Protein AF-A0A5E8B7G2-F1 (afdb_monomer)

Foldseek 3Di:
DDDAAEEEEAFAPQLCRVLLQVQFPDDDDPDPDDPPAWDKGKFWAKDFAPVVVPVVCVVQAAAPDADDDPRITTHIGIYTYAHYDAPCLVVVPDCSVVSLVVCLPHQAYEYRFALLLQAERNRDGDPDHQSVVRVPDDGDDDDVLLVVLCVQDPDDDDPPVPDDPVNVVSSRVSSVVSRHLYEYEHEDLLHPSNVVNVVVVCVVCVPHHYWYAYSVLQVVLVVQVVVQQWDDDAQALDIHGCVRVDPPPSGDHDDPVVVVVVVSCSVRPCVVRRHRRSNVSVNSRCVSQQWAWAFEAADLVDGHRHDIGIDGFQQFPLNVVCVVPPPADFPFKAAPPGDTDDSNDGDDHPRSRYIHTDHPDDDDDDDDDDDDDDDDDDDDDPPDPPDPQDQDQQFQDDQAQAEEEEAQCFDVLLVVLSVVSPHHYDYYNHADDLVVLLVVQQRHQEYEDEDQHAADLVSVVSRDRHAEYEHLAQDDPSHPLQSCVLLNYFYFFDNQLLLQLLLVVVVVLVQCLLQLVVVCVVCVVVVHHDDDPPSRDQQAAFEEEEEDCPNNNQNNCVVSVVSRYAYEYEDPDDDDHDDRYHYDDDPLVSQQRHLEYEYADADDPCQFQCAALVSLVSHAQQGEYEYLHEARNHDVVRVLVSLVVSSYSEYEYQYHPFAQPDDDPPSQDCVRPVCRVSQVPGRSYHYHRSCSRPDPSSSSSSSVVSSVCVVCCNRPVANQRGPNAWGDDDDRDGDPAPFKKKKKFKWFPDPPPVVQLCVLLVVWDWPDKDKDDDPGMIIIITITGRADPVNVVVSQVSSVPDPTTSDIDMGD

Solvent-accessible surface area (backbone atoms only — not comparable to full-atom values): 45647 Å² total; per-residue (Å²): 130,89,71,78,70,31,38,26,39,41,38,40,39,86,29,46,60,69,53,56,45,52,80,10,91,52,90,82,78,96,64,100,64,81,64,93,62,68,48,74,32,53,37,69,46,81,42,84,32,75,44,60,81,36,79,95,42,52,92,64,56,59,44,80,63,62,50,69,57,96,45,34,27,32,41,74,38,46,33,35,44,46,70,47,56,47,89,57,18,90,78,56,50,78,66,26,59,60,55,54,55,59,52,68,70,35,67,30,37,38,39,32,38,39,37,52,12,46,43,45,70,79,32,47,84,45,82,83,40,65,53,68,66,73,73,71,72,85,87,90,90,58,71,78,57,52,57,54,20,56,69,69,49,92,65,89,76,74,62,83,90,73,63,47,75,67,53,52,50,50,53,50,51,42,32,47,66,66,73,42,54,59,31,41,31,39,21,44,58,80,37,91,60,12,64,66,42,51,56,53,49,50,71,75,42,76,87,55,55,73,32,64,18,24,40,68,60,48,54,51,53,53,53,37,33,77,72,32,39,37,53,66,53,91,70,44,56,59,71,44,41,37,83,77,68,42,96,85,70,82,48,41,84,74,55,70,73,59,48,56,52,49,54,51,43,42,59,62,36,19,71,69,66,50,24,41,26,60,55,54,43,55,49,52,47,41,58,71,58,38,56,33,72,30,34,52,31,94,40,86,94,60,78,48,57,35,49,75,47,76,41,50,66,79,40,26,43,44,60,52,46,37,67,74,66,42,97,60,76,72,75,49,40,31,21,78,98,71,47,79,54,58,54,78,40,67,38,44,80,93,40,63,24,40,35,31,77,39,67,80,76,89,76,85,88,82,85,90,83,88,86,86,84,82,92,78,95,75,79,91,72,79,81,72,87,80,74,80,78,65,70,51,73,41,48,66,62,69,48,72,74,45,29,34,41,36,31,49,52,65,42,65,67,29,59,51,53,44,46,74,70,42,36,41,75,47,79,35,68,52,64,68,59,71,70,62,43,34,66,58,36,32,77,22,29,34,42,34,34,45,86,80,45,70,44,40,66,72,43,56,70,45,32,75,52,50,48,38,38,31,30,63,34,64,72,60,85,44,41,44,46,68,62,33,34,72,61,53,27,41,35,32,44,31,84,63,48,28,32,64,48,33,29,52,47,52,53,52,46,53,54,32,54,31,51,38,45,65,53,54,49,54,37,46,76,73,72,43,88,78,94,76,66,81,93,48,54,75,61,54,76,36,29,40,18,33,38,23,67,48,75,37,34,49,55,29,46,57,55,41,44,75,58,44,25,44,44,35,33,27,51,99,60,95,69,87,66,65,92,83,39,40,81,41,97,40,65,67,64,37,36,54,64,19,44,35,37,38,43,43,48,75,91,45,84,82,37,53,40,62,42,31,59,75,48,60,69,51,30,35,78,55,17,34,44,37,36,74,50,48,25,52,33,49,34,62,72,39,50,52,51,36,43,74,72,49,41,31,56,28,37,37,35,26,46,51,74,64,71,68,96,63,93,68,86,81,57,84,30,50,91,63,38,86,53,40,61,65,58,74,70,48,76,44,55,47,80,46,89,64,47,47,52,74,45,74,67,23,44,48,42,22,22,50,52,28,44,48,50,52,50,41,30,75,40,72,61,37,29,70,71,32,81,48,43,44,69,41,78,75,86,82,68,74,64,80,64,88,35,44,35,36,42,39,43,29,26,50,62,54,92,63,52,68,56,56,51,48,59,71,44,60,89,43,54,71,79,46,74,51,72,37,69,48,85,67,36,27,41,37,41,34,38,32,41,79,46,50,80,69,48,52,53,53,52,50,56,56,59,69,66,45,90,51,60,56,42,78,49,63,31,61

Nearest PDB structures (foldseek):
  1yba-assembly1_C  TM=9.567E-01  e=3.151E-54  Escherichia coli
  2p9g-assembly1_A  TM=9.640E-01  e=1.805E-52  Escherichia coli
  2p9e-assembly1_C  TM=9.543E-01  e=1.057E-51  Escherichia coli
  3k5p-assembly1_A  TM=9.622E-01  e=2.486E-51  Brucella abortus 2308
  2ekl-assembly1_A-2  TM=8.890E-01  e=9.825E-28  Sulfurisphaera tokodaii

Mean predicted aligned error: 19.3 Å

Radius of gyration: 36.47 Å; Cα contacts (8 Å, |Δi|>4): 1494; chains: 1; bounding box: 94×87×104 Å

InterPro domains:
  IPR002912 ACT domain [PS51671] (742-812)
  IPR006073 GTP binding domain [PF01926] (7-119)
  IPR006073 GTP binding domain [PR00326] (7-27)
  IPR006073 GTP binding domain [PR00326] (79-94)
  IPR006073 GTP binding domain [PR00326] (96-114)
  IPR006139 D-isomer specific 2-hydroxyacid dehydrogenase, catalytic domain [PF00389] (404-724)
  IPR006140 D-isomer specific 2-hydroxyacid dehydrogenase, NAD-binding domain [PF02826] (508-692)
  IPR013646 Obg-like GTPase YGR210-like, G4 motif-containing domain [PF08438] (186-299)
  IPR027417 P-loop containing nucleoside triphosphate hydrolase [G3DSA:3.40.50.300] (7-289)
  IPR027417 P-loop containing nucleoside triphosphate hydrolase [SSF52540] (7-281)
  IPR029752 D-isomer specific 2-hydroxyacid dehydrogenase, NAD-binding domain conserved site 1 [PS00065] (544-571)
  IPR029753 D-isomer specific 2-hydroxyacid dehydrogenase, NAD-binding domain conserved site [PS00670] (590-612)
  IPR029753 D-isomer specific 2-hydroxyacid dehydrogenase, NAD-binding domain conserved site [PS00671] (619-635)
  IPR031167 OBG-type guanine nucleotide-binding (G) domain [PS51710] (5-233)
  IPR036291 NAD(P)-binding domain superfamily [SSF51735] (498-693)
  IPR045865 ACT-like domain [SSF55021] (739-811)
  IPR050857 D-isomer specific 2-hydroxyacid dehydrogenases [PTHR42789] (402-720)

Structure (mmCIF, N/CA/C/O backbone):
data_AF-A0A5E8B7G2-F1
#
_entry.id   AF-A0A5E8B7G2-F1
#
loop_
_atom_site.group_PDB
_atom_site.id
_atom_site.type_symbol
_atom_site.label_atom_id
_atom_site.label_alt_id
_atom_site.label_comp_id
_atom_site.label_asym_id
_atom_site.label_entity_id
_atom_site.label_seq_id
_atom_site.pdbx_PDB_ins_code
_atom_site.Cartn_x
_atom_site.Cartn_y
_atom_site.Cartn_z
_atom_site.occupancy
_atom_site.B_iso_or_equiv
_atom_site.auth_seq_id
_atom_site.auth_comp_id
_atom_site.auth_asym_id
_atom_site.auth_atom_id
_atom_site.pdbx_PDB_model_num
ATOM 1 N N . MET A 1 1 ? -15.146 -13.653 -5.542 1.00 30.88 1 MET A N 1
ATOM 2 C CA . MET A 1 1 ? -15.635 -13.422 -6.919 1.00 30.88 1 MET A CA 1
ATOM 3 C C . MET A 1 1 ? -15.441 -14.695 -7.734 1.00 30.88 1 MET A C 1
ATOM 5 O O . MET A 1 1 ? -14.401 -15.328 -7.560 1.00 30.88 1 MET A O 1
ATOM 9 N N . PRO A 1 2 ? -16.411 -15.118 -8.559 1.00 45.09 2 PRO A N 1
ATOM 10 C CA . PRO A 1 2 ? -16.243 -16.287 -9.418 1.00 45.09 2 PRO A CA 1
ATOM 11 C C . PRO A 1 2 ? -15.190 -15.997 -10.501 1.00 45.09 2 PRO A C 1
ATOM 13 O O . PRO A 1 2 ? -15.445 -15.260 -11.450 1.00 45.09 2 PRO A O 1
ATOM 16 N N . ARG A 1 3 ? -13.991 -16.567 -10.328 1.00 59.78 3 ARG A N 1
ATOM 17 C CA . ARG A 1 3 ? -12.898 -16.539 -11.314 1.00 59.78 3 ARG A CA 1
ATOM 18 C C . ARG A 1 3 ? -13.292 -17.270 -12.602 1.00 59.78 3 ARG A C 1
ATOM 20 O O . ARG A 1 3 ? -14.201 -18.105 -12.592 1.00 59.78 3 ARG A O 1
ATOM 27 N N . ASP A 1 4 ? -12.617 -16.968 -13.706 1.00 69.31 4 ASP A N 1
ATOM 28 C CA . ASP A 1 4 ? -12.757 -17.769 -14.923 1.00 69.31 4 ASP A CA 1
ATOM 29 C C . ASP A 1 4 ? -12.181 -19.171 -14.724 1.00 69.31 4 ASP A C 1
ATOM 31 O O . ASP A 1 4 ? -11.179 -19.314 -14.017 1.00 69.31 4 ASP A O 1
ATOM 35 N N . PRO A 1 5 ? -12.823 -20.206 -15.298 1.00 74.69 5 PRO A N 1
ATOM 36 C CA . PRO A 1 5 ? -12.368 -21.577 -15.139 1.00 74.69 5 PRO A CA 1
ATOM 37 C C . PRO A 1 5 ? -10.971 -21.736 -15.742 1.00 74.69 5 PRO A C 1
ATOM 39 O O . PRO A 1 5 ? -10.747 -21.414 -16.913 1.00 74.69 5 PRO A O 1
ATOM 42 N N . LEU A 1 6 ? -10.039 -22.238 -14.932 1.00 79.94 6 LEU A N 1
ATOM 43 C CA . LEU A 1 6 ? -8.649 -22.460 -15.317 1.00 79.94 6 LEU A CA 1
ATOM 44 C C . LEU A 1 6 ? -8.353 -23.960 -15.375 1.00 79.94 6 LEU A C 1
ATOM 46 O O . LEU A 1 6 ? -8.476 -24.654 -14.367 1.00 79.94 6 LEU A O 1
ATOM 50 N N . ILE A 1 7 ? -7.921 -24.462 -16.531 1.00 81.75 7 ILE A N 1
ATOM 51 C CA . ILE A 1 7 ? -7.526 -25.870 -16.687 1.00 81.75 7 ILE A CA 1
ATOM 52 C C . ILE A 1 7 ? -5.999 -25.960 -16.736 1.00 81.75 7 ILE A C 1
ATOM 54 O O . ILE A 1 7 ? -5.361 -25.357 -17.599 1.00 81.75 7 ILE A O 1
ATOM 58 N N . GLY A 1 8 ? -5.408 -26.714 -15.810 1.00 80.88 8 GLY A N 1
ATOM 59 C CA . GLY A 1 8 ? -3.973 -26.993 -15.775 1.00 80.88 8 GLY A CA 1
ATOM 60 C C . GLY A 1 8 ? -3.621 -28.225 -16.602 1.00 80.88 8 GLY A C 1
ATOM 61 O O . GLY A 1 8 ? -4.296 -29.246 -16.510 1.00 80.88 8 GLY A O 1
ATOM 62 N N . ILE A 1 9 ? -2.561 -28.154 -17.401 1.00 77.94 9 ILE A N 1
ATOM 63 C CA . ILE A 1 9 ? -2.027 -29.282 -18.168 1.00 77.94 9 ILE A CA 1
ATOM 64 C C . ILE A 1 9 ? -0.735 -29.751 -17.496 1.00 77.94 9 ILE A C 1
ATOM 66 O O . ILE A 1 9 ? 0.213 -28.984 -17.333 1.00 77.94 9 ILE A O 1
ATOM 70 N N . VAL A 1 10 ? -0.717 -31.022 -17.091 1.00 77.44 10 VAL A N 1
ATOM 71 C CA . VAL A 1 10 ? 0.374 -31.660 -16.342 1.00 77.44 10 VAL A CA 1
ATOM 72 C C . VAL A 1 10 ? 0.851 -32.937 -17.022 1.00 77.44 10 VAL A C 1
ATOM 74 O O . VAL A 1 10 ? 0.167 -33.520 -17.859 1.00 77.44 10 VAL A O 1
ATOM 77 N N . GLY A 1 11 ? 2.061 -33.366 -16.678 1.00 72.38 11 GLY A N 1
ATOM 78 C CA . GLY A 1 11 ? 2.697 -34.569 -17.214 1.00 72.38 11 GLY A CA 1
ATOM 79 C C . GLY A 1 11 ? 4.212 -34.412 -17.314 1.00 72.38 11 GLY A C 1
ATOM 80 O O . GLY A 1 11 ? 4.740 -33.296 -17.341 1.00 72.38 11 GLY A O 1
ATOM 81 N N . LYS A 1 12 ? 4.940 -35.520 -17.399 1.00 72.06 12 LYS A N 1
ATOM 82 C CA . LYS A 1 12 ? 6.410 -35.520 -17.478 1.00 72.06 12 LYS A CA 1
ATOM 83 C C . LYS A 1 12 ? 6.970 -34.756 -18.691 1.00 72.06 12 LYS A C 1
ATOM 85 O O . LYS A 1 12 ? 6.248 -34.545 -19.675 1.00 72.06 12 LYS A O 1
ATOM 90 N N . PRO A 1 13 ? 8.235 -34.296 -18.673 1.00 69.06 13 PRO A N 1
ATOM 91 C CA . PRO A 1 13 ? 8.868 -33.705 -19.854 1.00 69.06 13 PRO A CA 1
ATOM 92 C C . PRO A 1 13 ? 8.753 -34.633 -21.080 1.00 69.06 13 PRO A C 1
ATOM 94 O O . PRO A 1 13 ? 8.740 -35.851 -20.945 1.00 69.06 13 PRO A O 1
ATOM 97 N N . SER A 1 14 ? 8.605 -34.064 -22.280 1.00 68.62 14 SER A N 1
ATOM 98 C CA . SER A 1 14 ? 8.478 -34.826 -23.542 1.00 68.62 14 SER A CA 1
ATOM 99 C C . SER A 1 14 ? 7.232 -35.730 -23.700 1.00 68.62 14 SER A C 1
ATOM 101 O O . SER A 1 14 ? 7.123 -36.437 -24.705 1.00 68.62 14 SER A O 1
ATOM 103 N N . SER A 1 15 ? 6.238 -35.660 -22.798 1.00 70.56 15 SER A N 1
ATOM 104 C CA . SER A 1 15 ? 4.953 -36.382 -22.950 1.00 70.56 15 SER A CA 1
ATOM 105 C C . SER A 1 15 ? 4.001 -35.789 -24.003 1.00 70.56 15 SER A C 1
ATOM 107 O O . SER A 1 15 ? 3.008 -36.410 -24.377 1.00 70.56 15 SER A O 1
ATOM 109 N N . GLY A 1 16 ? 4.311 -34.591 -24.513 1.00 68.75 16 GLY A N 1
ATOM 110 C CA . GLY A 1 16 ? 3.523 -33.889 -25.532 1.00 68.75 16 GLY A CA 1
ATOM 111 C C . GLY A 1 16 ? 2.650 -32.738 -25.021 1.00 68.75 16 GLY A C 1
ATOM 112 O O . GLY A 1 16 ? 1.926 -32.163 -25.822 1.00 68.75 16 GLY A O 1
ATOM 113 N N . LYS A 1 17 ? 2.758 -32.337 -23.744 1.00 74.94 17 LYS A N 1
ATOM 114 C CA . LYS A 1 17 ? 2.010 -31.210 -23.133 1.00 74.94 17 LYS A CA 1
ATOM 115 C C . LYS A 1 17 ? 1.924 -29.951 -24.001 1.00 74.94 17 LYS A C 1
ATOM 117 O O . LYS A 1 17 ? 0.839 -29.552 -24.410 1.00 74.94 17 LYS A O 1
ATOM 122 N N . SER A 1 18 ? 3.069 -29.363 -24.350 1.00 67.69 18 SER A N 1
ATOM 123 C CA . SER A 1 18 ? 3.108 -28.122 -25.132 1.00 67.69 18 SER A CA 1
ATOM 124 C C . SER A 1 18 ? 2.630 -28.327 -26.576 1.00 67.69 18 SER A C 1
ATOM 126 O O . SER A 1 18 ? 2.183 -27.384 -27.219 1.00 67.69 18 SER A O 1
ATOM 128 N N . THR A 1 19 ? 2.661 -29.565 -27.091 1.00 66.69 19 THR A N 1
ATOM 129 C CA . THR A 1 19 ? 2.055 -29.915 -28.389 1.00 66.69 19 THR A CA 1
ATOM 130 C C . THR A 1 19 ? 0.532 -29.958 -28.288 1.00 66.69 19 THR A C 1
ATOM 132 O O . THR A 1 19 ? -0.141 -29.397 -29.147 1.00 66.69 19 THR A O 1
ATOM 135 N N . THR A 1 20 ? -0.012 -30.526 -27.208 1.00 63.31 20 THR A N 1
ATOM 136 C CA . THR A 1 20 ? -1.444 -30.460 -26.877 1.00 63.31 20 THR A CA 1
ATOM 137 C C . THR A 1 20 ? -1.906 -29.002 -26.733 1.00 63.31 20 THR A C 1
ATOM 139 O O . THR A 1 20 ? -2.983 -28.649 -27.212 1.00 63.31 20 THR A O 1
ATOM 142 N N . LEU A 1 21 ? -1.057 -28.139 -26.159 1.00 60.56 21 LEU A N 1
ATOM 143 C CA . LEU A 1 21 ? -1.320 -26.719 -25.891 1.00 60.56 21 LEU A CA 1
ATOM 144 C C . LEU A 1 21 ? -1.160 -25.793 -27.112 1.00 60.56 21 LEU A C 1
ATOM 146 O O . LEU A 1 21 ? -1.874 -24.803 -27.221 1.00 60.56 21 LEU A O 1
ATOM 150 N N . ASN A 1 22 ? -0.286 -26.113 -28.074 1.00 57.59 22 ASN A N 1
ATOM 151 C CA . ASN A 1 22 ? -0.092 -25.331 -29.311 1.00 57.59 22 ASN A CA 1
ATOM 152 C C . ASN A 1 22 ? -1.359 -25.218 -30.186 1.00 57.59 22 ASN A C 1
ATOM 154 O O . ASN A 1 22 ? -1.418 -24.381 -31.088 1.00 57.59 22 ASN A O 1
ATOM 158 N N . ASN A 1 23 ? -2.398 -26.002 -29.890 1.00 50.91 23 ASN A N 1
ATOM 159 C CA . ASN A 1 23 ? -3.737 -25.855 -30.464 1.00 50.91 23 ASN A CA 1
ATOM 160 C C . ASN A 1 23 ? -4.486 -24.591 -29.978 1.00 50.91 23 ASN A C 1
ATOM 162 O O . ASN A 1 23 ? -5.562 -24.279 -30.490 1.00 50.91 23 ASN A O 1
ATOM 166 N N . ALA A 1 24 ? -3.899 -23.834 -29.045 1.00 47.06 24 ALA A N 1
ATOM 167 C CA . ALA A 1 24 ? -4.425 -22.631 -28.409 1.00 47.06 24 ALA A CA 1
ATOM 168 C C . ALA A 1 24 ? -3.455 -21.432 -28.561 1.00 47.06 24 ALA A C 1
ATOM 170 O O . ALA A 1 24 ? -2.842 -21.010 -27.592 1.00 47.06 24 ALA A O 1
ATOM 171 N N . GLN A 1 25 ? -3.259 -20.912 -29.785 1.00 41.09 25 GLN A N 1
ATOM 172 C CA . GLN A 1 25 ? -2.505 -19.675 -30.129 1.00 41.09 25 GLN A CA 1
ATOM 173 C C . GLN A 1 25 ? -1.324 -19.268 -29.198 1.00 41.09 25 GLN A C 1
ATOM 175 O O . GLN A 1 25 ? -1.185 -18.100 -28.838 1.00 41.09 25 GLN A O 1
ATOM 180 N N . ALA A 1 26 ? -0.430 -20.192 -28.837 1.00 34.03 26 ALA A N 1
ATOM 181 C CA . ALA A 1 26 ? 0.771 -19.883 -28.056 1.00 34.03 26 ALA A CA 1
ATOM 182 C C . ALA A 1 26 ? 2.007 -19.741 -28.967 1.00 34.03 26 ALA A C 1
ATOM 184 O O . ALA A 1 26 ? 2.180 -20.493 -29.927 1.00 34.03 26 ALA A O 1
ATOM 185 N N . LYS A 1 27 ? 2.888 -18.772 -28.673 1.00 29.00 27 LYS A N 1
ATOM 186 C CA . LYS A 1 27 ? 4.208 -18.646 -29.320 1.00 29.00 27 LYS A CA 1
ATOM 187 C C . LYS A 1 27 ? 5.138 -19.724 -28.759 1.00 29.00 27 LYS A C 1
ATOM 189 O O . LYS A 1 27 ? 5.382 -19.737 -27.559 1.00 29.00 27 LYS A O 1
ATOM 194 N N . THR A 1 28 ? 5.704 -20.576 -29.610 1.00 35.59 28 THR A N 1
ATOM 195 C CA . THR A 1 28 ? 6.758 -21.521 -29.210 1.00 35.59 28 THR A CA 1
ATOM 196 C C . THR A 1 28 ? 8.124 -21.076 -29.725 1.00 35.59 28 THR A C 1
ATOM 198 O O . THR A 1 28 ? 8.305 -20.824 -30.915 1.00 35.59 28 THR A O 1
ATOM 201 N N . GLY A 1 29 ? 9.092 -20.993 -28.810 1.00 27.59 29 GLY A N 1
ATOM 202 C CA . GLY A 1 29 ? 10.520 -21.033 -29.116 1.00 27.59 29 GLY A CA 1
ATOM 203 C C . GLY A 1 29 ? 11.010 -22.478 -29.025 1.00 27.59 29 GLY A C 1
ATOM 204 O O . GLY A 1 29 ? 10.646 -23.202 -28.101 1.00 27.59 29 GLY A O 1
ATOM 205 N N . ALA A 1 30 ? 11.799 -22.919 -29.999 1.00 26.48 30 ALA A N 1
ATOM 206 C CA . ALA A 1 30 ? 12.316 -24.280 -30.075 1.00 26.48 30 ALA A CA 1
ATOM 207 C C . ALA A 1 30 ? 13.619 -24.423 -29.271 1.00 26.48 30 ALA A C 1
ATOM 209 O O . ALA A 1 30 ? 14.685 -24.472 -29.869 1.00 26.48 30 ALA A O 1
ATOM 210 N N . PHE A 1 31 ? 13.558 -24.481 -27.937 1.00 25.67 31 PHE A N 1
ATOM 211 C CA . PHE A 1 31 ? 14.700 -24.921 -27.123 1.00 25.67 31 PHE A CA 1
ATOM 212 C C . PHE A 1 31 ? 14.244 -25.693 -25.876 1.00 25.67 31 PHE A C 1
ATOM 214 O O . PHE A 1 31 ? 13.285 -25.284 -25.221 1.00 25.67 31 PHE A O 1
ATOM 221 N N . PRO A 1 32 ? 14.921 -26.801 -25.522 1.00 29.28 32 PRO A N 1
ATOM 222 C CA . PRO A 1 32 ? 14.596 -27.609 -24.358 1.00 29.28 32 PRO A CA 1
ATOM 223 C C . PRO A 1 32 ? 15.240 -26.993 -23.113 1.00 29.28 32 PRO A C 1
ATOM 225 O O . PRO A 1 32 ? 16.235 -27.498 -22.614 1.00 29.28 32 PRO A O 1
ATOM 228 N N . PHE A 1 33 ? 14.689 -25.890 -22.614 1.00 27.02 33 PHE A N 1
ATOM 229 C CA . PHE A 1 33 ? 14.955 -25.435 -21.251 1.00 27.02 33 PHE A CA 1
ATOM 230 C C . PHE A 1 33 ? 13.656 -24.929 -20.632 1.00 27.02 33 PHE A C 1
ATOM 232 O O . PHE A 1 33 ? 12.974 -24.069 -21.179 1.00 27.02 33 PHE A O 1
ATOM 239 N N . THR A 1 34 ? 13.320 -25.554 -19.506 1.00 35.91 34 THR A N 1
ATOM 240 C CA . THR A 1 34 ? 12.259 -25.236 -18.546 1.00 35.91 34 THR A CA 1
ATOM 241 C C . THR A 1 34 ? 11.825 -23.771 -18.583 1.00 35.91 34 THR A C 1
ATOM 243 O O . THR A 1 34 ? 12.553 -22.899 -18.109 1.00 35.91 34 THR A O 1
ATOM 246 N N . THR A 1 35 ? 10.629 -23.494 -19.106 1.00 39.31 35 THR A N 1
ATOM 247 C CA . THR A 1 35 ? 9.963 -22.207 -18.891 1.00 39.31 35 THR A CA 1
ATOM 248 C C . THR A 1 35 ? 9.800 -22.011 -17.384 1.00 39.31 35 THR A C 1
ATOM 250 O O . THR A 1 35 ? 9.172 -22.824 -16.709 1.00 39.31 35 THR A O 1
ATOM 253 N N . ILE A 1 36 ? 10.450 -20.973 -16.851 1.00 50.59 36 ILE A N 1
ATOM 254 C CA . ILE A 1 36 ? 10.517 -20.668 -15.411 1.00 50.59 36 ILE A CA 1
ATOM 255 C C . ILE A 1 36 ? 9.154 -20.196 -14.876 1.00 50.59 36 ILE A C 1
ATOM 257 O O . ILE A 1 36 ? 8.910 -20.303 -13.674 1.00 50.59 36 ILE A O 1
ATOM 261 N N . ASP A 1 37 ? 8.264 -19.738 -15.761 1.00 52.56 37 ASP A N 1
ATOM 262 C CA . ASP A 1 37 ? 6.890 -19.333 -15.462 1.00 52.56 37 ASP A CA 1
ATOM 263 C C . ASP A 1 37 ? 5.895 -20.137 -16.326 1.00 52.56 37 ASP A C 1
ATOM 265 O O . ASP A 1 37 ? 6.212 -20.460 -17.480 1.00 52.56 37 ASP A O 1
ATOM 269 N N . PRO A 1 38 ? 4.709 -20.490 -15.795 1.00 62.00 38 PRO A N 1
ATOM 270 C CA . PRO A 1 38 ? 3.736 -21.316 -16.502 1.00 62.00 38 PRO A CA 1
ATOM 271 C C . PRO A 1 38 ? 3.169 -20.580 -17.725 1.00 62.00 38 PRO A C 1
ATOM 273 O O . PRO A 1 38 ? 2.771 -19.413 -17.644 1.00 62.00 38 PRO A O 1
ATOM 276 N N . ASN A 1 39 ? 3.102 -21.259 -18.874 1.00 69.50 39 ASN A N 1
ATOM 277 C CA . ASN A 1 39 ? 2.575 -20.648 -20.095 1.00 69.50 39 ASN A CA 1
ATOM 278 C C . ASN A 1 39 ? 1.047 -20.607 -20.036 1.00 69.50 39 ASN A C 1
ATOM 280 O O . ASN A 1 39 ? 0.394 -21.634 -19.857 1.00 69.50 39 ASN A O 1
ATOM 284 N N . LYS A 1 40 ? 0.461 -19.428 -20.245 1.00 71.81 40 LYS A N 1
ATOM 285 C CA . LYS A 1 40 ? -0.991 -19.273 -20.391 1.00 71.81 40 LYS A CA 1
ATOM 286 C C . LYS A 1 40 ? -1.371 -19.360 -21.865 1.00 71.81 40 LYS A C 1
ATOM 288 O O . LYS A 1 40 ? -0.763 -18.691 -22.699 1.00 71.81 40 LYS A O 1
ATOM 293 N N . ALA A 1 41 ? -2.392 -20.148 -22.174 1.00 71.31 41 ALA A N 1
ATOM 294 C CA . ALA A 1 41 ? -2.960 -20.267 -23.512 1.00 71.31 41 ALA A CA 1
ATOM 295 C C . ALA A 1 41 ? -4.489 -20.215 -23.467 1.00 71.31 41 ALA A C 1
ATOM 297 O O . ALA A 1 41 ? -5.097 -20.428 -22.421 1.00 71.31 41 ALA A O 1
ATOM 298 N N . THR A 1 42 ? -5.117 -19.934 -24.607 1.00 72.12 42 THR A N 1
ATOM 299 C CA . THR A 1 42 ? -6.581 -19.875 -24.723 1.00 72.12 42 THR A CA 1
ATOM 300 C C . THR A 1 42 ? -7.083 -20.997 -25.625 1.00 72.12 42 THR A C 1
ATOM 302 O O . THR A 1 42 ? -6.928 -20.936 -26.846 1.00 72.12 42 THR A O 1
ATOM 305 N N . GLY A 1 43 ? -7.659 -22.037 -25.022 1.00 74.31 43 GLY A N 1
ATOM 306 C CA . GLY A 1 43 ? -8.360 -23.106 -25.735 1.00 74.31 43 GLY A CA 1
ATOM 307 C C . GLY A 1 43 ? -9.773 -22.678 -26.130 1.00 74.31 43 GLY A C 1
ATOM 308 O O . GLY A 1 43 ? -10.291 -21.708 -25.589 1.00 74.31 43 GLY A O 1
ATOM 309 N N . TYR A 1 44 ? -10.414 -23.402 -27.048 1.00 79.00 44 TYR A N 1
ATOM 310 C CA . TYR A 1 44 ? -11.808 -23.153 -27.431 1.00 79.00 44 TYR A CA 1
ATOM 311 C C . TYR A 1 44 ? -12.661 -24.387 -27.137 1.00 79.00 44 TYR A C 1
ATOM 313 O O . TYR A 1 44 ? -12.477 -25.435 -27.755 1.00 79.00 44 TYR A O 1
ATOM 321 N N . LEU A 1 45 ? -13.597 -24.253 -26.200 1.00 82.12 45 LEU A N 1
ATOM 322 C CA . LEU A 1 45 ? -14.559 -25.286 -25.833 1.00 82.12 45 LEU A CA 1
ATOM 323 C C . LEU A 1 45 ? -15.788 -25.210 -26.747 1.00 82.12 45 LEU A C 1
ATOM 325 O O . LEU A 1 45 ? -16.359 -24.136 -26.928 1.00 82.12 45 LEU A O 1
ATOM 329 N N . LYS A 1 46 ? -16.222 -26.347 -27.297 1.00 82.81 46 LYS A N 1
ATOM 330 C CA . LYS A 1 46 ? -17.445 -26.447 -28.108 1.00 82.81 46 LYS A CA 1
ATOM 331 C C . LYS A 1 46 ? -18.646 -26.746 -27.217 1.00 82.81 46 LYS A C 1
ATOM 333 O O . LYS A 1 46 ? -18.703 -27.816 -26.620 1.00 82.81 46 LYS A O 1
ATOM 338 N N . VAL A 1 47 ? -19.595 -25.815 -27.177 1.00 84.75 47 VAL A N 1
ATOM 339 C CA . VAL A 1 47 ? -20.859 -25.899 -26.428 1.00 84.75 47 VAL A CA 1
ATOM 340 C C . VAL A 1 47 ? -22.054 -25.669 -27.352 1.00 84.75 47 VAL A C 1
ATOM 342 O O . VAL A 1 47 ? -21.912 -25.097 -28.436 1.00 84.75 47 VAL A O 1
ATOM 345 N N . ASP A 1 48 ? -23.244 -26.090 -26.935 1.00 82.88 48 ASP A N 1
ATOM 346 C CA . ASP A 1 48 ? -24.478 -25.767 -27.652 1.00 82.88 48 ASP A CA 1
ATOM 347 C C . ASP A 1 48 ? -24.794 -24.276 -27.549 1.00 82.88 48 ASP A C 1
ATOM 349 O O . ASP A 1 48 ? -24.781 -23.691 -26.466 1.00 82.88 48 ASP A O 1
ATOM 353 N N . CYS A 1 49 ? -25.048 -23.630 -28.687 1.00 82.06 49 CYS A N 1
ATOM 354 C CA . CYS A 1 49 ? -25.397 -22.219 -28.705 1.00 82.06 49 CYS A CA 1
ATOM 355 C C . CYS A 1 49 ? -26.897 -22.035 -28.484 1.00 82.06 49 CYS A C 1
ATOM 357 O O . CYS A 1 49 ? -27.697 -22.739 -29.091 1.00 82.06 49 CYS A O 1
ATOM 359 N N . ALA A 1 50 ? -27.295 -21.006 -27.733 1.00 81.81 50 ALA A N 1
ATOM 360 C CA . ALA A 1 50 ? -28.702 -20.630 -27.618 1.00 81.81 50 ALA A CA 1
ATOM 361 C C . ALA A 1 50 ? -29.378 -20.355 -28.979 1.00 81.81 50 ALA A C 1
ATOM 363 O O . ALA A 1 50 ? -30.586 -20.532 -29.097 1.00 81.81 50 ALA A O 1
ATOM 364 N N . CYS A 1 51 ? -28.628 -19.980 -30.028 1.00 78.31 51 CYS A N 1
ATOM 365 C CA . CYS A 1 51 ? -29.196 -19.715 -31.353 1.00 78.31 51 CYS A CA 1
ATOM 366 C C . CYS A 1 51 ? -29.848 -20.946 -32.004 1.00 78.31 51 CYS A C 1
ATOM 368 O O . CYS A 1 51 ? -30.783 -20.776 -32.781 1.00 78.31 51 CYS A O 1
ATOM 370 N N . SER A 1 52 ? -29.422 -22.170 -31.665 1.00 79.75 52 SER A N 1
ATOM 371 C CA . SER A 1 52 ? -30.039 -23.398 -32.189 1.00 79.75 52 SER A CA 1
ATOM 372 C C . SER A 1 52 ? -31.474 -23.590 -31.687 1.00 79.75 52 SER A C 1
ATOM 374 O O . SER A 1 52 ? -32.279 -24.221 -32.365 1.00 79.75 52 SER A O 1
ATOM 376 N N . ARG A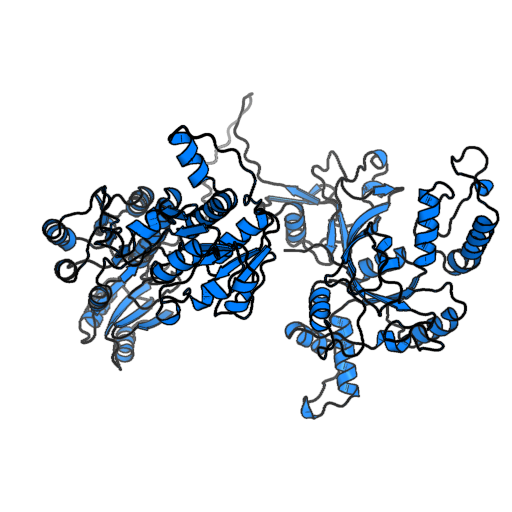 1 53 ? -31.820 -22.984 -30.542 1.00 79.06 53 ARG A N 1
ATOM 377 C CA . ARG A 1 53 ? -33.180 -22.974 -29.982 1.00 79.06 53 ARG A CA 1
ATOM 378 C C . ARG A 1 53 ? -34.115 -21.999 -30.711 1.00 79.06 53 ARG A C 1
ATOM 380 O O . ARG A 1 53 ? -35.323 -22.067 -30.517 1.00 79.06 53 ARG A O 1
ATOM 387 N N . PHE A 1 54 ? -33.572 -21.102 -31.544 1.00 78.38 54 PHE A N 1
ATOM 388 C CA . PHE A 1 54 ? -34.314 -20.041 -32.232 1.00 78.38 54 PHE A CA 1
ATOM 389 C C . PHE A 1 54 ? -34.001 -20.031 -33.741 1.00 78.38 54 PHE A C 1
ATOM 391 O O . PHE A 1 54 ? -33.114 -19.287 -34.178 1.00 78.38 54 PHE A O 1
ATOM 398 N N . PRO A 1 55 ? -34.743 -20.807 -34.558 1.00 65.50 55 PRO A N 1
ATOM 399 C CA . PRO A 1 55 ? -34.488 -20.960 -35.996 1.00 65.50 55 PRO A CA 1
ATOM 400 C C . PRO A 1 55 ? -34.411 -19.626 -36.761 1.00 65.50 55 PRO A C 1
ATOM 402 O O . PRO A 1 55 ? -33.534 -19.441 -37.602 1.00 65.50 55 PRO A O 1
ATOM 405 N N . ASP A 1 56 ? -35.239 -18.645 -36.386 1.00 66.00 56 ASP A N 1
ATOM 406 C CA . ASP A 1 56 ? -35.316 -17.326 -37.037 1.00 66.00 56 ASP A CA 1
ATOM 407 C C . ASP A 1 56 ? -34.138 -16.386 -36.708 1.00 66.00 56 ASP A C 1
ATOM 409 O O . ASP A 1 56 ? -34.050 -15.271 -37.231 1.00 66.00 56 ASP A O 1
ATOM 413 N N . LYS A 1 57 ? -33.240 -16.788 -35.796 1.00 65.81 57 LYS A N 1
ATOM 414 C CA . LYS A 1 57 ? -32.162 -15.941 -35.248 1.00 65.81 57 LYS A CA 1
ATOM 415 C C . LYS A 1 57 ? -30.757 -16.506 -35.455 1.00 65.81 57 LYS A C 1
ATOM 417 O O . LYS A 1 57 ? -29.783 -15.865 -35.047 1.00 65.81 57 LYS A O 1
ATOM 422 N N . VAL A 1 58 ? -30.623 -17.639 -36.149 1.00 62.25 58 VAL A N 1
ATOM 423 C CA . VAL A 1 58 ? -29.324 -18.268 -36.456 1.00 62.25 58 VAL A CA 1
ATOM 424 C C . VAL A 1 58 ? -28.398 -17.300 -37.212 1.00 62.25 58 VAL A C 1
ATOM 426 O O . VAL A 1 58 ? -27.233 -17.156 -36.850 1.00 62.25 58 VAL A O 1
ATOM 429 N N . GLY A 1 59 ? -28.928 -16.532 -38.173 1.00 63.44 59 GLY A N 1
ATOM 430 C CA . GLY A 1 59 ? -28.157 -15.545 -38.951 1.00 63.44 59 GLY A CA 1
ATOM 431 C C . GLY A 1 59 ? -27.755 -14.265 -38.197 1.00 63.44 59 GLY A C 1
ATOM 432 O O . GLY A 1 59 ? -26.912 -13.505 -38.675 1.00 63.44 59 GLY A O 1
ATOM 433 N N . THR A 1 60 ? -28.331 -14.007 -37.018 1.00 66.12 60 THR A N 1
ATOM 434 C CA . THR A 1 60 ? -28.024 -12.821 -36.190 1.00 66.12 60 THR A CA 1
ATOM 435 C C . THR A 1 60 ? -26.976 -13.074 -35.106 1.00 66.12 60 THR A C 1
ATOM 437 O O . THR A 1 60 ? -26.533 -12.126 -34.460 1.00 66.12 60 THR A O 1
ATOM 440 N N . CYS A 1 61 ? -26.543 -14.322 -34.908 1.00 72.81 61 CYS A N 1
ATOM 441 C CA . CYS A 1 61 ? -25.563 -14.680 -33.886 1.00 72.81 61 CYS A CA 1
ATOM 442 C C . CYS A 1 61 ? -24.147 -14.219 -34.280 1.00 72.81 61 CYS A C 1
ATOM 444 O O . CYS A 1 61 ? -23.433 -14.911 -35.005 1.00 72.81 61 CYS A O 1
ATOM 446 N N . LYS A 1 62 ? -23.727 -13.052 -33.778 1.00 78.12 62 LYS A N 1
ATOM 447 C CA . LYS A 1 62 ? -22.378 -12.495 -33.971 1.00 78.12 62 LYS A CA 1
ATOM 448 C C . LYS A 1 62 ? -21.635 -12.444 -32.629 1.00 78.12 62 LYS A C 1
ATOM 450 O O . LYS A 1 62 ? -21.788 -11.465 -31.900 1.00 78.12 62 LYS A O 1
ATOM 455 N N . PRO A 1 63 ? -20.887 -13.500 -32.261 1.00 78.25 63 PRO A N 1
ATOM 456 C CA . PRO A 1 63 ? -20.195 -13.546 -30.979 1.00 78.25 63 PRO A CA 1
ATOM 457 C C . PRO A 1 63 ? -19.052 -12.518 -30.921 1.00 78.25 63 PRO A C 1
ATOM 459 O O . PRO A 1 63 ? -18.304 -12.375 -31.883 1.00 78.25 63 PRO A O 1
ATOM 462 N N . ASN A 1 64 ? -18.896 -11.834 -29.781 1.00 77.00 64 ASN A N 1
ATOM 463 C CA . ASN A 1 64 ? -17.779 -10.907 -29.534 1.00 77.00 64 ASN A CA 1
ATOM 464 C C . ASN A 1 64 ? -16.438 -11.652 -29.391 1.00 77.00 64 ASN A C 1
ATOM 466 O O . ASN A 1 64 ? -15.393 -11.143 -29.787 1.00 77.00 64 ASN A O 1
ATOM 470 N N . TYR A 1 65 ? -16.484 -12.864 -28.828 1.00 74.81 65 TYR A N 1
ATOM 471 C CA . TYR A 1 65 ? -15.335 -13.739 -28.601 1.00 74.81 65 TYR A CA 1
ATOM 472 C C . TYR A 1 65 ? -15.655 -15.159 -29.077 1.00 74.81 65 TYR A C 1
ATOM 474 O O . TYR A 1 65 ? -16.762 -15.659 -28.844 1.00 74.81 65 TYR A O 1
ATOM 482 N N . GLY A 1 66 ? -14.680 -15.809 -29.720 1.00 76.31 66 GLY A N 1
ATOM 483 C CA . GLY A 1 66 ? -14.865 -17.114 -30.354 1.00 76.31 66 GLY A CA 1
ATOM 484 C C . GLY A 1 66 ? -15.670 -17.039 -31.654 1.00 76.31 66 GLY A C 1
ATOM 485 O O . GLY A 1 66 ? -15.705 -16.004 -32.315 1.00 76.31 66 GLY A O 1
ATOM 486 N N . TRP A 1 67 ? -16.312 -18.142 -32.037 1.00 82.69 67 TRP A N 1
ATOM 487 C CA . TRP A 1 67 ? -17.194 -18.191 -33.208 1.00 82.69 67 TRP A CA 1
ATOM 488 C C . TRP A 1 67 ? -18.370 -19.144 -32.987 1.00 82.69 67 TRP A C 1
ATOM 490 O O . TRP A 1 67 ? -18.349 -19.997 -32.098 1.00 82.69 67 TRP A O 1
ATOM 500 N N . CYS A 1 68 ? -19.422 -18.983 -33.787 1.00 80.75 68 CYS A N 1
ATOM 501 C CA . CYS A 1 68 ? -20.560 -19.892 -33.822 1.00 80.75 68 CYS A CA 1
ATOM 502 C C . CYS A 1 68 ? -20.693 -20.458 -35.234 1.00 80.75 68 CYS A C 1
ATOM 504 O O . CYS A 1 68 ? -20.619 -19.705 -36.206 1.00 80.75 68 CYS A O 1
ATOM 506 N N . LYS A 1 69 ? -20.851 -21.776 -35.337 1.00 78.75 69 LYS A N 1
ATOM 507 C CA . LYS A 1 69 ? -21.032 -22.493 -36.599 1.00 78.75 69 LYS A CA 1
ATOM 508 C C . LYS A 1 69 ? -22.046 -23.612 -36.373 1.00 78.75 69 LYS A C 1
ATOM 510 O O . LYS A 1 69 ? -21.917 -24.349 -35.399 1.00 78.75 69 LYS A O 1
ATOM 515 N N . ASP A 1 70 ? -23.068 -23.685 -37.223 1.00 76.06 70 ASP A N 1
ATOM 516 C CA . ASP A 1 70 ? -24.090 -24.744 -37.221 1.00 76.06 70 ASP A CA 1
ATOM 517 C C . ASP A 1 70 ? -24.722 -25.009 -35.837 1.00 76.06 70 ASP A C 1
ATOM 519 O O . ASP A 1 70 ? -24.851 -26.142 -35.383 1.00 76.06 70 ASP A O 1
ATOM 523 N N . GLY A 1 71 ? -25.071 -23.940 -35.110 1.00 75.50 71 GLY A N 1
ATOM 524 C CA . GLY A 1 71 ? -25.699 -24.041 -33.784 1.00 75.50 71 GLY A CA 1
ATOM 525 C C . GLY A 1 71 ? -24.752 -24.425 -32.637 1.00 75.50 71 GLY A C 1
ATOM 526 O O . GLY A 1 71 ? -25.190 -24.503 -31.488 1.00 75.50 71 GLY A O 1
ATOM 527 N N . LYS A 1 72 ? -23.454 -24.608 -32.904 1.00 81.94 72 LYS A N 1
ATOM 528 C CA . LYS A 1 72 ? -22.410 -24.856 -31.898 1.00 81.94 72 LYS A CA 1
ATOM 529 C C . LYS A 1 72 ? -21.568 -23.596 -31.683 1.00 81.94 72 LYS A C 1
ATOM 531 O O . LYS A 1 72 ? -21.200 -22.909 -32.640 1.00 81.94 72 LYS A O 1
ATOM 536 N N . ARG A 1 73 ? -21.265 -23.263 -30.427 1.00 82.81 73 ARG A N 1
ATOM 537 C CA . ARG A 1 73 ? -20.449 -22.105 -30.034 1.00 82.81 73 ARG A CA 1
ATOM 538 C C . ARG A 1 73 ? -19.089 -22.555 -29.515 1.00 82.81 73 ARG A C 1
ATOM 540 O O . ARG A 1 73 ? -19.007 -23.457 -28.691 1.00 82.81 73 ARG A O 1
ATOM 547 N N . TYR A 1 74 ? -18.038 -21.892 -29.981 1.00 83.12 74 TYR A N 1
ATOM 548 C CA . TYR A 1 74 ? -16.658 -22.113 -29.565 1.00 83.12 74 TYR A CA 1
ATOM 549 C C . TYR A 1 74 ? -16.265 -21.022 -28.566 1.00 83.12 74 TYR A C 1
ATOM 551 O O . TYR A 1 74 ? -16.027 -19.882 -28.960 1.00 83.12 74 TYR A O 1
ATOM 559 N N . VAL A 1 75 ? -16.260 -21.347 -27.274 1.00 81.31 75 VAL A N 1
ATOM 560 C CA . VAL A 1 75 ? -16.044 -20.401 -26.168 1.00 81.31 75 VAL A CA 1
ATOM 561 C C . VAL A 1 75 ? -14.588 -20.476 -25.698 1.00 81.31 75 VAL A C 1
ATOM 563 O O . VAL A 1 75 ? -14.101 -21.581 -25.457 1.00 81.31 75 VAL A O 1
ATOM 566 N N . PRO A 1 76 ? -13.873 -19.346 -25.567 1.00 80.62 76 PRO A N 1
ATOM 567 C CA . PRO A 1 76 ? -12.501 -19.356 -25.070 1.00 80.62 76 PRO A CA 1
ATOM 568 C C . PRO A 1 76 ? -12.430 -19.818 -23.603 1.00 80.62 76 PRO A C 1
ATOM 570 O O . PRO A 1 76 ? -13.223 -19.378 -22.774 1.00 80.62 76 PRO A O 1
ATOM 573 N N . ILE A 1 77 ? -11.458 -20.672 -23.275 1.00 78.88 77 ILE A N 1
ATOM 574 C CA . ILE A 1 77 ? -11.137 -21.130 -21.916 1.00 78.88 77 ILE A CA 1
ATOM 575 C C . ILE A 1 77 ? -9.638 -20.991 -21.647 1.00 78.88 77 ILE A C 1
ATOM 577 O O . ILE A 1 77 ? -8.811 -21.191 -22.541 1.00 78.88 77 ILE A O 1
ATOM 581 N N . MET A 1 78 ? -9.279 -20.641 -20.412 1.00 80.19 78 MET A N 1
ATOM 582 C CA . MET A 1 78 ? -7.887 -20.447 -20.020 1.00 80.19 78 MET A CA 1
ATOM 583 C C . MET A 1 78 ? -7.219 -21.787 -19.704 1.00 80.19 78 MET A C 1
ATOM 585 O O . MET A 1 78 ? -7.696 -22.563 -18.875 1.00 80.19 78 MET A O 1
ATOM 589 N N . LEU A 1 79 ? -6.087 -22.028 -20.359 1.00 79.69 79 LEU A N 1
ATOM 590 C CA . LEU A 1 79 ? -5.222 -23.184 -20.172 1.00 79.69 79 LEU A CA 1
ATOM 591 C C . LEU A 1 79 ? -3.904 -22.740 -19.534 1.00 79.69 79 LEU A C 1
ATOM 593 O O . LEU A 1 79 ? -3.347 -21.704 -19.909 1.00 79.69 79 LEU A O 1
ATOM 597 N N . LEU A 1 80 ? -3.395 -23.539 -18.601 1.00 78.50 80 LEU A N 1
ATOM 598 C CA . LEU A 1 80 ? -2.114 -23.328 -17.932 1.00 78.50 80 LEU A CA 1
ATOM 599 C C . LEU A 1 80 ? -1.173 -24.504 -18.239 1.00 78.50 80 LEU A C 1
ATOM 601 O O . LEU A 1 80 ? -1.425 -25.615 -17.780 1.00 78.50 80 LEU A O 1
ATOM 605 N N . ASP A 1 81 ? -0.102 -24.272 -19.004 1.00 74.19 81 ASP A N 1
ATOM 606 C CA . ASP A 1 81 ? 0.994 -25.239 -19.187 1.00 74.19 81 ASP A CA 1
ATOM 607 C C . ASP A 1 81 ? 1.932 -25.139 -17.987 1.00 74.19 81 ASP A C 1
ATOM 609 O O . ASP A 1 81 ? 2.595 -24.110 -17.802 1.00 74.19 81 ASP A O 1
ATOM 613 N N . VAL A 1 82 ? 2.011 -26.195 -17.185 1.00 68.19 82 VAL A N 1
ATOM 614 C CA . VAL A 1 82 ? 2.987 -26.269 -16.096 1.00 68.19 82 VAL A CA 1
ATOM 615 C C . VAL A 1 82 ? 4.155 -27.147 -16.537 1.00 68.19 82 VAL A C 1
ATOM 617 O O . VAL A 1 82 ? 3.980 -28.171 -17.206 1.00 68.19 82 VAL A O 1
ATOM 620 N N . ALA A 1 83 ? 5.374 -26.721 -16.193 1.00 62.94 83 ALA A N 1
ATOM 621 C CA . ALA A 1 83 ? 6.587 -27.447 -16.545 1.00 62.94 83 ALA A CA 1
ATOM 622 C C . ALA A 1 83 ? 6.510 -28.910 -16.080 1.00 62.94 83 ALA A C 1
ATOM 624 O O . ALA A 1 83 ? 5.888 -29.237 -15.068 1.00 62.94 83 ALA A O 1
ATOM 625 N N . GLY A 1 84 ? 7.133 -29.804 -16.852 1.00 59.66 84 GLY A N 1
ATOM 626 C CA . GLY A 1 84 ? 7.064 -31.233 -16.570 1.00 59.66 84 GLY A CA 1
ATOM 627 C C . GLY A 1 84 ? 7.636 -31.566 -15.197 1.00 59.66 84 GLY A C 1
ATOM 628 O O . GLY A 1 84 ? 8.747 -31.155 -14.873 1.00 59.66 84 GLY A O 1
ATOM 629 N N . LEU A 1 85 ? 6.865 -32.302 -14.401 1.00 57.09 85 LEU A N 1
ATOM 630 C CA . LEU A 1 85 ? 7.242 -32.653 -13.037 1.00 57.09 85 LEU A CA 1
ATOM 631 C C . LEU A 1 85 ? 8.245 -33.803 -13.057 1.00 57.09 85 LEU A C 1
ATOM 633 O O . LEU A 1 85 ? 8.065 -34.781 -13.780 1.00 57.09 85 LEU A O 1
ATOM 637 N N . VAL A 1 86 ? 9.299 -33.657 -12.261 1.00 56.78 86 VAL A N 1
ATOM 638 C CA . VAL A 1 86 ? 10.333 -34.674 -12.052 1.00 56.78 86 VAL A CA 1
ATOM 639 C C . VAL A 1 86 ? 10.012 -35.423 -10.750 1.00 56.78 86 VAL A C 1
ATOM 641 O O . VAL A 1 86 ? 9.521 -34.797 -9.802 1.00 56.78 86 VAL A O 1
ATOM 644 N N . PRO A 1 87 ? 10.284 -36.736 -10.649 1.00 53.91 87 PRO A N 1
ATOM 645 C CA . PRO A 1 87 ? 10.162 -37.462 -9.386 1.00 53.91 87 PRO A CA 1
ATOM 646 C C . PRO A 1 87 ? 10.923 -36.772 -8.236 1.00 53.91 87 PRO A C 1
ATOM 648 O O . PRO A 1 87 ? 12.064 -36.335 -8.409 1.00 53.91 87 PRO A O 1
ATOM 651 N N . GLY A 1 88 ? 10.285 -36.658 -7.066 1.00 51.12 88 GLY A N 1
ATOM 652 C CA . GLY A 1 88 ? 10.834 -35.944 -5.899 1.00 51.12 88 GLY A CA 1
ATOM 653 C C . GLY A 1 88 ? 10.631 -34.418 -5.910 1.00 51.12 88 GLY A C 1
ATOM 654 O O . GLY A 1 88 ? 11.173 -33.720 -5.060 1.00 51.12 88 GLY A O 1
ATOM 655 N N . ALA A 1 89 ? 9.838 -33.861 -6.837 1.00 53.34 89 ALA A N 1
ATOM 656 C CA . ALA A 1 89 ? 9.557 -32.417 -6.886 1.00 53.34 89 ALA A CA 1
ATOM 657 C C . ALA A 1 89 ? 8.912 -31.857 -5.597 1.00 53.34 89 ALA A C 1
ATOM 659 O O . ALA A 1 89 ? 9.163 -30.710 -5.237 1.00 53.34 89 ALA A O 1
ATOM 660 N N . HIS A 1 90 ? 8.117 -32.662 -4.886 1.00 48.91 90 HIS A N 1
ATOM 661 C CA . HIS A 1 90 ? 7.505 -32.290 -3.603 1.00 48.91 90 HIS A CA 1
ATOM 662 C C . HIS A 1 90 ? 8.508 -32.248 -2.436 1.00 48.91 90 HIS A C 1
ATOM 664 O O . HIS A 1 90 ? 8.226 -31.640 -1.410 1.00 48.91 90 HIS A O 1
ATOM 670 N N . GLU A 1 91 ? 9.687 -32.854 -2.599 1.00 50.16 91 GLU A N 1
ATOM 671 C CA . GLU A 1 91 ? 10.782 -32.846 -1.620 1.00 50.16 91 GLU A CA 1
ATOM 672 C C . GLU A 1 91 ? 11.713 -31.633 -1.821 1.00 50.16 91 GLU A C 1
ATOM 674 O O . GLU A 1 91 ? 12.789 -31.555 -1.236 1.00 50.16 91 GLU A O 1
ATOM 679 N N . GLY A 1 92 ? 11.328 -30.675 -2.676 1.00 48.97 92 GLY A N 1
ATOM 680 C CA . GLY A 1 92 ? 12.128 -29.483 -2.976 1.00 48.97 92 GLY A CA 1
ATOM 681 C C . GLY A 1 92 ? 13.219 -29.698 -4.029 1.00 48.97 92 GLY A C 1
ATOM 682 O O . GLY A 1 92 ? 14.077 -28.834 -4.210 1.00 48.97 92 GLY A O 1
ATOM 683 N N . ARG A 1 93 ? 13.201 -30.820 -4.763 1.00 46.16 93 ARG A N 1
ATOM 684 C CA . ARG A 1 93 ? 14.140 -31.056 -5.867 1.00 46.16 93 ARG A CA 1
ATOM 685 C C . ARG A 1 93 ? 13.815 -30.129 -7.050 1.00 46.16 93 ARG A C 1
ATOM 687 O O . ARG A 1 93 ? 12.755 -30.233 -7.669 1.00 46.16 93 ARG A O 1
ATOM 694 N N . GLY A 1 94 ? 14.738 -29.224 -7.383 1.00 58.78 94 GLY A N 1
ATOM 695 C CA . GLY A 1 94 ? 14.560 -28.231 -8.453 1.00 58.78 94 GLY A CA 1
ATOM 696 C C . GLY A 1 94 ? 13.567 -27.117 -8.083 1.00 58.78 94 GLY A C 1
ATOM 697 O O . GLY A 1 94 ? 13.521 -26.675 -6.943 1.00 58.78 94 GLY A O 1
ATOM 698 N N . LEU A 1 95 ? 12.753 -26.658 -9.041 1.00 54.44 95 LEU A N 1
ATOM 699 C CA . LEU A 1 95 ? 11.688 -25.653 -8.831 1.00 54.44 95 LEU A CA 1
ATOM 700 C C . LEU A 1 95 ? 10.334 -26.280 -8.419 1.00 54.44 95 LEU A C 1
ATOM 702 O O . LEU A 1 95 ? 9.287 -25.651 -8.561 1.00 54.44 95 LEU A O 1
ATOM 706 N N . GLY A 1 96 ? 10.337 -27.518 -7.908 1.00 56.34 96 GLY A N 1
ATOM 707 C CA . GLY A 1 96 ? 9.139 -28.330 -7.656 1.00 56.34 96 GLY A CA 1
ATOM 708 C C . GLY A 1 96 ? 8.037 -27.641 -6.844 1.00 56.34 96 GLY A C 1
ATOM 709 O O . GLY A 1 96 ? 6.880 -27.649 -7.258 1.00 56.34 96 GLY A O 1
ATOM 710 N N . ASN A 1 97 ? 8.392 -26.952 -5.756 1.00 59.28 97 ASN A N 1
ATOM 711 C CA . ASN A 1 97 ? 7.422 -26.241 -4.913 1.00 59.28 97 ASN A CA 1
ATOM 712 C C . ASN A 1 97 ? 6.746 -25.061 -5.628 1.00 59.28 97 ASN A C 1
ATOM 714 O O . ASN A 1 97 ? 5.566 -24.810 -5.396 1.00 59.28 97 ASN A O 1
ATOM 718 N N . LYS A 1 98 ? 7.456 -24.378 -6.538 1.00 60.56 98 LYS A N 1
ATOM 719 C CA . LYS A 1 98 ? 6.889 -23.294 -7.355 1.00 60.56 98 LYS A CA 1
ATOM 720 C C . LYS A 1 98 ? 5.835 -23.842 -8.326 1.00 60.56 98 LYS A C 1
ATOM 722 O O . LYS A 1 98 ? 4.751 -23.287 -8.431 1.00 60.56 98 LYS A O 1
ATOM 727 N N . PHE A 1 99 ? 6.108 -24.990 -8.950 1.00 63.03 99 PHE A N 1
ATOM 728 C CA . PHE A 1 99 ? 5.157 -25.641 -9.861 1.00 63.03 99 PHE A CA 1
ATOM 729 C C . PHE A 1 99 ? 3.909 -26.170 -9.150 1.00 63.03 99 PHE A C 1
ATOM 731 O O . PHE A 1 99 ? 2.807 -26.110 -9.696 1.00 63.03 99 PHE A O 1
ATOM 738 N N . LEU A 1 100 ? 4.068 -26.684 -7.928 1.00 62.69 100 LEU A N 1
ATOM 739 C CA . LEU A 1 100 ? 2.937 -27.087 -7.091 1.00 62.69 100 LEU A CA 1
ATOM 740 C C . LEU A 1 100 ? 2.061 -25.885 -6.713 1.00 62.69 100 LEU A C 1
ATOM 742 O O . LEU A 1 100 ? 0.837 -26.019 -6.667 1.00 62.69 100 LEU A O 1
ATOM 746 N N . ASP A 1 101 ? 2.671 -24.718 -6.492 1.00 65.06 101 ASP A N 1
ATOM 747 C CA . ASP A 1 101 ? 1.947 -23.477 -6.217 1.00 65.06 101 ASP A CA 1
ATOM 748 C C . ASP A 1 101 ? 1.191 -22.958 -7.451 1.00 65.06 101 ASP A C 1
ATOM 750 O O . ASP A 1 101 ? 0.020 -22.593 -7.349 1.00 65.06 101 ASP A O 1
ATOM 754 N N . ASP A 1 102 ? 1.795 -23.044 -8.639 1.00 67.06 102 ASP A N 1
ATOM 755 C CA . ASP A 1 102 ? 1.136 -22.692 -9.904 1.00 67.06 102 ASP A CA 1
ATOM 756 C C . ASP A 1 102 ? -0.099 -23.576 -10.170 1.00 67.06 102 ASP A C 1
ATOM 758 O O . ASP A 1 102 ? -1.165 -23.087 -10.562 1.00 67.06 102 ASP A O 1
ATOM 762 N N . LEU A 1 103 ? 0.005 -24.883 -9.897 1.00 66.88 103 LEU A N 1
ATOM 763 C CA . LEU A 1 103 ? -1.097 -25.839 -10.064 1.00 66.88 103 LEU A CA 1
ATOM 764 C C . LEU A 1 103 ? -2.231 -25.650 -9.059 1.00 66.88 103 LEU A C 1
ATOM 766 O O . LEU A 1 103 ? -3.375 -25.981 -9.370 1.00 66.88 103 LEU A O 1
ATOM 770 N N . ARG A 1 104 ? -1.956 -25.073 -7.884 1.00 67.44 104 ARG A N 1
ATOM 771 C CA . ARG A 1 104 ? -2.982 -24.751 -6.878 1.00 67.44 104 ARG A CA 1
ATOM 772 C C . ARG A 1 104 ? -4.062 -23.819 -7.432 1.00 67.44 104 ARG A C 1
ATOM 774 O O . ARG A 1 104 ? -5.189 -23.814 -6.937 1.00 67.44 104 ARG A O 1
ATOM 781 N N . HIS A 1 105 ? -3.738 -23.023 -8.448 1.00 70.56 105 HIS A N 1
ATOM 782 C CA . HIS A 1 105 ? -4.687 -22.106 -9.063 1.00 70.56 105 HIS A CA 1
ATOM 783 C C . HIS A 1 105 ? -5.625 -22.778 -10.076 1.00 70.56 105 HIS A C 1
ATOM 785 O O . HIS A 1 105 ? -6.684 -22.207 -10.342 1.00 70.56 105 HIS A O 1
ATOM 791 N N . ALA A 1 106 ? -5.292 -23.962 -10.602 1.00 73.12 106 ALA A N 1
ATOM 792 C CA . ALA A 1 106 ? -6.124 -24.674 -11.570 1.00 73.12 106 ALA A CA 1
ATOM 793 C C . ALA A 1 106 ? -7.400 -25.248 -10.924 1.00 73.12 106 ALA A C 1
ATOM 795 O O . ALA A 1 106 ? -7.390 -25.722 -9.789 1.00 73.12 106 ALA A O 1
ATOM 796 N N . ASP A 1 107 ? -8.515 -25.202 -11.653 1.00 73.25 107 ASP A N 1
ATOM 797 C CA . ASP A 1 107 ? -9.794 -25.801 -11.260 1.00 73.25 107 ASP A CA 1
ATOM 798 C C . ASP A 1 107 ? -9.884 -27.291 -11.650 1.00 73.25 107 ASP A C 1
ATOM 800 O O . ASP A 1 107 ? -10.556 -28.059 -10.967 1.00 73.25 107 ASP A O 1
ATOM 804 N N . CYS A 1 108 ? -9.215 -27.702 -12.733 1.00 78.00 108 CYS A N 1
ATOM 805 C CA . CYS A 1 108 ? -9.140 -29.085 -13.229 1.00 78.00 108 CYS A CA 1
ATOM 806 C C . CYS A 1 108 ? -7.757 -29.356 -13.821 1.00 78.00 108 CYS A C 1
ATOM 808 O O . CYS A 1 108 ? -7.116 -28.434 -14.336 1.00 78.00 108 CYS A O 1
ATOM 810 N N . LEU A 1 109 ? -7.313 -30.614 -13.764 1.00 79.38 109 LEU A N 1
ATOM 811 C CA . LEU A 1 109 ? -6.042 -31.050 -14.334 1.00 79.38 109 LEU A CA 1
ATOM 812 C C . LEU A 1 109 ? -6.259 -32.008 -15.513 1.00 79.38 109 LEU A C 1
ATOM 814 O O . LEU A 1 109 ? -6.956 -33.017 -15.400 1.00 79.38 109 LEU A O 1
ATOM 818 N N . ILE A 1 110 ? -5.609 -31.718 -16.636 1.00 80.00 110 ILE A N 1
ATOM 819 C CA . ILE A 1 110 ? -5.403 -32.659 -17.738 1.00 80.00 110 ILE A CA 1
ATOM 820 C C . ILE A 1 110 ? -4.024 -33.276 -17.547 1.00 80.00 110 ILE A C 1
ATOM 822 O O . ILE A 1 110 ? -3.010 -32.594 -17.712 1.00 80.00 110 ILE A O 1
ATOM 826 N N . HIS A 1 111 ? -3.974 -34.566 -17.232 1.00 81.00 111 HIS A N 1
ATOM 827 C CA . HIS A 1 111 ? -2.716 -35.296 -17.137 1.00 81.00 111 HIS A CA 1
ATOM 828 C C . HIS A 1 111 ? -2.397 -35.960 -18.479 1.00 81.00 111 HIS A C 1
ATOM 830 O O . HIS A 1 111 ? -3.041 -36.930 -18.875 1.00 81.00 111 HIS A O 1
ATOM 836 N N . VAL A 1 112 ? -1.398 -35.425 -19.183 1.00 78.88 112 VAL A N 1
ATOM 837 C CA . VAL A 1 112 ? -0.896 -35.948 -20.458 1.00 78.88 112 VAL A CA 1
ATOM 838 C C . VAL A 1 112 ? 0.140 -37.044 -20.207 1.00 78.88 112 VAL A C 1
ATOM 840 O O . VAL A 1 112 ? 1.276 -36.758 -19.810 1.00 78.88 112 VAL A O 1
ATOM 843 N N . VAL A 1 113 ? -0.247 -38.287 -20.493 1.00 81.25 113 VAL A N 1
ATOM 844 C CA . VAL A 1 113 ? 0.572 -39.494 -20.314 1.00 81.25 113 VAL A CA 1
ATOM 845 C C . VAL A 1 113 ? 1.086 -39.977 -21.670 1.00 81.25 113 VAL A C 1
ATOM 847 O O . VAL A 1 113 ? 0.319 -40.096 -22.624 1.00 81.25 113 VAL A O 1
ATOM 850 N N . ASP A 1 114 ? 2.388 -40.268 -21.757 1.00 80.62 114 ASP A N 1
ATOM 851 C CA . ASP A 1 114 ? 3.002 -40.853 -22.955 1.00 80.62 114 ASP A CA 1
ATOM 852 C C . ASP A 1 114 ? 2.781 -42.368 -22.984 1.00 80.62 114 ASP A C 1
ATOM 854 O O . ASP A 1 114 ? 3.510 -43.137 -22.352 1.00 80.62 114 ASP A O 1
ATOM 858 N N . VAL A 1 115 ? 1.785 -42.808 -23.747 1.00 81.62 115 VAL A N 1
ATOM 859 C CA . VAL A 1 115 ? 1.384 -44.220 -23.772 1.00 81.62 115 VAL A CA 1
ATOM 860 C C . VAL A 1 115 ? 2.311 -45.088 -24.617 1.00 81.62 115 VAL A C 1
ATOM 862 O O . VAL A 1 115 ? 2.330 -46.309 -24.453 1.00 81.62 115 VAL A O 1
ATOM 865 N N . SER A 1 116 ? 3.156 -44.480 -25.450 1.00 77.69 116 SER A N 1
ATOM 866 C CA . SER A 1 116 ? 4.159 -45.213 -26.227 1.00 77.69 116 SER A CA 1
ATOM 867 C C . SER A 1 116 ? 5.247 -45.852 -25.350 1.00 77.69 116 SER A C 1
ATOM 869 O O . SER A 1 116 ? 5.912 -46.785 -25.791 1.00 77.69 116 SER A O 1
ATOM 871 N N . GLY A 1 117 ? 5.450 -45.366 -24.114 1.00 75.50 117 GLY A N 1
ATOM 872 C CA . GLY A 1 117 ? 6.515 -45.852 -23.223 1.00 75.50 117 GLY A CA 1
ATOM 873 C C . GLY A 1 117 ? 7.933 -45.554 -23.733 1.00 75.50 117 GLY A C 1
ATOM 874 O O . GLY A 1 117 ? 8.898 -46.177 -23.286 1.00 75.50 117 GLY A O 1
ATOM 875 N N . THR A 1 118 ? 8.059 -44.618 -24.682 1.00 79.38 118 THR A N 1
ATOM 876 C CA . THR A 1 118 ? 9.329 -44.238 -25.327 1.00 79.38 118 THR A CA 1
ATOM 877 C C . THR A 1 118 ? 10.130 -43.207 -24.537 1.00 79.38 118 THR A C 1
ATOM 879 O O . THR A 1 118 ? 11.244 -42.861 -24.924 1.00 79.38 118 THR A O 1
ATOM 882 N N . THR A 1 119 ? 9.584 -42.703 -23.430 1.00 76.62 119 THR A N 1
ATOM 883 C CA . THR A 1 119 ? 10.240 -41.741 -22.541 1.00 76.62 119 THR A CA 1
ATOM 884 C C . THR A 1 119 ? 10.201 -42.227 -21.093 1.00 76.62 119 THR A C 1
ATOM 886 O O . THR A 1 119 ? 9.203 -42.814 -20.674 1.00 76.62 119 THR A O 1
ATOM 889 N N . ASP A 1 120 ? 11.278 -42.018 -20.333 1.00 75.69 120 ASP A N 1
ATOM 890 C CA . ASP A 1 120 ? 11.345 -42.329 -18.896 1.00 75.69 120 ASP A CA 1
ATOM 891 C C . ASP A 1 120 ? 10.719 -41.210 -18.040 1.00 75.69 120 ASP A C 1
ATOM 893 O O . ASP A 1 120 ? 10.153 -40.259 -18.580 1.00 75.69 120 ASP A O 1
ATOM 897 N N . ALA A 1 121 ? 10.795 -41.317 -16.710 1.00 65.38 121 ALA A N 1
ATOM 898 C CA . ALA A 1 121 ? 10.225 -40.333 -15.781 1.00 65.38 121 ALA A CA 1
ATOM 899 C C . ALA A 1 121 ? 10.901 -38.944 -15.845 1.00 65.38 121 ALA A C 1
ATOM 901 O O . ALA A 1 121 ? 10.312 -37.949 -15.426 1.00 65.38 121 ALA A O 1
ATOM 902 N N . GLU A 1 122 ? 12.125 -38.856 -16.378 1.00 64.69 122 GLU A N 1
ATOM 903 C CA . GLU A 1 122 ? 12.853 -37.595 -16.579 1.00 64.69 122 GLU A CA 1
ATOM 904 C C . GLU A 1 122 ? 12.615 -37.006 -17.984 1.00 64.69 122 GLU A C 1
ATOM 906 O O . GLU A 1 122 ? 13.083 -35.908 -18.291 1.00 64.69 122 GLU A O 1
ATOM 911 N N . GLY A 1 123 ? 11.866 -37.710 -18.841 1.00 65.62 123 GLY A N 1
ATOM 912 C CA . GLY A 1 123 ? 11.581 -37.317 -20.220 1.00 65.62 123 GLY A CA 1
ATOM 913 C C . GLY A 1 123 ? 12.703 -37.631 -21.214 1.00 65.62 123 GLY A C 1
ATOM 914 O O . GLY A 1 123 ? 12.699 -37.074 -22.319 1.00 65.62 123 GLY A O 1
ATOM 915 N N . LYS A 1 124 ? 13.650 -38.509 -20.852 1.00 74.25 124 LYS A N 1
ATOM 916 C CA . LYS A 1 124 ? 14.698 -39.025 -21.747 1.00 74.25 124 LYS A CA 1
ATOM 917 C C . LYS A 1 124 ? 14.172 -40.208 -22.552 1.00 74.25 124 LYS A C 1
ATOM 919 O O . LYS A 1 124 ? 13.324 -40.963 -22.084 1.00 74.25 124 LYS A O 1
ATOM 924 N N . ALA A 1 125 ? 14.682 -40.379 -23.771 1.00 76.38 125 ALA A N 1
ATOM 925 C CA . ALA A 1 125 ? 14.282 -41.480 -24.642 1.00 76.38 125 ALA A CA 1
ATOM 926 C C . ALA A 1 125 ? 14.680 -42.841 -24.040 1.00 76.38 125 ALA A C 1
ATOM 928 O O . ALA A 1 125 ? 15.835 -43.048 -23.675 1.00 76.38 125 ALA A O 1
ATOM 929 N N . THR A 1 126 ? 13.733 -43.774 -23.965 1.00 76.25 126 THR A N 1
ATOM 930 C CA . THR A 1 126 ? 13.915 -45.122 -23.409 1.00 76.25 126 THR A CA 1
ATOM 931 C C . THR A 1 126 ? 13.070 -46.150 -24.169 1.00 76.25 126 THR A C 1
ATOM 933 O O . THR A 1 126 ? 12.255 -45.798 -25.022 1.00 76.25 126 THR A O 1
ATOM 936 N N . ARG A 1 127 ? 13.264 -47.440 -23.882 1.00 70.75 127 ARG A N 1
ATOM 937 C CA . ARG A 1 127 ? 12.438 -48.535 -24.411 1.00 70.75 127 ARG A CA 1
ATOM 938 C C . ARG A 1 127 ? 11.857 -49.349 -23.259 1.00 70.75 127 ARG A C 1
ATOM 940 O O . ARG A 1 127 ? 12.599 -49.798 -22.393 1.00 70.75 127 ARG A O 1
ATOM 947 N N . GLY A 1 128 ? 10.544 -49.577 -23.286 1.00 64.62 128 GLY A N 1
ATOM 948 C CA . GLY A 1 128 ? 9.861 -50.467 -22.339 1.00 64.62 128 GLY A CA 1
ATOM 949 C C . GLY A 1 128 ? 9.499 -49.842 -20.988 1.00 64.62 128 GLY A C 1
ATOM 950 O O . GLY A 1 128 ? 9.220 -50.581 -20.045 1.00 64.62 128 GLY A O 1
ATOM 951 N N . TYR A 1 129 ? 9.482 -48.509 -20.872 1.00 76.50 129 TYR A N 1
ATOM 952 C CA . TYR A 1 129 ? 9.013 -47.835 -19.659 1.00 76.50 129 TYR A CA 1
ATOM 953 C C . TYR A 1 129 ? 7.502 -48.026 -19.479 1.00 76.50 129 TYR A C 1
ATOM 955 O O . TYR A 1 129 ? 6.745 -47.942 -20.446 1.00 76.50 129 TYR A O 1
ATOM 963 N N . SER A 1 130 ? 7.062 -48.284 -18.244 1.00 74.19 130 SER A N 1
ATOM 964 C CA . SER A 1 130 ? 5.645 -48.477 -17.921 1.00 74.19 130 SER A CA 1
ATOM 965 C C . SER A 1 130 ? 4.955 -47.125 -17.714 1.00 74.19 130 SER A C 1
ATOM 967 O O . SER A 1 130 ? 5.221 -46.479 -16.700 1.00 74.19 130 SER A O 1
ATOM 969 N N . PRO A 1 131 ? 4.005 -46.715 -18.581 1.00 73.00 131 PRO A N 1
ATOM 970 C CA . PRO A 1 131 ? 3.303 -45.434 -18.432 1.00 73.00 131 PRO A CA 1
ATOM 971 C C . PRO A 1 131 ? 2.426 -45.354 -17.173 1.00 73.00 131 PRO A C 1
ATOM 973 O O . PRO A 1 131 ? 1.934 -44.292 -16.815 1.00 73.00 131 PRO A O 1
ATOM 976 N N . ILE A 1 132 ? 2.218 -46.481 -16.483 1.00 71.00 132 ILE A N 1
ATOM 977 C CA . ILE A 1 132 ? 1.473 -46.547 -15.221 1.00 71.00 132 ILE A CA 1
ATOM 978 C C . ILE A 1 132 ? 2.203 -45.786 -14.109 1.00 71.00 132 ILE A C 1
ATOM 980 O O . ILE A 1 132 ? 1.547 -45.165 -13.278 1.00 71.00 132 ILE A O 1
ATOM 984 N N . ALA A 1 133 ? 3.539 -45.807 -14.114 1.00 64.19 133 ALA A N 1
ATOM 985 C CA . ALA A 1 133 ? 4.341 -45.116 -13.108 1.00 64.19 133 ALA A CA 1
ATOM 986 C C . ALA A 1 133 ? 4.190 -43.585 -13.193 1.00 64.19 133 ALA A C 1
ATOM 988 O O . ALA A 1 133 ? 4.284 -42.908 -12.173 1.00 64.19 133 ALA A O 1
ATOM 989 N N . ASP A 1 134 ? 3.870 -43.049 -14.377 1.00 65.69 134 ASP A N 1
ATOM 990 C CA . ASP A 1 134 ? 3.621 -41.615 -14.572 1.00 65.69 134 ASP A CA 1
ATOM 991 C C . ASP A 1 134 ? 2.316 -41.154 -13.893 1.00 65.69 134 ASP A C 1
ATOM 993 O O . ASP A 1 134 ? 2.192 -39.992 -13.524 1.00 65.69 134 ASP A O 1
ATOM 997 N N . ILE A 1 135 ? 1.344 -42.053 -13.689 1.00 64.69 135 ILE A N 1
ATOM 998 C CA . ILE A 1 135 ? 0.036 -41.732 -13.089 1.00 64.69 135 ILE A CA 1
ATOM 999 C C . ILE A 1 135 ? 0.120 -41.659 -11.549 1.00 64.69 135 ILE A C 1
ATOM 1001 O O . ILE A 1 135 ? -0.711 -41.012 -10.916 1.00 64.69 135 ILE A O 1
ATOM 1005 N N . GLU A 1 136 ? 1.120 -42.295 -10.932 1.00 59.12 136 GLU A N 1
ATOM 1006 C CA . GLU A 1 136 ? 1.188 -42.519 -9.478 1.00 59.12 136 GLU A CA 1
ATOM 1007 C C . GLU A 1 136 ? 1.890 -41.393 -8.677 1.00 59.12 136 GLU A C 1
ATOM 1009 O O . GLU A 1 136 ? 1.934 -41.464 -7.449 1.00 59.12 136 GLU A O 1
ATOM 1014 N N . CYS A 1 137 ? 2.402 -40.324 -9.308 1.00 50.75 137 CYS A N 1
ATOM 1015 C CA . CYS A 1 137 ? 3.082 -39.221 -8.603 1.00 50.75 137 CYS A CA 1
ATOM 1016 C C . CYS A 1 137 ? 2.108 -38.128 -8.078 1.00 50.75 137 CYS A C 1
ATOM 1018 O O . CYS A 1 137 ? 1.363 -37.528 -8.851 1.00 50.75 137 CYS A O 1
ATOM 1020 N N . GLY A 1 138 ? 2.104 -37.860 -6.759 1.00 45.38 138 GLY A N 1
ATOM 1021 C CA . GLY A 1 138 ? 1.089 -37.041 -6.052 1.00 45.38 138 GLY A CA 1
ATOM 1022 C C . GLY A 1 138 ? 1.419 -35.555 -5.758 1.00 45.38 138 GLY A C 1
ATOM 1023 O O . GLY A 1 138 ? 2.549 -35.106 -5.930 1.00 45.38 138 GLY A O 1
ATOM 1024 N N . TYR A 1 139 ? 0.408 -34.801 -5.270 1.00 50.81 139 TYR A N 1
ATOM 1025 C CA . TYR A 1 139 ? 0.382 -33.328 -5.055 1.00 50.81 139 TYR A CA 1
ATOM 1026 C C . TYR A 1 139 ? -0.179 -32.919 -3.650 1.00 50.81 139 TYR A C 1
ATOM 1028 O O . TYR A 1 139 ? -1.241 -33.411 -3.266 1.00 50.81 139 TYR A O 1
ATOM 1036 N N . GLY A 1 140 ? 0.424 -31.964 -2.901 1.00 38.28 140 GLY A N 1
ATOM 1037 C CA . GLY A 1 140 ? 0.103 -31.581 -1.478 1.00 38.28 140 GLY A CA 1
ATOM 1038 C C . GLY A 1 140 ? -0.936 -30.444 -1.214 1.00 38.28 140 GLY A C 1
ATOM 1039 O O . GLY A 1 140 ? -1.254 -29.709 -2.146 1.00 38.28 140 GLY A O 1
ATOM 1040 N N . SER A 1 141 ? -1.555 -30.331 -0.010 1.00 45.06 141 SER A N 1
ATOM 1041 C CA . SER A 1 141 ? -2.858 -29.627 0.276 1.00 45.06 141 SER A CA 1
ATOM 1042 C C . SER A 1 141 ? -2.985 -28.704 1.511 1.00 45.06 141 SER A C 1
ATOM 1044 O O . SER A 1 141 ? -2.092 -28.629 2.340 1.00 45.06 141 SER A O 1
ATOM 1046 N N . THR A 1 142 ? -4.187 -28.116 1.685 1.00 43.56 142 THR A N 1
ATOM 1047 C CA . THR A 1 142 ? -4.697 -27.342 2.840 1.00 43.56 142 THR A CA 1
ATOM 1048 C C . THR A 1 142 ? -5.622 -28.137 3.793 1.00 43.56 142 THR A C 1
ATOM 1050 O O . THR A 1 142 ? -6.254 -29.115 3.395 1.00 43.56 142 THR A O 1
ATOM 1053 N N . ALA A 1 143 ? -5.772 -27.680 5.047 1.00 40.72 143 ALA A N 1
ATOM 1054 C CA . ALA A 1 143 ? -6.505 -28.375 6.123 1.00 40.72 143 ALA A CA 1
ATOM 1055 C C . ALA A 1 143 ? -8.022 -28.580 5.879 1.00 40.72 143 ALA A C 1
ATOM 1057 O O . ALA A 1 143 ? -8.551 -29.658 6.139 1.00 40.72 143 ALA A O 1
ATOM 1058 N N . ASN A 1 144 ? -8.729 -27.600 5.301 1.00 46.06 144 ASN A N 1
ATOM 1059 C CA . ASN A 1 144 ? -10.173 -27.724 5.004 1.00 46.06 144 ASN A CA 1
ATOM 1060 C C . ASN A 1 144 ? -10.492 -28.779 3.936 1.00 46.06 144 ASN A C 1
ATOM 1062 O O . ASN A 1 144 ? -11.616 -29.271 3.825 1.00 46.06 144 ASN A O 1
ATOM 1066 N N . LEU A 1 145 ? -9.512 -29.092 3.097 1.00 49.31 145 LEU A N 1
ATOM 1067 C CA . LEU A 1 145 ? -9.644 -30.082 2.046 1.00 49.31 145 LEU A CA 1
ATOM 1068 C C . LEU A 1 145 ? -9.402 -31.497 2.586 1.00 49.31 145 LEU A C 1
ATOM 1070 O O . LEU A 1 145 ? -10.134 -32.415 2.227 1.00 49.31 145 LEU A O 1
ATOM 1074 N N . VAL A 1 146 ? -8.462 -31.638 3.524 1.00 52.91 146 VAL A N 1
ATOM 1075 C CA . VAL A 1 146 ? -8.249 -32.876 4.289 1.00 52.91 146 VAL A CA 1
ATOM 1076 C C . VAL A 1 146 ? -9.528 -33.275 5.032 1.00 52.91 146 VAL A C 1
ATOM 1078 O O . VAL A 1 146 ? -9.946 -34.423 4.945 1.00 52.91 146 VAL A O 1
ATOM 1081 N N . ALA A 1 147 ? -10.224 -32.323 5.663 1.00 54.91 147 ALA A N 1
ATOM 1082 C CA . ALA A 1 147 ? -11.474 -32.603 6.375 1.00 54.91 147 ALA A CA 1
ATOM 1083 C C . ALA A 1 147 ? -12.589 -33.173 5.472 1.00 54.91 147 ALA A C 1
ATOM 1085 O O . ALA A 1 147 ? -13.317 -34.080 5.875 1.00 54.91 147 ALA A O 1
ATOM 1086 N N . ARG A 1 148 ? -12.721 -32.674 4.235 1.00 55.22 148 ARG A N 1
ATOM 1087 C CA . ARG A 1 148 ? -13.715 -33.177 3.267 1.00 55.22 148 ARG A CA 1
ATOM 1088 C C . ARG A 1 148 ? -13.333 -34.537 2.690 1.00 55.22 148 ARG A C 1
ATOM 1090 O O . ARG A 1 148 ? -14.192 -35.405 2.590 1.00 55.22 148 ARG A O 1
ATOM 1097 N N . ALA A 1 149 ? -12.051 -34.734 2.390 1.00 60.94 149 ALA A N 1
ATOM 1098 C CA . ALA A 1 149 ? -11.524 -36.019 1.943 1.00 60.94 149 ALA A CA 1
ATOM 1099 C C . ALA A 1 149 ? -11.746 -37.123 2.987 1.00 60.94 149 ALA A C 1
ATOM 1101 O O . ALA A 1 149 ? -12.204 -38.205 2.639 1.00 60.94 149 ALA A O 1
ATOM 1102 N N . LEU A 1 150 ? -11.498 -36.824 4.267 1.00 65.00 150 LEU A N 1
ATOM 1103 C CA . LEU A 1 150 ? -11.736 -37.756 5.373 1.00 65.00 150 LEU A CA 1
ATOM 1104 C C . LEU A 1 150 ? -13.222 -38.103 5.529 1.00 65.00 150 LEU A C 1
ATOM 1106 O O . LEU A 1 150 ? -13.550 -39.250 5.801 1.00 65.00 150 LEU A O 1
ATOM 1110 N N . LYS A 1 151 ? -14.131 -37.153 5.276 1.00 70.31 151 LYS A N 1
ATOM 1111 C CA . LYS A 1 151 ? -15.585 -37.393 5.319 1.00 70.31 151 LYS A CA 1
ATOM 1112 C C . LYS A 1 151 ? -16.074 -38.375 4.243 1.00 70.31 151 LYS A C 1
ATOM 1114 O O . LYS A 1 151 ? -17.138 -38.964 4.400 1.00 70.31 151 LYS A O 1
ATOM 1119 N N . ARG A 1 152 ? -15.325 -38.533 3.148 1.00 67.44 152 ARG A N 1
ATOM 1120 C CA . ARG A 1 152 ? -15.645 -39.442 2.036 1.00 67.44 152 ARG A CA 1
ATOM 1121 C C . ARG A 1 152 ? -15.227 -40.890 2.306 1.00 67.44 152 ARG A C 1
ATOM 1123 O O . ARG A 1 152 ? -15.636 -41.787 1.576 1.00 67.44 152 ARG A O 1
ATOM 1130 N N . ILE A 1 153 ? -14.399 -41.118 3.321 1.00 73.88 153 ILE A N 1
ATOM 1131 C CA . ILE A 1 153 ? -13.941 -42.450 3.702 1.00 73.88 153 ILE A CA 1
ATOM 1132 C C . ILE A 1 153 ? -15.022 -43.062 4.597 1.00 73.88 153 ILE A C 1
ATOM 1134 O O . ILE A 1 153 ? -15.266 -42.590 5.700 1.00 73.88 153 ILE A O 1
ATOM 1138 N N . GLU A 1 154 ? -15.705 -44.093 4.099 1.00 60.81 154 GLU A N 1
ATOM 1139 C CA . GLU A 1 154 ? -16.833 -44.730 4.799 1.00 60.81 154 GLU A CA 1
ATOM 1140 C C . GLU A 1 154 ? -16.398 -45.581 6.008 1.00 60.81 154 GLU A C 1
ATOM 1142 O O . GLU A 1 154 ? -17.225 -45.910 6.857 1.00 60.81 154 GLU A O 1
ATOM 1147 N N . GLN A 1 155 ? -15.110 -45.931 6.108 1.00 63.28 155 GLN A N 1
ATOM 1148 C CA . GLN A 1 155 ? -14.556 -46.721 7.211 1.00 63.28 155 GLN A CA 1
ATOM 1149 C C . GLN A 1 155 ? -13.779 -45.843 8.207 1.00 63.28 155 GLN A C 1
ATOM 1151 O O . GLN A 1 155 ? -13.007 -44.981 7.783 1.00 63.28 155 GLN A O 1
ATOM 1156 N N . PRO A 1 156 ? -13.944 -46.054 9.527 1.00 59.62 156 PRO A N 1
ATOM 1157 C CA . PRO A 1 156 ? -13.206 -45.310 10.538 1.00 59.62 156 PRO A CA 1
ATOM 1158 C C . PRO A 1 156 ? -11.730 -45.707 10.496 1.00 59.62 156 PRO A C 1
ATOM 1160 O O . PRO A 1 156 ? -11.372 -46.841 10.805 1.00 59.62 156 PRO A O 1
ATOM 1163 N N . ILE A 1 157 ? -10.875 -44.761 10.117 1.00 69.31 157 ILE A N 1
ATOM 1164 C CA . ILE A 1 157 ? -9.426 -44.936 10.181 1.00 69.31 157 ILE A CA 1
ATOM 1165 C C . ILE A 1 157 ? -9.001 -44.659 11.626 1.00 69.31 157 ILE A C 1
ATOM 1167 O O . ILE A 1 157 ? -9.435 -43.667 12.218 1.00 69.31 157 ILE A O 1
ATOM 1171 N N . GLY A 1 158 ? -8.200 -45.556 12.202 1.00 69.06 158 GLY A N 1
ATOM 1172 C CA . GLY A 1 158 ? -7.695 -45.444 13.571 1.00 69.06 158 GLY A CA 1
ATOM 1173 C C . GLY A 1 158 ? -6.803 -44.212 13.808 1.00 69.06 158 GLY A C 1
ATOM 1174 O O . GLY A 1 158 ? -6.579 -43.408 12.895 1.00 69.06 158 GLY A O 1
ATOM 1175 N N . PRO A 1 159 ? -6.288 -44.032 15.038 1.00 73.19 159 PRO A N 1
ATOM 1176 C CA . PRO A 1 159 ? -5.355 -42.953 15.349 1.00 73.19 159 PRO A CA 1
ATOM 1177 C C . PRO A 1 159 ? -4.108 -43.017 14.455 1.00 73.19 159 PRO A C 1
ATOM 1179 O O . PRO A 1 159 ? -3.701 -44.091 14.021 1.00 73.19 159 PRO A O 1
ATOM 1182 N N . LEU A 1 160 ? -3.502 -41.853 14.180 1.00 67.12 160 LEU A N 1
ATOM 1183 C CA . LEU A 1 160 ? -2.390 -41.700 13.222 1.00 67.12 160 LEU A CA 1
ATOM 1184 C C . LEU A 1 160 ? -1.187 -42.618 13.519 1.00 67.12 160 LEU A C 1
ATOM 1186 O O . LEU A 1 160 ? -0.396 -42.915 12.631 1.00 67.12 160 LEU A O 1
ATOM 1190 N N . GLU A 1 161 ? -1.059 -43.049 14.773 1.00 75.25 161 GLU A N 1
ATOM 1191 C CA . GLU A 1 161 ? 0.000 -43.916 15.297 1.00 75.25 161 GLU A CA 1
ATOM 1192 C C . GLU A 1 161 ? -0.079 -45.356 14.760 1.00 75.25 161 GLU A C 1
ATOM 1194 O O . GLU A 1 161 ? 0.953 -46.015 14.645 1.00 75.25 161 GLU A O 1
ATOM 1199 N N . ASP A 1 162 ? -1.270 -45.810 14.356 1.00 79.38 162 ASP A N 1
ATOM 1200 C CA . ASP A 1 162 ? -1.532 -47.182 13.899 1.00 79.38 162 ASP A CA 1
ATOM 1201 C C . ASP A 1 162 ? -1.652 -47.296 12.369 1.00 79.38 162 ASP A C 1
ATOM 1203 O O . ASP A 1 162 ? -2.019 -48.347 11.840 1.00 79.38 162 ASP A O 1
ATOM 1207 N N . TRP A 1 163 ? -1.388 -46.210 11.634 1.00 80.25 163 TRP A N 1
ATOM 1208 C CA . TRP A 1 163 ? -1.616 -46.169 10.190 1.00 80.25 163 TRP A CA 1
ATOM 1209 C C . TRP A 1 163 ? -0.645 -47.078 9.440 1.00 80.25 163 TRP A C 1
ATOM 1211 O O . TRP A 1 163 ? 0.574 -46.888 9.456 1.00 80.25 163 TRP A O 1
ATOM 1221 N N . THR A 1 164 ? -1.203 -48.033 8.703 1.00 79.00 164 THR A N 1
ATOM 1222 C CA . THR A 1 164 ? -0.444 -48.847 7.756 1.00 79.00 164 THR A CA 1
ATOM 1223 C C . THR A 1 164 ? -0.297 -48.123 6.415 1.00 79.00 164 THR A C 1
ATOM 1225 O O . THR A 1 164 ? -1.016 -47.169 6.108 1.00 79.00 164 THR A O 1
ATOM 1228 N N . MET A 1 165 ? 0.626 -48.584 5.563 1.00 61.72 165 MET A N 1
ATOM 1229 C CA . MET A 1 165 ? 0.784 -48.027 4.210 1.00 61.72 165 MET A CA 1
ATOM 1230 C C . MET A 1 165 ? -0.517 -48.096 3.390 1.00 61.72 165 MET A C 1
ATOM 1232 O O . MET A 1 165 ? -0.777 -47.194 2.596 1.00 61.72 165 MET A O 1
ATOM 1236 N N . ASP A 1 166 ? -1.360 -49.109 3.607 1.00 69.81 166 ASP A N 1
ATOM 1237 C CA . ASP A 1 166 ? -2.651 -49.252 2.923 1.00 69.81 166 ASP A CA 1
ATOM 1238 C C . ASP A 1 166 ? -3.689 -48.215 3.393 1.00 69.81 166 ASP A C 1
ATOM 1240 O O . ASP A 1 166 ? -4.457 -47.691 2.575 1.00 69.81 166 ASP A O 1
ATOM 1244 N N . ASP A 1 167 ? -3.663 -47.833 4.673 1.00 73.44 167 ASP A N 1
ATOM 1245 C CA . ASP A 1 167 ? -4.497 -46.752 5.216 1.00 73.44 167 ASP A CA 1
ATOM 1246 C C . ASP A 1 167 ? -4.083 -45.402 4.627 1.00 73.44 167 ASP A C 1
ATOM 1248 O O . ASP A 1 167 ? -4.922 -44.631 4.148 1.00 73.44 167 ASP A O 1
ATOM 1252 N N . VAL A 1 168 ? -2.769 -45.158 4.549 1.00 69.06 168 VAL A N 1
ATOM 1253 C CA . VAL A 1 168 ? -2.203 -43.979 3.882 1.00 69.06 168 VAL A CA 1
ATOM 1254 C C . VAL A 1 168 ? -2.644 -43.935 2.417 1.00 69.06 168 VAL A C 1
ATOM 1256 O O . VAL A 1 168 ? -3.107 -42.892 1.950 1.00 69.06 168 VAL A O 1
ATOM 1259 N N . PHE A 1 169 ? -2.584 -45.053 1.686 1.00 67.31 169 PHE A N 1
ATOM 1260 C CA . PHE A 1 169 ? -3.058 -45.110 0.298 1.00 67.31 169 PHE A CA 1
ATOM 1261 C C . PHE A 1 169 ? -4.556 -44.830 0.168 1.00 67.31 169 PHE A C 1
ATOM 1263 O O . PHE A 1 169 ? -4.970 -44.183 -0.798 1.00 67.31 169 PHE A O 1
ATOM 1270 N N . THR A 1 170 ? -5.369 -45.290 1.114 1.00 70.12 170 THR A N 1
ATOM 1271 C CA . THR A 1 170 ? -6.820 -45.063 1.117 1.00 70.12 170 THR A CA 1
ATOM 1272 C C . THR A 1 170 ? -7.144 -43.587 1.340 1.00 70.12 170 THR A C 1
ATOM 1274 O O . THR A 1 170 ? -7.913 -43.004 0.567 1.00 70.12 170 THR A O 1
ATOM 1277 N N . VAL A 1 171 ? -6.477 -42.946 2.307 1.00 68.38 171 VAL A N 1
ATOM 1278 C CA . VAL A 1 171 ? -6.587 -41.501 2.562 1.00 68.38 171 VAL A CA 1
ATOM 1279 C C . VAL A 1 171 ? -6.127 -40.699 1.354 1.00 68.38 171 VAL A C 1
ATOM 1281 O O . VAL A 1 171 ? -6.843 -39.806 0.902 1.00 68.38 171 VAL A O 1
ATOM 1284 N N . VAL A 1 172 ? -4.969 -41.038 0.782 1.00 62.75 172 VAL A N 1
ATOM 1285 C CA . VAL A 1 172 ? -4.419 -40.353 -0.395 1.00 62.75 172 VAL A CA 1
ATOM 1286 C C . VAL A 1 172 ? -5.346 -40.507 -1.602 1.00 62.75 172 VAL A C 1
ATOM 1288 O O . VAL A 1 172 ? -5.587 -39.523 -2.295 1.00 62.75 172 VAL A O 1
ATOM 1291 N N . LYS A 1 173 ? -5.931 -41.687 -1.846 1.00 62.41 173 LYS A N 1
ATOM 1292 C CA . LYS A 1 173 ? -6.896 -41.896 -2.943 1.00 62.41 173 LYS A CA 1
ATOM 1293 C C . LYS A 1 173 ? -8.173 -41.077 -2.761 1.00 62.41 173 LYS A C 1
ATOM 1295 O O . LYS A 1 173 ? -8.588 -40.403 -3.704 1.00 62.41 173 LYS A O 1
ATOM 1300 N N . ALA A 1 174 ? -8.774 -41.108 -1.570 1.00 65.19 174 ALA A N 1
ATOM 1301 C CA . ALA A 1 174 ? -9.977 -40.329 -1.261 1.00 65.19 174 ALA A CA 1
ATOM 1302 C C . ALA A 1 174 ? -9.716 -38.825 -1.401 1.00 65.19 174 ALA A C 1
ATOM 1304 O O . ALA A 1 174 ? -10.510 -38.078 -1.970 1.00 65.19 174 ALA A O 1
ATOM 1305 N N . PHE A 1 175 ? -8.544 -38.396 -0.956 1.00 63.81 175 PHE A N 1
ATOM 1306 C CA . PHE A 1 175 ? -8.091 -37.026 -1.057 1.00 63.81 175 PHE A CA 1
ATOM 1307 C C . PHE A 1 175 ? -7.789 -36.581 -2.489 1.00 63.81 175 PHE A C 1
ATOM 1309 O O . PHE A 1 175 ? -8.196 -35.489 -2.869 1.00 63.81 175 PHE A O 1
ATOM 1316 N N . VAL A 1 176 ? -7.118 -37.398 -3.306 1.00 56.28 176 VAL A N 1
ATOM 1317 C CA . VAL A 1 176 ? -6.846 -37.072 -4.717 1.00 56.28 176 VAL A CA 1
ATOM 1318 C C . VAL A 1 176 ? -8.156 -36.937 -5.493 1.00 56.28 176 VAL A C 1
ATOM 1320 O O . VAL A 1 176 ? -8.309 -35.981 -6.252 1.00 56.28 176 VAL A O 1
ATOM 1323 N N . ALA A 1 177 ? -9.121 -37.826 -5.243 1.00 59.06 177 ALA A N 1
ATOM 1324 C CA . ALA A 1 177 ? -10.447 -37.771 -5.856 1.00 59.06 177 ALA A CA 1
ATOM 1325 C C . ALA A 1 177 ? -11.242 -36.508 -5.476 1.00 59.06 177 ALA A C 1
ATOM 1327 O O . ALA A 1 177 ? -12.025 -36.011 -6.283 1.00 59.06 177 ALA A O 1
ATOM 1328 N N . GLU A 1 178 ? -11.048 -35.989 -4.263 1.00 59.22 178 GLU A N 1
ATOM 1329 C CA . GLU A 1 178 ? -11.735 -34.790 -3.769 1.00 59.22 178 GLU A CA 1
ATOM 1330 C C . GLU A 1 178 ? -11.042 -33.491 -4.199 1.00 59.22 178 GLU A C 1
ATOM 1332 O O . GLU A 1 178 ? -11.672 -32.447 -4.369 1.00 59.22 178 GLU A O 1
ATOM 1337 N N . LYS A 1 179 ? -9.717 -33.536 -4.347 1.00 52.84 179 LYS A N 1
ATOM 1338 C CA . LYS A 1 179 ? -8.894 -32.344 -4.517 1.00 52.84 179 LYS A CA 1
ATOM 1339 C C . LYS A 1 179 ? -8.805 -31.850 -5.946 1.00 52.84 179 LYS A C 1
ATOM 1341 O O . LYS A 1 179 ? -8.776 -30.638 -6.145 1.00 52.84 179 LYS A O 1
ATOM 1346 N N . PHE A 1 180 ? -8.736 -32.762 -6.913 1.00 62.06 180 PHE A N 1
ATOM 1347 C CA . PHE A 1 180 ? -8.574 -32.402 -8.316 1.00 62.06 180 PHE A CA 1
ATOM 1348 C C . PHE A 1 180 ? -9.367 -33.346 -9.226 1.00 62.06 180 PHE A C 1
ATOM 1350 O O . PHE A 1 180 ? -8.947 -34.489 -9.432 1.00 62.06 180 PHE A O 1
ATOM 1357 N N . PRO A 1 181 ? -10.463 -32.879 -9.848 1.00 66.19 181 PRO A N 1
ATOM 1358 C CA . PRO A 1 181 ? -11.024 -33.581 -10.990 1.00 66.19 181 PRO A CA 1
ATOM 1359 C C . PRO A 1 181 ? -9.956 -33.702 -12.085 1.00 66.19 181 PRO A C 1
ATOM 1361 O O . PRO A 1 181 ? -9.508 -32.694 -12.637 1.00 66.19 181 PRO A O 1
ATOM 1364 N N . THR A 1 182 ? -9.515 -34.930 -12.364 1.00 70.44 182 THR A N 1
ATOM 1365 C CA . THR A 1 182 ? -8.408 -35.203 -13.289 1.00 70.44 182 THR A CA 1
ATOM 1366 C C . THR A 1 182 ? -8.909 -35.975 -14.500 1.00 70.44 182 THR A C 1
ATOM 1368 O O . THR A 1 182 ? -9.566 -37.007 -14.358 1.00 70.44 182 THR A O 1
ATOM 1371 N N . VAL A 1 183 ? -8.569 -35.490 -15.693 1.00 80.75 183 VAL A N 1
ATOM 1372 C CA . VAL A 1 183 ? -8.794 -36.194 -16.961 1.00 80.75 183 VAL A CA 1
ATOM 1373 C C . VAL A 1 183 ? -7.462 -36.747 -17.446 1.00 80.75 183 VAL A C 1
ATOM 1375 O O . VAL A 1 183 ? -6.480 -36.009 -17.565 1.00 80.75 183 VAL A O 1
ATOM 1378 N N . LEU A 1 184 ? -7.418 -38.048 -17.727 1.00 82.12 184 LEU A N 1
ATOM 1379 C CA . LEU A 1 184 ? -6.233 -38.701 -18.278 1.00 82.12 184 LEU A CA 1
ATOM 1380 C C . LEU A 1 184 ? -6.255 -38.572 -19.801 1.00 82.12 184 LEU A C 1
ATOM 1382 O O . LEU A 1 184 ? -7.100 -39.172 -20.461 1.00 82.12 184 LEU A O 1
ATOM 1386 N N . SER A 1 185 ? -5.315 -37.811 -20.361 1.00 86.06 185 SER A N 1
ATOM 1387 C CA . SER A 1 185 ? -5.096 -37.743 -21.806 1.00 86.06 185 SER A CA 1
ATOM 1388 C C . SER A 1 185 ? -3.953 -38.681 -22.187 1.00 86.06 185 SER A C 1
ATOM 1390 O O . SER A 1 185 ? -2.781 -38.401 -21.932 1.00 86.06 185 SER A O 1
ATOM 1392 N N . LEU A 1 186 ? -4.308 -39.815 -22.783 1.00 87.69 186 LEU A N 1
ATOM 1393 C CA . LEU A 1 186 ? -3.385 -40.834 -23.268 1.00 87.69 186 LEU A CA 1
ATOM 1394 C C . LEU A 1 186 ? -2.876 -40.435 -24.655 1.00 87.69 186 LEU A C 1
ATOM 1396 O O . LEU A 1 186 ? -3.53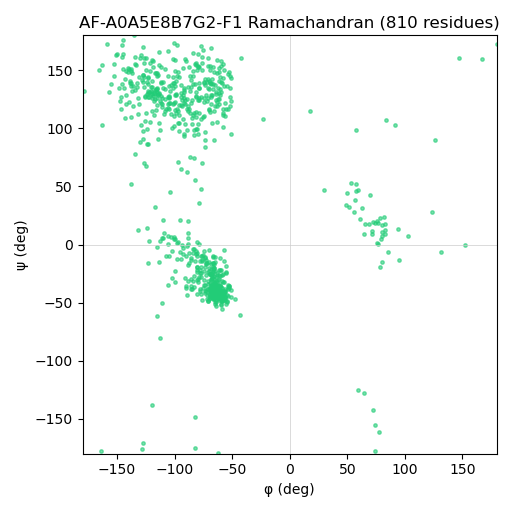5 -40.696 -25.657 1.00 87.69 186 LEU A O 1
ATOM 1400 N N . ASN A 1 187 ? -1.720 -39.774 -24.698 1.00 85.12 187 ASN A N 1
ATOM 1401 C CA . ASN A 1 187 ? -1.163 -39.194 -25.917 1.00 85.12 187 ASN A CA 1
ATOM 1402 C C . ASN A 1 187 ? -0.246 -40.185 -26.667 1.00 85.12 187 ASN A C 1
ATOM 1404 O O . ASN A 1 187 ? 0.332 -41.091 -26.057 1.00 85.12 187 ASN A O 1
ATOM 1408 N N . LYS A 1 188 ? -0.051 -39.949 -27.974 1.00 84.44 188 LYS A N 1
ATOM 1409 C CA . LYS A 1 188 ? 0.740 -40.769 -28.924 1.00 84.44 188 LYS A CA 1
ATOM 1410 C C . LYS A 1 188 ? 0.122 -42.132 -29.259 1.00 84.44 188 LYS A C 1
ATOM 1412 O O . LYS A 1 188 ? 0.816 -43.148 -29.333 1.00 84.44 188 LYS A O 1
ATOM 1417 N N . ILE A 1 189 ? -1.192 -42.154 -29.469 1.00 85.56 189 ILE A N 1
ATOM 1418 C CA . ILE A 1 189 ? -1.927 -43.357 -29.900 1.00 85.56 189 ILE A CA 1
ATOM 1419 C C . ILE A 1 189 ? -1.540 -43.852 -31.301 1.00 85.56 189 ILE A C 1
ATOM 1421 O O . ILE A 1 189 ? -1.819 -44.992 -31.647 1.00 85.56 189 ILE A O 1
ATOM 1425 N N . ASP A 1 190 ? -0.854 -43.017 -32.082 1.00 80.50 190 ASP A N 1
ATOM 1426 C CA . ASP A 1 190 ? -0.266 -43.346 -33.383 1.00 80.50 190 ASP A CA 1
ATOM 1427 C C . ASP A 1 190 ? 0.898 -44.357 -33.298 1.00 80.50 190 ASP A C 1
ATOM 1429 O O . ASP A 1 190 ? 1.325 -44.897 -34.317 1.00 80.50 190 ASP A O 1
ATOM 1433 N N . HIS A 1 191 ? 1.402 -44.666 -32.096 1.00 82.44 191 HIS A N 1
ATOM 1434 C CA . HIS A 1 191 ? 2.474 -45.645 -31.913 1.00 82.44 191 HIS A CA 1
ATOM 1435 C C . HIS A 1 191 ? 1.933 -47.089 -31.803 1.00 82.44 191 HIS A C 1
ATOM 1437 O O . HIS A 1 191 ? 1.016 -47.335 -31.017 1.00 82.44 191 HIS A O 1
ATOM 1443 N N . PRO A 1 192 ? 2.541 -48.093 -32.472 1.00 76.75 192 PRO A N 1
ATOM 1444 C CA . PRO A 1 192 ? 2.039 -49.477 -32.492 1.00 76.75 192 PRO A CA 1
ATOM 1445 C C . PRO A 1 192 ? 1.969 -50.156 -31.111 1.00 76.75 192 PRO A C 1
ATOM 1447 O O . PRO A 1 192 ? 1.148 -51.042 -30.888 1.00 76.75 192 PRO A O 1
ATOM 1450 N N . ASP A 1 193 ? 2.807 -49.737 -30.160 1.00 77.12 193 ASP A N 1
ATOM 1451 C CA . ASP A 1 193 ? 2.804 -50.265 -28.786 1.00 77.12 193 ASP A CA 1
ATOM 1452 C C . ASP A 1 193 ? 1.718 -49.660 -27.874 1.00 77.12 193 ASP A C 1
ATOM 1454 O O . ASP A 1 193 ? 1.524 -50.136 -26.749 1.00 77.12 193 ASP A O 1
ATOM 1458 N N . ALA A 1 194 ? 0.991 -48.635 -28.335 1.00 80.56 194 ALA A N 1
ATOM 1459 C CA . ALA A 1 194 ? 0.020 -47.921 -27.511 1.00 80.56 194 ALA A CA 1
ATOM 1460 C C . ALA A 1 194 ? -1.130 -48.831 -27.045 1.00 80.56 194 ALA A C 1
ATOM 1462 O O . ALA A 1 194 ? -1.490 -48.809 -25.869 1.00 80.56 194 ALA A O 1
ATOM 1463 N N . ASP A 1 195 ? -1.645 -49.708 -27.910 1.00 79.81 195 ASP A N 1
ATOM 1464 C CA . ASP A 1 195 ? -2.825 -50.550 -27.641 1.00 79.81 195 ASP A CA 1
ATOM 1465 C C . ASP A 1 195 ? -2.683 -51.443 -26.398 1.00 79.81 195 ASP A C 1
ATOM 1467 O O . ASP A 1 195 ? -3.609 -51.591 -25.585 1.00 79.81 195 ASP A O 1
ATOM 1471 N N . LYS A 1 196 ? -1.488 -52.020 -26.214 1.00 81.69 196 LYS A N 1
ATOM 1472 C CA . LYS A 1 196 ? -1.171 -52.863 -25.052 1.00 81.69 196 LYS A CA 1
ATOM 1473 C C . LYS A 1 196 ? -1.180 -52.046 -23.764 1.00 81.69 196 LYS A C 1
ATOM 1475 O O . LYS A 1 196 ? -1.629 -52.541 -22.729 1.00 81.69 196 LYS A O 1
ATOM 1480 N N . ASN A 1 197 ? -0.684 -50.813 -23.817 1.00 81.50 197 ASN A N 1
ATOM 1481 C CA . ASN A 1 197 ? -0.588 -49.932 -22.659 1.00 81.50 197 ASN A CA 1
ATOM 1482 C C . ASN A 1 197 ? -1.943 -49.296 -22.318 1.00 81.50 197 ASN A C 1
ATOM 1484 O O . ASN A 1 197 ? -2.300 -49.271 -21.141 1.00 81.50 197 ASN A O 1
ATOM 1488 N N . ILE A 1 198 ? -2.745 -48.911 -23.319 1.00 83.69 198 ILE A N 1
ATOM 1489 C CA . ILE A 1 198 ? -4.129 -48.437 -23.137 1.00 83.69 198 ILE A CA 1
ATOM 1490 C C . ILE A 1 198 ? -4.942 -49.484 -22.370 1.00 83.69 198 ILE A C 1
ATOM 1492 O O . ILE A 1 198 ? -5.523 -49.187 -21.326 1.00 83.69 198 ILE A O 1
ATOM 1496 N N . SER A 1 199 ? -4.908 -50.738 -22.829 1.00 82.62 199 SER A N 1
ATOM 1497 C CA . SER A 1 199 ? -5.659 -51.837 -22.207 1.00 82.62 199 SER A CA 1
ATOM 1498 C C . SER A 1 199 ? -5.261 -52.079 -20.745 1.00 82.62 199 SER A C 1
ATOM 1500 O O . SER A 1 199 ? -6.107 -52.401 -19.912 1.00 82.62 199 SER A O 1
ATOM 1502 N N . LYS A 1 200 ? -3.975 -51.915 -20.406 1.00 80.88 200 LYS A N 1
ATOM 1503 C CA . LYS A 1 200 ? -3.483 -52.040 -19.023 1.00 80.88 200 LYS A CA 1
ATOM 1504 C C . LYS A 1 200 ? -3.954 -50.886 -18.137 1.00 80.88 200 LYS A C 1
ATOM 1506 O O . LYS A 1 200 ? -4.356 -51.132 -17.002 1.00 80.88 200 LYS A O 1
ATOM 1511 N N . ILE A 1 201 ? -3.918 -49.655 -18.647 1.00 76.81 201 ILE A N 1
ATOM 1512 C CA . ILE A 1 201 ? -4.336 -48.455 -17.908 1.00 76.81 201 ILE A CA 1
ATOM 1513 C C . ILE A 1 201 ? -5.841 -48.506 -17.621 1.00 76.81 201 ILE A C 1
ATOM 1515 O O . ILE A 1 201 ? -6.238 -48.320 -16.472 1.00 76.81 201 ILE A O 1
ATOM 1519 N N . LEU A 1 202 ? -6.663 -48.861 -18.615 1.00 79.94 202 LEU A N 1
ATOM 1520 C CA . LEU A 1 202 ? -8.119 -48.972 -18.454 1.00 79.94 202 LEU A CA 1
ATOM 1521 C C . LEU A 1 202 ? -8.525 -50.049 -17.436 1.00 79.94 202 LEU A C 1
ATOM 1523 O O . LEU A 1 202 ? -9.458 -49.846 -16.666 1.00 79.94 202 LEU A O 1
ATOM 1527 N N . ARG A 1 203 ? -7.796 -51.174 -17.371 1.00 77.56 203 ARG A N 1
ATOM 1528 C CA . ARG A 1 203 ? -8.025 -52.213 -16.349 1.00 77.56 203 ARG A CA 1
ATOM 1529 C C . ARG A 1 203 ? -7.657 -51.753 -14.937 1.00 77.56 203 ARG A C 1
ATOM 1531 O O . ARG A 1 203 ? -8.300 -52.176 -13.984 1.00 77.56 203 ARG A O 1
ATOM 1538 N N . LYS A 1 204 ? -6.612 -50.930 -14.794 1.00 71.56 204 LYS A N 1
ATOM 1539 C CA . LYS A 1 204 ? -6.120 -50.463 -13.487 1.00 71.56 204 LYS A CA 1
ATOM 1540 C C . LYS A 1 204 ? -6.941 -49.291 -12.934 1.00 71.56 204 LYS A C 1
ATOM 1542 O O . LYS A 1 204 ? -7.081 -49.178 -11.720 1.00 71.56 204 LYS A O 1
ATOM 1547 N N . PHE A 1 205 ? -7.499 -48.451 -13.806 1.00 69.81 205 PHE A N 1
ATOM 1548 C CA . PHE A 1 205 ? -8.257 -47.253 -13.434 1.00 69.81 205 PHE A CA 1
ATOM 1549 C C . PHE A 1 205 ? -9.651 -47.224 -14.097 1.00 69.81 205 PHE A C 1
ATOM 1551 O O . PHE A 1 205 ? -9.893 -46.386 -14.964 1.00 69.81 205 PHE A O 1
ATOM 1558 N N . PRO A 1 206 ? -10.592 -48.099 -13.688 1.00 67.62 206 PRO A N 1
ATOM 1559 C CA . PRO A 1 206 ? -11.899 -48.228 -14.347 1.00 67.62 206 PRO A CA 1
ATOM 1560 C C . PRO A 1 206 ? -12.807 -46.999 -14.175 1.00 67.62 206 PRO A C 1
ATOM 1562 O O . PRO A 1 206 ? -13.659 -46.743 -15.017 1.00 67.62 206 PRO A O 1
ATOM 1565 N N . ASN A 1 207 ? -12.607 -46.222 -13.105 1.00 64.00 207 ASN A N 1
ATOM 1566 C CA . ASN A 1 207 ? -13.425 -45.048 -12.777 1.00 64.00 207 ASN A CA 1
ATOM 1567 C C . ASN A 1 207 ? -12.791 -43.718 -13.229 1.00 64.00 207 ASN A C 1
ATOM 1569 O O . ASN A 1 207 ? -13.340 -42.653 -12.952 1.00 64.00 207 ASN A O 1
ATOM 1573 N N . ALA A 1 208 ? -11.616 -43.749 -13.870 1.00 69.25 208 ALA A N 1
ATOM 1574 C CA . ALA A 1 208 ? -10.950 -42.539 -14.345 1.00 69.25 208 ALA A CA 1
ATOM 1575 C C . ALA A 1 208 ? -11.495 -42.130 -15.718 1.00 69.25 208 ALA A C 1
ATOM 1577 O O . ALA A 1 208 ? -11.659 -42.965 -16.607 1.00 69.25 208 ALA A O 1
ATOM 1578 N N . LYS A 1 209 ? -11.725 -40.829 -15.923 1.00 80.75 209 LYS A N 1
ATOM 1579 C CA . LYS A 1 209 ? -12.108 -40.311 -17.238 1.00 80.75 209 LYS A CA 1
ATOM 1580 C C . LYS A 1 209 ? -10.881 -40.279 -18.146 1.00 80.75 209 LYS A C 1
ATOM 1582 O O . LYS A 1 209 ? -9.965 -39.485 -17.925 1.00 80.75 209 LYS A O 1
ATOM 1587 N N . VAL A 1 210 ? -10.857 -41.168 -19.136 1.00 84.19 210 VAL A N 1
ATOM 1588 C CA . VAL A 1 210 ? -9.715 -41.382 -20.033 1.00 84.19 210 VAL A CA 1
ATOM 1589 C C . VAL A 1 210 ? -10.076 -40.963 -21.455 1.00 84.19 210 VAL A C 1
ATOM 1591 O O . VAL A 1 210 ? -11.102 -41.387 -21.980 1.00 84.19 210 VAL A O 1
ATOM 1594 N N . VAL A 1 211 ? -9.215 -40.161 -22.081 1.00 85.75 211 VAL A N 1
ATOM 1595 C CA . VAL A 1 211 ? -9.327 -39.742 -23.484 1.00 85.75 211 VAL A CA 1
ATOM 1596 C C . VAL A 1 211 ? -8.059 -40.139 -24.232 1.00 85.75 211 VAL A C 1
ATOM 1598 O O . VAL A 1 211 ? -6.946 -39.825 -23.808 1.00 85.75 211 VAL A O 1
ATOM 1601 N N . LEU A 1 212 ? -8.233 -40.843 -25.346 1.00 88.25 212 LEU A N 1
ATOM 1602 C CA . LEU A 1 212 ? -7.165 -41.225 -26.268 1.00 88.25 212 LEU A CA 1
ATOM 1603 C C . LEU A 1 212 ? -6.866 -40.051 -27.195 1.00 88.25 212 LEU A C 1
ATOM 1605 O O . LEU A 1 212 ? -7.801 -39.534 -27.791 1.00 88.25 212 LEU A O 1
ATOM 1609 N N . SER A 1 213 ? -5.609 -39.617 -27.322 1.00 86.75 213 SER A N 1
ATOM 1610 C CA . SER A 1 213 ? -5.263 -38.459 -28.154 1.00 86.75 213 SER A CA 1
ATOM 1611 C C . SER A 1 213 ? -3.976 -38.621 -28.973 1.00 86.75 213 SER A C 1
ATOM 1613 O O . SER A 1 213 ? -3.028 -39.312 -28.594 1.00 86.75 213 SER A O 1
ATOM 1615 N N . SER A 1 214 ? -3.923 -37.948 -30.126 1.00 87.25 214 SER A N 1
ATOM 1616 C CA . SER A 1 214 ? -2.705 -37.763 -30.926 1.00 87.25 214 SER A CA 1
ATOM 1617 C C . SER A 1 214 ? -2.509 -36.277 -31.233 1.00 87.25 214 SER A C 1
ATOM 1619 O O . SER A 1 214 ? -2.987 -35.741 -32.237 1.00 87.25 214 SER A O 1
ATOM 1621 N N . ALA A 1 215 ? -1.780 -35.584 -30.351 1.00 82.75 215 ALA A N 1
ATOM 1622 C CA . ALA A 1 215 ? -1.541 -34.146 -30.491 1.00 82.75 215 ALA A CA 1
ATOM 1623 C C . ALA A 1 215 ? -0.706 -33.789 -31.736 1.00 82.75 215 ALA A C 1
ATOM 1625 O O . ALA A 1 215 ? -0.912 -32.735 -32.337 1.00 82.75 215 ALA A O 1
ATOM 1626 N N . LEU A 1 216 ? 0.228 -34.659 -32.139 1.00 82.38 216 LEU A N 1
ATOM 1627 C CA . LEU A 1 216 ? 1.076 -34.442 -33.316 1.00 82.38 216 LEU A CA 1
ATOM 1628 C C . LEU A 1 216 ? 0.251 -34.470 -34.609 1.00 82.38 216 LEU A C 1
ATOM 1630 O O . LEU A 1 216 ? 0.417 -33.596 -35.463 1.00 82.38 216 LEU A O 1
ATOM 1634 N N . THR A 1 217 ? -0.670 -35.429 -34.712 1.00 84.81 217 THR A N 1
ATOM 1635 C CA . THR A 1 217 ? -1.600 -35.569 -35.838 1.00 84.81 217 THR A CA 1
ATOM 1636 C C . THR A 1 217 ? -2.507 -34.346 -35.970 1.00 84.81 217 THR A C 1
ATOM 1638 O O . THR A 1 217 ? -2.618 -33.773 -37.054 1.00 84.81 217 THR A O 1
ATOM 1641 N N . GLU A 1 218 ? -3.078 -33.871 -34.860 1.00 84.44 218 GLU A N 1
ATOM 1642 C CA . GLU A 1 218 ? -3.936 -32.677 -34.837 1.00 84.44 218 GLU A CA 1
ATOM 1643 C C . GLU A 1 218 ? -3.199 -31.415 -35.330 1.00 84.44 218 GLU A C 1
ATOM 1645 O O . GLU A 1 218 ? -3.710 -30.671 -36.174 1.00 84.44 218 GLU A O 1
ATOM 1650 N N . VAL A 1 219 ? -1.966 -31.188 -34.858 1.00 81.25 219 VAL A N 1
ATOM 1651 C CA . VAL A 1 219 ? -1.138 -30.045 -35.286 1.00 81.25 219 VAL A CA 1
ATOM 1652 C C . VAL A 1 219 ? -0.817 -30.123 -36.781 1.00 81.25 219 VAL A C 1
ATOM 1654 O O . VAL A 1 219 ? -0.834 -29.100 -37.476 1.00 81.25 219 VAL A O 1
ATOM 1657 N N . PHE A 1 220 ? -0.540 -31.324 -37.290 1.00 84.44 220 PHE A N 1
ATOM 1658 C CA . PHE A 1 220 ? -0.255 -31.549 -38.703 1.00 84.44 220 PHE A CA 1
ATOM 1659 C C . PHE A 1 220 ? -1.466 -31.227 -39.594 1.00 84.44 220 PHE A C 1
ATOM 1661 O O . PHE A 1 220 ? -1.331 -30.431 -40.529 1.00 84.44 220 PHE A O 1
ATOM 1668 N N . LEU A 1 221 ? -2.653 -31.750 -39.267 1.00 84.88 221 LEU A N 1
ATOM 1669 C CA . LEU A 1 221 ? -3.887 -31.496 -40.024 1.00 84.88 221 LEU A CA 1
ATOM 1670 C C . LEU A 1 221 ? -4.249 -30.001 -40.040 1.00 84.88 221 LEU A C 1
ATOM 1672 O O . LEU A 1 221 ? -4.483 -29.419 -41.101 1.00 84.88 221 LEU A O 1
ATOM 1676 N N . ARG A 1 222 ? -4.186 -29.315 -38.893 1.00 81.62 222 ARG A N 1
ATOM 1677 C CA . ARG A 1 222 ? -4.452 -27.864 -38.826 1.00 81.62 222 ARG A CA 1
ATOM 1678 C C . ARG A 1 222 ? -3.465 -27.032 -39.640 1.00 81.62 222 ARG A C 1
ATOM 1680 O O . ARG A 1 222 ? -3.848 -26.024 -40.240 1.00 81.62 222 ARG A O 1
ATOM 1687 N N . LYS A 1 223 ? -2.190 -27.430 -39.674 1.00 83.38 223 LYS A N 1
ATOM 1688 C CA . LYS A 1 223 ? -1.174 -26.753 -40.490 1.00 83.38 223 LYS A CA 1
ATOM 1689 C C . LYS A 1 223 ? -1.512 -26.854 -41.979 1.00 83.38 223 LYS A C 1
ATOM 1691 O O . LYS A 1 223 ? -1.438 -25.838 -42.671 1.00 83.38 223 LYS A O 1
ATOM 1696 N N . LEU A 1 224 ? -1.923 -28.032 -42.448 1.00 85.19 224 LEU A N 1
ATOM 1697 C CA . LEU A 1 224 ? -2.345 -28.245 -43.836 1.00 85.19 224 LEU A CA 1
ATOM 1698 C C . LEU A 1 224 ? -3.625 -27.476 -44.178 1.00 85.19 224 LEU A C 1
ATOM 1700 O O . LEU A 1 224 ? -3.697 -26.854 -45.239 1.00 85.19 224 LEU A O 1
ATOM 1704 N N . GLN A 1 225 ? -4.591 -27.437 -43.258 1.00 84.19 225 GLN A N 1
ATOM 1705 C CA . GLN A 1 225 ? -5.806 -26.638 -43.410 1.00 84.19 225 GLN A CA 1
ATOM 1706 C C . GLN A 1 225 ? -5.477 -25.148 -43.572 1.00 84.19 225 GLN A C 1
ATOM 1708 O O . GLN A 1 225 ? -5.948 -24.502 -44.505 1.00 84.19 225 GLN A O 1
ATOM 1713 N N . LYS A 1 226 ? -4.614 -24.597 -42.707 1.00 83.69 226 LYS A N 1
ATOM 1714 C CA . LYS A 1 226 ? -4.202 -23.184 -42.766 1.00 83.69 226 LYS A CA 1
ATOM 1715 C C . LYS A 1 226 ? -3.468 -22.835 -44.065 1.00 83.69 226 LYS A C 1
ATOM 1717 O O . LYS A 1 226 ? -3.534 -21.698 -44.522 1.00 83.69 226 LYS A O 1
ATOM 1722 N N . GLN A 1 227 ? -2.753 -23.795 -44.646 1.00 84.62 227 GLN A N 1
ATOM 1723 C CA . GLN A 1 227 ? -2.053 -23.636 -45.923 1.00 84.62 227 GLN A CA 1
ATOM 1724 C C . GLN A 1 227 ? -2.967 -23.816 -47.151 1.00 84.62 227 GLN A C 1
ATOM 1726 O O . GLN A 1 227 ? -2.536 -23.511 -48.270 1.00 84.62 227 GLN A O 1
ATOM 1731 N N . GLY A 1 228 ? -4.213 -24.256 -46.937 1.00 83.75 228 GLY A N 1
ATOM 1732 C CA . GLY A 1 228 ? -5.224 -24.459 -47.973 1.00 83.75 228 GLY A CA 1
ATOM 1733 C C . GLY A 1 228 ? -5.097 -25.786 -48.723 1.00 83.75 228 GLY A C 1
ATOM 1734 O O . GLY A 1 228 ? -5.535 -25.861 -49.865 1.00 83.75 228 GLY A O 1
ATOM 1735 N N . TYR A 1 229 ? -4.471 -26.808 -48.133 1.00 85.44 229 TYR A N 1
ATOM 1736 C CA . TYR A 1 229 ? -4.328 -28.127 -48.770 1.00 85.44 229 TYR A CA 1
ATOM 1737 C C . TYR A 1 229 ? -5.497 -29.073 -48.484 1.00 85.44 229 TYR A C 1
ATOM 1739 O O . TYR A 1 229 ? -5.832 -29.907 -49.318 1.00 85.44 229 TYR A O 1
ATOM 1747 N N . ILE A 1 230 ? -6.112 -28.948 -47.306 1.00 87.38 230 ILE A N 1
ATOM 1748 C CA . ILE A 1 230 ? -7.216 -29.808 -46.868 1.00 87.38 230 ILE A CA 1
ATOM 1749 C C . ILE A 1 230 ? -8.339 -28.975 -46.261 1.00 87.38 230 ILE A C 1
ATOM 1751 O O . ILE A 1 230 ? -8.105 -27.892 -45.709 1.00 87.38 230 ILE A O 1
ATOM 1755 N N . LYS A 1 231 ? -9.551 -29.518 -46.296 1.00 85.50 231 LYS A N 1
ATOM 1756 C CA . LYS A 1 231 ? -10.680 -29.051 -45.500 1.00 85.50 231 LYS A CA 1
ATOM 1757 C C . LYS A 1 231 ? -10.862 -30.027 -44.339 1.00 85.50 231 LYS A C 1
ATOM 1759 O O . LYS A 1 231 ? -11.186 -31.189 -44.534 1.00 85.50 231 LYS A O 1
ATOM 1764 N N . TYR A 1 232 ? -10.599 -29.543 -43.131 1.00 84.31 232 TYR A N 1
ATOM 1765 C CA . TYR A 1 232 ? -10.646 -30.332 -41.902 1.00 84.31 232 TYR A CA 1
ATOM 1766 C C . TYR A 1 232 ? -11.396 -29.548 -40.828 1.00 84.31 232 TYR A C 1
ATOM 1768 O O . TYR A 1 232 ? -11.128 -28.360 -40.633 1.00 84.31 232 TYR A O 1
ATOM 1776 N N . GLU A 1 233 ? -12.333 -30.184 -40.132 1.00 80.31 233 GLU A N 1
ATOM 1777 C CA . GLU A 1 233 ? -12.935 -29.614 -38.927 1.00 80.31 233 GLU A CA 1
ATOM 1778 C C . GLU A 1 233 ? -12.369 -30.327 -37.691 1.00 80.31 233 GLU A C 1
ATOM 1780 O O . GLU A 1 233 ? -12.501 -31.545 -37.580 1.00 80.31 233 GLU A O 1
ATOM 1785 N N . PRO A 1 234 ? -11.736 -29.602 -36.752 1.00 78.06 234 PRO A N 1
ATOM 1786 C CA . PRO A 1 234 ? -11.204 -30.214 -35.542 1.00 78.06 234 PRO A CA 1
ATOM 1787 C C . PRO A 1 234 ? -12.243 -31.009 -34.749 1.00 78.06 234 PRO A C 1
ATOM 1789 O O . PRO A 1 234 ? -13.360 -30.531 -34.540 1.00 78.06 234 PRO A O 1
ATOM 1792 N N . GLY A 1 235 ? -11.848 -32.192 -34.273 1.00 72.94 235 GLY A N 1
ATOM 1793 C CA . GLY A 1 235 ? -12.743 -33.101 -33.546 1.00 72.94 235 GLY A CA 1
ATOM 1794 C C . GLY A 1 235 ? -13.724 -33.851 -34.453 1.00 72.94 235 GLY A C 1
ATOM 1795 O O . GLY A 1 235 ? -14.765 -34.299 -33.984 1.00 72.94 235 GLY A O 1
ATOM 1796 N N . THR A 1 236 ? -13.427 -33.949 -35.751 1.00 80.06 236 THR A N 1
ATOM 1797 C CA . THR A 1 236 ? -14.171 -34.790 -36.698 1.00 80.06 236 THR A CA 1
ATOM 1798 C C . THR A 1 236 ? -13.241 -35.811 -37.348 1.00 80.06 236 THR A C 1
ATOM 1800 O O . THR A 1 236 ? -12.031 -35.594 -37.426 1.00 80.06 236 THR A O 1
ATOM 1803 N N . GLU A 1 237 ? -13.806 -36.914 -37.832 1.00 81.19 237 GLU A N 1
ATOM 1804 C CA . GLU A 1 237 ? -13.089 -37.923 -38.627 1.00 81.19 237 GLU A CA 1
ATOM 1805 C C . GLU A 1 237 ? -12.838 -37.478 -40.077 1.00 81.19 237 GLU A C 1
ATOM 1807 O O . GLU A 1 237 ? -12.033 -38.078 -40.788 1.00 81.19 237 GLU A O 1
ATOM 1812 N N . PHE A 1 238 ? -13.515 -36.416 -40.528 1.00 81.75 238 PHE A N 1
ATOM 1813 C CA . PHE A 1 238 ? -13.558 -36.030 -41.934 1.00 81.75 238 PHE A CA 1
ATOM 1814 C C . PHE A 1 238 ? -12.405 -35.099 -42.313 1.00 81.75 238 PHE A C 1
ATOM 1816 O O . PHE A 1 238 ? -12.276 -33.976 -41.815 1.00 81.75 238 PHE A O 1
ATOM 1823 N N . VAL A 1 239 ? -11.585 -35.567 -43.254 1.00 83.81 239 VAL A N 1
ATOM 1824 C CA . VAL A 1 239 ? -10.528 -34.791 -43.905 1.00 83.81 239 VAL A CA 1
ATOM 1825 C C . VAL A 1 239 ? -10.738 -34.875 -45.408 1.00 83.81 239 VAL A C 1
ATOM 1827 O O . VAL A 1 239 ? -10.427 -35.901 -46.015 1.00 83.81 239 VAL A O 1
ATOM 1830 N N . ASP A 1 240 ? -11.217 -33.780 -45.996 1.00 85.00 240 ASP A N 1
ATOM 1831 C CA . ASP A 1 240 ? -11.436 -33.697 -47.437 1.00 85.00 240 ASP A CA 1
ATOM 1832 C C . ASP A 1 240 ? -10.219 -33.065 -48.126 1.00 85.00 240 ASP A C 1
ATOM 1834 O O . ASP A 1 240 ? -9.735 -31.989 -47.736 1.00 85.00 240 ASP A O 1
ATOM 1838 N N . THR A 1 241 ? -9.734 -33.714 -49.179 1.00 85.00 241 THR A N 1
ATOM 1839 C CA . THR A 1 241 ? -8.650 -33.216 -50.032 1.00 85.00 241 THR A CA 1
ATOM 1840 C C . THR A 1 241 ? -9.185 -32.608 -51.334 1.00 85.00 241 THR A C 1
ATOM 1842 O O . THR A 1 241 ? -10.377 -32.667 -51.639 1.00 85.00 241 THR A O 1
ATOM 1845 N N . TYR A 1 242 ? -8.296 -31.998 -52.125 1.00 81.00 242 TYR A N 1
ATOM 1846 C CA . TYR A 1 242 ? -8.642 -31.469 -53.450 1.00 81.00 242 TYR A CA 1
ATOM 1847 C C . TYR A 1 242 ? -9.257 -32.535 -54.377 1.00 81.00 242 TYR A C 1
ATOM 1849 O O . TYR A 1 242 ? -10.195 -32.235 -55.113 1.00 81.00 242 TYR A O 1
ATOM 1857 N N . GLU A 1 243 ? -8.758 -33.773 -54.324 1.00 77.31 243 GLU A N 1
ATOM 1858 C CA . GLU A 1 243 ? -9.259 -34.878 -55.150 1.00 77.31 243 GLU A CA 1
ATOM 1859 C C . GLU A 1 243 ? -10.656 -35.347 -54.713 1.00 77.31 243 GLU A C 1
ATOM 1861 O O . GLU A 1 243 ? -11.459 -35.722 -55.564 1.00 77.31 243 GLU A O 1
ATOM 1866 N N . ASP A 1 244 ? -10.971 -35.244 -53.417 1.00 80.12 244 ASP A N 1
ATOM 1867 C CA . ASP A 1 244 ? -12.260 -35.662 -52.850 1.00 80.12 244 ASP A CA 1
ATOM 1868 C C . ASP A 1 244 ? -13.398 -34.676 -53.190 1.00 80.12 244 ASP A C 1
ATOM 1870 O O . ASP A 1 244 ? -14.540 -35.081 -53.403 1.00 80.12 244 ASP A O 1
ATOM 1874 N N . LEU A 1 245 ? -13.096 -33.370 -53.256 1.00 77.06 245 LEU A N 1
ATOM 1875 C CA . LEU A 1 245 ? -14.090 -32.300 -53.465 1.00 77.06 245 LEU A CA 1
ATOM 1876 C C . LEU A 1 245 ? -14.208 -31.811 -54.921 1.00 77.06 245 LEU A C 1
ATOM 1878 O O . LEU A 1 245 ? -15.147 -31.079 -55.241 1.00 77.06 245 LEU A O 1
ATOM 1882 N N . GLY A 1 246 ? -13.274 -32.188 -55.800 1.00 73.88 246 GLY A N 1
ATOM 1883 C CA . GLY A 1 246 ? -13.280 -31.833 -57.222 1.00 73.88 246 GLY A CA 1
ATOM 1884 C C . GLY A 1 246 ? -12.907 -30.374 -57.544 1.00 73.88 246 GLY A C 1
ATOM 1885 O O . GLY A 1 246 ? -12.570 -29.561 -56.679 1.00 73.88 246 GLY A O 1
ATOM 1886 N N . ALA A 1 247 ? -12.948 -30.023 -58.836 1.00 61.88 247 ALA A N 1
ATOM 1887 C CA . ALA A 1 247 ? -12.562 -28.696 -59.324 1.00 61.88 247 ALA A CA 1
ATOM 1888 C C . ALA A 1 247 ? -13.582 -27.612 -58.909 1.00 61.88 247 ALA A C 1
ATOM 1890 O O . ALA A 1 247 ? -14.729 -27.632 -59.344 1.00 61.88 247 ALA A O 1
ATOM 1891 N N . GLY A 1 248 ? -13.146 -26.644 -58.088 1.00 64.06 248 GLY A N 1
ATOM 1892 C CA . GLY A 1 248 ? -13.964 -25.509 -57.616 1.00 64.06 248 GLY A CA 1
ATOM 1893 C C . GLY A 1 248 ? -13.909 -25.247 -56.102 1.00 64.06 248 GLY A C 1
ATOM 1894 O O . GLY A 1 248 ? -14.424 -24.234 -55.636 1.00 64.06 248 GLY A O 1
ATOM 1895 N N . CYS A 1 249 ? -13.253 -26.120 -55.330 1.00 63.72 249 CYS A N 1
ATOM 1896 C CA . CYS A 1 249 ? -13.224 -26.090 -53.862 1.00 63.72 249 CYS A CA 1
ATOM 1897 C C . CYS A 1 249 ? -12.188 -25.134 -53.228 1.00 63.72 249 CYS A C 1
ATOM 1899 O O . CYS A 1 249 ? -12.152 -24.996 -52.007 1.00 63.72 249 CYS A O 1
ATOM 1901 N N . GLY A 1 250 ? -11.344 -24.473 -54.030 1.00 74.75 250 GLY A N 1
ATOM 1902 C CA . GLY A 1 250 ? -10.335 -23.516 -53.549 1.00 74.75 250 GLY A CA 1
ATOM 1903 C C . GLY A 1 250 ? -9.136 -24.130 -52.806 1.00 74.75 250 GLY A C 1
ATOM 1904 O O . GLY A 1 250 ? -8.336 -23.382 -52.244 1.00 74.75 250 GLY A O 1
ATOM 1905 N N . LEU A 1 251 ? -8.997 -25.461 -52.801 1.00 84.06 251 LEU A N 1
ATOM 1906 C CA . LEU A 1 251 ? -7.864 -26.177 -52.204 1.00 84.06 251 LEU A CA 1
ATOM 1907 C C . LEU A 1 251 ? -6.701 -26.344 -53.195 1.00 84.06 251 LEU A C 1
ATOM 1909 O O . LEU A 1 251 ? -6.903 -26.392 -54.409 1.00 84.06 251 LEU A O 1
ATOM 1913 N N . LYS A 1 252 ? -5.475 -26.446 -52.675 1.00 84.44 252 LYS A N 1
ATOM 1914 C CA . LYS A 1 252 ? -4.261 -26.727 -53.458 1.00 84.44 252 LYS A CA 1
ATOM 1915 C C . LYS A 1 252 ? -4.056 -28.239 -53.633 1.00 84.44 252 LYS A C 1
ATOM 1917 O O . LYS A 1 252 ? -4.324 -28.979 -52.685 1.00 84.44 252 LYS A O 1
ATOM 1922 N N . PRO A 1 253 ? -3.528 -28.700 -54.783 1.00 81.50 253 PRO A N 1
ATOM 1923 C CA . PRO A 1 253 ? -3.155 -30.101 -54.958 1.00 81.50 253 PRO A CA 1
ATOM 1924 C C . PRO A 1 253 ? -2.038 -30.499 -53.978 1.00 81.50 253 PRO A C 1
ATOM 1926 O O . PRO A 1 253 ? -1.200 -29.673 -53.608 1.00 81.50 253 PRO A O 1
ATOM 1929 N N . LEU A 1 254 ? -2.057 -31.760 -53.543 1.00 82.81 254 LEU A N 1
ATOM 1930 C CA . LEU A 1 254 ? -1.110 -32.342 -52.588 1.00 82.81 254 LEU A CA 1
ATOM 1931 C C . LEU A 1 254 ? 0.020 -33.083 -53.317 1.00 82.81 254 LEU A C 1
ATOM 1933 O O . LEU A 1 254 ? -0.228 -33.767 -54.306 1.00 82.81 254 LEU A O 1
ATOM 1937 N N . ASP A 1 255 ? 1.239 -33.020 -52.778 1.00 84.75 255 ASP A N 1
ATOM 1938 C CA . ASP A 1 255 ? 2.349 -33.880 -53.212 1.00 84.75 255 ASP A CA 1
ATOM 1939 C C . ASP A 1 255 ? 2.106 -35.346 -52.797 1.00 84.75 255 ASP A C 1
ATOM 1941 O O . ASP A 1 255 ? 1.544 -35.604 -51.728 1.00 84.75 255 ASP A O 1
ATOM 1945 N N . GLU A 1 256 ? 2.619 -36.323 -53.561 1.00 83.00 256 GLU A N 1
ATOM 1946 C CA . GLU A 1 256 ? 2.441 -37.765 -53.279 1.00 83.00 256 GLU A CA 1
ATOM 1947 C C . GLU A 1 256 ? 2.858 -38.167 -51.854 1.0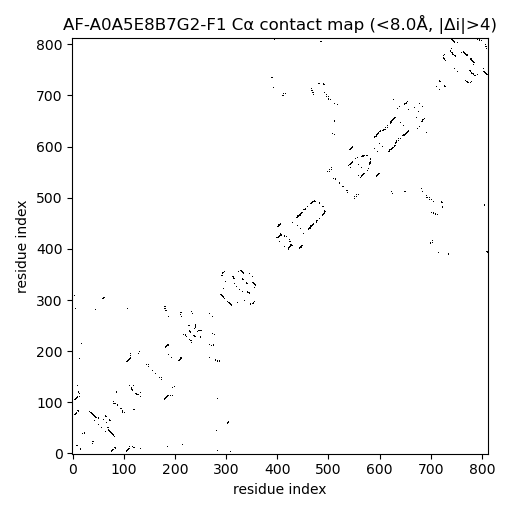0 83.00 256 GLU A C 1
ATOM 1949 O O . GLU A 1 256 ? 2.190 -38.964 -51.195 1.00 83.00 256 GLU A O 1
ATOM 1954 N N . LYS A 1 257 ? 3.940 -37.578 -51.331 1.00 84.31 257 LYS A N 1
ATOM 1955 C CA . LYS A 1 257 ? 4.412 -37.854 -49.967 1.00 84.31 257 LYS A CA 1
ATOM 1956 C C . LYS A 1 257 ? 3.416 -37.387 -48.901 1.00 84.31 257 LYS A C 1
ATOM 1958 O O . LYS A 1 257 ? 3.208 -38.090 -47.916 1.00 84.31 257 LYS A O 1
ATOM 1963 N N . LEU A 1 258 ? 2.815 -36.210 -49.091 1.00 83.69 258 LEU A N 1
ATOM 1964 C CA . LEU A 1 258 ? 1.809 -35.669 -48.173 1.00 83.69 258 LEU A CA 1
ATOM 1965 C C . LEU A 1 258 ? 0.505 -36.459 -48.268 1.00 83.69 258 LEU A C 1
ATOM 1967 O O . LEU A 1 258 ? -0.106 -36.734 -47.240 1.00 83.69 258 LEU A O 1
ATOM 1971 N N . LYS A 1 259 ? 0.124 -36.878 -49.479 1.00 84.44 259 LYS A N 1
ATOM 1972 C CA . LYS A 1 259 ? -1.040 -37.732 -49.721 1.00 84.44 259 LYS A CA 1
ATOM 1973 C C . LYS A 1 259 ? -0.925 -39.067 -48.982 1.00 84.44 259 LYS A C 1
ATOM 1975 O O . LYS A 1 259 ? -1.795 -39.388 -48.180 1.00 84.44 259 LYS A O 1
ATOM 1980 N N . ASN A 1 260 ? 0.194 -39.775 -49.148 1.00 84.69 260 ASN A N 1
ATOM 1981 C CA . ASN A 1 260 ? 0.451 -41.038 -48.446 1.00 84.69 260 ASN A CA 1
ATOM 1982 C C . ASN A 1 260 ? 0.444 -40.868 -46.919 1.00 84.69 260 ASN A C 1
ATOM 1984 O O . ASN A 1 260 ? -0.031 -41.735 -46.191 1.00 84.69 260 ASN A O 1
ATOM 1988 N N . GLN A 1 261 ? 0.953 -39.738 -46.424 1.00 84.38 261 GLN A N 1
ATOM 1989 C CA . GLN A 1 261 ? 0.950 -39.435 -44.996 1.00 84.38 261 GLN A CA 1
ATOM 1990 C C . GLN A 1 261 ? -0.463 -39.153 -44.455 1.00 84.38 261 GLN A C 1
ATOM 1992 O O . GLN A 1 261 ? -0.767 -39.562 -43.337 1.00 84.38 261 GLN A O 1
ATOM 1997 N N . ILE A 1 262 ? -1.327 -38.480 -45.224 1.00 85.94 262 ILE A N 1
ATOM 1998 C CA . ILE A 1 262 ? -2.728 -38.232 -44.848 1.00 85.94 262 ILE A CA 1
ATOM 1999 C C . ILE A 1 262 ? -3.523 -39.538 -44.835 1.00 85.94 262 ILE A C 1
ATOM 2001 O O . ILE A 1 262 ? -4.233 -39.780 -43.866 1.00 85.94 262 ILE A O 1
ATOM 2005 N N . GLU A 1 263 ? -3.373 -40.389 -45.851 1.00 84.88 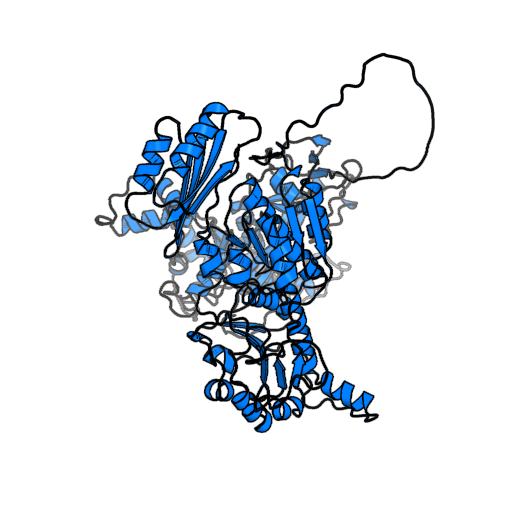263 GLU A N 1
ATOM 2006 C CA . GLU A 1 263 ? -4.042 -41.699 -45.892 1.00 84.88 263 GLU A CA 1
ATOM 2007 C C . GLU A 1 263 ? -3.618 -42.577 -44.707 1.00 84.88 263 GLU A C 1
ATOM 2009 O O . GLU A 1 263 ? -4.458 -43.122 -43.997 1.00 84.88 263 GLU A O 1
ATOM 2014 N N . HIS A 1 264 ? -2.323 -42.594 -44.375 1.00 85.31 264 HIS A N 1
ATOM 2015 C CA . HIS A 1 264 ? -1.850 -43.296 -43.184 1.00 85.31 264 HIS A CA 1
ATOM 2016 C C . HIS A 1 264 ? -2.487 -42.769 -41.885 1.00 85.31 264 HIS A C 1
ATOM 2018 O O . HIS A 1 264 ? -2.831 -43.556 -41.004 1.00 85.31 264 HIS A O 1
ATOM 2024 N N . ILE A 1 265 ? -2.664 -41.450 -41.755 1.00 85.25 265 ILE A N 1
ATOM 2025 C CA . ILE A 1 265 ? -3.328 -40.820 -40.602 1.00 85.25 265 ILE A CA 1
ATOM 2026 C C . ILE A 1 265 ? -4.826 -41.150 -40.564 1.00 85.25 265 ILE A C 1
ATOM 2028 O O . ILE A 1 265 ? -5.363 -41.398 -39.478 1.00 85.25 265 ILE A O 1
ATOM 2032 N N . LYS A 1 266 ? -5.497 -41.159 -41.725 1.00 84.12 266 LYS A N 1
ATOM 2033 C CA . LYS A 1 266 ? -6.904 -41.556 -41.839 1.00 84.12 266 LYS A CA 1
ATOM 2034 C C . LYS A 1 266 ? -7.089 -42.971 -41.296 1.00 84.12 266 LYS A C 1
ATOM 2036 O O . LYS A 1 266 ? -7.931 -43.158 -40.428 1.00 84.12 266 LYS A O 1
ATOM 2041 N N . ASP A 1 267 ? -6.240 -43.916 -41.693 1.00 82.62 267 ASP A N 1
ATOM 2042 C CA . ASP A 1 267 ? -6.347 -45.314 -41.261 1.00 82.62 267 ASP A CA 1
ATOM 2043 C C . ASP A 1 267 ? -5.963 -45.530 -39.790 1.00 82.62 267 ASP A C 1
ATOM 2045 O O . ASP A 1 267 ? -6.660 -46.218 -39.041 1.00 82.62 267 ASP A O 1
ATOM 2049 N N . THR A 1 268 ? -4.831 -44.965 -39.359 1.00 81.06 268 THR A N 1
ATOM 2050 C CA . THR A 1 268 ? -4.262 -45.262 -38.032 1.00 81.06 268 THR A CA 1
ATOM 2051 C C . THR A 1 268 ? -4.940 -44.513 -36.894 1.00 81.06 268 THR A C 1
ATOM 2053 O O . THR A 1 268 ? -5.014 -45.051 -35.786 1.00 81.06 268 THR A O 1
ATOM 2056 N N . VAL A 1 269 ? -5.424 -43.293 -37.149 1.00 82.56 269 VAL A N 1
ATOM 2057 C CA . VAL A 1 269 ? -5.967 -42.402 -36.117 1.00 82.56 269 VAL A CA 1
ATOM 2058 C C . VAL A 1 269 ? -7.455 -42.138 -36.335 1.00 82.56 269 VAL A C 1
ATOM 2060 O O . VAL A 1 269 ? -8.259 -42.503 -35.481 1.00 82.56 269 VAL A O 1
ATOM 2063 N N . LEU A 1 270 ? -7.839 -41.529 -37.462 1.00 83.94 270 LEU A N 1
ATOM 2064 C CA . LEU A 1 270 ? -9.198 -40.990 -37.633 1.00 83.94 270 LEU A CA 1
ATOM 2065 C C . LEU A 1 270 ? -10.259 -42.087 -37.773 1.00 83.94 270 LEU A C 1
ATOM 2067 O O . LEU A 1 270 ? -11.239 -42.067 -37.042 1.00 83.94 270 LEU A O 1
ATOM 2071 N N . TYR A 1 271 ? -10.042 -43.079 -38.634 1.00 82.62 271 TYR A N 1
ATOM 2072 C CA . TYR A 1 271 ? -10.963 -44.203 -38.823 1.00 82.62 271 TYR A CA 1
ATOM 2073 C C . TYR A 1 271 ? -11.026 -45.104 -37.585 1.00 82.62 271 TYR A C 1
ATOM 2075 O O . TYR A 1 271 ? -12.074 -45.635 -37.227 1.00 82.62 271 TYR A O 1
ATOM 2083 N N . ARG A 1 272 ? -9.888 -45.276 -36.903 1.00 79.06 272 ARG A N 1
ATOM 2084 C CA . ARG A 1 272 ? -9.771 -46.184 -35.760 1.00 79.06 272 ARG A CA 1
ATOM 2085 C C . ARG A 1 272 ? -10.365 -45.616 -34.470 1.00 79.06 272 ARG A C 1
ATOM 2087 O O . ARG A 1 272 ? -10.952 -46.372 -33.698 1.00 79.06 272 ARG A O 1
ATOM 2094 N N . PHE A 1 273 ? -10.174 -44.324 -34.214 1.00 79.12 273 PHE A N 1
ATOM 2095 C CA . PHE A 1 273 ? -10.562 -43.675 -32.957 1.00 79.12 273 PHE A CA 1
ATOM 2096 C C . PHE A 1 273 ? -11.658 -42.610 -33.129 1.00 79.12 273 PHE A C 1
ATOM 2098 O O . PHE A 1 273 ? -12.095 -42.034 -32.137 1.00 79.12 273 PHE A O 1
ATOM 2105 N N . GLY A 1 274 ? -12.116 -42.349 -34.359 1.00 81.31 274 GLY A N 1
ATOM 2106 C CA . GLY A 1 274 ? -13.163 -41.376 -34.704 1.00 81.31 274 GLY A CA 1
ATOM 2107 C C . GLY A 1 274 ? -12.696 -39.916 -34.721 1.00 81.31 274 GLY A C 1
ATOM 2108 O O . GLY A 1 274 ? -13.332 -39.057 -35.324 1.00 81.31 274 GLY A O 1
ATOM 2109 N N . SER A 1 275 ? -11.581 -39.594 -34.068 1.00 84.25 275 SER A N 1
ATOM 2110 C CA . SER A 1 275 ? -11.005 -38.250 -34.061 1.00 84.25 275 SER A CA 1
ATOM 2111 C C . SER A 1 275 ? -9.553 -38.267 -33.573 1.00 84.25 275 SER A C 1
ATOM 2113 O O . SER A 1 275 ? -8.975 -39.313 -33.272 1.00 84.25 275 SER A O 1
ATOM 2115 N N . THR A 1 276 ? -8.936 -37.087 -33.478 1.00 83.62 276 THR A N 1
ATOM 2116 C CA . THR A 1 276 ? -7.596 -36.921 -32.898 1.00 83.62 276 THR A CA 1
ATOM 2117 C C . THR A 1 276 ? -7.588 -36.877 -31.366 1.00 83.62 276 THR A C 1
ATOM 2119 O O . THR A 1 276 ? -6.505 -36.896 -30.775 1.00 83.62 276 THR A O 1
ATOM 2122 N N . GLY A 1 277 ? -8.748 -36.786 -30.705 1.00 82.50 277 GLY A N 1
ATOM 2123 C CA . GLY A 1 277 ? -8.878 -36.843 -29.245 1.00 82.50 277 GLY A CA 1
ATOM 2124 C C . GLY A 1 277 ? -8.557 -35.557 -28.477 1.00 82.50 277 GLY A C 1
ATOM 2125 O O . GLY A 1 277 ? -8.855 -35.442 -27.290 1.00 82.50 277 GLY A O 1
ATOM 2126 N N . VAL A 1 278 ? -7.903 -34.571 -29.103 1.00 81.56 278 VAL A N 1
ATOM 2127 C CA . VAL A 1 278 ? -7.434 -33.364 -28.393 1.00 81.56 278 VAL A CA 1
ATOM 2128 C C . VAL A 1 278 ? -8.602 -32.481 -27.949 1.00 81.56 278 VAL A C 1
ATOM 2130 O O . VAL A 1 278 ? -8.567 -31.877 -26.875 1.00 81.56 278 VAL A O 1
ATOM 2133 N N . MET A 1 279 ? -9.637 -32.398 -28.781 1.00 80.06 279 MET A N 1
ATOM 2134 C CA . MET A 1 279 ? -10.823 -31.604 -28.489 1.00 80.06 279 MET A CA 1
ATOM 2135 C C . MET A 1 279 ? -11.708 -32.292 -27.447 1.00 80.06 279 MET A C 1
ATOM 2137 O O . MET A 1 279 ? -12.216 -31.628 -26.541 1.00 80.06 279 MET A O 1
ATOM 2141 N N . GLU A 1 280 ? -11.808 -33.618 -27.521 1.00 83.31 280 GLU A N 1
ATOM 2142 C CA . GLU A 1 280 ? -12.480 -34.460 -26.538 1.00 83.31 280 GLU A CA 1
ATOM 2143 C C . GLU A 1 280 ? -11.827 -34.336 -25.164 1.00 83.31 280 GLU A C 1
ATOM 2145 O O . GLU A 1 280 ? -12.537 -34.303 -24.166 1.00 83.31 280 GLU A O 1
ATOM 2150 N N . THR A 1 281 ? -10.499 -34.185 -25.081 1.00 83.06 281 THR A N 1
ATOM 2151 C CA . THR A 1 281 ? -9.821 -33.952 -23.796 1.00 83.06 281 THR A CA 1
ATOM 2152 C C . THR A 1 281 ? -10.313 -32.661 -23.135 1.00 83.06 281 THR A C 1
ATOM 2154 O O . THR A 1 281 ? -10.588 -32.651 -21.937 1.00 83.06 281 THR A O 1
ATOM 2157 N N . LEU A 1 282 ? -10.474 -31.577 -23.904 1.00 81.50 282 LEU A N 1
ATOM 2158 C CA . LEU A 1 282 ? -10.986 -30.304 -23.380 1.00 81.50 282 LEU A CA 1
ATOM 2159 C C . LEU A 1 282 ? -12.465 -30.395 -22.983 1.00 81.50 282 LEU A C 1
ATOM 2161 O O . LEU A 1 282 ? -12.855 -29.847 -21.951 1.00 81.50 282 LEU A O 1
ATOM 2165 N N . GLN A 1 283 ? -13.280 -31.096 -23.774 1.00 82.44 283 GLN A N 1
ATOM 2166 C CA . GLN A 1 283 ? -14.689 -31.341 -23.449 1.00 82.44 283 GLN A CA 1
ATOM 2167 C C . GLN A 1 283 ? -14.830 -32.197 -22.192 1.00 82.44 283 GLN A C 1
ATOM 2169 O O . GLN A 1 283 ? -15.567 -31.832 -21.278 1.00 82.44 283 GLN A O 1
ATOM 2174 N N . ALA A 1 284 ? -14.044 -33.267 -22.088 1.00 83.00 284 ALA A N 1
ATOM 2175 C CA . ALA A 1 284 ? -14.003 -34.125 -20.920 1.00 83.00 284 ALA A CA 1
ATOM 2176 C C . ALA A 1 284 ? -13.655 -33.327 -19.658 1.00 83.00 284 ALA A C 1
ATOM 2178 O O . ALA A 1 284 ? -14.312 -33.530 -18.639 1.00 83.00 284 ALA A O 1
ATOM 2179 N N . SER A 1 285 ? -12.693 -32.399 -19.722 1.00 81.44 285 SER A N 1
ATOM 2180 C CA . SER A 1 285 ? -12.354 -31.513 -18.599 1.00 81.44 285 SER A CA 1
ATOM 2181 C C . SER A 1 285 ? -13.481 -30.552 -18.230 1.00 81.44 285 SER A C 1
ATOM 2183 O O . SER A 1 285 ? -13.740 -30.355 -17.045 1.00 81.44 285 SER A O 1
ATOM 2185 N N . ALA A 1 286 ? -14.173 -29.976 -19.215 1.00 80.62 286 ALA A N 1
ATOM 2186 C CA . ALA A 1 286 ? -15.309 -29.090 -18.968 1.00 80.62 286 ALA A CA 1
ATOM 2187 C C . ALA A 1 286 ? -16.501 -29.823 -18.331 1.00 80.62 286 ALA A C 1
ATOM 2189 O O . ALA A 1 286 ? -17.140 -29.282 -17.430 1.00 80.62 286 ALA A O 1
ATOM 2190 N N . GLU A 1 287 ? -16.761 -31.060 -18.753 1.00 81.50 287 GLU A N 1
ATOM 2191 C CA . GLU A 1 287 ? -17.795 -31.923 -18.175 1.00 81.50 287 GLU A CA 1
ATOM 2192 C C . GLU A 1 287 ? -17.470 -32.319 -16.734 1.00 81.50 287 GLU A C 1
ATOM 2194 O O . GLU A 1 287 ? -18.346 -32.278 -15.881 1.00 81.50 287 GLU A O 1
ATOM 2199 N N . VAL A 1 288 ? -16.214 -32.668 -16.426 1.00 79.44 288 VAL A N 1
ATOM 2200 C CA . VAL A 1 288 ? -15.834 -32.997 -15.039 1.00 79.44 288 VAL A CA 1
ATOM 2201 C C . VAL A 1 288 ? -15.914 -31.755 -14.137 1.00 79.44 288 VAL A C 1
ATOM 2203 O O . VAL A 1 288 ? -16.187 -31.866 -12.946 1.00 79.44 288 VAL A O 1
ATOM 2206 N N . LEU A 1 289 ? -15.717 -30.561 -14.700 1.00 75.69 289 LEU A N 1
ATOM 2207 C CA . LEU A 1 289 ? -15.916 -29.295 -13.997 1.00 75.69 289 LEU A CA 1
ATOM 2208 C C . LEU A 1 289 ? -17.389 -28.880 -13.844 1.00 75.69 289 LEU A C 1
ATOM 2210 O O . LEU A 1 289 ? -17.640 -27.898 -13.140 1.00 75.69 289 LEU A O 1
ATOM 2214 N N . GLY A 1 290 ? -18.333 -29.560 -14.506 1.00 78.75 290 GLY A N 1
ATOM 2215 C CA . GLY A 1 290 ? -19.744 -29.166 -14.529 1.00 78.75 290 GLY A CA 1
ATOM 2216 C C . GLY A 1 290 ? -19.936 -27.750 -15.078 1.00 78.75 290 GLY A C 1
ATOM 2217 O O . GLY A 1 290 ? -20.578 -26.915 -14.441 1.00 78.75 290 GLY A O 1
ATOM 2218 N N . LEU A 1 291 ? -19.282 -27.404 -16.196 1.00 82.62 291 LEU A N 1
ATOM 2219 C CA . LEU A 1 291 ? -19.380 -26.053 -16.759 1.00 82.62 291 LEU A CA 1
ATOM 2220 C C . LEU A 1 291 ? -20.674 -25.859 -17.558 1.00 82.62 291 LEU A C 1
ATOM 2222 O O . LEU A 1 291 ? -20.921 -26.552 -18.543 1.00 82.62 291 LEU A O 1
ATOM 2226 N N . ILE A 1 292 ? -21.449 -24.842 -17.188 1.00 82.75 292 ILE A N 1
ATOM 2227 C CA . ILE A 1 292 ? -22.708 -24.460 -17.832 1.00 82.75 292 ILE A CA 1
ATOM 2228 C C . ILE A 1 292 ? -22.489 -23.190 -18.673 1.00 82.75 292 ILE A C 1
ATOM 2230 O O . ILE A 1 292 ? -21.981 -22.190 -18.148 1.00 82.75 292 ILE A O 1
ATOM 2234 N N . PRO A 1 293 ? -22.868 -23.188 -19.967 1.00 84.19 293 PRO A N 1
ATOM 2235 C CA . PRO A 1 293 ? -22.840 -21.992 -20.798 1.00 84.19 293 PRO A CA 1
ATOM 2236 C C . PRO A 1 293 ? -24.044 -21.089 -20.504 1.00 84.19 293 PRO A C 1
ATOM 2238 O O . PRO A 1 293 ? -25.191 -21.507 -20.631 1.00 84.19 293 PRO A O 1
ATOM 2241 N N . VAL A 1 294 ? -23.776 -19.832 -20.157 1.00 84.44 294 VAL A N 1
ATOM 2242 C CA . VAL A 1 294 ? -24.789 -18.806 -19.880 1.00 84.44 294 VAL A CA 1
ATOM 2243 C C . VAL A 1 294 ? -24.689 -17.675 -20.897 1.00 84.44 294 VAL A C 1
ATOM 2245 O O . VAL A 1 294 ? -23.601 -17.168 -21.186 1.00 84.44 294 VAL A O 1
ATOM 2248 N N . PHE A 1 295 ? -25.834 -17.262 -21.433 1.00 85.25 295 PHE A N 1
ATOM 2249 C CA . PHE A 1 295 ? -25.962 -16.280 -22.506 1.00 85.25 295 PHE A CA 1
ATOM 2250 C C . PHE A 1 295 ? -26.633 -15.000 -21.990 1.00 85.25 295 PHE A C 1
ATOM 2252 O O . PHE A 1 295 ? -27.863 -14.945 -21.901 1.00 85.25 295 PHE A O 1
ATOM 2259 N N . PRO A 1 296 ? -25.866 -13.948 -21.658 1.00 83.75 296 PRO A N 1
ATOM 2260 C CA . PRO A 1 296 ? -26.458 -12.673 -21.291 1.00 83.75 296 PRO A CA 1
ATOM 2261 C C . PRO A 1 296 ? -27.070 -11.977 -22.515 1.00 83.75 296 PRO A C 1
ATOM 2263 O O . PRO A 1 296 ? -26.456 -11.891 -23.582 1.00 83.75 296 PRO A O 1
ATOM 2266 N N . VAL A 1 297 ? -28.283 -11.454 -22.354 1.00 80.56 297 VAL A N 1
ATOM 2267 C CA . VAL A 1 297 ? -29.022 -10.677 -23.354 1.00 80.56 297 VAL A CA 1
ATOM 2268 C C . VAL A 1 297 ? -29.466 -9.352 -22.742 1.00 80.56 297 VAL A C 1
ATOM 2270 O O . VAL A 1 297 ? -29.806 -9.282 -21.570 1.00 80.56 297 VAL A O 1
ATOM 2273 N N . LYS A 1 298 ? -29.466 -8.276 -23.536 1.00 74.44 298 LYS A N 1
ATOM 2274 C CA . LYS A 1 298 ? -29.891 -6.944 -23.059 1.00 74.44 298 LYS A CA 1
ATOM 2275 C C . LYS A 1 298 ? -31.405 -6.740 -23.085 1.00 74.44 298 LYS A C 1
ATOM 2277 O O . LYS A 1 298 ? -31.918 -5.871 -22.393 1.00 74.44 298 LYS A O 1
ATOM 2282 N N . ASN A 1 299 ? -32.099 -7.440 -23.982 1.00 71.25 299 ASN A N 1
ATOM 2283 C CA . ASN A 1 299 ? -33.536 -7.303 -24.180 1.00 71.25 299 ASN A CA 1
ATOM 2284 C C . ASN A 1 299 ? -34.094 -8.579 -24.827 1.00 71.25 299 ASN A C 1
ATOM 2286 O O . ASN A 1 299 ? -33.573 -9.029 -25.849 1.00 71.25 299 ASN A O 1
ATOM 2290 N N . PHE A 1 300 ? -35.173 -9.135 -24.276 1.00 70.94 300 PHE A N 1
ATOM 2291 C CA . PHE A 1 300 ? -35.823 -10.331 -24.821 1.00 70.94 300 PHE A CA 1
ATOM 2292 C C . PHE A 1 300 ? -36.566 -10.075 -26.139 1.00 70.94 300 PHE A C 1
ATOM 2294 O O . PHE A 1 300 ? -36.678 -10.984 -26.957 1.00 70.94 300 PHE A O 1
ATOM 2301 N N . SER A 1 301 ? -36.981 -8.833 -26.413 1.00 66.81 301 SER A N 1
ATOM 2302 C CA . SER A 1 301 ? -37.603 -8.449 -27.690 1.00 66.81 301 SER A CA 1
ATOM 2303 C C . SER A 1 301 ? -36.616 -8.512 -28.862 1.00 66.81 301 SER A C 1
ATOM 2305 O O . SER A 1 301 ? -37.008 -8.704 -30.014 1.00 66.81 301 SER A O 1
ATOM 2307 N N . LYS A 1 302 ? -35.314 -8.352 -28.582 1.00 67.81 302 LYS A N 1
ATOM 2308 C CA . LYS A 1 302 ? -34.227 -8.438 -29.563 1.00 67.81 302 LYS A CA 1
ATOM 2309 C C . LYS A 1 302 ? -33.091 -9.284 -28.989 1.00 67.81 302 LYS A C 1
ATOM 2311 O O . LYS A 1 302 ? -32.077 -8.750 -28.549 1.00 67.81 302 LYS A O 1
ATOM 2316 N N . LEU A 1 303 ? -33.282 -10.604 -29.018 1.00 69.88 303 LEU A N 1
ATOM 2317 C CA . LEU A 1 303 ? -32.270 -11.583 -28.617 1.00 69.88 303 LEU A CA 1
ATOM 2318 C C . LEU A 1 303 ? -30.999 -11.406 -29.462 1.00 69.88 303 LEU A C 1
ATOM 2320 O O . LEU A 1 303 ? -31.003 -11.657 -30.667 1.00 69.88 303 LEU A O 1
ATOM 2324 N N . ASP A 1 304 ? -29.924 -10.947 -28.824 1.00 72.12 304 ASP A N 1
ATOM 2325 C CA . ASP A 1 304 ? -28.614 -10.725 -29.437 1.00 72.12 304 ASP A CA 1
ATOM 2326 C C . ASP A 1 304 ? -27.564 -11.521 -28.648 1.00 72.12 304 ASP A C 1
ATOM 2328 O O . ASP A 1 304 ? -27.135 -11.115 -27.569 1.00 72.12 304 ASP A O 1
ATOM 2332 N N . PHE A 1 305 ? -27.191 -12.698 -29.157 1.00 76.56 305 PHE A N 1
ATOM 2333 C CA . PHE A 1 305 ? -26.320 -13.663 -28.471 1.00 76.56 305 PHE A CA 1
ATOM 2334 C C . PHE A 1 305 ? -24.829 -13.318 -28.618 1.00 76.56 305 PHE A C 1
ATOM 2336 O O . PHE A 1 305 ? -24.026 -14.135 -29.084 1.00 76.56 305 PHE A O 1
ATOM 2343 N N . ARG A 1 306 ? -24.428 -12.103 -28.234 1.00 77.25 306 ARG A N 1
ATOM 2344 C CA . ARG A 1 306 ? -23.039 -11.635 -28.415 1.00 77.25 306 ARG A CA 1
ATOM 2345 C C . ARG A 1 306 ? -22.054 -12.278 -27.459 1.00 77.25 306 ARG A C 1
ATOM 2347 O O . ARG A 1 306 ? -20.927 -12.579 -27.844 1.00 77.25 306 ARG A O 1
ATOM 2354 N N . GLU A 1 307 ? -22.481 -12.564 -26.241 1.00 78.88 307 GLU A N 1
ATOM 2355 C CA . GLU A 1 307 ? -21.617 -13.028 -25.157 1.00 78.88 307 GLU A CA 1
ATOM 2356 C C . GLU A 1 307 ? -22.035 -14.422 -24.680 1.00 78.88 307 GLU A C 1
ATOM 2358 O O . GLU A 1 307 ? -23.176 -14.845 -24.861 1.00 78.88 307 GLU A O 1
ATOM 2363 N N . CYS A 1 308 ? -21.071 -15.170 -24.148 1.00 82.00 308 CYS A N 1
ATOM 2364 C CA . CYS A 1 308 ? -21.282 -16.474 -23.529 1.00 82.00 308 CYS A CA 1
ATOM 2365 C C . CYS A 1 308 ? -20.269 -16.616 -22.399 1.00 82.00 308 CYS A C 1
ATOM 2367 O O . CYS A 1 308 ? -19.066 -16.497 -22.640 1.00 82.00 308 CYS A O 1
ATOM 2369 N N . VAL A 1 309 ? -20.758 -16.866 -21.190 1.00 83.56 309 VAL A N 1
ATOM 2370 C CA . VAL A 1 309 ? -19.955 -17.000 -19.973 1.00 83.56 309 VAL A CA 1
ATOM 2371 C C . VAL A 1 309 ? -20.086 -18.430 -19.465 1.00 83.56 309 VAL A C 1
ATOM 2373 O O . VAL A 1 309 ? -21.186 -18.969 -19.426 1.00 83.56 309 VAL A O 1
ATOM 2376 N N . LEU A 1 310 ? -18.971 -19.052 -19.083 1.00 83.25 310 LEU A N 1
ATOM 2377 C CA . LEU A 1 310 ? -18.972 -20.378 -18.461 1.00 83.25 310 LEU A CA 1
ATOM 2378 C C . LEU A 1 310 ? -19.033 -20.230 -16.936 1.00 83.25 310 LEU A C 1
ATOM 2380 O O . LEU A 1 310 ? -18.206 -19.525 -16.340 1.00 83.25 310 LEU A O 1
ATOM 2384 N N . LEU A 1 311 ? -20.006 -20.895 -16.316 1.00 83.19 311 LEU A N 1
ATOM 2385 C CA . LEU A 1 311 ? -20.208 -20.954 -14.864 1.00 83.19 311 LEU A CA 1
ATOM 2386 C C . LEU A 1 311 ? -20.119 -22.400 -14.373 1.00 83.19 311 LEU A C 1
ATOM 2388 O O . LEU A 1 311 ? -20.298 -23.320 -15.160 1.00 83.19 311 LEU A O 1
ATOM 2392 N N . LYS A 1 312 ? -19.840 -22.609 -13.083 1.00 80.06 312 LYS A N 1
ATOM 2393 C CA . LYS A 1 312 ? -19.867 -23.950 -12.475 1.00 80.06 312 LYS A CA 1
ATOM 2394 C C . LYS A 1 312 ? -21.304 -24.346 -12.126 1.00 80.06 312 LYS A C 1
ATOM 2396 O O . LYS A 1 312 ? -22.128 -23.471 -11.847 1.00 80.06 312 LYS A O 1
ATOM 2401 N N . GLU A 1 313 ? -21.579 -25.641 -12.072 1.00 74.38 313 GLU A N 1
ATOM 2402 C CA . GLU A 1 313 ? -22.809 -26.186 -11.488 1.00 74.38 313 GLU A CA 1
ATOM 2403 C C . GLU A 1 313 ? -23.059 -25.628 -10.072 1.00 74.38 313 GLU A C 1
ATOM 2405 O O . GLU A 1 313 ? -22.121 -25.395 -9.302 1.00 74.38 313 GLU A O 1
ATOM 2410 N N . ASN A 1 314 ? -24.335 -25.383 -9.747 1.00 76.31 314 ASN A N 1
ATOM 2411 C CA . ASN A 1 314 ? -24.822 -24.739 -8.513 1.00 76.31 314 ASN A CA 1
ATOM 2412 C C . ASN A 1 314 ? -24.498 -23.236 -8.370 1.00 76.31 314 ASN A C 1
ATOM 2414 O O . ASN A 1 314 ? -24.556 -22.676 -7.274 1.00 76.31 314 ASN A O 1
ATOM 2418 N N . THR A 1 315 ? -24.143 -22.546 -9.460 1.00 81.25 315 THR A N 1
ATOM 2419 C CA . THR A 1 315 ? -24.012 -21.080 -9.423 1.00 81.25 315 THR A CA 1
ATOM 2420 C C . THR A 1 315 ? -25.399 -20.432 -9.388 1.00 81.25 315 THR A C 1
ATOM 2422 O O . THR A 1 315 ? -26.227 -20.685 -10.263 1.00 81.25 315 THR A O 1
ATOM 2425 N N . THR A 1 316 ? -25.641 -19.562 -8.404 1.00 85.75 316 THR A N 1
ATOM 2426 C CA . THR A 1 316 ? -26.902 -18.815 -8.297 1.00 85.75 316 THR A CA 1
ATOM 2427 C C . THR A 1 316 ? -26.972 -17.655 -9.290 1.00 85.75 316 THR A C 1
ATOM 2429 O O . THR A 1 316 ? -25.946 -17.095 -9.703 1.00 85.75 316 THR A O 1
ATOM 2432 N N . ALA A 1 317 ? -28.189 -17.232 -9.626 1.00 82.06 317 ALA A N 1
ATOM 2433 C CA . ALA A 1 317 ? -28.449 -16.118 -10.528 1.00 82.06 317 ALA A CA 1
ATOM 2434 C C . ALA A 1 317 ? -27.781 -14.809 -10.084 1.00 82.06 317 ALA A C 1
ATOM 2436 O O . ALA A 1 317 ? -27.188 -14.112 -10.910 1.00 82.06 317 ALA A O 1
ATOM 2437 N N . GLY A 1 318 ? -27.783 -14.504 -8.781 1.00 81.25 318 GLY A N 1
ATOM 2438 C CA . GLY A 1 318 ? -27.112 -13.316 -8.243 1.00 81.25 318 GLY A CA 1
ATOM 2439 C C . GLY A 1 318 ? -25.593 -13.341 -8.451 1.00 81.25 318 GLY A C 1
ATOM 2440 O O . GLY A 1 318 ? -24.994 -12.335 -8.835 1.00 81.25 318 GLY A O 1
ATOM 2441 N N . SER A 1 319 ? -24.961 -14.503 -8.259 1.00 81.38 319 SER A N 1
ATOM 2442 C CA . SER A 1 319 ? -23.520 -14.683 -8.493 1.00 81.38 319 SER A CA 1
ATOM 2443 C C . SER A 1 319 ? -23.169 -14.563 -9.981 1.00 81.38 319 SER A C 1
ATOM 2445 O O . SER A 1 319 ? -22.188 -13.906 -10.343 1.00 81.38 319 SER A O 1
ATOM 2447 N N . ALA A 1 320 ? -24.007 -15.133 -10.852 1.00 81.88 320 ALA A N 1
ATOM 2448 C CA . ALA A 1 320 ? -23.870 -15.017 -12.301 1.00 81.88 320 ALA A CA 1
ATOM 2449 C C . ALA A 1 320 ? -23.992 -13.563 -12.779 1.00 81.88 320 ALA A C 1
ATOM 2451 O O . ALA A 1 320 ? -23.146 -13.090 -13.539 1.00 81.88 320 ALA A O 1
ATOM 2452 N N . ALA A 1 321 ? -24.995 -12.829 -12.292 1.00 79.06 321 ALA A N 1
ATOM 2453 C CA . ALA A 1 321 ? -25.226 -11.438 -12.665 1.00 79.06 321 ALA A CA 1
ATOM 2454 C C . ALA A 1 321 ? -24.072 -10.518 -12.234 1.00 79.06 321 ALA A C 1
ATOM 2456 O O . ALA A 1 321 ? -23.626 -9.696 -13.036 1.00 79.06 321 ALA A O 1
ATOM 2457 N N . ARG A 1 322 ? -23.508 -10.712 -11.032 1.00 81.12 322 ARG A N 1
ATOM 2458 C CA . ARG A 1 322 ? -22.298 -9.988 -10.590 1.00 81.12 322 ARG A CA 1
ATOM 2459 C C . ARG A 1 322 ? -21.071 -10.325 -11.436 1.00 81.12 322 ARG A C 1
ATOM 2461 O O . ARG A 1 322 ? -20.255 -9.448 -11.695 1.00 81.12 322 ARG A O 1
ATOM 2468 N N . LYS A 1 323 ? -20.937 -11.570 -11.915 1.00 79.38 323 LYS A N 1
ATOM 2469 C CA . LYS A 1 323 ? -19.849 -11.939 -12.840 1.00 79.38 323 LYS A CA 1
ATOM 2470 C C . LYS A 1 323 ? -19.970 -11.212 -14.183 1.00 79.38 323 LYS A C 1
ATOM 2472 O O . LYS A 1 323 ? -18.957 -10.830 -14.755 1.00 79.38 323 LYS A O 1
ATOM 2477 N N . ILE A 1 324 ? -21.195 -11.032 -14.677 1.00 77.69 324 ILE A N 1
ATOM 2478 C CA . ILE A 1 324 ? -21.469 -10.390 -15.970 1.00 77.69 324 ILE A CA 1
ATOM 2479 C C . ILE A 1 324 ? -21.338 -8.859 -15.878 1.00 77.69 324 ILE A C 1
ATOM 2481 O O . ILE A 1 324 ? -20.768 -8.244 -16.774 1.00 77.69 324 ILE A O 1
ATOM 2485 N N . MET A 1 325 ? -21.858 -8.243 -14.810 1.00 72.88 325 MET A N 1
ATOM 2486 C CA . MET A 1 325 ? -22.007 -6.782 -14.693 1.00 72.88 325 MET A CA 1
ATOM 2487 C C . MET A 1 325 ? -20.983 -6.109 -13.763 1.00 72.88 325 MET A C 1
ATOM 2489 O O . MET A 1 325 ? -20.911 -4.881 -13.737 1.00 72.88 325 MET A O 1
ATOM 2493 N N . GLY A 1 326 ? -20.200 -6.878 -13.000 1.00 71.25 326 GLY A N 1
ATOM 2494 C CA . GLY A 1 326 ? -19.359 -6.365 -11.914 1.00 71.25 326 GLY A CA 1
ATOM 2495 C C . GLY A 1 326 ? -20.161 -6.046 -10.645 1.00 71.25 326 GLY A C 1
ATOM 2496 O O . GLY A 1 326 ? -21.291 -6.507 -10.477 1.00 71.25 326 GLY A O 1
ATOM 2497 N N . ASP A 1 327 ? -19.596 -5.231 -9.751 1.00 65.94 327 ASP A N 1
ATOM 2498 C CA . ASP A 1 327 ? -20.204 -4.849 -8.459 1.00 65.94 327 ASP A CA 1
ATOM 2499 C C . ASP A 1 327 ? -21.295 -3.756 -8.586 1.00 65.94 327 ASP A C 1
ATOM 2501 O O . ASP A 1 327 ? -21.441 -2.881 -7.733 1.00 65.94 327 ASP A O 1
ATOM 2505 N N . VAL A 1 328 ? -22.073 -3.777 -9.671 1.00 68.88 328 VAL A N 1
ATOM 2506 C CA . VAL A 1 328 ? -23.178 -2.832 -9.899 1.00 68.88 328 VAL A CA 1
ATOM 2507 C C . VAL A 1 328 ? -24.427 -3.304 -9.137 1.00 68.88 328 VAL A C 1
ATOM 2509 O O . VAL A 1 328 ? -24.725 -4.499 -9.160 1.00 68.88 328 VAL A O 1
ATOM 2512 N N . PRO A 1 329 ? -25.196 -2.409 -8.484 1.00 67.25 329 PRO A N 1
ATOM 2513 C CA . PRO A 1 329 ? -26.458 -2.781 -7.846 1.00 67.25 329 PRO A CA 1
ATOM 2514 C C . PRO A 1 329 ? -27.479 -3.281 -8.880 1.00 67.25 329 PRO A C 1
ATOM 2516 O O . PRO A 1 329 ? -27.878 -2.550 -9.790 1.00 67.25 329 PRO A O 1
ATOM 2519 N N . ILE A 1 330 ? -27.908 -4.534 -8.719 1.00 69.31 330 ILE A N 1
ATOM 2520 C CA . ILE A 1 330 ? -28.872 -5.216 -9.591 1.00 69.31 330 ILE A CA 1
ATOM 2521 C C . ILE A 1 330 ? -30.278 -5.016 -9.016 1.00 69.31 330 ILE A C 1
ATOM 2523 O O . ILE A 1 330 ? -30.510 -5.274 -7.839 1.00 69.31 330 ILE A O 1
ATOM 2527 N N . SER A 1 331 ? -31.228 -4.556 -9.836 1.00 71.06 331 SER A N 1
ATOM 2528 C CA . SER A 1 331 ? -32.623 -4.378 -9.405 1.00 71.06 331 SER A CA 1
ATOM 2529 C C . SER A 1 331 ? -33.447 -5.656 -9.541 1.00 71.06 331 SER A C 1
ATOM 2531 O O . SER A 1 331 ? -34.342 -5.892 -8.733 1.00 71.06 331 SER A O 1
ATOM 2533 N N . ALA A 1 332 ? -33.219 -6.417 -10.610 1.00 76.31 332 ALA A N 1
ATOM 2534 C CA . ALA A 1 332 ? -33.904 -7.669 -10.906 1.00 76.31 332 ALA A CA 1
ATOM 2535 C C . ALA A 1 332 ? -33.109 -8.462 -11.952 1.00 76.31 332 ALA A C 1
ATOM 2537 O O . ALA A 1 332 ? -32.384 -7.878 -12.764 1.00 76.31 332 ALA A O 1
ATOM 2538 N N . ILE A 1 333 ? -33.281 -9.783 -11.950 1.00 81.69 333 ILE A N 1
ATOM 2539 C CA . ILE A 1 333 ? -32.730 -10.690 -12.958 1.00 81.69 333 ILE A CA 1
ATOM 2540 C C . ILE A 1 333 ? -33.905 -11.345 -13.676 1.00 81.69 333 ILE A C 1
ATOM 2542 O O . ILE A 1 333 ? -34.783 -11.928 -13.039 1.00 81.69 333 ILE A O 1
ATOM 2546 N N . GLU A 1 334 ? -33.927 -11.231 -14.999 1.00 84.00 334 GLU A N 1
ATOM 2547 C CA . GLU A 1 334 ? -34.931 -11.876 -15.841 1.00 84.00 334 GLU A CA 1
ATOM 2548 C C . GLU A 1 334 ? -34.297 -13.005 -16.660 1.00 84.00 334 GLU A C 1
ATOM 2550 O O . GLU A 1 334 ? -33.185 -12.857 -17.175 1.00 84.00 334 GLU A O 1
ATOM 2555 N N . THR A 1 335 ? -35.008 -14.124 -16.799 1.00 82.62 335 THR A N 1
ATOM 2556 C CA . THR A 1 335 ? -34.641 -15.259 -17.657 1.00 82.62 335 THR A CA 1
ATOM 2557 C C . THR A 1 335 ? -35.604 -15.392 -18.824 1.00 82.62 335 THR A C 1
ATOM 2559 O O . THR A 1 335 ? -36.762 -14.996 -18.717 1.00 82.62 335 THR A O 1
ATOM 2562 N N . TYR A 1 336 ? -35.167 -15.959 -19.954 1.00 74.94 336 TYR A N 1
ATOM 2563 C CA . TYR A 1 336 ? -36.082 -16.264 -21.065 1.00 74.94 336 TYR A CA 1
ATOM 2564 C C . TYR A 1 336 ? -37.157 -17.273 -20.607 1.00 74.94 336 TYR A C 1
ATOM 2566 O O . TYR A 1 336 ? -36.779 -18.301 -20.041 1.00 74.94 336 TYR A O 1
ATOM 2574 N N . PRO A 1 337 ? -38.470 -17.035 -20.845 1.00 68.62 337 PRO A N 1
ATOM 2575 C CA . PRO A 1 337 ? -39.088 -16.091 -21.795 1.00 68.62 337 PRO A CA 1
ATOM 2576 C C . PRO A 1 337 ? -39.504 -14.705 -21.244 1.00 68.62 337 PRO A C 1
ATOM 2578 O O . PRO A 1 337 ? -40.334 -14.033 -21.849 1.00 68.62 337 PRO A O 1
ATOM 2581 N N . GLY A 1 338 ? -38.941 -14.256 -20.125 1.00 71.38 338 GLY A N 1
ATOM 2582 C CA . GLY A 1 338 ? -39.233 -12.973 -19.467 1.00 71.38 338 GLY A CA 1
ATOM 2583 C C . GLY A 1 338 ? -39.675 -13.131 -18.008 1.00 71.38 338 GLY A C 1
ATOM 2584 O O . GLY A 1 338 ? -40.471 -12.337 -17.511 1.00 71.38 338 GLY A O 1
ATOM 2585 N N . ILE A 1 339 ? -39.224 -14.193 -17.336 1.00 80.50 339 ILE A N 1
ATOM 2586 C CA . ILE A 1 339 ? -39.600 -14.515 -15.956 1.00 80.50 339 ILE A CA 1
ATOM 2587 C C . ILE A 1 339 ? -38.583 -13.876 -15.012 1.00 80.50 339 ILE A C 1
ATOM 2589 O O . ILE A 1 339 ? -37.378 -14.018 -15.206 1.00 80.50 339 ILE A O 1
ATOM 2593 N N . LYS A 1 340 ? -39.063 -13.179 -13.978 1.00 81.75 340 LYS A N 1
ATOM 2594 C CA . LYS A 1 340 ? -38.203 -12.662 -12.907 1.00 81.75 340 LYS A CA 1
ATOM 2595 C C . LYS A 1 340 ? -37.855 -13.786 -11.944 1.00 81.75 340 LYS A C 1
ATOM 2597 O O . LYS A 1 340 ? -38.758 -14.430 -11.416 1.00 81.75 340 LYS A O 1
ATOM 2602 N N . ILE A 1 341 ? -36.564 -13.974 -11.714 1.00 83.12 341 ILE A N 1
ATOM 2603 C CA . ILE A 1 341 ? -36.030 -14.996 -10.815 1.00 83.12 341 ILE A CA 1
ATOM 2604 C C . ILE A 1 341 ? -35.361 -14.351 -9.597 1.00 83.12 341 ILE A C 1
ATOM 2606 O O . ILE A 1 341 ? -34.922 -13.196 -9.648 1.00 83.12 341 ILE A O 1
ATOM 2610 N N . SER A 1 342 ? -35.314 -15.085 -8.488 1.00 80.69 342 SER A N 1
ATOM 2611 C CA . SER A 1 342 ? -34.616 -14.680 -7.267 1.00 80.69 342 SER A CA 1
ATOM 2612 C C . SER A 1 342 ? -33.099 -14.742 -7.462 1.00 80.69 342 SER A C 1
ATOM 2614 O O . SER A 1 342 ? -32.587 -15.558 -8.226 1.00 80.69 342 SER A O 1
ATOM 2616 N N . GLU A 1 343 ? -32.341 -13.939 -6.706 1.00 80.75 343 GLU A N 1
ATOM 2617 C CA . GLU A 1 343 ? -30.873 -14.041 -6.671 1.00 80.75 343 GLU A CA 1
ATOM 2618 C C . GLU A 1 343 ? -30.373 -15.415 -6.196 1.00 80.75 343 GLU A C 1
ATOM 2620 O O . GLU A 1 343 ? -29.227 -15.779 -6.474 1.00 80.75 343 GLU A O 1
ATOM 2625 N N . THR A 1 344 ? -31.216 -16.155 -5.471 1.00 82.81 344 THR A N 1
ATOM 2626 C CA . THR A 1 344 ? -30.930 -17.488 -4.928 1.00 82.81 344 THR A CA 1
ATOM 2627 C C . THR A 1 344 ? -31.206 -18.620 -5.909 1.00 82.81 344 THR A C 1
ATOM 2629 O O . THR A 1 344 ? -30.779 -19.738 -5.639 1.00 82.81 344 THR A O 1
ATOM 2632 N N . ASP A 1 345 ? -31.907 -18.359 -7.015 1.00 84.19 345 ASP A N 1
ATOM 2633 C CA . ASP A 1 345 ? -32.297 -19.411 -7.953 1.00 84.19 345 ASP A CA 1
ATOM 2634 C C . ASP A 1 345 ? -31.076 -19.944 -8.711 1.00 84.19 345 ASP A C 1
ATOM 2636 O O . ASP A 1 345 ? -30.167 -19.193 -9.085 1.00 84.19 345 ASP A O 1
ATOM 2640 N N . GLU A 1 346 ? -31.045 -21.257 -8.921 1.00 83.31 346 GLU A N 1
ATOM 2641 C CA . GLU A 1 346 ? -29.929 -21.941 -9.570 1.00 83.31 346 GLU A CA 1
ATOM 2642 C C . GLU A 1 346 ? -30.036 -21.884 -11.098 1.00 83.31 346 GLU A C 1
ATOM 2644 O O . GLU A 1 346 ? -31.123 -21.941 -11.687 1.00 83.31 346 GLU A O 1
ATOM 2649 N N . ILE A 1 347 ? -28.876 -21.782 -11.749 1.00 81.31 347 ILE A N 1
ATOM 2650 C CA . ILE A 1 347 ? -28.756 -21.832 -13.207 1.00 81.31 347 ILE A CA 1
ATOM 2651 C C . ILE A 1 347 ? -28.319 -23.235 -13.618 1.00 81.31 347 ILE A C 1
ATOM 2653 O O . ILE A 1 347 ? -27.309 -23.740 -13.128 1.00 81.31 347 ILE A O 1
ATOM 2657 N N . THR A 1 348 ? -29.045 -23.840 -14.558 1.00 79.94 348 THR A N 1
ATOM 2658 C CA . THR A 1 348 ? -28.702 -25.137 -15.160 1.00 79.94 348 THR A CA 1
ATOM 2659 C C . THR A 1 348 ? -28.756 -25.052 -16.687 1.00 79.94 348 THR A C 1
ATOM 2661 O O . THR A 1 348 ? -29.329 -24.128 -17.262 1.00 79.94 348 THR A O 1
ATOM 2664 N N . SER A 1 349 ? -28.110 -25.984 -17.390 1.00 74.56 349 SER A N 1
ATOM 2665 C CA . SER A 1 349 ? -28.120 -25.972 -18.860 1.00 74.56 349 SER A CA 1
ATOM 2666 C C . SER A 1 349 ? -29.552 -26.123 -19.387 1.00 74.56 349 SER A C 1
ATOM 2668 O O . SER A 1 349 ? -30.223 -27.109 -19.089 1.00 74.56 349 SER A O 1
ATOM 2670 N N . GLY A 1 350 ? -30.038 -25.146 -20.158 1.00 71.69 350 GLY A N 1
ATOM 2671 C CA . GLY A 1 350 ? -31.413 -25.124 -20.669 1.00 71.69 350 GLY A CA 1
ATOM 2672 C C . GLY A 1 350 ? -32.462 -24.520 -19.730 1.00 71.69 350 GLY A C 1
ATOM 2673 O O . GLY A 1 350 ? -33.598 -24.333 -20.166 1.00 71.69 350 GLY A O 1
ATOM 2674 N N . HIS A 1 351 ? -32.110 -24.174 -18.487 1.00 76.62 351 HIS A N 1
ATOM 2675 C CA . HIS A 1 351 ? -33.019 -23.549 -17.526 1.00 76.62 351 HIS A CA 1
ATOM 2676 C C . HIS A 1 351 ? -32.324 -22.398 -16.787 1.00 76.62 351 HIS A C 1
ATOM 2678 O O . HIS A 1 351 ? -31.324 -22.585 -16.100 1.00 76.62 351 HIS A O 1
ATOM 2684 N N . ASN A 1 352 ? -32.865 -21.185 -16.932 1.00 78.88 352 ASN A N 1
ATOM 2685 C CA . ASN A 1 352 ? -32.261 -19.938 -16.442 1.00 78.88 352 ASN A CA 1
ATOM 2686 C C . ASN A 1 352 ? -30.879 -19.610 -17.054 1.00 78.88 352 ASN A C 1
ATOM 2688 O O . ASN A 1 352 ? -30.114 -18.833 -16.490 1.00 78.88 352 ASN A O 1
ATOM 2692 N N . ASP A 1 353 ? -30.558 -20.163 -18.228 1.00 75.25 353 ASP A N 1
ATOM 2693 C CA . ASP A 1 353 ? -29.264 -19.992 -18.906 1.00 75.25 353 ASP A CA 1
ATOM 2694 C C . ASP A 1 353 ? -29.200 -18.790 -19.867 1.00 75.25 353 ASP A C 1
ATOM 2696 O O . ASP A 1 353 ? -28.118 -18.419 -20.320 1.00 75.25 353 ASP A O 1
ATOM 2700 N N . ILE A 1 354 ? -30.334 -18.146 -20.161 1.00 77.06 354 ILE A N 1
ATOM 2701 C CA . ILE A 1 354 ? -30.410 -16.873 -20.894 1.00 77.06 354 ILE A CA 1
ATOM 2702 C C . ILE A 1 354 ? -30.829 -15.783 -19.907 1.00 77.06 354 ILE A C 1
ATOM 2704 O O . ILE A 1 354 ? -31.970 -15.807 -19.446 1.00 77.06 354 ILE A O 1
ATOM 2708 N N . LEU A 1 355 ? -29.937 -14.834 -19.603 1.00 81.31 355 LEU A N 1
ATOM 2709 C CA . LEU A 1 355 ? -30.114 -13.858 -18.515 1.00 81.31 355 LEU A CA 1
ATOM 2710 C C . LEU A 1 355 ? -30.117 -12.407 -18.999 1.00 81.31 355 LEU A C 1
ATOM 2712 O O . LEU A 1 355 ? -29.280 -12.023 -19.810 1.00 81.31 355 LEU A O 1
ATOM 2716 N N . SER A 1 356 ? -30.987 -11.580 -18.423 1.00 78.69 356 SER A N 1
ATOM 2717 C CA . SER A 1 356 ? -30.997 -10.124 -18.592 1.00 78.69 356 SER A CA 1
ATOM 2718 C C . SER A 1 356 ? -30.985 -9.431 -17.222 1.00 78.69 356 SER A C 1
ATOM 2720 O O . SER A 1 356 ? -32.040 -9.306 -16.594 1.00 78.69 356 SER A O 1
ATOM 2722 N N . PRO A 1 357 ? -29.816 -8.994 -16.715 1.00 71.25 357 PRO A N 1
ATOM 2723 C CA . PRO A 1 357 ? -29.744 -8.197 -15.492 1.00 71.25 357 PRO A CA 1
ATOM 2724 C C . PRO A 1 357 ? -30.249 -6.763 -15.737 1.00 71.25 357 PRO A C 1
ATOM 2726 O O . PRO A 1 357 ? -29.805 -6.089 -16.669 1.00 71.25 357 PRO A O 1
ATOM 2729 N N . ILE A 1 358 ? -31.173 -6.286 -14.895 1.00 68.94 358 ILE A N 1
ATOM 2730 C CA . ILE A 1 358 ? -31.756 -4.937 -14.975 1.00 68.94 358 ILE A CA 1
ATOM 2731 C C . ILE A 1 358 ? -31.074 -4.011 -13.962 1.00 68.94 358 ILE A C 1
ATOM 2733 O O . ILE A 1 358 ? -31.120 -4.250 -12.753 1.00 68.94 358 ILE A O 1
ATOM 2737 N N . ASN A 1 359 ? -30.498 -2.916 -14.462 1.00 61.66 359 ASN A N 1
ATOM 2738 C CA . ASN A 1 359 ? -29.892 -1.861 -13.648 1.00 61.66 359 ASN A CA 1
ATOM 2739 C C . ASN A 1 359 ? -30.888 -0.737 -13.340 1.00 61.66 359 ASN A C 1
ATOM 2741 O O . ASN A 1 359 ? -31.742 -0.400 -14.161 1.00 61.66 359 ASN A O 1
ATOM 2745 N N . VAL A 1 360 ? -30.692 -0.069 -12.202 1.00 43.34 360 VAL A N 1
ATOM 2746 C CA . VAL A 1 360 ? -31.328 1.222 -11.910 1.00 43.34 360 VAL A CA 1
ATOM 2747 C C . VAL A 1 360 ? -30.547 2.315 -12.645 1.00 43.34 360 VAL A C 1
ATOM 2749 O O . VAL A 1 360 ? -29.521 2.785 -12.161 1.00 43.34 360 VAL A O 1
ATOM 2752 N N . VAL A 1 361 ? -30.990 2.708 -13.839 1.00 40.59 361 VAL A N 1
ATOM 2753 C CA . VAL A 1 361 ? -30.455 3.906 -14.506 1.00 40.59 361 VAL A CA 1
ATOM 2754 C C . VAL A 1 361 ? -31.315 5.101 -14.103 1.00 40.59 361 VAL A C 1
ATOM 2756 O O . VAL A 1 361 ? -32.523 5.105 -14.332 1.00 40.59 361 VAL A O 1
ATOM 2759 N N . SER A 1 362 ? -30.692 6.113 -13.494 1.00 36.09 362 SER A N 1
ATOM 2760 C CA . SER A 1 362 ? -31.318 7.409 -13.251 1.00 36.09 362 SER A CA 1
ATOM 2761 C C . SER A 1 362 ? -31.550 8.132 -14.581 1.00 36.09 362 SER A C 1
ATOM 2763 O O . SER A 1 362 ? -30.643 8.288 -15.397 1.00 36.09 362 SER A O 1
ATOM 2765 N N . THR A 1 363 ? -32.776 8.593 -14.811 1.00 28.95 363 THR A N 1
ATOM 2766 C CA . THR A 1 363 ? -33.100 9.495 -15.921 1.00 28.95 363 THR A CA 1
ATOM 2767 C C . THR A 1 363 ? -33.773 10.743 -15.371 1.00 28.95 363 THR A C 1
ATOM 2769 O O . THR A 1 363 ? -34.888 10.675 -14.853 1.00 28.95 363 THR A O 1
ATOM 2772 N N . SER A 1 364 ? -33.088 11.881 -15.488 1.00 28.98 364 SER A N 1
ATOM 2773 C CA . SER A 1 364 ? -33.679 13.219 -15.362 1.00 28.98 364 SER A CA 1
ATOM 2774 C C . SER A 1 364 ? -34.576 13.543 -16.576 1.00 28.98 364 SER A C 1
ATOM 2776 O O . SER A 1 364 ? -34.448 12.891 -17.615 1.00 28.98 364 SER A O 1
ATOM 2778 N N . PRO A 1 365 ? -35.504 14.516 -16.463 1.00 40.62 365 PRO A N 1
ATOM 2779 C CA . PRO A 1 365 ? -36.752 14.526 -17.223 1.00 40.62 365 PRO A CA 1
ATOM 2780 C C . PRO A 1 365 ? -36.720 15.444 -18.453 1.00 40.62 365 PRO A C 1
ATOM 2782 O O . PRO A 1 365 ? -36.130 16.522 -18.419 1.00 40.62 365 PRO A O 1
ATOM 2785 N N . ALA A 1 366 ? -37.467 15.082 -19.498 1.00 26.02 366 ALA A N 1
ATOM 2786 C CA . ALA A 1 366 ? -37.911 16.029 -20.517 1.00 26.02 366 ALA A CA 1
ATOM 2787 C C . ALA A 1 366 ? -39.303 15.660 -21.070 1.00 26.02 366 ALA A C 1
ATOM 2789 O O . ALA A 1 366 ? -39.491 14.614 -21.675 1.00 26.02 366 ALA A O 1
ATOM 2790 N N . GLN A 1 367 ? -40.240 16.583 -20.825 1.00 27.67 367 GLN A N 1
ATOM 2791 C CA . GLN A 1 367 ? -41.363 17.016 -21.672 1.00 27.67 367 GLN A CA 1
ATOM 2792 C C . GLN A 1 367 ? -42.405 15.987 -22.168 1.00 27.67 367 GLN A C 1
ATOM 2794 O O . GLN A 1 367 ? -42.276 15.392 -23.226 1.00 27.67 367 GLN A O 1
ATOM 2799 N N . GLY A 1 368 ? -43.534 15.944 -21.447 1.00 24.84 368 GLY A N 1
ATOM 2800 C CA . GLY A 1 368 ? -44.786 16.573 -21.898 1.00 24.84 368 GLY A CA 1
ATOM 2801 C C . GLY A 1 368 ? -45.703 15.811 -22.864 1.00 24.84 368 GLY A C 1
ATOM 2802 O O . GLY A 1 368 ? -45.471 15.847 -24.061 1.00 24.84 368 GLY A O 1
ATOM 2803 N N . SER A 1 369 ? -46.844 15.321 -22.354 1.00 25.41 369 SER A N 1
ATOM 2804 C CA . SER A 1 369 ? -48.189 15.612 -22.902 1.00 25.41 369 SER A CA 1
ATOM 2805 C C . SER A 1 369 ? -49.309 14.943 -22.083 1.00 25.41 369 SER A C 1
ATOM 2807 O O . SER A 1 369 ? -49.231 13.764 -21.756 1.00 25.41 369 SER A O 1
ATOM 2809 N N . TYR A 1 370 ? -50.326 15.755 -21.769 1.00 24.05 370 TYR A N 1
ATOM 2810 C CA . TYR A 1 370 ? -51.646 15.507 -21.159 1.00 24.05 370 TYR A CA 1
ATOM 2811 C C . TYR A 1 370 ? -52.383 14.246 -21.696 1.00 24.05 370 TYR A C 1
ATOM 2813 O O . TYR A 1 370 ? -52.073 13.797 -22.790 1.00 24.05 370 TYR A O 1
ATOM 2821 N N . VAL A 1 371 ? -53.381 13.612 -21.055 1.00 26.72 371 VAL A N 1
ATOM 2822 C CA . VAL A 1 371 ? -54.610 14.083 -20.372 1.00 26.72 371 VAL A CA 1
ATOM 2823 C C . VAL A 1 371 ? -55.182 12.924 -19.518 1.00 26.72 371 VAL A C 1
ATOM 2825 O O . VAL A 1 371 ? -55.097 11.776 -19.942 1.00 26.72 371 VAL A O 1
ATOM 2828 N N . GLY A 1 372 ? -55.871 13.231 -18.405 1.00 25.72 372 GLY A N 1
ATOM 2829 C CA . GLY A 1 372 ? -57.017 12.430 -17.928 1.00 25.72 372 GLY A CA 1
ATOM 2830 C C . GLY A 1 372 ? -56.971 11.925 -16.483 1.00 25.72 372 GLY A C 1
ATOM 2831 O O . GLY A 1 372 ? -56.560 10.799 -16.229 1.00 25.72 372 GLY A O 1
ATOM 2832 N N . SER A 1 373 ? -57.490 12.725 -15.548 1.00 24.47 373 SER A N 1
ATOM 2833 C CA . SER A 1 373 ? -57.984 12.247 -14.244 1.00 24.47 373 SER A CA 1
ATOM 2834 C C . SER A 1 373 ? -59.421 11.712 -14.395 1.00 24.47 373 SER A C 1
ATOM 2836 O O . SER A 1 373 ? -60.152 12.200 -15.260 1.00 24.47 373 SER A O 1
ATOM 2838 N N . PRO A 1 374 ? -59.879 10.805 -13.512 1.00 28.47 374 PRO A N 1
ATOM 2839 C CA . PRO A 1 374 ? -60.717 11.305 -12.424 1.00 28.47 374 PRO A CA 1
ATOM 2840 C C . PRO A 1 374 ? -60.416 10.685 -11.047 1.00 28.47 374 PRO A C 1
ATOM 2842 O O . PRO A 1 374 ? -60.238 9.484 -10.884 1.00 28.47 374 PRO A O 1
ATOM 2845 N N . SER A 1 375 ? -60.388 11.587 -10.064 1.00 27.39 375 SER A N 1
ATOM 2846 C CA . SER A 1 375 ? -60.825 11.463 -8.665 1.00 27.39 375 SER A CA 1
ATOM 2847 C C . SER A 1 375 ? -61.025 10.068 -8.046 1.00 27.39 375 SER A C 1
ATOM 2849 O O . SER A 1 375 ? -62.012 9.388 -8.314 1.00 27.39 375 SER A O 1
ATOM 2851 N N . GLY A 1 376 ? -60.186 9.765 -7.051 1.00 26.66 376 GLY A N 1
ATOM 2852 C CA . GLY A 1 376 ? -60.414 8.747 -6.026 1.00 26.66 376 GLY A CA 1
ATOM 2853 C C . GLY A 1 376 ? -59.459 8.970 -4.853 1.00 26.66 376 GLY A C 1
ATOM 2854 O O . GLY A 1 376 ? -58.265 8.715 -4.947 1.00 26.66 376 GLY A O 1
ATOM 2855 N N . SER A 1 377 ? -59.981 9.532 -3.773 1.00 29.47 377 SER A N 1
ATOM 2856 C CA . SER A 1 377 ? -59.305 9.897 -2.527 1.00 29.47 377 SER A CA 1
ATOM 2857 C C . SER A 1 377 ? -58.530 8.751 -1.867 1.00 29.47 377 SER A C 1
ATOM 2859 O O . SER A 1 377 ? -59.164 7.837 -1.358 1.00 29.47 377 SER A O 1
ATOM 2861 N N . PHE A 1 378 ? -57.204 8.865 -1.739 1.00 28.88 378 PHE A N 1
ATOM 2862 C CA . PHE A 1 378 ? -56.448 8.264 -0.632 1.00 28.88 378 PHE A CA 1
ATOM 2863 C C . PHE A 1 378 ? -55.253 9.150 -0.266 1.00 28.88 378 PHE A C 1
ATOM 2865 O O . PHE A 1 378 ? -54.472 9.576 -1.115 1.00 28.88 378 PHE A O 1
ATOM 2872 N N . GLY A 1 379 ? -55.170 9.482 1.023 1.00 27.00 379 GLY A N 1
ATOM 2873 C CA . GLY A 1 379 ? -54.181 10.388 1.587 1.00 27.00 379 GLY A CA 1
ATOM 2874 C C . GLY A 1 379 ? -52.741 9.924 1.384 1.00 27.00 379 GLY A C 1
ATOM 2875 O O . GLY A 1 379 ? -52.442 8.735 1.284 1.00 27.00 379 GLY A O 1
ATOM 2876 N N . ARG A 1 380 ? -51.836 10.907 1.373 1.00 24.58 380 ARG A N 1
ATOM 2877 C CA . ARG A 1 380 ? -50.382 10.732 1.432 1.00 24.58 380 ARG A CA 1
ATOM 2878 C C . ARG A 1 380 ? -49.995 9.819 2.605 1.00 24.58 380 ARG A C 1
ATOM 2880 O O . ARG A 1 380 ? -49.769 10.293 3.715 1.00 24.58 380 ARG A O 1
ATOM 2887 N N . ARG A 1 381 ? -49.822 8.524 2.343 1.00 23.64 381 ARG A N 1
ATOM 2888 C CA . ARG A 1 381 ? -48.888 7.692 3.104 1.00 23.64 381 ARG A CA 1
ATOM 2889 C C . ARG A 1 381 ? -47.493 7.980 2.559 1.00 23.64 381 ARG A C 1
ATOM 2891 O O . ARG A 1 381 ? -47.134 7.528 1.477 1.00 23.64 381 ARG A O 1
ATOM 2898 N N . ARG A 1 382 ? -46.711 8.758 3.315 1.00 24.84 382 ARG A N 1
ATOM 2899 C CA . ARG A 1 382 ? -45.248 8.671 3.257 1.00 24.84 382 ARG A CA 1
ATOM 2900 C C . ARG A 1 382 ? -44.896 7.212 3.553 1.00 24.84 382 ARG A C 1
ATOM 2902 O O . ARG A 1 382 ? -45.085 6.767 4.680 1.00 24.84 382 ARG A O 1
ATOM 2909 N N . LEU A 1 383 ? -44.415 6.475 2.557 1.00 26.38 383 LEU A N 1
ATOM 2910 C CA . LEU A 1 383 ? -43.622 5.278 2.808 1.00 26.38 383 LEU A CA 1
ATOM 2911 C C . LEU A 1 383 ? -42.256 5.770 3.282 1.00 26.38 383 LEU A C 1
ATOM 2913 O O . LEU A 1 383 ? -41.370 6.090 2.494 1.00 26.38 383 LEU A O 1
ATOM 2917 N N . SER A 1 384 ? -42.160 5.934 4.598 1.00 23.92 384 SER A N 1
ATOM 2918 C CA . SER A 1 384 ? -40.908 5.952 5.334 1.00 23.92 384 SER A CA 1
ATOM 2919 C C . SER A 1 384 ? -40.122 4.702 4.959 1.00 23.92 384 SER A C 1
ATOM 2921 O O . SER A 1 384 ? -40.588 3.586 5.185 1.00 23.92 384 SER A O 1
ATOM 2923 N N . TYR A 1 385 ? -38.940 4.896 4.387 1.00 28.50 385 TYR A N 1
ATOM 2924 C CA . TYR A 1 385 ? -37.933 3.854 4.297 1.00 28.50 385 TYR A CA 1
ATOM 2925 C C . TYR A 1 385 ? -37.479 3.544 5.729 1.00 28.50 385 TYR A C 1
ATOM 2927 O O . TYR A 1 385 ? -36.617 4.213 6.288 1.00 28.50 385 TYR A O 1
ATOM 2935 N N . THR A 1 386 ? -38.143 2.595 6.380 1.00 28.98 386 THR A N 1
ATOM 2936 C CA . THR A 1 386 ? -37.687 2.014 7.642 1.00 28.98 386 THR A CA 1
ATOM 2937 C C . THR A 1 386 ? -36.605 0.997 7.317 1.00 28.98 386 THR A C 1
ATOM 2939 O O . THR A 1 386 ? -36.914 -0.032 6.718 1.00 28.98 386 THR A O 1
ATOM 2942 N N . GLY A 1 387 ? -35.357 1.264 7.719 1.00 30.02 387 GLY A N 1
ATOM 2943 C CA . GLY A 1 387 ? -34.392 0.176 7.879 1.00 30.02 387 GLY A CA 1
ATOM 2944 C C . GLY A 1 387 ? -32.901 0.455 7.713 1.00 30.02 387 GLY A C 1
ATOM 2945 O O . GLY A 1 387 ? -32.138 -0.480 7.910 1.00 30.02 387 GLY A O 1
ATOM 2946 N N . THR A 1 388 ? -32.429 1.668 7.420 1.00 30.44 388 THR A N 1
ATOM 2947 C CA . THR A 1 388 ? -31.079 2.042 7.877 1.00 30.44 388 THR A CA 1
ATOM 2948 C C . THR A 1 388 ? -31.242 2.515 9.309 1.00 30.44 388 THR A C 1
ATOM 2950 O O . THR A 1 388 ? -31.702 3.631 9.534 1.00 30.44 388 THR A O 1
ATOM 2953 N N . ARG A 1 389 ? -30.962 1.636 10.280 1.00 31.52 389 ARG A N 1
ATOM 2954 C CA . ARG A 1 389 ? -30.842 2.037 11.686 1.00 31.52 389 ARG A CA 1
ATOM 2955 C C . ARG A 1 389 ? -29.748 3.099 11.756 1.00 31.52 389 ARG A C 1
ATOM 2957 O O . ARG A 1 389 ? -28.569 2.766 11.666 1.00 31.52 389 ARG A O 1
ATOM 2964 N N . GLU A 1 390 ? -30.145 4.364 11.846 1.00 36.03 390 GLU A N 1
ATOM 2965 C CA . GLU A 1 390 ? -29.248 5.446 12.229 1.00 36.03 390 GLU A CA 1
ATOM 2966 C C . GLU A 1 390 ? -28.643 5.058 13.578 1.00 36.03 390 GLU A C 1
ATOM 2968 O O . GLU A 1 390 ? -29.356 4.870 14.564 1.00 36.03 390 GLU A O 1
ATOM 2973 N N . GLN A 1 391 ? -27.326 4.867 13.615 1.00 36.38 391 GLN A N 1
ATOM 2974 C CA . GLN A 1 391 ? -26.613 4.752 14.878 1.00 36.38 391 GLN A CA 1
ATOM 2975 C C . GLN A 1 391 ? -26.776 6.092 15.590 1.00 36.38 391 GLN A C 1
ATOM 2977 O O . GLN A 1 391 ? -26.198 7.101 15.189 1.00 36.38 391 GLN A O 1
ATOM 2982 N N . LYS A 1 392 ? -27.618 6.124 16.621 1.00 40.81 392 LYS A N 1
ATOM 2983 C CA . LYS A 1 392 ? -27.696 7.270 17.517 1.00 40.81 392 LYS A CA 1
ATOM 2984 C C . LYS A 1 392 ? -26.352 7.323 18.239 1.00 40.81 392 LYS A C 1
ATOM 2986 O O . LYS A 1 392 ? -26.013 6.386 18.956 1.00 40.81 392 LYS A O 1
ATOM 2991 N N . ALA A 1 393 ? -25.573 8.376 18.004 1.00 44.12 393 ALA A N 1
ATOM 2992 C CA . ALA A 1 393 ? -24.428 8.682 18.851 1.00 44.12 393 ALA A CA 1
ATOM 2993 C C . ALA A 1 393 ? -24.925 8.686 20.306 1.00 44.12 393 ALA A C 1
ATOM 2995 O O . ALA A 1 393 ? -25.899 9.383 20.602 1.00 44.12 393 ALA A O 1
ATOM 2996 N N . LEU A 1 394 ? -24.320 7.870 21.168 1.00 39.97 394 LEU A N 1
ATOM 2997 C CA . LEU A 1 394 ? -24.569 7.905 22.610 1.00 39.97 394 LEU A CA 1
ATOM 2998 C C . LEU A 1 394 ? -24.080 9.285 23.090 1.00 39.97 394 LEU A C 1
ATOM 3000 O O . LEU A 1 394 ? -22.970 9.696 22.744 1.00 39.97 394 LEU A O 1
ATOM 3004 N N . LYS A 1 395 ? -24.928 10.081 23.748 1.00 48.62 395 LYS A N 1
ATOM 3005 C CA . LYS A 1 395 ? -24.684 11.511 24.003 1.00 48.62 395 LYS A CA 1
ATOM 3006 C C . LYS A 1 395 ? -24.689 11.807 25.507 1.00 48.62 395 LYS A C 1
ATOM 3008 O O . LYS A 1 395 ? -25.752 11.989 26.084 1.00 48.62 395 LYS A O 1
ATOM 3013 N N . PRO A 1 396 ? -23.520 12.032 26.129 1.00 38.31 396 PRO A N 1
ATOM 3014 C CA . PRO A 1 396 ? -23.447 12.419 27.542 1.00 38.31 396 PRO A CA 1
ATOM 3015 C C . PRO A 1 396 ? -24.025 13.815 27.869 1.00 38.31 396 PRO A C 1
ATOM 3017 O O . PRO A 1 396 ? -24.293 14.092 29.036 1.00 38.31 396 PRO A O 1
ATOM 3020 N N . PHE A 1 397 ? -24.173 14.713 26.880 1.00 49.25 397 PHE A N 1
ATOM 3021 C CA . PHE A 1 397 ? -24.487 16.140 27.075 1.00 49.25 397 PHE A CA 1
ATOM 3022 C C . PHE A 1 397 ? -25.279 16.737 25.895 1.00 49.25 397 PHE A C 1
ATOM 3024 O O . PHE A 1 397 ? -25.256 16.202 24.779 1.00 49.25 397 PHE A O 1
ATOM 3031 N N . SER A 1 398 ? -25.922 17.896 26.099 1.00 50.91 398 SER A N 1
ATOM 3032 C CA . SER A 1 398 ? -26.370 18.759 24.999 1.00 50.91 398 SER A CA 1
ATOM 3033 C C . SER A 1 398 ? -25.174 19.120 24.114 1.00 50.91 398 SER A C 1
ATOM 3035 O O . SER A 1 398 ? -24.197 19.702 24.574 1.00 50.91 398 SER A O 1
ATOM 3037 N N . THR A 1 399 ? -25.233 18.792 22.818 1.00 54.28 399 THR A N 1
ATOM 3038 C CA . THR A 1 399 ? -24.137 19.021 21.848 1.00 54.28 399 THR A CA 1
ATOM 3039 C C . THR A 1 399 ? -23.672 20.478 21.780 1.00 54.28 399 THR A C 1
ATOM 3041 O O . THR A 1 399 ? -22.556 20.750 21.344 1.00 54.28 399 THR A O 1
ATOM 3044 N N . THR A 1 400 ? -24.504 21.403 22.261 1.00 55.75 400 THR A N 1
ATOM 3045 C CA . THR A 1 400 ? -24.204 22.826 22.387 1.00 55.75 400 THR A CA 1
ATOM 3046 C C . THR A 1 400 ? -23.111 23.152 23.399 1.00 55.75 400 THR A C 1
ATOM 3048 O O . THR A 1 400 ? -22.597 24.256 23.315 1.00 55.75 400 THR A O 1
ATOM 3051 N N . ASP A 1 401 ? -22.716 22.262 24.312 1.00 70.56 401 ASP A N 1
ATOM 3052 C CA . ASP A 1 401 ? -21.789 22.626 25.402 1.00 70.56 401 ASP A CA 1
ATOM 3053 C C . ASP A 1 401 ? -20.312 22.334 25.085 1.00 70.56 401 ASP A C 1
ATOM 3055 O O . ASP A 1 401 ? -19.408 22.835 25.755 1.00 70.56 401 ASP A O 1
ATOM 3059 N N . ILE A 1 402 ? -20.044 21.571 24.021 1.00 83.56 402 ILE A N 1
ATOM 3060 C CA . ILE A 1 402 ? -18.682 21.204 23.624 1.00 83.56 402 ILE A CA 1
ATOM 3061 C C . ILE A 1 402 ? -18.097 22.285 22.714 1.00 83.56 402 ILE A C 1
ATOM 3063 O O . ILE A 1 402 ? -18.562 22.512 21.591 1.00 83.56 402 ILE A O 1
ATOM 3067 N N . LYS A 1 403 ? -17.027 22.916 23.205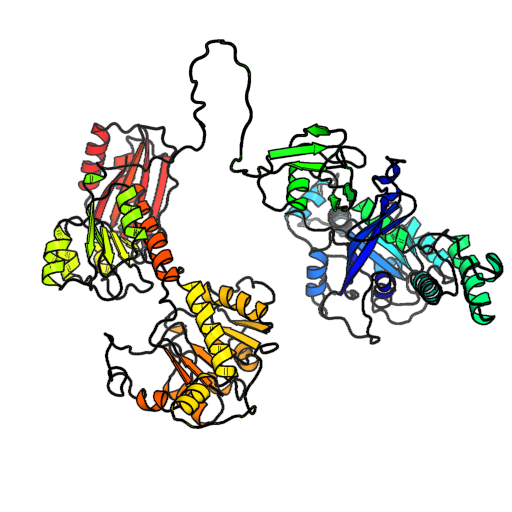 1.00 91.19 403 LYS A N 1
ATOM 3068 C CA . LYS A 1 403 ? -16.221 23.896 22.467 1.00 91.19 403 LYS A CA 1
ATOM 3069 C C . LYS A 1 403 ? -15.025 23.231 21.789 1.00 91.19 403 LYS A C 1
ATOM 3071 O O . LYS A 1 403 ? -14.197 22.601 22.452 1.00 91.19 403 LYS A O 1
ATOM 3076 N N . VAL A 1 404 ? -14.933 23.424 20.477 1.00 93.50 404 VAL A N 1
ATOM 3077 C CA . VAL A 1 404 ? -13.867 22.945 19.595 1.00 93.50 404 VAL A CA 1
ATOM 3078 C C . VAL A 1 404 ? -13.049 24.144 19.119 1.00 93.50 404 VAL A C 1
ATOM 3080 O O . VAL A 1 404 ? -13.589 25.042 18.474 1.00 93.50 404 VAL A O 1
ATOM 3083 N N . LEU A 1 405 ? -11.748 24.154 19.403 1.00 94.50 405 LEU A N 1
ATOM 3084 C CA . LEU A 1 405 ? -10.814 25.182 18.939 1.00 94.50 405 LEU A CA 1
ATOM 3085 C C . LEU A 1 405 ? -9.937 24.615 17.822 1.00 94.50 405 LEU A C 1
ATOM 3087 O O . LEU A 1 405 ? -9.159 23.698 18.059 1.00 94.50 405 LEU A O 1
ATOM 3091 N N . LEU A 1 406 ? -10.030 25.172 16.617 1.00 94.19 406 LEU A N 1
ATOM 3092 C CA . LEU A 1 406 ? -9.220 24.783 15.461 1.00 94.19 406 LEU A CA 1
ATOM 3093 C C . LEU A 1 406 ? -8.266 25.921 15.077 1.00 94.19 406 LEU A C 1
ATOM 3095 O O . LEU A 1 406 ? -8.705 27.036 14.790 1.00 94.19 406 LEU A O 1
ATOM 3099 N N . LEU A 1 407 ? -6.965 25.636 15.046 1.00 92.56 407 LEU A N 1
ATOM 3100 C CA . LEU A 1 407 ? -5.897 26.604 14.768 1.00 92.56 407 LEU A CA 1
ATOM 3101 C C . LEU A 1 407 ? -5.176 26.295 13.447 1.00 92.56 407 LEU A C 1
ATOM 3103 O O . LEU A 1 407 ? -5.286 25.203 12.901 1.00 92.56 407 LEU A O 1
ATOM 3107 N N . GLU A 1 408 ? -4.388 27.249 12.941 1.00 87.94 408 GLU A N 1
ATOM 3108 C CA . GLU A 1 408 ? -3.478 27.047 11.795 1.00 87.94 408 GLU A CA 1
ATOM 3109 C C . GLU A 1 408 ? -4.153 26.690 10.456 1.00 87.94 408 GLU A C 1
ATOM 3111 O O . GLU A 1 408 ? -3.565 26.014 9.599 1.00 87.94 408 GLU A O 1
ATOM 3116 N N . ASN A 1 409 ? -5.372 27.193 10.239 1.00 86.31 409 ASN A N 1
ATOM 3117 C CA . ASN A 1 409 ? -6.103 27.033 8.981 1.00 86.31 409 ASN A CA 1
ATOM 3118 C C . ASN A 1 409 ? -6.302 25.554 8.594 1.00 86.31 409 ASN A C 1
ATOM 3120 O O . ASN A 1 409 ? -5.955 25.141 7.483 1.00 86.31 409 ASN A O 1
ATOM 3124 N N . VAL A 1 410 ? -6.839 24.755 9.524 1.00 87.94 410 VAL A N 1
ATOM 3125 C CA . VAL A 1 410 ? -7.363 23.405 9.240 1.00 87.94 410 VAL A CA 1
ATOM 3126 C C . VAL A 1 410 ? -8.368 23.462 8.078 1.00 87.94 410 VAL A C 1
ATOM 3128 O O . VAL A 1 410 ? -9.052 24.467 7.884 1.00 87.94 410 VAL A O 1
ATOM 3131 N N . HIS A 1 411 ? -8.452 22.398 7.275 1.00 88.38 411 HIS A N 1
ATOM 3132 C CA . HIS A 1 411 ? -9.338 22.372 6.113 1.00 88.38 411 HIS A CA 1
ATOM 3133 C C . HIS A 1 411 ? -10.812 22.548 6.516 1.00 88.38 411 HIS A C 1
ATOM 3135 O O . HIS A 1 411 ? -11.269 22.010 7.528 1.00 88.38 411 HIS A O 1
ATOM 3141 N N . GLN A 1 412 ? -11.581 23.242 5.674 1.00 88.19 412 GLN A N 1
ATOM 3142 C CA . GLN A 1 412 ? -12.972 23.607 5.955 1.00 88.19 412 GLN A CA 1
ATOM 3143 C C . GLN A 1 412 ? -13.877 22.391 6.232 1.00 88.19 412 GLN A C 1
ATOM 3145 O O . GLN A 1 412 ? -14.758 22.469 7.083 1.00 88.19 412 GLN A O 1
ATOM 3150 N N . ASN A 1 413 ? -13.600 21.248 5.596 1.00 87.56 413 ASN A N 1
ATOM 3151 C CA . ASN A 1 413 ? -14.309 19.982 5.831 1.00 87.56 413 ASN A CA 1
ATOM 3152 C C . ASN A 1 413 ? -14.392 19.597 7.319 1.00 87.56 413 ASN A C 1
ATOM 3154 O O . ASN A 1 413 ? -15.435 19.120 7.752 1.00 87.56 413 ASN A O 1
ATOM 3158 N N . ALA A 1 414 ? -13.334 19.814 8.115 1.00 86.56 414 ALA A N 1
ATOM 3159 C CA . ALA A 1 414 ? -13.382 19.513 9.550 1.00 86.56 414 ALA A CA 1
ATOM 3160 C C . ALA A 1 414 ? -14.313 20.480 10.297 1.00 86.56 414 ALA A C 1
ATOM 3162 O O . ALA A 1 414 ? -15.097 20.058 11.143 1.00 86.56 414 ALA A O 1
ATOM 3163 N N . VAL A 1 415 ? -14.271 21.772 9.951 1.00 88.44 415 VAL A N 1
ATOM 3164 C CA . VAL A 1 415 ? -15.158 22.798 10.525 1.00 88.44 415 VAL A CA 1
ATOM 3165 C C . VAL A 1 415 ? -16.621 22.447 10.250 1.00 88.44 415 VAL A C 1
ATOM 3167 O O . VAL A 1 415 ? -17.458 22.519 11.148 1.00 88.44 415 VAL A O 1
ATOM 3170 N N . GLU A 1 416 ? -16.932 22.058 9.014 1.00 88.88 416 GLU A N 1
ATOM 3171 C CA . GLU A 1 416 ? -18.276 21.657 8.594 1.00 88.88 416 GLU A CA 1
ATOM 3172 C C . GLU A 1 416 ? -18.720 20.357 9.267 1.00 88.88 416 GLU A C 1
ATOM 3174 O O . GLU A 1 416 ? -19.843 20.297 9.767 1.00 88.88 416 GLU A O 1
ATOM 3179 N N . ALA A 1 417 ? -17.834 19.361 9.371 1.00 87.19 417 ALA A N 1
ATOM 3180 C CA . ALA A 1 417 ? -18.115 18.106 10.062 1.00 87.19 417 ALA A CA 1
ATOM 3181 C C . ALA A 1 417 ? -18.477 18.342 11.537 1.00 87.19 417 ALA A C 1
ATOM 3183 O O . ALA A 1 417 ? -19.527 17.881 11.987 1.00 87.19 417 ALA A O 1
ATOM 3184 N N . PHE A 1 418 ? -17.691 19.135 12.271 1.00 89.25 418 PHE A N 1
ATOM 3185 C CA . PHE A 1 418 ? -17.993 19.444 13.672 1.00 89.25 418 PHE A CA 1
ATOM 3186 C C . PHE A 1 418 ? -19.268 20.283 13.835 1.00 89.25 418 PHE A C 1
ATOM 3188 O O . PHE A 1 418 ? -20.079 20.003 14.719 1.00 89.25 418 PHE A O 1
ATOM 3195 N N . LYS A 1 419 ? -19.502 21.268 12.958 1.00 88.00 419 LYS A N 1
ATOM 3196 C CA . LYS A 1 419 ? -20.746 22.057 12.973 1.00 88.00 419 LYS A CA 1
ATOM 3197 C C . LYS A 1 419 ? -21.976 21.204 12.671 1.00 88.00 419 LYS A C 1
ATOM 3199 O O . LYS A 1 419 ? -23.005 21.392 13.311 1.00 88.00 419 LYS A O 1
ATOM 3204 N N . SER A 1 420 ? -21.873 20.257 11.736 1.00 85.12 420 SER A N 1
ATOM 3205 C CA . SER A 1 420 ? -22.975 19.352 11.379 1.00 85.12 420 SER A CA 1
ATOM 3206 C C . SER A 1 420 ? -23.395 18.439 12.536 1.00 85.12 420 SER A C 1
ATOM 3208 O O . SER A 1 420 ? -24.565 18.082 12.640 1.00 85.12 420 SER A O 1
ATOM 3210 N N . GLN A 1 421 ? -22.467 18.129 13.447 1.00 81.44 421 GLN A N 1
ATOM 3211 C CA . GLN A 1 421 ? -22.737 17.376 14.675 1.00 81.44 421 GLN A CA 1
ATOM 3212 C C . GLN A 1 421 ? -23.265 18.252 15.827 1.00 81.44 421 GLN A C 1
ATOM 3214 O O . GLN A 1 421 ? -23.706 17.722 16.848 1.00 81.44 421 GLN A O 1
ATOM 3219 N N . GLY A 1 422 ? -23.276 19.579 15.657 1.00 82.81 422 GLY A N 1
ATOM 3220 C CA . GLY A 1 422 ? -23.834 20.535 16.614 1.00 82.81 422 GLY A CA 1
ATOM 3221 C C . GLY A 1 422 ? -22.841 21.125 17.618 1.00 82.81 422 GLY A C 1
ATOM 3222 O O . GLY A 1 422 ? -23.295 21.728 18.587 1.00 82.81 422 GLY A O 1
ATOM 3223 N N . TYR A 1 423 ? -21.526 20.975 17.411 1.00 86.94 423 TYR A N 1
ATOM 3224 C CA . TYR A 1 423 ? -20.499 21.530 18.304 1.00 86.94 423 TYR A CA 1
ATOM 3225 C C . TYR A 1 423 ? -20.256 23.034 18.087 1.00 86.94 423 TYR A C 1
ATOM 3227 O O . TYR A 1 423 ? -20.404 23.552 16.973 1.00 86.94 423 TYR A O 1
ATOM 3235 N N . GLN A 1 424 ? -19.802 23.738 19.131 1.00 88.38 424 GLN A N 1
ATOM 3236 C CA . GLN A 1 424 ? -19.357 25.131 19.022 1.00 88.38 424 GLN A CA 1
ATOM 3237 C C . GLN A 1 424 ? -17.922 25.181 18.488 1.00 88.38 424 GLN A C 1
ATOM 3239 O O . GLN A 1 424 ? -16.990 24.802 19.191 1.00 88.38 424 GLN A O 1
ATOM 3244 N N . VAL A 1 425 ? -17.730 25.650 17.252 1.00 90.88 425 VAL A N 1
ATOM 3245 C CA . VAL A 1 425 ? -16.409 25.656 16.596 1.00 90.88 425 VAL A CA 1
ATOM 3246 C C . VAL A 1 425 ? -15.838 27.071 16.497 1.00 90.88 425 VAL A C 1
ATOM 3248 O O . VAL A 1 425 ? -16.375 27.905 15.764 1.00 90.88 425 VAL A O 1
ATOM 3251 N N . GLU A 1 426 ? -14.711 27.313 17.167 1.00 92.25 426 GLU A N 1
ATOM 3252 C CA . GLU A 1 426 ? -13.849 28.482 16.964 1.00 92.25 426 GLU A CA 1
ATOM 3253 C C . GLU A 1 426 ? -12.726 28.128 15.980 1.00 92.25 426 GLU A C 1
ATOM 3255 O O . GLU A 1 426 ? -12.012 27.145 16.165 1.00 92.25 426 GLU A O 1
ATOM 3260 N N . PHE A 1 427 ? -12.563 28.924 14.921 1.00 92.25 427 PHE A N 1
ATOM 3261 C CA . PHE A 1 427 ? -11.601 28.658 13.849 1.00 92.25 427 PHE A CA 1
ATOM 3262 C C . PHE A 1 427 ? -10.666 29.848 13.628 1.00 92.25 427 PHE A C 1
ATOM 3264 O O . PHE A 1 427 ? -11.125 30.962 13.361 1.00 92.25 427 PHE A O 1
ATOM 3271 N N . TYR A 1 428 ? -9.358 29.590 13.658 1.00 91.31 428 TYR A N 1
ATOM 3272 C CA . TYR A 1 428 ? -8.310 30.578 13.418 1.00 91.31 428 TYR A CA 1
ATOM 3273 C C . TYR A 1 428 ? -7.388 30.154 12.272 1.00 91.31 428 TYR A C 1
ATOM 3275 O O . TYR A 1 428 ? -6.957 29.006 12.154 1.00 91.31 428 TYR A O 1
ATOM 3283 N N . LYS A 1 429 ? -7.042 31.123 11.416 1.00 87.12 429 LYS A N 1
ATOM 3284 C CA . LYS A 1 429 ? -6.144 30.892 10.272 1.00 87.12 429 LYS A CA 1
ATOM 3285 C C . LYS A 1 429 ? -4.670 30.804 10.676 1.00 87.12 429 LYS A C 1
ATOM 3287 O O . LYS A 1 429 ? -3.883 30.159 9.991 1.00 87.12 429 LYS A O 1
ATOM 3292 N N . SER A 1 430 ? -4.283 31.470 11.757 1.00 87.06 430 SER A N 1
ATOM 3293 C CA . SER A 1 430 ? -2.917 31.478 12.282 1.00 87.06 430 SER A CA 1
ATOM 3294 C C . SER A 1 430 ? -2.800 30.618 13.539 1.00 87.06 430 SER A C 1
ATOM 3296 O O . SER A 1 430 ? -3.802 30.226 14.137 1.00 87.06 430 SER A O 1
ATOM 3298 N N . SER A 1 431 ? -1.563 30.327 13.935 1.00 87.25 431 SER A N 1
ATOM 3299 C CA . SER A 1 431 ? -1.257 29.918 15.305 1.00 87.25 431 SER A CA 1
ATOM 3300 C C . SER A 1 431 ? -1.455 31.105 16.253 1.00 87.25 431 SER A C 1
ATOM 3302 O O . SER A 1 431 ? -1.316 32.259 15.834 1.00 87.25 431 SER A O 1
ATOM 3304 N N . LEU A 1 432 ? -1.751 30.820 17.519 1.00 88.12 432 LEU A N 1
ATOM 3305 C CA . LEU A 1 432 ? -1.837 31.824 18.580 1.00 88.12 432 LEU A CA 1
ATOM 3306 C C . LEU A 1 432 ? -0.514 31.884 19.368 1.00 88.12 432 LEU A C 1
ATOM 3308 O O . LEU A 1 432 ? 0.159 30.855 19.483 1.00 88.12 432 LEU A O 1
ATOM 3312 N N . PRO A 1 433 ? -0.123 33.056 19.902 1.00 89.00 433 PRO A N 1
ATOM 3313 C CA . PRO A 1 433 ? 0.933 33.161 20.909 1.00 89.00 433 PRO A CA 1
ATOM 3314 C C . PRO A 1 433 ? 0.611 32.334 22.163 1.00 89.00 433 PRO A C 1
ATOM 3316 O O . PRO A 1 433 ? -0.558 32.098 22.462 1.00 89.00 433 PRO A O 1
ATOM 3319 N N . GLU A 1 434 ? 1.638 31.931 22.919 1.00 88.00 434 GLU A N 1
ATOM 3320 C CA . GLU A 1 434 ? 1.483 31.069 24.106 1.00 88.00 434 GLU A CA 1
ATOM 3321 C C . GLU A 1 434 ? 0.510 31.662 25.143 1.00 88.00 434 GLU A C 1
ATOM 3323 O O . GLU A 1 434 ? -0.386 30.957 25.600 1.00 88.00 434 GLU A O 1
ATOM 3328 N N . ASP A 1 435 ? 0.615 32.959 25.447 1.00 89.38 435 ASP A N 1
ATOM 3329 C CA . ASP A 1 435 ? -0.241 33.621 26.445 1.00 89.38 435 ASP A CA 1
ATOM 3330 C C . ASP A 1 435 ? -1.722 33.656 26.024 1.00 89.38 435 ASP A C 1
ATOM 3332 O O . ASP A 1 435 ? -2.617 33.362 26.817 1.00 89.38 435 ASP A O 1
ATOM 3336 N N . GLU A 1 436 ? -1.997 33.955 24.750 1.00 90.19 436 GLU A N 1
ATOM 3337 C CA . GLU A 1 436 ? -3.363 33.947 24.209 1.00 90.19 436 GLU A CA 1
ATOM 3338 C C . GLU A 1 436 ? -3.935 32.526 24.134 1.00 90.19 436 GLU A C 1
ATOM 3340 O O . GLU A 1 436 ? -5.123 32.311 24.389 1.00 90.19 436 GLU A O 1
ATOM 3345 N N . LEU A 1 437 ? -3.089 31.545 23.806 1.00 91.12 437 LEU A N 1
ATOM 3346 C CA . LEU A 1 437 ? -3.463 30.137 23.774 1.00 91.12 437 LEU A CA 1
ATOM 3347 C C . LEU A 1 437 ? -3.843 29.634 25.172 1.00 91.12 437 LEU A C 1
ATOM 3349 O O . LEU A 1 437 ? -4.837 28.923 25.303 1.00 91.12 437 LEU A O 1
ATOM 3353 N N . ILE A 1 438 ? -3.100 30.039 26.207 1.00 92.44 438 ILE A N 1
ATOM 3354 C CA . ILE A 1 438 ? -3.380 29.711 27.612 1.00 92.44 438 ILE A CA 1
ATOM 3355 C C . ILE A 1 438 ? -4.736 30.264 28.056 1.00 92.44 438 ILE A C 1
ATOM 3357 O O . ILE A 1 438 ? -5.482 29.560 28.733 1.00 92.44 438 ILE A O 1
ATOM 3361 N N . GLU A 1 439 ? -5.089 31.493 27.677 1.00 90.69 439 GLU A N 1
ATOM 3362 C CA . GLU A 1 439 ? -6.405 32.053 28.011 1.00 90.69 439 GLU A CA 1
ATOM 3363 C C . GLU A 1 439 ? -7.538 31.320 27.290 1.00 90.69 439 GLU A C 1
ATOM 3365 O O . GLU A 1 439 ? -8.562 31.000 27.894 1.00 90.69 439 GLU A O 1
ATOM 3370 N N . LYS A 1 440 ? -7.344 30.995 26.009 1.00 88.88 440 LYS A N 1
ATOM 3371 C CA . LYS A 1 440 ? -8.364 30.330 25.193 1.00 88.88 440 LYS A CA 1
ATOM 3372 C C . LYS A 1 440 ? -8.594 28.870 25.569 1.00 88.88 440 LYS A C 1
ATOM 3374 O O . LYS A 1 440 ? -9.737 28.422 25.538 1.00 88.88 440 LYS A O 1
ATOM 3379 N N . ILE A 1 441 ? -7.547 28.123 25.914 1.00 91.94 441 ILE A N 1
ATOM 3380 C CA . ILE A 1 441 ? -7.642 26.672 26.126 1.00 91.94 441 ILE A CA 1
ATOM 3381 C C . ILE A 1 441 ? -8.383 26.284 27.418 1.00 91.94 441 ILE A C 1
ATOM 3383 O O . ILE A 1 441 ? -8.823 25.142 27.534 1.00 91.94 441 ILE A O 1
ATOM 3387 N N . LYS A 1 442 ? -8.570 27.215 28.368 1.00 90.50 442 LYS A N 1
ATOM 3388 C CA . LYS A 1 442 ? -9.242 26.967 29.662 1.00 90.50 442 LYS A CA 1
ATOM 3389 C C . LYS A 1 442 ? -10.633 26.345 29.500 1.00 90.50 442 LYS A C 1
ATOM 3391 O O . LYS A 1 442 ? -10.942 25.363 30.170 1.00 90.50 442 LYS A O 1
ATOM 3396 N N . ASP A 1 443 ? -11.417 26.872 28.559 1.00 87.94 443 ASP A N 1
ATOM 3397 C CA . ASP A 1 443 ? -12.821 26.494 28.337 1.00 87.94 443 ASP A CA 1
ATOM 3398 C C . ASP A 1 443 ? -13.022 25.502 27.173 1.00 87.94 443 ASP A C 1
ATOM 3400 O O . ASP A 1 443 ? -14.157 25.209 26.783 1.00 87.94 443 ASP A O 1
ATOM 3404 N N . VAL A 1 444 ? -11.941 25.012 26.565 1.00 92.81 444 VAL A N 1
ATOM 3405 C CA . VAL A 1 444 ? -11.989 24.190 25.348 1.00 92.81 444 VAL A CA 1
ATOM 3406 C C . VAL A 1 444 ? -11.980 22.706 25.698 1.00 92.81 444 VAL A C 1
ATOM 3408 O O . VAL A 1 444 ? -11.199 22.261 26.531 1.00 92.81 444 VAL A O 1
ATOM 3411 N N . HIS A 1 445 ? -12.818 21.932 25.008 1.00 92.75 445 HIS A N 1
ATOM 3412 C CA . HIS A 1 445 ? -12.934 20.484 25.201 1.00 92.75 445 HIS A CA 1
ATOM 3413 C C . HIS A 1 445 ? -12.156 19.689 24.148 1.00 92.75 445 HIS A C 1
ATOM 3415 O O . HIS A 1 445 ? -11.635 18.609 24.430 1.00 92.75 445 HIS A O 1
ATOM 3421 N N . VAL A 1 446 ? -12.073 20.231 22.931 1.00 94.19 446 VAL A N 1
ATOM 3422 C CA . VAL A 1 446 ? -11.379 19.632 21.786 1.00 94.19 446 VAL A CA 1
ATOM 3423 C C . VAL A 1 446 ? -10.486 20.690 21.159 1.00 94.19 446 VAL A C 1
ATOM 3425 O O . VAL A 1 446 ? -10.977 21.751 20.773 1.00 94.19 446 VAL A O 1
ATOM 3428 N N . VAL A 1 447 ? -9.195 20.403 21.001 1.00 95.19 447 VAL A N 1
ATOM 3429 C CA . VAL A 1 447 ? -8.280 21.298 20.278 1.00 95.19 447 VAL A CA 1
ATOM 3430 C C . VAL A 1 447 ? -7.732 20.613 19.031 1.00 95.19 447 VAL A C 1
ATOM 3432 O O . VAL A 1 447 ? -7.307 19.462 19.075 1.00 95.19 447 VAL A O 1
ATOM 3435 N N . GLY A 1 448 ? -7.756 21.320 17.907 1.00 94.81 448 GLY A N 1
ATOM 3436 C CA . GLY A 1 448 ? -7.184 20.903 16.636 1.00 94.81 448 GLY A CA 1
ATOM 3437 C C . GLY A 1 448 ? -6.043 21.826 16.239 1.00 94.81 448 GLY A C 1
ATOM 3438 O O . GLY A 1 448 ? -6.254 23.025 16.057 1.00 94.81 448 GLY A O 1
ATOM 3439 N N . ILE A 1 449 ? -4.845 21.274 16.091 1.00 93.62 449 ILE A N 1
ATOM 3440 C CA . ILE A 1 449 ? -3.628 22.026 15.759 1.00 93.62 449 ILE A CA 1
ATOM 3441 C C . ILE A 1 449 ? -2.916 21.426 14.548 1.00 93.62 449 ILE A C 1
ATOM 3443 O O . ILE A 1 449 ? -3.242 20.321 14.111 1.00 93.62 449 ILE A O 1
ATOM 3447 N N . ARG A 1 450 ? -1.920 22.138 14.014 1.00 88.94 450 ARG A N 1
ATOM 3448 C CA . ARG A 1 450 ? -0.987 21.614 13.008 1.00 88.94 450 ARG A CA 1
ATOM 3449 C C . ARG A 1 450 ? 0.431 21.674 13.578 1.00 88.94 450 ARG A C 1
ATOM 3451 O O . ARG A 1 450 ? 0.631 21.283 14.724 1.00 88.94 450 ARG A O 1
ATOM 3458 N N . SER A 1 451 ? 1.423 22.072 12.783 1.00 82.94 451 SER A N 1
ATOM 3459 C CA . SER A 1 451 ? 2.841 21.948 13.135 1.00 82.94 451 SER A CA 1
ATOM 3460 C C . SER A 1 451 ? 3.421 23.131 13.915 1.00 82.94 451 SER A C 1
ATOM 3462 O O . SER A 1 451 ? 4.486 22.981 14.509 1.00 82.94 451 SER A O 1
ATOM 3464 N N . LYS A 1 452 ? 2.780 24.307 13.922 1.00 83.44 452 LYS A N 1
ATOM 3465 C CA . LYS A 1 452 ? 3.337 25.518 14.551 1.00 83.44 452 LYS A CA 1
ATOM 3466 C C . LYS A 1 452 ? 2.938 25.669 16.012 1.00 83.44 452 LYS A C 1
ATOM 3468 O O . LYS A 1 452 ? 3.749 26.154 16.797 1.00 83.44 452 LYS A O 1
ATOM 3473 N N . THR A 1 453 ? 1.706 25.311 16.371 1.00 89.19 453 THR A N 1
ATOM 3474 C CA . THR A 1 453 ? 1.203 25.491 17.740 1.00 89.19 453 THR A CA 1
ATOM 3475 C C . THR A 1 453 ? 1.890 24.514 18.688 1.00 89.19 453 THR A C 1
ATOM 3477 O O . THR A 1 453 ? 1.854 23.312 18.456 1.00 89.19 453 THR A O 1
ATOM 3480 N N . GLN A 1 454 ? 2.488 25.028 19.764 1.00 89.69 454 GLN A N 1
ATOM 3481 C CA . GLN A 1 454 ? 3.184 24.222 20.768 1.00 89.69 454 GLN A CA 1
ATOM 3482 C C . GLN A 1 454 ? 2.266 23.978 21.974 1.00 89.69 454 GLN A C 1
ATOM 3484 O O . GLN A 1 454 ? 1.934 24.908 22.709 1.00 89.69 454 GLN A O 1
ATOM 3489 N N . LEU A 1 455 ? 1.861 22.728 22.193 1.00 93.00 455 LEU A N 1
ATOM 3490 C CA . LEU A 1 455 ? 1.103 22.285 23.366 1.00 93.00 455 LEU A CA 1
ATOM 3491 C C . LEU A 1 455 ? 2.054 21.682 24.403 1.00 93.00 455 LEU A C 1
ATOM 3493 O O . LEU A 1 455 ? 2.087 20.474 24.645 1.00 93.00 455 LEU A O 1
ATOM 3497 N N . ASN A 1 456 ? 2.839 22.569 25.010 1.00 92.62 456 ASN A N 1
ATOM 3498 C CA . ASN A 1 456 ? 3.769 22.246 26.089 1.00 92.62 456 ASN A CA 1
ATOM 3499 C C . ASN A 1 456 ? 3.022 22.023 27.417 1.00 92.62 456 ASN A C 1
ATOM 3501 O O . ASN A 1 456 ? 1.870 22.435 27.574 1.00 92.62 456 ASN A O 1
ATOM 3505 N N . GLU A 1 457 ? 3.701 21.471 28.430 1.00 93.62 457 GLU A N 1
ATOM 3506 C CA . GLU A 1 457 ? 3.099 21.238 29.756 1.00 93.62 457 GLU A CA 1
ATOM 3507 C C . GLU A 1 457 ? 2.447 22.483 30.369 1.00 93.62 457 GLU A C 1
ATOM 3509 O O . GLU A 1 457 ? 1.433 22.374 31.051 1.00 93.62 457 GLU A O 1
ATOM 3514 N N . LYS A 1 458 ? 3.021 23.674 30.149 1.00 92.44 458 LYS A N 1
ATOM 3515 C CA . LYS A 1 458 ? 2.467 24.938 30.662 1.00 92.44 458 LYS A CA 1
ATOM 3516 C C . LYS A 1 458 ? 1.063 25.202 30.118 1.00 92.44 458 LYS A C 1
ATOM 3518 O O . LYS A 1 458 ? 0.169 25.543 30.886 1.00 92.44 458 LYS A O 1
ATOM 3523 N N . VAL A 1 459 ? 0.874 24.992 28.815 1.00 93.06 459 VAL A N 1
ATOM 3524 C CA . VAL A 1 459 ? -0.410 25.183 28.129 1.00 93.06 459 VAL A CA 1
ATOM 3525 C C . VAL A 1 459 ? -1.407 24.115 28.577 1.00 93.06 459 VAL A C 1
ATOM 3527 O O . VAL A 1 459 ? -2.534 24.435 28.944 1.00 93.06 459 VAL A O 1
ATOM 3530 N N . LEU A 1 460 ? -0.974 22.851 28.642 1.00 92.31 460 LEU A N 1
ATOM 3531 C CA . LEU A 1 460 ? -1.827 21.739 29.071 1.00 92.31 460 LEU A CA 1
ATOM 3532 C C . LEU A 1 460 ? -2.223 21.819 30.558 1.00 92.31 460 LEU A C 1
ATOM 3534 O O . LEU A 1 460 ? -3.293 21.347 30.919 1.00 92.31 460 LEU A O 1
ATOM 3538 N N . LYS A 1 461 ? -1.416 22.448 31.426 1.00 92.44 461 LYS A N 1
ATOM 3539 C CA . LYS A 1 461 ? -1.779 22.721 32.834 1.00 92.44 461 LYS A CA 1
ATOM 3540 C C . LYS A 1 461 ? -2.903 23.749 32.968 1.00 92.44 461 LYS A C 1
ATOM 3542 O O . LYS A 1 461 ? -3.650 23.686 33.941 1.00 92.44 461 LYS A O 1
ATOM 3547 N N . ALA A 1 462 ? -3.010 24.688 32.029 1.00 92.12 462 ALA A N 1
ATOM 3548 C CA . ALA A 1 462 ? -4.068 25.695 32.021 1.00 92.12 462 ALA A CA 1
ATOM 3549 C C . ALA A 1 462 ? -5.399 25.165 31.458 1.00 92.12 462 ALA A C 1
ATOM 3551 O O . ALA A 1 462 ? -6.449 25.748 31.722 1.00 92.12 462 ALA A O 1
ATOM 3552 N N . ALA A 1 463 ? -5.363 24.065 30.703 1.00 90.69 463 ALA A N 1
ATOM 3553 C CA . ALA A 1 463 ? -6.537 23.439 30.115 1.00 90.69 463 ALA A CA 1
ATOM 3554 C C . ALA A 1 463 ? -7.319 22.642 31.176 1.00 90.69 463 ALA A C 1
ATOM 3556 O O . ALA A 1 463 ? -6.865 21.595 31.632 1.00 90.69 463 ALA A O 1
ATOM 3557 N N . GLN A 1 464 ? -8.490 23.143 31.583 1.00 87.12 464 GLN A N 1
ATOM 3558 C CA . GLN A 1 464 ? -9.293 22.522 32.648 1.00 87.12 464 GLN A CA 1
ATOM 3559 C C . GLN A 1 464 ? -10.283 21.483 32.109 1.00 87.12 464 GLN A C 1
ATOM 3561 O O . GLN A 1 464 ? -10.491 20.456 32.746 1.00 87.12 464 GLN A O 1
ATOM 3566 N N . ASN A 1 465 ? -10.848 21.735 30.924 1.00 89.12 465 ASN A N 1
ATOM 3567 C CA . ASN A 1 465 ? -11.919 20.920 30.337 1.00 89.12 465 ASN A CA 1
ATOM 3568 C C . ASN A 1 465 ? -11.474 20.108 29.108 1.00 89.12 465 ASN A C 1
ATOM 3570 O O . ASN A 1 465 ? -12.308 19.496 28.440 1.00 89.12 465 ASN A O 1
ATOM 3574 N N . LEU A 1 466 ? -10.179 20.121 28.775 1.00 93.56 466 LEU A N 1
ATOM 3575 C CA . LEU A 1 466 ? -9.663 19.506 27.554 1.00 93.56 466 LEU A CA 1
ATOM 3576 C C . LEU A 1 466 ? -9.703 17.982 27.658 1.00 93.56 466 LEU A C 1
ATOM 3578 O O . LEU A 1 466 ? -9.101 17.395 28.550 1.00 93.56 466 LEU A O 1
ATOM 3582 N N . ILE A 1 467 ? -10.387 17.350 26.707 1.00 92.56 467 ILE A N 1
ATOM 3583 C CA . ILE A 1 467 ? -10.589 15.899 26.674 1.00 92.56 467 ILE A CA 1
ATOM 3584 C C . ILE A 1 467 ? -9.701 15.259 25.602 1.00 92.56 467 ILE A C 1
ATOM 3586 O O . ILE A 1 467 ? -9.226 14.135 25.765 1.00 92.56 467 ILE A O 1
ATOM 3590 N N . VAL A 1 468 ? -9.490 15.957 24.480 1.00 95.31 468 VAL A N 1
ATOM 3591 C CA . VAL A 1 468 ? -8.810 15.388 23.312 1.00 95.31 468 VAL A CA 1
ATOM 3592 C C . VAL A 1 468 ? -8.097 16.438 22.461 1.00 95.31 468 VAL A C 1
ATOM 3594 O O . VAL A 1 468 ? -8.569 17.567 22.290 1.00 95.31 468 VAL A O 1
ATOM 3597 N N . ILE A 1 469 ? -6.960 16.037 21.895 1.00 96.75 469 ILE A N 1
ATOM 3598 C CA . ILE A 1 469 ? -6.129 16.826 20.984 1.00 96.75 469 ILE A CA 1
ATOM 3599 C C . ILE A 1 469 ? -6.090 16.132 19.619 1.00 96.75 469 ILE A C 1
ATOM 3601 O O . ILE A 1 469 ? -5.781 14.946 19.514 1.00 96.75 469 ILE A O 1
ATOM 3605 N N . GLY A 1 470 ? -6.374 16.878 18.555 1.00 95.81 470 GLY A N 1
ATOM 3606 C CA . GLY A 1 470 ? -6.197 16.441 17.175 1.00 95.81 470 GLY A CA 1
ATOM 3607 C C . GLY A 1 470 ? -5.031 17.158 16.515 1.00 95.81 470 GLY A C 1
ATOM 3608 O O . GLY A 1 470 ? -5.086 18.362 16.266 1.00 95.81 470 GLY A O 1
ATOM 3609 N N . CYS A 1 471 ? -3.995 16.411 16.169 1.00 94.00 471 CYS A N 1
ATOM 3610 C CA . CYS A 1 471 ? -2.929 16.874 15.300 1.00 94.00 471 CYS A CA 1
ATOM 3611 C C . CYS A 1 471 ? -3.368 16.667 13.846 1.00 94.00 471 CYS A C 1
ATOM 3613 O O . CYS A 1 471 ? -3.329 15.555 13.321 1.00 94.00 471 CYS A O 1
ATOM 3615 N N . PHE A 1 472 ? -3.765 17.747 13.170 1.00 91.19 472 PHE A N 1
ATOM 3616 C CA . PHE A 1 472 ? -4.089 17.782 11.737 1.00 91.19 472 PHE A CA 1
ATOM 3617 C C . PHE A 1 472 ? -2.806 17.790 10.883 1.00 91.19 472 PHE A C 1
ATOM 3619 O O . PHE A 1 472 ? -2.612 18.595 9.968 1.00 91.19 472 PHE A O 1
ATOM 3626 N N . CYS A 1 473 ? -1.900 16.882 11.224 1.00 85.56 473 CYS A N 1
ATOM 3627 C CA . CYS A 1 473 ? -0.624 16.613 10.588 1.00 85.56 473 CYS A CA 1
ATOM 3628 C C . CYS A 1 473 ? -0.173 15.190 10.958 1.00 85.56 473 CYS A C 1
ATOM 3630 O O . CYS A 1 473 ? -0.792 14.506 11.772 1.00 85.56 473 CYS A O 1
ATOM 3632 N N . ILE A 1 474 ? 0.907 14.728 10.329 1.00 84.06 474 ILE A N 1
ATOM 3633 C CA . ILE A 1 474 ? 1.464 13.398 10.597 1.00 84.06 474 ILE A CA 1
ATOM 3634 C C . ILE A 1 474 ? 2.243 13.394 11.921 1.00 84.06 474 ILE A C 1
ATOM 3636 O O . ILE A 1 474 ? 2.068 12.498 12.744 1.00 84.06 474 ILE A O 1
ATOM 3640 N N . GLY A 1 475 ? 3.109 14.392 12.120 1.00 79.50 475 GLY A N 1
ATOM 3641 C CA . GLY A 1 475 ? 3.956 14.512 13.307 1.00 79.50 475 GLY A CA 1
ATOM 3642 C C . GLY A 1 475 ? 3.232 15.106 14.516 1.00 79.50 475 GLY A C 1
ATOM 3643 O O . GLY A 1 475 ? 2.332 15.934 14.370 1.00 79.50 475 GLY A O 1
ATOM 3644 N N . THR A 1 476 ? 3.668 14.700 15.707 1.00 86.25 476 THR A N 1
ATOM 3645 C CA . THR A 1 476 ? 3.092 15.106 17.002 1.00 86.25 476 THR A CA 1
ATOM 3646 C C . THR A 1 476 ? 4.126 15.727 17.947 1.00 86.25 476 THR A C 1
ATOM 3648 O O . THR A 1 476 ? 3.859 15.877 19.133 1.00 86.25 476 THR A O 1
ATOM 3651 N N . ASN A 1 477 ? 5.301 16.103 17.431 1.00 82.50 477 ASN A N 1
ATOM 3652 C CA . ASN A 1 477 ? 6.438 16.626 18.205 1.00 82.50 477 ASN A CA 1
ATOM 3653 C C . ASN A 1 477 ? 6.106 17.900 19.000 1.00 82.50 477 ASN A C 1
ATOM 3655 O O . ASN A 1 477 ? 6.736 18.194 20.007 1.00 82.50 477 ASN A O 1
ATOM 3659 N N . GLN A 1 478 ? 5.127 18.660 18.525 1.00 85.94 478 GLN A N 1
ATOM 3660 C CA . GLN A 1 478 ? 4.645 19.903 19.111 1.00 85.94 478 GLN A CA 1
ATOM 3661 C C . GLN A 1 478 ? 3.706 19.696 20.313 1.00 85.94 478 GLN A C 1
ATOM 3663 O O . GLN A 1 478 ? 3.205 20.672 20.865 1.00 85.94 478 GLN A O 1
ATOM 3668 N N . VAL A 1 479 ? 3.423 18.448 20.707 1.00 93.00 479 VAL A N 1
ATOM 3669 C CA . VAL A 1 479 ? 2.550 18.104 21.840 1.00 93.00 479 VAL A CA 1
ATOM 3670 C C . VAL A 1 479 ? 3.336 17.312 22.879 1.00 93.00 479 VAL A C 1
ATOM 3672 O O . VAL A 1 479 ? 3.971 16.310 22.556 1.00 93.00 479 VAL A O 1
ATOM 3675 N N . ALA A 1 480 ? 3.245 17.713 24.148 1.00 93.44 480 ALA A N 1
ATOM 3676 C CA . ALA A 1 480 ? 3.798 16.949 25.266 1.00 93.44 480 ALA A CA 1
ATOM 3677 C C . ALA A 1 480 ? 2.939 15.697 25.555 1.00 93.44 480 ALA A C 1
ATOM 3679 O O . ALA A 1 480 ? 2.049 15.725 26.409 1.00 93.44 480 ALA A O 1
ATOM 3680 N N . LEU A 1 481 ? 3.192 14.609 24.816 1.00 92.19 481 LEU A N 1
ATOM 3681 C CA . LEU A 1 481 ? 2.383 13.379 24.816 1.00 92.19 481 LEU A CA 1
ATOM 3682 C C . LEU A 1 481 ? 2.249 12.726 26.200 1.00 92.19 481 LEU A C 1
ATOM 3684 O O . LEU A 1 481 ? 1.130 12.410 26.606 1.00 92.19 481 LEU A O 1
ATOM 3688 N N . ASP A 1 482 ? 3.357 12.580 26.931 1.00 91.81 482 ASP A N 1
ATOM 3689 C CA . ASP A 1 482 ? 3.375 11.937 28.254 1.00 91.81 482 ASP A CA 1
ATOM 3690 C C . ASP A 1 482 ? 2.582 12.749 29.284 1.00 91.81 482 ASP A C 1
ATOM 3692 O O . ASP A 1 482 ? 1.799 12.213 30.071 1.00 91.81 482 ASP A O 1
ATOM 3696 N N . PHE A 1 483 ? 2.724 14.077 29.241 1.00 93.25 483 PHE A N 1
ATOM 3697 C CA . PHE A 1 483 ? 1.968 14.961 30.119 1.00 93.25 483 PHE A CA 1
ATOM 3698 C C . PHE A 1 483 ? 0.470 14.934 29.785 1.00 93.25 483 PHE A C 1
ATOM 3700 O O . PHE A 1 483 ? -0.353 14.844 30.698 1.00 93.25 483 PHE A O 1
ATOM 3707 N N . ALA A 1 484 ? 0.108 14.948 28.497 1.00 93.56 484 ALA A N 1
ATOM 3708 C CA . ALA A 1 484 ? -1.277 14.789 28.056 1.00 93.56 484 ALA A CA 1
ATOM 3709 C C . ALA A 1 484 ? -1.875 13.454 28.541 1.00 93.56 484 ALA A C 1
ATOM 3711 O O . ALA A 1 484 ? -2.970 13.442 29.106 1.00 93.56 484 ALA A O 1
ATOM 3712 N N . ALA A 1 485 ? -1.122 12.356 28.430 1.00 92.12 485 ALA A N 1
ATOM 3713 C CA . ALA A 1 485 ? -1.527 11.031 28.896 1.00 92.12 485 ALA A CA 1
ATOM 3714 C C . ALA A 1 485 ? -1.778 11.006 30.416 1.00 92.12 485 ALA A C 1
ATOM 3716 O O . ALA A 1 485 ? -2.823 10.532 30.862 1.00 92.12 485 ALA A O 1
ATOM 3717 N N . SER A 1 486 ? -0.886 11.617 31.210 1.00 90.88 486 SER A N 1
ATOM 3718 C CA . SER A 1 486 ? -1.031 11.731 32.675 1.00 90.88 486 SER A CA 1
ATOM 3719 C C . SER A 1 486 ? -2.288 12.492 33.127 1.00 90.88 486 SER A C 1
ATOM 3721 O O . SER A 1 486 ? -2.755 12.322 34.253 1.00 90.88 486 SER A O 1
ATOM 3723 N N . LYS A 1 487 ? -2.842 13.334 32.245 1.00 91.50 487 LYS A N 1
ATOM 3724 C CA . LYS A 1 487 ? -4.075 14.102 32.458 1.00 91.50 487 LYS A CA 1
ATOM 3725 C C . LYS A 1 487 ? -5.317 13.437 31.861 1.00 91.50 487 LYS A C 1
ATOM 3727 O O . LYS A 1 487 ? -6.391 14.016 31.956 1.00 91.50 487 LYS A O 1
ATOM 3732 N N . GLY A 1 488 ? -5.186 12.253 31.260 1.00 90.69 488 GLY A N 1
ATOM 3733 C CA . GLY A 1 488 ? -6.297 11.556 30.610 1.00 90.69 488 GLY A CA 1
ATOM 3734 C C . GLY A 1 488 ? -6.674 12.128 29.238 1.00 90.69 488 GLY A C 1
ATOM 3735 O O . GLY A 1 488 ? -7.779 11.882 28.760 1.00 90.69 488 GLY A O 1
ATOM 3736 N N . ILE A 1 489 ? -5.779 12.897 28.606 1.00 94.75 489 ILE A N 1
ATOM 3737 C CA . ILE A 1 489 ? -6.025 13.575 27.329 1.00 94.75 489 ILE A CA 1
ATOM 3738 C C . ILE A 1 489 ? -5.456 12.732 26.187 1.00 94.75 489 ILE A C 1
ATOM 3740 O O . ILE A 1 489 ? -4.237 12.568 26.056 1.00 94.75 489 ILE A O 1
ATOM 3744 N N . ALA A 1 490 ? -6.345 12.232 25.330 1.00 95.00 490 ALA A N 1
ATOM 3745 C CA . ALA A 1 490 ? -5.965 11.464 24.151 1.00 95.00 490 ALA A CA 1
ATOM 3746 C C . ALA A 1 490 ? -5.502 12.387 23.011 1.00 95.00 490 ALA A C 1
ATOM 3748 O O . ALA A 1 490 ? -6.101 13.436 22.757 1.00 95.00 490 ALA A O 1
ATOM 3749 N N . VAL A 1 491 ? -4.447 11.986 22.304 1.00 95.94 491 VAL A N 1
ATOM 3750 C CA . VAL A 1 491 ? -3.892 12.696 21.147 1.00 95.94 491 VAL A CA 1
ATOM 3751 C C . VAL A 1 491 ? -4.054 11.825 19.907 1.00 95.94 491 VAL A C 1
ATOM 3753 O O . VAL A 1 491 ? -3.586 10.688 19.874 1.00 95.94 491 VAL A O 1
ATOM 3756 N N . PHE A 1 492 ? -4.675 12.369 18.864 1.00 95.44 492 PHE A N 1
ATOM 3757 C CA . PHE A 1 492 ? -4.858 11.698 17.577 1.00 95.44 492 PHE A CA 1
ATOM 3758 C C . PHE A 1 492 ? -4.096 12.415 16.470 1.00 95.44 492 PHE A C 1
ATOM 3760 O O . PHE A 1 492 ? -4.040 13.643 16.437 1.00 95.44 492 PHE A O 1
ATOM 3767 N N . ASN A 1 493 ? -3.564 11.653 15.519 1.00 92.62 493 ASN A N 1
ATOM 3768 C CA . ASN A 1 493 ? -2.979 12.171 14.285 1.00 92.62 493 ASN A CA 1
ATOM 3769 C C . ASN A 1 493 ? -3.571 11.462 13.053 1.00 92.62 493 ASN A C 1
ATOM 3771 O O . ASN A 1 493 ? -4.478 10.626 13.152 1.00 92.62 493 ASN A O 1
ATOM 3775 N N . SER A 1 494 ? -3.045 11.803 11.877 1.00 87.50 494 SER A N 1
ATOM 3776 C CA . SER A 1 494 ? -3.383 11.162 10.604 1.00 87.50 494 SER A CA 1
ATOM 3777 C C . SER A 1 494 ? -2.111 10.638 9.928 1.00 87.50 494 SER A C 1
ATOM 3779 O O . SER A 1 494 ? -1.476 11.349 9.147 1.00 87.50 494 SER A O 1
ATOM 3781 N N . PRO A 1 495 ? -1.681 9.407 10.256 1.00 78.62 495 PRO A N 1
ATOM 3782 C CA . PRO A 1 495 ? -0.397 8.886 9.801 1.00 78.62 495 PRO A CA 1
ATOM 3783 C C . PRO A 1 495 ? -0.403 8.429 8.336 1.00 78.62 495 PRO A C 1
ATOM 3785 O O . PRO A 1 495 ? 0.667 8.316 7.744 1.00 78.62 495 PRO A O 1
ATOM 3788 N N . PHE A 1 496 ? -1.576 8.169 7.741 1.00 80.88 496 PHE A N 1
ATOM 3789 C CA . PHE A 1 496 ? -1.678 7.515 6.428 1.00 80.88 496 PHE A CA 1
ATOM 3790 C C . PHE A 1 496 ? -2.243 8.398 5.311 1.00 80.88 496 PHE A C 1
ATOM 3792 O O . PHE A 1 496 ? -2.083 8.057 4.135 1.00 80.88 496 PHE A O 1
ATOM 3799 N N . SER A 1 497 ? -2.865 9.537 5.632 1.00 85.75 497 SER A N 1
ATOM 3800 C CA . SER A 1 497 ? -3.561 10.377 4.642 1.00 85.75 497 SER A CA 1
ATOM 3801 C C . SER A 1 497 ? -2.649 11.014 3.586 1.00 85.75 497 SER A C 1
ATOM 3803 O O . SER A 1 497 ? -3.127 11.437 2.537 1.00 85.75 497 SER A O 1
ATOM 3805 N N . ASN A 1 498 ? -1.335 11.064 3.814 1.00 88.12 498 ASN A N 1
ATOM 3806 C CA . ASN A 1 498 ? -0.362 11.587 2.853 1.00 88.12 498 ASN A CA 1
ATOM 3807 C C . ASN A 1 498 ? 0.263 10.513 1.946 1.00 88.12 498 ASN A C 1
ATOM 3809 O O . ASN A 1 498 ? 1.078 10.858 1.088 1.00 88.12 498 ASN A O 1
ATOM 3813 N N . SER A 1 499 ? -0.103 9.234 2.108 1.00 90.44 499 SER A N 1
ATOM 3814 C CA . SER A 1 499 ? 0.593 8.125 1.438 1.00 90.44 499 SER A CA 1
ATOM 3815 C C . SER A 1 499 ? 0.623 8.284 -0.083 1.00 90.44 499 SER A C 1
ATOM 3817 O O . SER A 1 499 ? 1.659 8.081 -0.718 1.00 90.44 499 SER A O 1
ATOM 3819 N N . ARG A 1 500 ? -0.499 8.741 -0.658 1.00 92.69 500 ARG A N 1
ATOM 3820 C CA . ARG A 1 500 ? -0.634 8.969 -2.100 1.00 92.69 500 ARG A CA 1
ATOM 3821 C C . ARG A 1 500 ? 0.271 10.089 -2.593 1.00 92.69 500 ARG A C 1
ATOM 3823 O O . ARG A 1 500 ? 0.944 9.911 -3.601 1.00 92.69 500 ARG A O 1
ATOM 3830 N N . SER A 1 501 ? 0.277 11.222 -1.893 1.00 94.56 501 SER A N 1
ATOM 3831 C CA . SER A 1 501 ? 1.055 12.398 -2.291 1.00 94.56 501 SER A CA 1
ATOM 3832 C C . SER A 1 501 ? 2.552 12.112 -2.290 1.00 94.56 501 SER A C 1
ATOM 3834 O O . SER A 1 501 ? 3.233 12.471 -3.246 1.00 94.56 501 SER A O 1
ATOM 3836 N N . VAL A 1 502 ? 3.044 11.373 -1.288 1.00 95.19 502 VAL A N 1
ATOM 3837 C CA . VAL A 1 502 ? 4.455 10.966 -1.242 1.00 95.19 502 VAL A CA 1
ATOM 3838 C C . VAL A 1 502 ? 4.780 10.012 -2.393 1.00 95.19 502 VAL A C 1
ATOM 3840 O O . VAL A 1 502 ? 5.792 10.186 -3.064 1.00 95.19 502 VAL A O 1
ATOM 3843 N N . ALA A 1 503 ? 3.916 9.028 -2.667 1.00 96.25 503 ALA A N 1
ATOM 3844 C CA . ALA A 1 503 ? 4.132 8.089 -3.768 1.00 96.25 503 ALA A CA 1
ATOM 3845 C C . ALA A 1 503 ? 4.178 8.793 -5.140 1.00 96.25 503 ALA A C 1
ATOM 3847 O O . ALA A 1 503 ? 5.009 8.452 -5.981 1.00 96.25 503 ALA A O 1
ATOM 3848 N N . GLU A 1 504 ? 3.320 9.791 -5.367 1.00 96.62 504 GLU A N 1
ATOM 3849 C CA . GLU A 1 504 ? 3.335 10.597 -6.595 1.00 96.62 504 GLU A CA 1
ATOM 3850 C C . GLU A 1 504 ? 4.591 11.467 -6.708 1.00 96.62 504 GLU A C 1
ATOM 3852 O O . GLU A 1 504 ? 5.194 11.513 -7.784 1.00 96.62 504 GLU A O 1
ATOM 3857 N N . LEU A 1 505 ? 5.024 12.094 -5.605 1.00 97.62 505 LEU A N 1
ATOM 3858 C CA . LEU A 1 505 ? 6.262 12.875 -5.572 1.00 97.62 505 LEU A CA 1
ATOM 3859 C C . LEU A 1 505 ? 7.470 12.009 -5.949 1.00 97.62 505 LEU A C 1
ATOM 3861 O O . LEU A 1 505 ? 8.223 12.379 -6.845 1.00 97.62 505 LEU A O 1
ATOM 3865 N N . VAL A 1 506 ? 7.604 10.821 -5.352 1.00 98.00 506 VAL A N 1
ATOM 3866 C CA . VAL A 1 506 ? 8.729 9.914 -5.631 1.00 98.00 506 VAL A CA 1
ATOM 3867 C C . VAL A 1 506 ? 8.760 9.477 -7.097 1.00 98.00 506 VAL A C 1
ATOM 3869 O O . VAL A 1 506 ? 9.827 9.430 -7.705 1.00 98.00 506 VAL A O 1
ATOM 3872 N N . ILE A 1 507 ? 7.607 9.196 -7.714 1.00 97.75 507 ILE A N 1
ATOM 3873 C CA . ILE A 1 507 ? 7.553 8.885 -9.152 1.00 97.75 507 ILE A CA 1
ATOM 3874 C C . ILE A 1 507 ? 8.014 10.081 -9.994 1.00 97.75 507 ILE A C 1
ATOM 3876 O O . ILE A 1 507 ? 8.791 9.907 -10.940 1.00 97.75 507 ILE A O 1
ATOM 3880 N N . ALA A 1 508 ? 7.572 11.294 -9.652 1.00 97.50 508 ALA A N 1
ATOM 3881 C CA . ALA A 1 508 ? 7.999 12.507 -10.343 1.00 97.50 508 ALA A CA 1
ATOM 3882 C C . ALA A 1 508 ? 9.516 12.729 -10.207 1.00 97.50 508 ALA A C 1
ATOM 3884 O O . ALA A 1 508 ? 10.187 13.041 -11.195 1.00 97.50 508 ALA A O 1
ATOM 3885 N N . GLU A 1 509 ? 10.072 12.506 -9.018 1.00 97.50 509 GLU A N 1
ATOM 3886 C CA . GLU A 1 509 ? 11.506 12.590 -8.738 1.00 97.50 509 GLU A CA 1
ATOM 3887 C C . GLU A 1 509 ? 12.302 11.544 -9.520 1.00 97.50 509 GLU A C 1
ATOM 3889 O O . GLU A 1 509 ? 13.288 11.900 -10.163 1.00 97.50 509 GLU A O 1
ATOM 3894 N N . ILE A 1 510 ? 11.850 10.286 -9.566 1.00 97.75 510 ILE A N 1
ATOM 3895 C CA . ILE A 1 510 ? 12.480 9.215 -10.359 1.00 97.75 510 ILE A CA 1
ATOM 3896 C C . ILE A 1 510 ? 12.606 9.640 -11.827 1.00 97.75 510 ILE A C 1
ATOM 3898 O O . ILE A 1 510 ? 13.686 9.546 -12.414 1.00 97.75 510 ILE A O 1
ATOM 3902 N N . ILE A 1 511 ? 11.523 10.146 -12.425 1.00 97.00 511 ILE A N 1
ATOM 3903 C CA . ILE A 1 511 ? 11.517 10.588 -13.828 1.00 97.00 511 ILE A CA 1
ATOM 3904 C C . ILE A 1 511 ? 12.435 11.802 -14.018 1.00 97.00 511 ILE A C 1
ATOM 3906 O O . ILE A 1 511 ? 13.204 11.854 -14.983 1.00 97.00 511 ILE A O 1
ATOM 3910 N N . THR A 1 512 ? 12.375 12.764 -13.098 1.00 96.81 512 THR A N 1
ATOM 3911 C CA . THR A 1 512 ? 13.162 14.003 -13.148 1.00 96.81 512 THR A CA 1
ATOM 3912 C C . THR A 1 512 ? 14.659 13.706 -13.047 1.00 96.81 512 THR A C 1
ATOM 3914 O O . THR A 1 512 ? 15.426 14.210 -13.869 1.00 96.81 512 THR A O 1
ATOM 3917 N N . LEU A 1 513 ? 15.068 12.825 -12.128 1.00 96.44 513 LEU A N 1
ATOM 3918 C CA . LEU A 1 513 ? 16.452 12.373 -11.950 1.00 96.44 513 LEU A CA 1
ATOM 3919 C C . LEU A 1 513 ? 16.957 11.554 -13.142 1.00 96.44 513 LEU A C 1
ATOM 3921 O O . LEU A 1 513 ? 18.073 11.772 -13.620 1.00 96.44 513 LEU A O 1
ATOM 3925 N N . ALA A 1 514 ? 16.133 10.635 -13.660 1.00 95.50 514 ALA A N 1
ATOM 3926 C CA . ALA A 1 514 ? 16.483 9.802 -14.813 1.00 95.50 514 ALA A CA 1
ATOM 3927 C C . ALA A 1 514 ? 16.748 10.634 -16.076 1.00 95.50 514 ALA A C 1
ATOM 3929 O O . ALA A 1 514 ? 17.517 10.228 -16.951 1.00 95.50 514 ALA A O 1
ATOM 3930 N N . ARG A 1 515 ? 16.094 11.796 -16.187 1.00 94.19 515 ARG A N 1
ATOM 3931 C CA . ARG A 1 515 ? 16.163 12.702 -17.340 1.00 94.19 515 ARG A CA 1
ATOM 3932 C C . ARG A 1 515 ? 16.992 13.960 -17.089 1.00 94.19 515 ARG A C 1
ATOM 3934 O O . ARG A 1 515 ? 17.099 14.768 -18.008 1.00 94.19 515 ARG A O 1
ATOM 3941 N N . GLN A 1 516 ? 17.561 14.118 -15.889 1.00 93.62 516 GLN A N 1
ATOM 3942 C CA . GLN A 1 516 ? 18.275 15.323 -15.439 1.00 93.62 516 GLN A CA 1
ATOM 3943 C C . GLN A 1 516 ? 17.453 16.606 -15.649 1.00 93.62 516 GLN A C 1
ATOM 3945 O O . GLN A 1 516 ? 17.988 17.666 -15.961 1.00 93.62 516 GLN A O 1
ATOM 3950 N N . LEU A 1 517 ? 16.125 16.510 -15.544 1.00 93.38 517 LEU A N 1
ATOM 3951 C CA . LEU A 1 517 ? 15.211 17.568 -15.975 1.00 93.38 517 LEU A CA 1
ATOM 3952 C C . LEU A 1 517 ? 15.403 18.863 -15.168 1.00 93.38 517 LEU A C 1
ATOM 3954 O O . LEU A 1 517 ? 15.317 19.944 -15.746 1.00 93.38 517 LEU A O 1
ATOM 3958 N N . GLY A 1 518 ? 15.702 18.753 -13.868 1.00 91.69 518 GLY A N 1
ATOM 3959 C CA . GLY A 1 518 ? 15.974 19.901 -12.996 1.00 91.69 518 GLY A CA 1
ATOM 3960 C C . GLY A 1 518 ? 17.148 20.743 -13.497 1.00 91.69 518 GLY A C 1
ATOM 3961 O O . GLY A 1 518 ? 16.971 21.922 -13.801 1.00 91.69 518 GLY A O 1
ATOM 3962 N N . ASP A 1 519 ? 18.311 20.115 -13.687 1.00 91.06 519 ASP A N 1
ATOM 3963 C CA . ASP A 1 519 ? 19.519 20.781 -14.188 1.00 91.06 519 ASP A CA 1
ATOM 3964 C C . ASP A 1 519 ? 19.283 21.423 -15.564 1.00 91.06 519 ASP A C 1
ATOM 3966 O O . ASP A 1 519 ? 19.607 22.592 -15.770 1.00 91.06 519 ASP A O 1
ATOM 3970 N N . ARG A 1 520 ? 18.659 20.689 -16.501 1.00 92.75 520 ARG A N 1
ATOM 3971 C CA . ARG A 1 520 ? 18.378 21.190 -17.863 1.00 92.75 520 ARG A CA 1
ATOM 3972 C C . ARG A 1 520 ? 17.435 22.388 -17.856 1.00 92.75 520 ARG A C 1
ATOM 3974 O O . ARG A 1 520 ? 17.577 23.287 -18.683 1.00 92.75 520 ARG A O 1
ATOM 3981 N N . SER A 1 521 ? 16.478 22.408 -16.932 1.00 94.19 521 SER A N 1
ATOM 3982 C CA . SER A 1 521 ? 15.580 23.546 -16.748 1.00 94.19 521 SER A CA 1
ATOM 3983 C C . SER A 1 521 ? 16.343 24.771 -16.237 1.00 94.19 521 SER A C 1
ATOM 3985 O O . SER A 1 521 ? 16.214 25.856 -16.804 1.00 94.19 521 SER A O 1
ATOM 3987 N N . ILE A 1 522 ? 17.198 24.595 -15.223 1.00 92.81 522 ILE A N 1
ATOM 3988 C CA . ILE A 1 522 ? 18.023 25.676 -14.659 1.00 92.81 522 ILE A CA 1
ATOM 3989 C C . ILE A 1 522 ? 18.964 26.257 -15.723 1.00 92.81 522 ILE A C 1
ATOM 3991 O O . ILE A 1 522 ? 19.032 27.477 -15.872 1.00 92.81 522 ILE A O 1
ATOM 3995 N N . GLU A 1 523 ? 19.636 25.408 -16.506 1.00 93.31 523 GLU A N 1
ATOM 3996 C CA . GLU A 1 523 ? 20.493 25.830 -17.624 1.00 93.31 523 GLU A CA 1
ATOM 3997 C C . GLU A 1 523 ? 19.716 26.694 -18.630 1.00 93.31 523 GLU A C 1
ATOM 3999 O O . GLU A 1 523 ? 20.172 27.780 -18.993 1.00 93.31 523 GLU A O 1
ATOM 4004 N N . MET A 1 524 ? 18.515 26.260 -19.027 1.00 93.69 524 MET A N 1
ATOM 4005 C CA . MET A 1 524 ? 17.654 27.004 -19.949 1.00 93.69 524 MET A CA 1
ATOM 4006 C C . MET A 1 524 ? 17.189 28.347 -19.376 1.00 93.69 524 MET A C 1
ATOM 4008 O O . MET A 1 524 ? 17.197 29.347 -20.095 1.00 93.69 524 MET A O 1
ATOM 4012 N N . HIS A 1 525 ? 16.831 28.401 -18.089 1.00 94.44 525 HIS A N 1
ATOM 4013 C CA . HIS A 1 525 ? 16.502 29.651 -17.396 1.00 94.44 525 HIS A CA 1
ATOM 4014 C C . HIS A 1 525 ? 17.700 30.610 -17.312 1.00 94.44 525 HIS A C 1
ATOM 4016 O O . HIS A 1 525 ? 17.512 31.823 -17.374 1.00 94.44 525 HIS A O 1
ATOM 4022 N N . ALA A 1 526 ? 18.922 30.079 -17.234 1.00 95.19 526 ALA A N 1
ATOM 4023 C CA . ALA A 1 526 ? 20.164 30.847 -17.315 1.00 95.19 526 ALA A CA 1
ATOM 4024 C C . ALA A 1 526 ? 20.578 31.201 -18.762 1.00 95.19 526 ALA A C 1
ATOM 4026 O O . ALA A 1 526 ? 21.633 31.799 -18.969 1.00 95.19 526 ALA A O 1
ATOM 4027 N N . GLY A 1 527 ? 19.777 30.837 -19.772 1.00 94.25 527 GLY A N 1
ATOM 4028 C CA . GLY A 1 527 ? 20.049 31.110 -21.188 1.00 94.25 527 GLY A CA 1
ATOM 4029 C C . GLY A 1 527 ? 21.037 30.143 -21.852 1.00 94.25 527 GLY A C 1
ATOM 4030 O O . GLY A 1 527 ? 21.471 30.387 -22.977 1.00 94.25 527 GLY A O 1
ATOM 4031 N N . THR A 1 528 ? 21.395 29.043 -21.188 1.00 94.62 528 THR A N 1
ATOM 4032 C CA . THR A 1 528 ? 22.292 28.009 -21.720 1.00 94.62 528 THR A CA 1
ATOM 4033 C C . THR A 1 528 ? 21.490 26.908 -22.411 1.00 94.62 528 THR A C 1
ATOM 4035 O O . THR A 1 528 ? 20.658 26.248 -21.795 1.00 94.62 528 THR A O 1
ATOM 4038 N N . TRP A 1 529 ? 21.765 26.663 -23.696 1.00 92.56 529 TRP A N 1
ATOM 4039 C CA . TRP A 1 529 ? 21.135 25.584 -24.464 1.00 92.56 529 TRP A CA 1
ATOM 4040 C C . TRP A 1 529 ? 22.016 24.329 -24.488 1.00 92.56 529 TRP A C 1
ATOM 4042 O O . TRP A 1 529 ? 22.995 24.266 -25.233 1.00 92.56 529 TRP A O 1
ATOM 4052 N N . ASN A 1 530 ? 21.653 23.304 -23.713 1.00 86.75 530 ASN A N 1
ATOM 4053 C CA . ASN A 1 530 ? 22.433 22.068 -23.586 1.00 86.75 530 ASN A CA 1
ATOM 4054 C C . ASN A 1 530 ? 21.603 20.821 -23.944 1.00 86.75 530 ASN A C 1
ATOM 4056 O O . ASN A 1 530 ? 20.979 20.178 -23.099 1.00 86.75 530 ASN A O 1
ATOM 4060 N N . LYS A 1 531 ? 21.570 20.476 -25.238 1.00 91.00 531 LYS A N 1
ATOM 4061 C CA . LYS A 1 531 ? 20.808 19.329 -25.756 1.00 91.00 531 LYS A CA 1
ATOM 4062 C C . LYS A 1 531 ? 21.677 18.071 -25.799 1.00 91.00 531 LYS A C 1
ATOM 4064 O O . LYS A 1 531 ? 22.359 17.820 -26.791 1.00 91.00 531 LYS A O 1
ATOM 4069 N N . VAL A 1 532 ? 21.595 17.250 -24.753 1.00 87.50 532 VAL A N 1
ATOM 4070 C CA . VAL A 1 532 ? 22.332 15.981 -24.635 1.00 87.50 532 VAL A CA 1
ATOM 4071 C C . VAL A 1 532 ? 21.407 14.809 -24.307 1.00 87.50 532 VAL A C 1
ATOM 4073 O O . VAL A 1 532 ? 20.412 14.963 -23.605 1.00 87.50 532 VAL A O 1
ATOM 4076 N N . SER A 1 533 ? 21.733 13.624 -24.827 1.00 86.44 533 SER A N 1
ATOM 4077 C CA . SER A 1 533 ? 21.054 12.355 -24.506 1.00 86.44 533 SER A CA 1
ATOM 4078 C C . SER A 1 533 ? 21.900 11.427 -23.628 1.00 86.44 533 SER A C 1
ATOM 4080 O O . SER A 1 533 ? 21.400 10.422 -23.126 1.00 86.44 533 SER A O 1
ATOM 4082 N N . ALA A 1 534 ? 23.182 11.749 -23.433 1.00 86.75 534 ALA A N 1
ATOM 4083 C CA . ALA A 1 534 ? 24.080 10.955 -22.609 1.00 86.75 534 ALA A CA 1
ATOM 4084 C C . ALA A 1 534 ? 23.584 10.913 -21.155 1.00 86.75 534 ALA A C 1
ATOM 4086 O O . ALA A 1 534 ? 23.226 11.943 -20.583 1.00 86.75 534 ALA A O 1
ATOM 4087 N N . ARG A 1 535 ? 23.584 9.714 -20.554 1.00 85.19 535 ARG A N 1
ATOM 4088 C CA . ARG A 1 535 ? 23.152 9.470 -19.163 1.00 85.19 535 ARG A CA 1
ATOM 4089 C C . ARG A 1 535 ? 21.718 9.941 -18.854 1.00 85.19 535 ARG A C 1
ATOM 4091 O O . ARG A 1 535 ? 21.417 10.272 -17.710 1.00 85.19 535 ARG A O 1
ATOM 4098 N N . CYS A 1 536 ? 20.854 9.968 -19.869 1.00 90.38 536 CYS A N 1
ATOM 4099 C CA . CYS A 1 536 ? 19.417 10.186 -19.736 1.00 90.38 536 CYS A CA 1
ATOM 4100 C C . CYS A 1 536 ? 18.684 8.888 -20.085 1.00 90.38 536 CYS A C 1
ATOM 4102 O O . CYS A 1 536 ? 18.889 8.342 -21.171 1.00 90.38 536 CYS A O 1
ATOM 4104 N N . TYR A 1 537 ? 17.824 8.401 -19.194 1.00 93.38 537 TYR A N 1
ATOM 4105 C CA . TYR A 1 537 ? 17.210 7.079 -19.327 1.00 93.38 537 TYR A CA 1
ATOM 4106 C C . TYR A 1 537 ? 15.681 7.131 -19.294 1.00 93.38 537 TYR A C 1
ATOM 4108 O O . TYR A 1 537 ? 15.078 7.977 -18.635 1.00 93.38 537 TYR A O 1
ATOM 4116 N N . GLU A 1 538 ? 15.049 6.184 -19.990 1.00 96.06 538 GLU A N 1
ATOM 4117 C CA . GLU A 1 538 ? 13.667 5.798 -19.701 1.00 96.06 538 GLU A CA 1
ATOM 4118 C C . GLU A 1 538 ? 13.631 4.979 -18.405 1.00 96.06 538 GLU A C 1
ATOM 4120 O O . GLU A 1 538 ? 14.514 4.152 -18.159 1.00 96.06 538 GLU A O 1
ATOM 4125 N N . ILE A 1 539 ? 12.588 5.183 -17.598 1.00 96.81 539 ILE A N 1
ATOM 4126 C CA . ILE A 1 539 ? 12.375 4.427 -16.354 1.00 96.81 539 ILE A CA 1
ATOM 4127 C C . ILE A 1 539 ? 11.808 3.025 -16.623 1.00 96.81 539 ILE A C 1
ATOM 4129 O O . ILE A 1 539 ? 11.988 2.112 -15.823 1.00 96.81 539 ILE A O 1
ATOM 4133 N N . ARG A 1 540 ? 11.170 2.819 -17.782 1.00 96.88 540 ARG A N 1
ATOM 4134 C CA . ARG A 1 540 ? 10.634 1.518 -18.192 1.00 96.88 540 ARG A CA 1
ATOM 4135 C C . ARG A 1 540 ? 11.756 0.479 -18.273 1.00 96.88 540 ARG A C 1
ATOM 4137 O O . ARG A 1 540 ? 12.789 0.711 -18.900 1.00 96.88 540 ARG A O 1
ATOM 4144 N N . GLY A 1 541 ? 11.530 -0.680 -17.664 1.00 95.19 541 GLY A N 1
ATOM 4145 C CA . GLY A 1 541 ? 12.496 -1.774 -17.577 1.00 95.19 541 GLY A CA 1
ATOM 4146 C C . GLY A 1 541 ? 13.615 -1.555 -16.553 1.00 95.19 541 GLY A C 1
ATOM 4147 O O . GLY A 1 541 ? 14.475 -2.424 -16.427 1.00 95.19 541 GLY A O 1
ATOM 4148 N N . LYS A 1 542 ? 13.631 -0.427 -15.828 1.00 97.62 542 LYS A N 1
ATOM 4149 C CA . LYS A 1 542 ? 14.536 -0.211 -14.689 1.00 97.62 542 LYS A CA 1
ATOM 4150 C C . LYS A 1 542 ? 13.986 -0.868 -13.432 1.00 97.62 542 LYS A C 1
ATOM 4152 O O . LYS A 1 542 ? 12.779 -1.087 -13.308 1.00 97.62 542 LYS A O 1
ATOM 4157 N N . THR A 1 543 ? 14.883 -1.168 -12.503 1.00 98.25 543 THR A N 1
ATOM 4158 C CA . THR A 1 543 ? 14.536 -1.787 -11.222 1.00 98.25 543 THR A CA 1
ATOM 4159 C C . THR A 1 543 ? 14.398 -0.723 -10.137 1.00 98.25 543 THR A C 1
ATOM 4161 O O . THR A 1 543 ? 15.362 -0.011 -9.848 1.00 98.25 543 THR A O 1
ATOM 4164 N N . LEU A 1 544 ? 13.217 -0.631 -9.526 1.00 98.44 544 LEU A N 1
ATOM 4165 C CA . LEU A 1 544 ? 12.963 0.166 -8.328 1.00 98.44 544 LEU A CA 1
ATOM 4166 C C . LEU A 1 544 ? 13.106 -0.725 -7.091 1.00 98.44 544 LEU A C 1
ATOM 4168 O O . LEU A 1 544 ? 12.386 -1.710 -6.948 1.00 98.44 544 LEU A O 1
ATOM 4172 N N . GLY A 1 545 ? 14.028 -0.364 -6.208 1.00 98.19 545 GLY A N 1
ATOM 4173 C CA . GLY A 1 545 ? 14.214 -0.958 -4.894 1.00 98.19 545 GLY A CA 1
ATOM 4174 C C . GLY A 1 545 ? 13.548 -0.119 -3.810 1.00 98.19 545 GLY A C 1
ATOM 4175 O O . GLY A 1 545 ? 13.957 1.013 -3.567 1.00 98.19 545 GLY A O 1
ATOM 4176 N N . ILE A 1 546 ? 12.547 -0.678 -3.140 1.00 98.25 546 ILE A N 1
ATOM 4177 C CA . ILE A 1 546 ? 11.815 -0.025 -2.051 1.00 98.25 546 ILE A CA 1
ATOM 4178 C C . ILE A 1 546 ? 12.311 -0.557 -0.703 1.00 98.25 546 ILE A C 1
ATOM 4180 O O . ILE A 1 546 ? 12.221 -1.754 -0.435 1.00 98.25 546 ILE A O 1
ATOM 4184 N N . VAL A 1 547 ? 12.817 0.319 0.162 1.00 97.62 547 VAL A N 1
ATOM 4185 C CA . VAL A 1 547 ? 13.203 -0.023 1.540 1.00 97.62 547 VAL A CA 1
ATOM 4186 C C . VAL A 1 547 ? 12.088 0.431 2.479 1.00 97.62 547 VAL A C 1
ATOM 4188 O O . VAL A 1 547 ? 11.878 1.631 2.646 1.00 97.62 547 VAL A O 1
ATOM 4191 N N . GLY A 1 548 ? 11.373 -0.523 3.074 1.00 94.88 548 GLY A N 1
ATOM 4192 C CA . GLY A 1 548 ? 10.139 -0.294 3.831 1.00 94.88 548 GLY A CA 1
ATOM 4193 C C . GLY A 1 548 ? 8.898 -0.418 2.942 1.00 94.88 548 GLY A C 1
ATOM 4194 O O . GLY A 1 548 ? 8.561 0.488 2.178 1.00 94.88 548 GLY A O 1
ATOM 4195 N N . TYR A 1 549 ? 8.190 -1.543 3.045 1.00 95.56 549 TYR A N 1
ATOM 4196 C CA . TYR A 1 549 ? 7.035 -1.887 2.208 1.00 95.56 549 TYR A CA 1
ATOM 4197 C C . TYR A 1 549 ? 5.702 -1.704 2.953 1.00 95.56 549 TYR A C 1
ATOM 4199 O O . TYR A 1 549 ? 4.804 -2.542 2.909 1.00 95.56 549 TYR A O 1
ATOM 4207 N N . GLY A 1 550 ? 5.577 -0.570 3.648 1.00 90.38 550 GLY A N 1
ATOM 4208 C CA . GLY A 1 550 ? 4.351 -0.149 4.331 1.00 90.38 550 GLY A CA 1
ATOM 4209 C C . GLY A 1 550 ? 3.342 0.539 3.401 1.00 90.38 550 GLY A C 1
ATOM 4210 O O . GLY A 1 550 ? 3.273 0.270 2.201 1.00 90.38 550 GLY A O 1
ATOM 4211 N N . HIS A 1 551 ? 2.568 1.485 3.941 1.00 89.44 551 HIS A N 1
ATOM 4212 C CA . HIS A 1 551 ? 1.520 2.201 3.196 1.00 89.44 551 HIS A CA 1
ATOM 4213 C C . HIS A 1 551 ? 2.047 2.953 1.962 1.00 89.44 551 HIS A C 1
ATOM 4215 O O . HIS A 1 551 ? 1.510 2.791 0.869 1.00 89.44 551 HIS A O 1
ATOM 4221 N N . ILE A 1 552 ? 3.130 3.726 2.110 1.00 93.56 552 ILE A N 1
ATOM 4222 C CA . ILE A 1 552 ? 3.724 4.478 0.992 1.00 93.56 552 ILE A CA 1
ATOM 4223 C C . ILE A 1 552 ? 4.406 3.526 0.003 1.00 93.56 552 ILE A C 1
ATOM 4225 O O . ILE A 1 552 ? 4.156 3.608 -1.197 1.00 93.56 552 ILE A O 1
ATOM 4229 N N . GLY A 1 553 ? 5.234 2.597 0.496 1.00 93.88 553 GLY A N 1
ATOM 4230 C CA . GLY A 1 553 ? 5.995 1.673 -0.351 1.00 93.88 553 GLY A CA 1
ATOM 4231 C C . GLY A 1 553 ? 5.102 0.782 -1.220 1.00 93.88 553 GLY A C 1
ATOM 4232 O O . GLY A 1 553 ? 5.337 0.644 -2.421 1.00 93.88 553 GLY A O 1
ATOM 4233 N N . SER A 1 554 ? 4.024 0.243 -0.649 1.00 93.81 554 SER A N 1
ATOM 4234 C CA . SER A 1 554 ? 3.053 -0.561 -1.398 1.00 93.81 554 SER A CA 1
ATOM 4235 C C . SER A 1 554 ? 2.299 0.265 -2.446 1.00 93.81 554 SER A C 1
ATOM 4237 O O . SER A 1 554 ? 2.152 -0.180 -3.582 1.00 93.81 554 SER A O 1
ATOM 4239 N N . GLN A 1 555 ? 1.893 1.497 -2.139 1.00 94.00 555 GLN A N 1
ATOM 4240 C CA . GLN A 1 555 ? 1.233 2.370 -3.112 1.00 94.00 555 GLN A CA 1
ATOM 4241 C C . GLN A 1 555 ? 2.170 2.810 -4.245 1.00 94.00 555 GLN A C 1
ATOM 4243 O O . GLN A 1 555 ? 1.764 2.855 -5.410 1.00 94.00 555 GLN A O 1
ATOM 4248 N N . LEU A 1 556 ? 3.430 3.089 -3.912 1.00 96.25 556 LEU A N 1
ATOM 4249 C CA . LEU A 1 556 ? 4.473 3.401 -4.879 1.00 96.25 556 LEU A CA 1
ATOM 4250 C C . LEU A 1 556 ? 4.735 2.223 -5.823 1.00 96.25 556 LEU A C 1
ATOM 4252 O O . LEU A 1 556 ? 4.891 2.441 -7.023 1.00 96.25 556 LEU A O 1
ATOM 4256 N N . SER A 1 557 ? 4.734 0.987 -5.310 1.00 96.19 557 SER A N 1
ATOM 4257 C CA . SER A 1 557 ? 4.946 -0.210 -6.134 1.00 96.19 557 SER A CA 1
ATOM 4258 C C . SER A 1 557 ? 3.944 -0.300 -7.287 1.00 96.19 557 SER A C 1
ATOM 4260 O O . SER A 1 557 ? 4.344 -0.473 -8.434 1.00 96.19 557 SER A O 1
ATOM 4262 N N . VAL A 1 558 ? 2.659 -0.052 -7.010 1.00 95.94 558 VAL A N 1
ATOM 4263 C CA . VAL A 1 558 ? 1.583 -0.092 -8.009 1.00 95.94 558 VAL A CA 1
ATOM 4264 C C . VAL A 1 558 ? 1.802 0.965 -9.094 1.00 95.94 558 VAL A C 1
ATOM 4266 O O . VAL A 1 558 ? 1.620 0.689 -10.280 1.00 95.94 558 VAL A O 1
ATOM 4269 N N . LEU A 1 559 ? 2.219 2.174 -8.706 1.00 96.56 559 LEU A N 1
ATOM 4270 C CA . LEU A 1 559 ? 2.511 3.252 -9.653 1.00 96.56 559 LEU A CA 1
ATOM 4271 C C . LEU A 1 559 ? 3.741 2.950 -10.513 1.00 96.56 559 LEU A C 1
ATOM 4273 O O . LEU A 1 559 ? 3.705 3.145 -11.727 1.00 96.56 559 LEU A O 1
ATOM 4277 N N . ALA A 1 560 ? 4.812 2.446 -9.904 1.00 97.06 560 ALA A N 1
ATOM 4278 C CA . ALA A 1 560 ? 6.046 2.113 -10.605 1.00 97.06 560 ALA A CA 1
ATOM 4279 C C . ALA A 1 560 ? 5.839 0.969 -11.613 1.00 97.06 560 ALA A C 1
ATOM 4281 O O . ALA A 1 560 ? 6.303 1.054 -12.755 1.00 97.06 560 ALA A O 1
ATOM 4282 N N . GLU A 1 561 ? 5.087 -0.068 -11.234 1.00 95.75 561 GLU A N 1
ATOM 4283 C CA . GLU A 1 561 ? 4.721 -1.170 -12.132 1.00 95.75 561 GLU A CA 1
ATOM 4284 C C . GLU A 1 561 ? 3.856 -0.696 -13.302 1.00 95.75 561 GLU A C 1
ATOM 4286 O O . GLU A 1 561 ? 4.094 -1.097 -14.443 1.00 95.75 561 GLU A O 1
ATOM 4291 N N . ALA A 1 562 ? 2.906 0.214 -13.058 1.00 96.25 562 ALA A N 1
ATOM 4292 C CA . ALA A 1 562 ? 2.093 0.809 -14.118 1.00 96.25 562 ALA A CA 1
ATOM 4293 C C . ALA A 1 562 ? 2.936 1.588 -15.149 1.00 96.25 562 ALA A C 1
ATOM 4295 O O . ALA A 1 562 ? 2.557 1.677 -16.317 1.00 96.25 562 ALA A O 1
ATOM 4296 N N . MET A 1 563 ? 4.105 2.103 -14.750 1.00 96.00 563 MET A N 1
ATOM 4297 C CA . MET A 1 563 ? 5.079 2.745 -15.645 1.00 96.00 563 MET A CA 1
ATOM 4298 C C . MET A 1 563 ? 6.095 1.764 -16.261 1.00 96.00 563 MET A C 1
ATOM 4300 O O . MET A 1 563 ? 7.011 2.176 -16.980 1.00 96.00 563 MET A O 1
ATOM 4304 N N . GLY A 1 564 ? 5.931 0.461 -16.021 1.00 95.44 564 GLY A N 1
ATOM 4305 C CA . GLY A 1 564 ? 6.763 -0.604 -16.576 1.00 95.44 564 GLY A CA 1
ATOM 4306 C C . GLY A 1 564 ? 8.111 -0.784 -15.877 1.00 95.44 564 GLY A C 1
ATOM 4307 O O . GLY A 1 564 ? 9.042 -1.295 -16.505 1.00 95.44 564 GLY A O 1
ATOM 4308 N N . MET A 1 565 ? 8.254 -0.344 -14.624 1.00 98.00 565 MET A N 1
ATOM 4309 C CA . MET A 1 565 ? 9.418 -0.665 -13.791 1.00 98.00 565 MET A CA 1
ATOM 4310 C C . MET A 1 565 ? 9.292 -2.075 -13.204 1.00 98.00 565 MET A C 1
ATOM 4312 O O . MET A 1 565 ? 8.192 -2.576 -12.988 1.00 98.00 565 MET A O 1
ATOM 4316 N N . THR A 1 566 ? 10.425 -2.710 -12.913 1.00 97.69 566 THR A N 1
ATOM 4317 C CA . THR A 1 566 ? 10.460 -3.919 -12.075 1.00 97.69 566 THR A CA 1
ATOM 4318 C C . THR A 1 566 ? 10.607 -3.497 -10.621 1.00 97.69 566 THR A C 1
ATOM 4320 O O . THR A 1 566 ? 11.542 -2.767 -10.302 1.00 97.69 566 THR A O 1
ATOM 4323 N N . VAL A 1 567 ? 9.715 -3.943 -9.737 1.00 98.06 567 VAL A N 1
ATOM 4324 C CA . VAL A 1 567 ? 9.750 -3.551 -8.322 1.00 98.06 567 VAL A CA 1
ATOM 4325 C C . VAL A 1 567 ? 10.290 -4.686 -7.459 1.00 98.06 567 VAL A C 1
ATOM 4327 O O . VAL A 1 567 ? 9.788 -5.812 -7.482 1.00 98.06 567 VAL A O 1
ATOM 4330 N N . ILE A 1 568 ? 11.305 -4.371 -6.662 1.00 97.88 568 ILE A N 1
ATOM 4331 C CA . ILE A 1 568 ? 11.793 -5.213 -5.571 1.00 97.88 568 ILE A CA 1
ATOM 4332 C C . ILE A 1 568 ? 11.706 -4.429 -4.266 1.00 97.88 568 ILE A C 1
ATOM 4334 O O . ILE A 1 568 ? 11.836 -3.205 -4.265 1.00 97.88 568 ILE A O 1
ATOM 4338 N N . TYR A 1 569 ? 11.495 -5.110 -3.148 1.00 97.94 569 TYR A N 1
ATOM 4339 C CA . TYR A 1 569 ? 11.435 -4.446 -1.850 1.00 97.94 569 TYR A CA 1
ATOM 4340 C C . TYR A 1 569 ? 12.108 -5.245 -0.749 1.00 97.94 569 TYR A C 1
ATOM 4342 O O . TYR A 1 569 ? 12.164 -6.473 -0.786 1.00 97.94 569 TYR A O 1
ATOM 4350 N N . TYR A 1 570 ? 12.610 -4.525 0.243 1.00 97.19 570 TYR A N 1
ATOM 4351 C CA . TYR A 1 570 ? 13.130 -5.077 1.480 1.00 97.19 570 TYR A CA 1
ATOM 4352 C C . TYR A 1 570 ? 12.322 -4.506 2.637 1.00 97.19 570 TYR A C 1
ATOM 4354 O O . TYR A 1 570 ? 12.145 -3.291 2.748 1.00 97.19 570 TYR A O 1
ATOM 4362 N N . ASP A 1 571 ? 11.856 -5.399 3.496 1.00 95.06 571 ASP A N 1
ATOM 4363 C CA . ASP A 1 571 ? 11.203 -5.073 4.753 1.00 95.06 571 ASP A CA 1
ATOM 4364 C C . ASP A 1 571 ? 11.643 -6.104 5.798 1.00 95.06 571 ASP A C 1
ATOM 4366 O O . ASP A 1 571 ? 11.946 -7.250 5.447 1.00 95.06 571 ASP A O 1
ATOM 4370 N N . VAL A 1 572 ? 11.713 -5.686 7.062 1.00 90.75 572 VAL A N 1
ATOM 4371 C CA . VAL A 1 572 ? 12.071 -6.566 8.185 1.00 90.75 572 VAL A CA 1
ATOM 4372 C C . VAL A 1 572 ? 10.965 -7.583 8.471 1.00 90.75 572 VAL A C 1
ATOM 4374 O O . VAL A 1 572 ? 11.233 -8.649 9.023 1.00 90.75 572 VAL A O 1
ATOM 4377 N N . ILE A 1 573 ? 9.731 -7.278 8.057 1.00 89.69 573 ILE A N 1
ATOM 4378 C CA . ILE A 1 573 ? 8.581 -8.175 8.130 1.00 89.69 573 ILE A CA 1
ATOM 4379 C C . ILE A 1 573 ? 8.333 -8.782 6.746 1.00 89.69 573 ILE A C 1
ATOM 4381 O O . ILE A 1 573 ? 8.496 -8.145 5.706 1.00 89.69 573 ILE A O 1
ATOM 4385 N N . THR A 1 574 ? 7.911 -10.045 6.706 1.00 86.88 574 THR A N 1
ATOM 4386 C CA . THR A 1 574 ? 7.417 -10.638 5.457 1.00 86.88 574 THR A CA 1
ATOM 4387 C C . THR A 1 574 ? 6.027 -10.084 5.161 1.00 86.88 574 THR A C 1
ATOM 4389 O O . THR A 1 574 ? 5.071 -10.390 5.871 1.00 86.88 574 THR A O 1
ATOM 4392 N N . ILE A 1 575 ? 5.920 -9.255 4.124 1.00 87.94 575 ILE A N 1
ATOM 4393 C CA . ILE A 1 575 ? 4.673 -8.591 3.727 1.00 87.94 575 ILE A CA 1
ATOM 4394 C C . ILE A 1 575 ? 4.229 -9.171 2.389 1.00 87.94 575 ILE A C 1
ATOM 4396 O O . ILE A 1 575 ? 5.054 -9.402 1.505 1.00 87.94 575 ILE A O 1
ATOM 4400 N N . MET A 1 576 ? 2.925 -9.406 2.234 1.00 88.25 576 MET A N 1
ATOM 4401 C CA . MET A 1 576 ? 2.365 -9.867 0.966 1.00 88.25 576 MET A CA 1
ATOM 4402 C C . MET A 1 576 ? 2.579 -8.797 -0.122 1.00 88.25 576 MET A C 1
ATOM 4404 O O . MET A 1 576 ? 2.119 -7.665 0.053 1.00 88.25 576 MET A O 1
ATOM 4408 N N . PRO A 1 577 ? 3.255 -9.125 -1.238 1.00 90.31 577 PRO A N 1
ATOM 4409 C CA . PRO A 1 577 ? 3.468 -8.175 -2.321 1.00 90.31 577 PRO A CA 1
ATOM 4410 C C . PRO A 1 577 ? 2.153 -7.801 -3.005 1.00 90.31 577 PRO A C 1
ATOM 4412 O O . PRO A 1 577 ? 1.215 -8.599 -3.074 1.00 90.31 577 PRO A O 1
ATOM 4415 N N . LEU A 1 578 ? 2.117 -6.596 -3.574 1.00 88.56 578 LEU A N 1
ATOM 4416 C CA . LEU A 1 578 ? 1.067 -6.185 -4.503 1.00 88.56 578 LEU A CA 1
ATOM 4417 C C . LEU A 1 578 ? 1.610 -6.309 -5.926 1.00 88.56 578 LEU A C 1
ATOM 4419 O O . LEU A 1 578 ? 2.758 -5.958 -6.183 1.00 88.56 578 LEU A O 1
ATOM 4423 N N . GLY A 1 579 ? 0.781 -6.801 -6.846 1.00 89.12 579 GLY A N 1
ATOM 4424 C CA . GLY A 1 579 ? 1.164 -6.924 -8.251 1.00 89.12 579 GLY A CA 1
ATOM 4425 C C . GLY A 1 579 ? 2.307 -7.917 -8.470 1.00 89.12 579 GLY A C 1
ATOM 4426 O O . GLY A 1 579 ? 2.216 -9.076 -8.060 1.00 89.12 579 GLY A O 1
ATOM 4427 N N . SER A 1 580 ? 3.356 -7.474 -9.158 1.00 91.50 580 SER A N 1
ATOM 4428 C CA . SER A 1 580 ? 4.542 -8.280 -9.480 1.00 91.50 580 SER A CA 1
ATOM 4429 C C . SER A 1 580 ? 5.749 -8.014 -8.571 1.00 91.50 580 SER A C 1
ATOM 4431 O O . SER A 1 580 ? 6.829 -8.560 -8.826 1.00 91.50 580 SER A O 1
ATOM 4433 N N . ALA A 1 581 ? 5.573 -7.205 -7.521 1.00 94.06 581 ALA A N 1
ATOM 4434 C CA . ALA A 1 581 ? 6.636 -6.808 -6.615 1.00 94.06 581 ALA A CA 1
ATOM 4435 C C . ALA A 1 581 ? 7.235 -8.032 -5.912 1.00 94.06 581 ALA A C 1
ATOM 4437 O O . ALA A 1 581 ? 6.524 -8.960 -5.519 1.00 94.06 581 ALA A O 1
ATOM 4438 N N . LYS A 1 582 ? 8.559 -8.047 -5.739 1.00 94.75 582 LYS A N 1
ATOM 4439 C CA . LYS A 1 582 ? 9.265 -9.177 -5.114 1.00 94.75 582 LYS A CA 1
ATOM 4440 C C . LYS A 1 582 ? 9.996 -8.746 -3.854 1.00 94.75 582 LYS A C 1
ATOM 4442 O O . LYS A 1 582 ? 10.839 -7.852 -3.907 1.00 94.75 582 LYS A O 1
ATOM 4447 N N . GLN A 1 583 ? 9.725 -9.433 -2.747 1.00 95.25 583 GLN A N 1
ATOM 4448 C CA . GLN A 1 583 ? 10.521 -9.264 -1.538 1.00 95.25 583 GLN A CA 1
ATOM 4449 C C . GLN A 1 583 ? 11.911 -9.863 -1.749 1.00 95.25 583 GLN A C 1
ATOM 4451 O O . GLN A 1 583 ? 12.046 -10.989 -2.234 1.00 95.25 583 GLN A O 1
ATOM 4456 N N . VAL A 1 584 ? 12.944 -9.126 -1.356 1.00 95.62 584 VAL A N 1
ATOM 4457 C CA . VAL A 1 584 ? 14.314 -9.631 -1.266 1.00 95.62 584 VAL A CA 1
ATOM 4458 C C . VAL A 1 584 ? 14.694 -9.844 0.201 1.00 95.62 584 VAL A C 1
ATOM 4460 O O . VAL A 1 584 ? 14.253 -9.085 1.063 1.00 95.62 584 VAL A O 1
ATOM 4463 N N . PRO A 1 585 ? 15.504 -10.874 0.509 1.00 92.19 585 PRO A N 1
ATOM 4464 C CA . PRO A 1 585 ? 15.744 -11.289 1.890 1.00 92.19 585 PRO A CA 1
ATOM 4465 C C . PRO A 1 585 ? 16.660 -10.338 2.668 1.00 92.19 585 PRO A C 1
ATOM 4467 O O . PRO A 1 585 ? 16.636 -10.342 3.892 1.00 92.19 585 PRO A O 1
ATOM 4470 N N . THR A 1 586 ? 17.493 -9.544 1.985 1.00 95.69 586 THR A N 1
ATOM 4471 C CA . THR A 1 586 ? 18.453 -8.637 2.629 1.00 95.69 586 THR A CA 1
ATOM 4472 C C . THR A 1 586 ? 18.503 -7.282 1.934 1.00 95.69 586 THR A C 1
ATOM 4474 O O . THR A 1 586 ? 18.318 -7.182 0.717 1.00 95.69 586 THR A O 1
ATOM 4477 N N . LEU A 1 587 ? 18.820 -6.236 2.705 1.00 95.81 587 LEU A N 1
ATOM 4478 C CA . LEU A 1 587 ? 19.017 -4.882 2.184 1.00 95.81 587 LEU A CA 1
ATOM 4479 C C . LEU A 1 587 ? 20.125 -4.845 1.121 1.00 95.81 587 LEU A C 1
ATOM 4481 O O . LEU A 1 587 ? 19.943 -4.256 0.063 1.00 95.81 587 LEU A O 1
ATOM 4485 N N . GLU A 1 588 ? 21.251 -5.526 1.346 1.00 96.25 588 GLU A N 1
ATOM 4486 C CA . GLU A 1 588 ? 22.336 -5.585 0.358 1.00 96.25 588 GLU A CA 1
ATOM 4487 C C . GLU A 1 588 ? 21.889 -6.181 -0.981 1.00 96.25 588 GLU A C 1
ATOM 4489 O O . GLU A 1 588 ? 22.284 -5.690 -2.040 1.00 96.25 588 GLU A O 1
ATOM 4494 N N . ALA A 1 589 ? 21.053 -7.226 -0.955 1.00 96.00 589 ALA A N 1
ATOM 4495 C CA . ALA A 1 589 ? 20.531 -7.828 -2.177 1.00 96.00 589 ALA A CA 1
ATOM 4496 C C . ALA A 1 589 ? 19.664 -6.838 -2.965 1.00 96.00 589 ALA A C 1
ATOM 4498 O O . ALA A 1 589 ? 19.720 -6.846 -4.197 1.00 96.00 589 ALA A O 1
ATOM 4499 N N . LEU A 1 590 ? 18.910 -5.974 -2.274 1.00 97.62 590 LEU A N 1
ATOM 4500 C CA . LEU A 1 590 ? 18.156 -4.884 -2.893 1.00 97.62 590 LEU A CA 1
ATOM 4501 C C . LEU A 1 590 ? 19.095 -3.870 -3.550 1.00 97.62 590 LEU A C 1
ATOM 4503 O O . LEU A 1 590 ? 18.953 -3.581 -4.737 1.00 97.62 590 LEU A O 1
ATOM 4507 N N . LEU A 1 591 ? 20.079 -3.371 -2.797 1.00 97.56 591 LEU A N 1
ATOM 4508 C CA . LEU A 1 591 ? 20.995 -2.316 -3.246 1.00 97.56 591 LEU A CA 1
ATOM 4509 C C . LEU A 1 591 ? 21.832 -2.739 -4.465 1.00 97.56 591 LEU A C 1
ATOM 4511 O O . LEU A 1 591 ? 22.053 -1.931 -5.365 1.00 97.56 591 LEU A O 1
ATOM 4515 N N . ARG A 1 592 ? 22.240 -4.015 -4.548 1.00 97.06 592 ARG A N 1
ATOM 4516 C CA . ARG A 1 592 ? 22.974 -4.553 -5.713 1.00 97.06 592 ARG A CA 1
ATOM 4517 C C . ARG A 1 592 ? 22.120 -4.645 -6.982 1.00 97.06 592 ARG A C 1
ATOM 4519 O O . ARG A 1 592 ? 22.662 -4.659 -8.085 1.00 97.06 592 ARG A O 1
ATOM 4526 N N . GLN A 1 593 ? 20.799 -4.760 -6.847 1.00 96.50 593 GLN A N 1
ATOM 4527 C CA . GLN A 1 593 ? 19.878 -5.002 -7.965 1.00 96.50 593 GLN A CA 1
ATOM 4528 C C . GLN A 1 593 ? 19.124 -3.749 -8.415 1.00 96.50 593 GLN A C 1
ATOM 4530 O O . GLN A 1 593 ? 18.766 -3.652 -9.589 1.00 96.50 593 GLN A O 1
ATOM 4535 N N . ALA A 1 594 ? 18.884 -2.795 -7.523 1.00 97.88 594 ALA A N 1
ATOM 4536 C CA . ALA A 1 594 ? 18.080 -1.614 -7.798 1.00 97.88 594 ALA A CA 1
ATOM 4537 C C . ALA A 1 594 ? 18.852 -0.546 -8.591 1.00 97.88 594 ALA A C 1
ATOM 4539 O O . ALA A 1 594 ? 19.996 -0.225 -8.275 1.00 97.88 594 ALA A O 1
ATOM 4540 N N . ASP A 1 595 ? 18.210 0.022 -9.613 1.00 97.81 595 ASP A N 1
ATOM 4541 C CA . ASP A 1 595 ? 18.715 1.205 -10.323 1.00 97.81 595 ASP A CA 1
ATOM 4542 C C . ASP A 1 595 ? 18.281 2.490 -9.595 1.00 97.81 595 ASP A C 1
ATOM 4544 O O . ASP A 1 595 ? 19.039 3.455 -9.513 1.00 97.81 595 ASP A O 1
ATOM 4548 N N . PHE A 1 596 ? 17.075 2.472 -9.019 1.00 98.25 596 PHE A N 1
ATOM 4549 C CA . PHE A 1 596 ? 16.541 3.504 -8.132 1.00 98.25 596 PHE A CA 1
ATOM 4550 C C . PHE A 1 596 ? 16.265 2.884 -6.768 1.00 98.25 596 PHE A C 1
ATOM 4552 O O . PHE A 1 596 ? 15.566 1.877 -6.699 1.00 98.25 596 PHE A O 1
ATOM 4559 N N . VAL A 1 597 ? 16.777 3.477 -5.695 1.00 98.44 597 VAL A N 1
ATOM 4560 C CA . VAL A 1 597 ? 16.485 3.067 -4.317 1.00 98.44 597 VAL A CA 1
ATOM 4561 C C . VAL A 1 597 ? 15.675 4.165 -3.644 1.00 98.44 597 VAL A C 1
ATOM 4563 O O . VAL A 1 597 ? 16.090 5.318 -3.655 1.00 98.44 597 VAL A O 1
ATOM 4566 N N . THR A 1 598 ? 14.538 3.814 -3.050 1.00 98.44 598 THR A N 1
ATOM 4567 C CA . THR A 1 598 ? 13.679 4.742 -2.302 1.00 98.44 598 THR A CA 1
ATOM 4568 C C . THR A 1 598 ? 13.452 4.249 -0.880 1.00 98.44 598 THR A C 1
ATOM 4570 O O . THR A 1 598 ? 13.289 3.046 -0.648 1.00 98.44 598 THR A O 1
ATOM 4573 N N . LEU A 1 599 ? 13.461 5.177 0.074 1.00 97.81 599 LEU A N 1
ATOM 4574 C CA . LEU A 1 599 ? 13.365 4.894 1.503 1.00 97.81 599 LEU A CA 1
ATOM 4575 C C . LEU A 1 599 ? 11.996 5.318 2.043 1.00 97.81 599 LEU A C 1
ATOM 4577 O O . LEU A 1 599 ? 11.605 6.478 1.911 1.00 97.81 599 LEU A O 1
ATOM 4581 N N . HIS A 1 600 ? 11.301 4.379 2.684 1.00 95.62 600 HIS A N 1
ATOM 4582 C CA . HIS A 1 600 ? 9.976 4.536 3.290 1.00 95.62 600 HIS A CA 1
ATOM 4583 C C . HIS A 1 600 ? 9.914 3.849 4.661 1.00 95.62 600 HIS A C 1
ATOM 4585 O O . HIS A 1 600 ? 9.025 3.044 4.937 1.00 95.62 600 HIS A O 1
ATOM 4591 N N . VAL A 1 601 ? 10.878 4.176 5.525 1.00 93.06 601 VAL A N 1
ATOM 4592 C CA . VAL A 1 601 ? 11.021 3.601 6.870 1.00 93.06 601 VAL A CA 1
ATOM 4593 C C . VAL A 1 601 ? 10.658 4.612 7.970 1.00 93.06 601 VAL A C 1
ATOM 4595 O O . VAL A 1 601 ? 10.804 5.823 7.767 1.00 93.06 601 VAL A O 1
ATOM 4598 N N . PRO A 1 602 ? 10.170 4.153 9.139 1.00 88.00 602 PRO A N 1
ATOM 4599 C CA . PRO A 1 602 ? 10.013 5.009 10.314 1.00 88.00 602 PRO A CA 1
ATOM 4600 C C . PRO A 1 602 ? 11.376 5.435 10.879 1.00 88.00 602 PRO A C 1
ATOM 4602 O O . PRO A 1 602 ? 12.410 4.910 10.484 1.00 88.00 602 PRO A O 1
ATOM 4605 N N . GLN A 1 603 ? 11.378 6.387 11.816 1.00 83.00 603 GLN A N 1
ATOM 4606 C CA . GLN A 1 603 ? 12.590 6.775 12.538 1.00 83.00 603 GLN A CA 1
ATOM 4607 C C . GLN A 1 603 ? 12.710 5.937 13.809 1.00 83.00 603 GLN A C 1
ATOM 4609 O O . GLN A 1 603 ? 12.009 6.184 14.786 1.00 83.00 603 GLN A O 1
ATOM 4614 N N . LEU A 1 604 ? 13.605 4.958 13.770 1.00 86.81 604 LEU A N 1
ATOM 4615 C CA . LEU A 1 604 ? 13.947 4.062 14.867 1.00 86.81 604 LEU A CA 1
ATOM 4616 C C . LEU A 1 604 ? 15.474 4.037 15.068 1.00 86.81 604 LEU A C 1
ATOM 4618 O O . LEU A 1 604 ? 16.211 4.433 14.153 1.00 86.81 604 LEU A O 1
ATOM 4622 N N . PRO A 1 605 ? 15.976 3.559 16.222 1.00 89.19 605 PRO A N 1
ATOM 4623 C CA . PRO A 1 605 ? 17.408 3.335 16.423 1.00 89.19 605 PRO A CA 1
ATOM 4624 C C . PRO A 1 605 ? 18.040 2.471 15.320 1.00 89.19 605 PRO A C 1
ATOM 4626 O O . PRO A 1 605 ? 19.145 2.761 14.870 1.00 89.19 605 PRO A O 1
ATOM 4629 N N . GLU A 1 606 ? 17.319 1.466 14.821 1.00 89.94 606 GLU A N 1
ATOM 4630 C CA . GLU A 1 606 ? 17.784 0.536 13.785 1.00 89.94 606 GLU A CA 1
ATOM 4631 C C . GLU A 1 606 ? 17.857 1.174 12.389 1.00 89.94 606 GLU A C 1
ATOM 4633 O O . GLU A 1 606 ? 18.633 0.734 11.543 1.00 89.94 606 GLU A O 1
ATOM 4638 N N . THR A 1 607 ? 17.052 2.207 12.126 1.00 93.25 607 THR A N 1
ATOM 4639 C CA . THR A 1 607 ? 17.025 2.908 10.829 1.00 93.25 607 THR A CA 1
ATOM 4640 C C . THR A 1 607 ? 17.952 4.121 10.801 1.00 93.25 607 THR A C 1
ATOM 4642 O O . THR A 1 607 ? 18.112 4.758 9.759 1.00 93.25 607 THR A O 1
ATOM 4645 N N . PHE A 1 608 ? 18.529 4.492 11.946 1.00 93.88 608 PHE A N 1
ATOM 4646 C CA . PHE A 1 608 ? 19.402 5.651 12.067 1.00 93.88 608 PHE A CA 1
ATOM 4647 C C . PHE A 1 608 ? 20.677 5.449 11.242 1.00 93.88 608 PHE A C 1
ATOM 4649 O O . PHE A 1 608 ? 21.441 4.517 11.479 1.00 93.88 608 PHE A O 1
ATOM 4656 N N . LYS A 1 609 ? 20.899 6.329 10.259 1.00 94.75 609 LYS A N 1
ATOM 4657 C CA . LYS A 1 609 ? 22.013 6.274 9.299 1.00 94.75 609 LYS A CA 1
ATOM 4658 C C . LYS A 1 609 ? 22.198 4.901 8.641 1.00 94.75 609 LYS A C 1
ATOM 4660 O O . LYS A 1 609 ? 23.319 4.510 8.321 1.00 94.75 609 LYS A O 1
ATOM 4665 N N . MET A 1 610 ? 21.104 4.172 8.409 1.00 95.12 610 MET A N 1
ATOM 4666 C CA . MET A 1 610 ? 21.168 2.840 7.801 1.00 95.12 610 MET A CA 1
ATOM 4667 C C . MET A 1 610 ? 21.724 2.860 6.368 1.00 95.12 610 MET A C 1
ATOM 4669 O O . MET A 1 610 ? 22.244 1.847 5.905 1.00 95.12 610 MET A O 1
ATOM 4673 N N . ILE A 1 611 ? 21.615 3.994 5.662 1.00 97.12 611 ILE A N 1
ATOM 4674 C CA . ILE A 1 611 ? 22.279 4.221 4.375 1.00 97.12 611 ILE A CA 1
ATOM 4675 C C . ILE A 1 611 ? 23.502 5.111 4.607 1.00 97.12 611 ILE A C 1
ATOM 4677 O O . ILE A 1 611 ? 23.389 6.333 4.734 1.00 97.12 611 ILE A O 1
ATOM 4681 N N . SER A 1 612 ? 24.670 4.474 4.664 1.00 96.25 612 SER A N 1
ATOM 4682 C CA . SER A 1 612 ? 25.979 5.103 4.871 1.00 96.25 612 SER A CA 1
ATOM 4683 C C . SER A 1 612 ? 26.972 4.681 3.779 1.00 96.25 612 SER A C 1
ATOM 4685 O O . SER A 1 612 ? 26.589 4.027 2.806 1.00 96.25 612 SER A O 1
ATOM 4687 N N . THR A 1 613 ? 28.257 5.019 3.932 1.00 95.75 613 THR A N 1
ATOM 4688 C CA . THR A 1 613 ? 29.334 4.683 2.981 1.00 95.75 613 THR A CA 1
ATOM 4689 C C . THR A 1 613 ? 29.310 3.217 2.543 1.00 95.75 613 THR A C 1
ATOM 4691 O O . THR A 1 613 ? 29.314 2.941 1.347 1.00 95.75 613 THR A O 1
ATOM 4694 N N . ALA A 1 614 ? 29.174 2.276 3.486 1.00 96.06 614 ALA A N 1
ATOM 4695 C CA . ALA A 1 614 ? 29.160 0.847 3.170 1.00 96.06 614 ALA A CA 1
ATOM 4696 C C . ALA A 1 614 ? 27.985 0.456 2.255 1.00 96.06 614 ALA A C 1
ATOM 4698 O O . ALA A 1 614 ? 28.135 -0.366 1.354 1.00 96.06 614 ALA A O 1
ATOM 4699 N N . GLN A 1 615 ? 26.811 1.061 2.452 1.00 96.88 615 GLN A N 1
ATOM 4700 C CA . GLN A 1 615 ? 25.644 0.813 1.606 1.00 96.88 615 GLN A CA 1
ATOM 4701 C C . GLN A 1 615 ? 25.808 1.467 0.232 1.00 96.88 615 GLN A C 1
ATOM 4703 O O . GLN A 1 615 ? 25.481 0.834 -0.772 1.00 96.88 615 GLN A O 1
ATOM 4708 N N . PHE A 1 616 ? 26.366 2.680 0.166 1.00 96.62 616 PHE A N 1
ATOM 4709 C CA . PHE A 1 616 ? 26.668 3.345 -1.104 1.00 96.62 616 PHE A CA 1
ATOM 4710 C C . PHE A 1 616 ? 27.665 2.554 -1.956 1.00 96.62 616 PHE A C 1
ATOM 4712 O O . PHE A 1 616 ? 27.494 2.481 -3.173 1.00 96.62 616 PHE A O 1
ATOM 4719 N N . ASP A 1 617 ? 28.649 1.896 -1.343 1.00 95.50 617 ASP A N 1
ATOM 4720 C CA . ASP A 1 617 ? 29.620 1.058 -2.055 1.00 95.50 617 ASP A CA 1
ATOM 4721 C C . ASP A 1 617 ? 28.970 -0.175 -2.704 1.00 95.50 617 ASP A C 1
ATOM 4723 O O . ASP A 1 617 ? 29.353 -0.586 -3.805 1.00 95.50 617 ASP A O 1
ATOM 4727 N N . VAL A 1 618 ? 27.942 -0.731 -2.056 1.00 96.00 618 VAL A N 1
ATOM 4728 C CA . VAL A 1 618 ? 27.188 -1.905 -2.527 1.00 96.00 618 VAL A CA 1
ATOM 4729 C C . VAL A 1 618 ? 26.181 -1.553 -3.627 1.00 96.00 618 VAL A C 1
ATOM 4731 O O . VAL A 1 618 ? 25.834 -2.418 -4.437 1.00 96.00 618 VAL A O 1
ATOM 4734 N N . MET A 1 619 ? 25.720 -0.301 -3.687 1.00 96.94 619 MET A N 1
ATOM 4735 C CA . MET A 1 619 ? 24.807 0.159 -4.734 1.00 96.94 619 MET A CA 1
ATOM 4736 C C . MET A 1 619 ? 25.434 0.052 -6.131 1.00 96.94 619 MET A C 1
ATOM 4738 O O . MET A 1 619 ? 26.654 0.146 -6.317 1.00 96.94 619 MET A O 1
ATOM 4742 N N . LYS A 1 620 ? 24.588 -0.119 -7.151 1.00 95.69 620 LYS A N 1
ATOM 4743 C CA . LYS A 1 620 ? 25.030 -0.086 -8.551 1.00 95.69 620 LYS A CA 1
ATOM 4744 C C . LYS A 1 620 ? 25.702 1.247 -8.889 1.00 95.69 620 LYS A C 1
ATOM 4746 O O . LYS A 1 620 ? 25.264 2.304 -8.440 1.00 95.69 620 LYS A O 1
ATOM 4751 N N . GLU A 1 621 ? 26.734 1.203 -9.726 1.00 95.12 621 GLU A N 1
ATOM 4752 C CA . GLU A 1 621 ? 27.319 2.424 -10.285 1.00 95.12 621 GLU A CA 1
ATOM 4753 C C . GLU A 1 621 ? 26.306 3.153 -11.174 1.00 95.12 621 GLU A C 1
ATOM 4755 O O . GLU A 1 621 ? 25.658 2.547 -12.029 1.00 95.12 621 GLU A O 1
ATOM 4760 N N . GLY A 1 622 ? 26.157 4.459 -10.959 1.00 93.50 622 GLY A N 1
ATOM 4761 C CA . GLY A 1 622 ? 25.174 5.283 -11.656 1.00 93.50 622 GLY A CA 1
ATOM 4762 C C . GLY A 1 622 ? 23.731 5.074 -11.187 1.00 93.50 622 GLY A C 1
ATOM 4763 O O . GLY A 1 622 ? 22.809 5.427 -11.920 1.00 93.50 622 GLY A O 1
ATOM 4764 N N . SER A 1 623 ? 23.525 4.505 -9.996 1.00 96.69 623 SER A N 1
ATOM 4765 C CA . SER A 1 623 ? 22.201 4.401 -9.371 1.00 96.69 623 SER A CA 1
ATOM 4766 C C . SER A 1 623 ? 21.743 5.725 -8.751 1.00 96.69 623 SER A C 1
ATOM 4768 O O . SER A 1 623 ? 22.501 6.699 -8.669 1.00 96.69 623 SER A O 1
ATOM 4770 N N . TYR A 1 624 ? 20.480 5.757 -8.331 1.00 97.88 624 TYR A N 1
ATOM 4771 C CA . TYR A 1 624 ? 19.833 6.919 -7.730 1.00 97.88 624 TYR A CA 1
ATOM 4772 C C . TYR A 1 624 ? 19.285 6.583 -6.341 1.00 97.88 624 TYR A C 1
ATOM 4774 O O . TYR A 1 624 ? 18.762 5.486 -6.136 1.00 97.88 624 TYR A O 1
ATOM 4782 N N . LEU A 1 625 ? 19.360 7.538 -5.410 1.00 98.19 625 LEU A N 1
ATOM 4783 C CA . LEU A 1 625 ? 18.761 7.425 -4.075 1.00 98.19 625 LEU A CA 1
ATOM 4784 C C . LEU A 1 625 ? 17.650 8.462 -3.886 1.00 98.19 625 LEU A C 1
ATOM 4786 O O . LEU A 1 625 ? 17.854 9.638 -4.166 1.00 98.19 625 LEU A O 1
ATOM 4790 N N . ILE A 1 626 ? 16.506 8.052 -3.355 1.00 98.50 626 ILE A N 1
ATOM 4791 C CA . ILE A 1 626 ? 15.400 8.938 -2.989 1.00 98.50 626 ILE A CA 1
ATOM 4792 C C . ILE A 1 626 ? 15.072 8.750 -1.508 1.00 98.50 626 ILE A C 1
ATOM 4794 O O . ILE A 1 626 ? 14.894 7.623 -1.038 1.00 98.50 626 ILE A O 1
ATOM 4798 N N . ASN A 1 627 ? 14.979 9.850 -0.764 1.00 97.62 627 ASN A N 1
ATOM 4799 C CA . ASN A 1 627 ? 14.521 9.839 0.618 1.00 97.62 627 ASN A CA 1
ATOM 4800 C C . ASN A 1 627 ? 13.416 10.876 0.840 1.00 97.62 627 ASN A C 1
ATOM 4802 O O . ASN A 1 627 ? 13.682 12.063 1.028 1.00 97.62 627 ASN A O 1
ATOM 4806 N N . ALA A 1 628 ? 12.184 10.375 0.899 1.00 94.38 628 ALA A N 1
ATOM 4807 C CA . ALA A 1 628 ? 10.990 11.120 1.291 1.00 94.38 628 ALA A CA 1
ATOM 4808 C C . ALA A 1 628 ? 10.360 10.528 2.568 1.00 94.38 628 ALA A C 1
ATOM 4810 O O . ALA A 1 628 ? 9.138 10.488 2.717 1.00 94.38 628 ALA A O 1
ATOM 4811 N N . SER A 1 629 ? 11.193 9.982 3.468 1.00 90.81 629 SER A N 1
ATOM 4812 C CA . SER A 1 629 ? 10.743 9.339 4.710 1.00 90.81 629 SER A CA 1
ATOM 4813 C C . SER A 1 629 ? 11.161 10.101 5.963 1.00 90.81 629 SER A C 1
ATOM 4815 O O . SER A 1 629 ? 10.347 10.817 6.550 1.00 90.81 629 SER A O 1
ATOM 4817 N N . ARG A 1 630 ? 12.410 9.935 6.412 1.00 90.50 630 ARG A N 1
ATOM 4818 C CA . ARG A 1 630 ? 12.956 10.555 7.627 1.00 90.50 630 ARG A CA 1
ATOM 4819 C C . ARG A 1 630 ? 14.382 11.060 7.397 1.00 90.50 630 ARG A C 1
ATOM 4821 O O . ARG A 1 630 ? 15.188 10.395 6.744 1.00 90.50 630 ARG A O 1
ATOM 4828 N N . GLY A 1 631 ? 14.700 12.226 7.960 1.00 90.81 631 GLY A N 1
ATOM 4829 C CA . GLY A 1 631 ? 15.956 12.942 7.706 1.00 90.81 631 GLY A CA 1
ATOM 4830 C C . GLY A 1 631 ? 17.222 12.234 8.197 1.00 90.81 631 GLY A C 1
ATOM 4831 O O . GLY A 1 631 ? 18.274 12.362 7.584 1.00 90.81 631 GLY A O 1
ATOM 4832 N N . HIS A 1 632 ? 17.124 11.430 9.259 1.00 92.56 632 HIS A N 1
ATOM 4833 C CA . HIS A 1 632 ? 18.273 10.733 9.854 1.00 92.56 632 HIS A CA 1
ATOM 4834 C C . HIS A 1 632 ? 18.583 9.360 9.241 1.00 92.56 632 HIS A C 1
ATOM 4836 O O . HIS A 1 632 ? 19.502 8.688 9.702 1.00 92.56 632 HIS A O 1
ATOM 4842 N N . VAL A 1 633 ? 17.825 8.907 8.240 1.00 95.00 633 VAL A N 1
ATOM 4843 C CA . VAL A 1 633 ? 17.992 7.563 7.651 1.00 95.00 633 VAL A CA 1
ATOM 4844 C C . VAL A 1 633 ? 19.237 7.486 6.760 1.00 95.00 633 VAL A C 1
ATOM 4846 O O . VAL A 1 633 ? 19.878 6.439 6.665 1.00 95.00 633 VAL A O 1
ATOM 4849 N N . VAL A 1 634 ? 19.600 8.606 6.133 1.00 96.62 634 VAL A N 1
ATOM 4850 C CA . VAL A 1 634 ? 20.734 8.715 5.209 1.00 96.62 634 VAL A CA 1
ATOM 4851 C C . VAL A 1 634 ? 21.841 9.542 5.846 1.00 96.62 634 VAL A C 1
ATOM 4853 O O . VAL A 1 634 ? 21.592 10.623 6.381 1.00 96.62 634 VAL A O 1
ATOM 4856 N N . ASP A 1 635 ? 23.080 9.068 5.745 1.00 96.38 635 ASP A N 1
ATOM 4857 C CA . ASP A 1 635 ? 24.248 9.867 6.102 1.00 96.38 635 ASP A CA 1
ATOM 4858 C C . ASP A 1 635 ? 24.611 10.826 4.956 1.00 96.38 635 ASP A C 1
ATOM 4860 O O . ASP A 1 635 ? 25.220 10.437 3.956 1.00 96.38 635 ASP A O 1
ATOM 4864 N N . ILE A 1 636 ? 24.203 12.092 5.078 1.00 95.31 636 ILE A N 1
ATOM 4865 C CA . ILE A 1 636 ? 24.345 13.092 4.007 1.00 95.31 636 ILE A CA 1
ATOM 4866 C C . ILE A 1 636 ? 25.808 13.362 3.601 1.00 95.31 636 ILE A C 1
ATOM 4868 O O . ILE A 1 636 ? 26.075 13.437 2.400 1.00 95.31 636 ILE A O 1
ATOM 4872 N N . PRO A 1 637 ? 26.793 13.440 4.517 1.00 95.44 637 PRO A N 1
ATOM 4873 C CA . PRO A 1 637 ? 28.199 13.533 4.120 1.00 95.44 637 PRO A CA 1
ATOM 4874 C C . PRO A 1 637 ? 28.662 12.362 3.237 1.00 95.44 637 PRO A C 1
ATOM 4876 O O . PRO A 1 637 ? 29.358 12.575 2.242 1.00 95.44 637 PRO A O 1
ATOM 4879 N N . ALA A 1 638 ? 28.227 11.133 3.542 1.00 96.06 638 A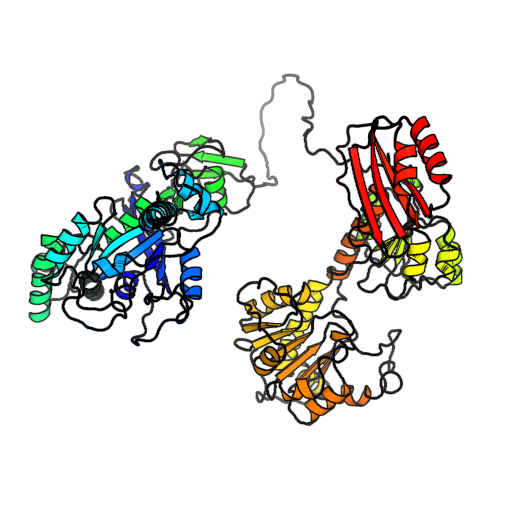LA A N 1
ATOM 4880 C CA . ALA A 1 638 ? 28.528 9.960 2.722 1.00 96.06 638 ALA A CA 1
ATOM 4881 C C . ALA A 1 638 ? 27.828 10.019 1.352 1.00 96.06 638 ALA A C 1
ATOM 4883 O O . ALA A 1 638 ? 28.426 9.648 0.341 1.00 96.06 638 ALA A O 1
ATOM 4884 N N . LEU A 1 639 ? 26.605 10.559 1.289 1.00 96.38 639 LEU A N 1
ATOM 4885 C CA . LEU A 1 639 ? 25.894 10.810 0.031 1.00 96.38 639 LEU A CA 1
ATOM 4886 C C . LEU A 1 639 ? 26.662 11.789 -0.873 1.00 96.38 639 LEU A C 1
ATOM 4888 O O . LEU A 1 639 ? 26.820 11.533 -2.068 1.00 96.38 639 LEU A O 1
ATOM 4892 N N . ILE A 1 640 ? 27.170 12.891 -0.307 1.00 96.06 640 ILE A N 1
ATOM 4893 C CA . ILE A 1 640 ? 27.972 13.887 -1.037 1.00 96.06 640 ILE A CA 1
ATOM 4894 C C . ILE A 1 640 ? 29.245 13.233 -1.590 1.00 96.06 640 ILE A C 1
ATOM 4896 O O . ILE A 1 640 ? 29.571 13.407 -2.767 1.00 96.06 640 ILE A O 1
ATOM 4900 N N . ALA A 1 641 ? 29.936 12.429 -0.776 1.00 95.81 641 ALA A N 1
ATOM 4901 C CA . ALA A 1 641 ? 31.120 11.690 -1.211 1.00 95.81 641 ALA A CA 1
ATOM 4902 C C . ALA A 1 641 ? 30.804 10.707 -2.355 1.00 95.81 641 ALA A C 1
ATOM 4904 O O . ALA A 1 641 ? 31.515 10.693 -3.362 1.00 95.81 641 ALA A O 1
ATOM 4905 N N . ALA A 1 642 ? 29.710 9.945 -2.250 1.00 95.75 642 ALA A N 1
ATOM 4906 C CA . ALA A 1 642 ? 29.263 9.004 -3.280 1.00 95.75 642 ALA A CA 1
ATOM 4907 C C . ALA A 1 642 ? 28.838 9.698 -4.588 1.00 95.75 642 ALA A C 1
ATOM 4909 O O . ALA A 1 642 ? 29.017 9.154 -5.682 1.00 95.75 642 ALA A O 1
ATOM 4910 N N . LYS A 1 643 ? 28.291 10.916 -4.504 1.00 94.94 643 LYS A N 1
ATOM 4911 C CA . LYS A 1 643 ? 27.970 11.722 -5.688 1.00 94.94 643 LYS A CA 1
ATOM 4912 C C . LYS A 1 643 ? 29.230 12.262 -6.362 1.00 94.94 643 LYS A C 1
ATOM 4914 O O . LYS A 1 643 ? 29.335 12.195 -7.586 1.00 94.94 643 LYS A O 1
ATOM 4919 N N . ASN A 1 644 ? 30.189 12.757 -5.580 1.00 94.50 644 ASN A N 1
ATOM 4920 C CA . ASN A 1 644 ? 31.454 13.293 -6.089 1.00 94.50 644 ASN A CA 1
ATOM 4921 C C . ASN A 1 644 ? 32.346 12.212 -6.713 1.00 94.50 644 ASN A C 1
ATOM 4923 O O . ASN A 1 644 ? 33.019 12.480 -7.706 1.00 94.50 644 ASN A O 1
ATOM 4927 N N . SER A 1 645 ? 32.316 10.982 -6.189 1.00 93.44 645 SER A N 1
ATOM 4928 C CA . SER A 1 645 ? 33.018 9.838 -6.787 1.00 93.44 645 SER A CA 1
ATOM 4929 C C . SER A 1 645 ? 32.354 9.310 -8.066 1.00 93.44 645 SER A C 1
ATOM 4931 O O . SER A 1 645 ? 32.948 8.503 -8.777 1.00 93.44 645 SER A O 1
ATOM 4933 N N . GLY A 1 646 ? 31.130 9.754 -8.379 1.00 91.56 646 GLY A N 1
ATOM 4934 C CA . GLY A 1 646 ? 30.347 9.285 -9.525 1.00 91.56 646 GLY A CA 1
ATOM 4935 C C . GLY A 1 646 ? 29.638 7.946 -9.303 1.00 91.56 646 GLY A C 1
ATOM 4936 O O . GLY A 1 646 ? 29.004 7.441 -10.232 1.00 91.56 646 GLY A O 1
ATOM 4937 N N . LYS A 1 647 ? 29.701 7.385 -8.087 1.00 94.19 647 LYS A N 1
ATOM 4938 C CA . LYS A 1 647 ? 28.988 6.157 -7.709 1.00 94.19 647 LYS A CA 1
ATOM 4939 C C . LYS A 1 647 ? 27.476 6.332 -7.847 1.00 94.19 647 LYS A C 1
ATOM 4941 O O . LYS A 1 647 ? 26.813 5.449 -8.390 1.00 94.19 647 LYS A O 1
ATOM 4946 N N . LEU A 1 648 ? 26.952 7.485 -7.428 1.00 95.94 648 LEU A N 1
ATOM 4947 C CA . LEU A 1 648 ? 25.559 7.877 -7.646 1.00 95.94 648 LEU A CA 1
ATOM 4948 C C . LEU A 1 648 ? 25.425 8.839 -8.825 1.00 95.94 648 LEU A C 1
ATOM 4950 O O . LEU A 1 648 ? 26.164 9.817 -8.945 1.00 95.94 648 LEU A O 1
ATOM 4954 N N . ALA A 1 649 ? 24.423 8.601 -9.668 1.00 95.31 649 ALA A N 1
ATOM 4955 C CA . ALA A 1 649 ? 24.084 9.505 -10.764 1.00 95.31 649 ALA A CA 1
ATOM 4956 C C . ALA A 1 649 ? 23.279 10.726 -10.287 1.00 95.31 649 ALA A C 1
ATOM 4958 O O . ALA A 1 649 ? 23.366 11.793 -10.899 1.00 95.31 649 ALA A O 1
ATOM 4959 N N . GLY A 1 650 ? 22.522 10.592 -9.198 1.00 96.06 650 GLY A N 1
ATOM 4960 C CA . GLY A 1 650 ? 21.705 11.654 -8.613 1.00 96.06 650 GLY A CA 1
ATOM 4961 C C . GLY A 1 650 ? 20.951 11.183 -7.373 1.00 96.06 650 GLY A C 1
ATOM 4962 O O . GLY A 1 650 ? 20.964 9.994 -7.050 1.00 96.06 650 GLY A O 1
ATOM 4963 N N . ALA A 1 651 ? 20.297 12.111 -6.683 1.00 97.56 651 ALA A N 1
ATOM 4964 C CA . ALA A 1 651 ? 19.468 11.804 -5.524 1.00 97.56 651 ALA A CA 1
ATOM 4965 C C . ALA A 1 651 ? 18.344 12.830 -5.333 1.00 97.56 651 ALA A C 1
ATOM 4967 O O . ALA A 1 651 ? 18.474 13.973 -5.766 1.00 97.56 651 ALA A O 1
ATOM 4968 N N . ALA A 1 652 ? 17.259 12.430 -4.676 1.00 98.06 652 ALA A N 1
ATOM 4969 C CA . ALA A 1 652 ? 16.182 13.325 -4.256 1.00 98.06 652 ALA A CA 1
ATOM 4970 C C . ALA A 1 652 ? 15.988 13.241 -2.740 1.00 98.06 652 ALA A C 1
ATOM 4972 O O . ALA A 1 652 ? 15.924 12.143 -2.182 1.00 98.06 652 ALA A O 1
ATOM 4973 N N . LEU A 1 653 ? 15.932 14.391 -2.075 1.00 97.56 653 LEU A N 1
ATOM 4974 C CA . LEU A 1 653 ? 15.784 14.502 -0.628 1.00 97.56 653 LEU A CA 1
ATOM 4975 C C . LEU A 1 653 ? 14.662 15.487 -0.305 1.00 97.56 653 LEU A C 1
ATOM 4977 O O . LEU A 1 653 ? 14.746 16.663 -0.661 1.00 97.56 653 LEU A O 1
ATOM 4981 N N . ASP A 1 654 ? 13.653 15.006 0.415 1.00 96.00 654 ASP A N 1
ATOM 4982 C CA . ASP A 1 654 ? 12.577 15.850 0.950 1.00 96.00 654 ASP A CA 1
ATOM 4983 C C . ASP A 1 654 ? 12.784 16.187 2.431 1.00 96.00 654 ASP A C 1
ATOM 4985 O O . ASP A 1 654 ? 12.270 17.183 2.924 1.00 96.00 654 ASP A O 1
ATOM 4989 N N . VAL A 1 655 ? 13.556 15.369 3.144 1.00 93.19 655 VAL A N 1
ATOM 4990 C CA . VAL A 1 655 ? 13.703 15.414 4.605 1.00 93.19 655 VAL A CA 1
ATOM 4991 C C . VAL A 1 655 ? 15.170 15.487 5.010 1.00 93.19 655 VAL A C 1
ATOM 4993 O O . VAL A 1 655 ? 16.030 14.867 4.376 1.00 93.19 655 VAL A O 1
ATOM 4996 N N . TYR A 1 656 ? 15.457 16.200 6.101 1.00 93.88 656 TYR A N 1
ATOM 4997 C CA . TYR A 1 656 ? 16.829 16.498 6.537 1.00 93.88 656 TYR A CA 1
ATOM 4998 C C . TYR A 1 656 ? 17.013 16.248 8.044 1.00 93.88 656 TYR A C 1
ATOM 5000 O O . TYR A 1 656 ? 16.036 16.302 8.787 1.00 93.88 656 TYR A O 1
ATOM 5008 N N . PRO A 1 657 ? 18.239 15.961 8.528 1.00 90.06 657 PRO A N 1
ATOM 5009 C CA . PRO A 1 657 ? 18.515 15.805 9.960 1.00 90.06 657 PRO A CA 1
ATOM 5010 C C . PRO A 1 657 ? 18.077 17.008 10.805 1.00 90.06 657 PRO A C 1
ATOM 5012 O O . PRO A 1 657 ? 17.392 16.831 11.805 1.00 90.06 657 PRO A O 1
ATOM 5015 N N . ASN A 1 658 ? 18.439 18.225 10.382 1.00 88.75 658 ASN A N 1
ATOM 5016 C CA . ASN A 1 658 ? 17.939 19.465 10.969 1.00 88.75 658 ASN A CA 1
ATOM 5017 C C . ASN A 1 658 ? 17.203 20.272 9.899 1.00 88.75 658 ASN A C 1
ATOM 5019 O O . ASN A 1 658 ? 17.747 20.531 8.821 1.00 88.75 658 ASN A O 1
ATOM 5023 N N . GLU A 1 659 ? 15.986 20.706 10.211 1.00 87.12 659 GLU A N 1
ATOM 5024 C CA . GLU A 1 659 ? 15.120 21.442 9.290 1.00 87.12 659 GLU A CA 1
ATOM 5025 C C . GLU A 1 659 ? 14.860 22.872 9.789 1.00 87.12 659 GLU A C 1
ATOM 5027 O O . GLU A 1 659 ? 14.801 23.109 11.000 1.00 87.12 659 GLU A O 1
ATOM 5032 N N . PRO A 1 660 ? 14.698 23.858 8.885 1.00 85.94 660 PRO A N 1
ATOM 5033 C CA . PRO A 1 660 ? 14.356 25.215 9.286 1.00 85.94 660 PRO A CA 1
ATOM 5034 C C . PRO A 1 660 ? 13.008 25.281 10.019 1.00 85.94 660 PRO A C 1
ATOM 5036 O O . PRO A 1 660 ? 11.997 24.792 9.528 1.00 85.94 660 PRO A O 1
ATOM 5039 N N . ALA A 1 661 ? 12.954 25.993 11.149 1.00 76.25 661 ALA A N 1
ATOM 5040 C CA . ALA A 1 661 ? 11.720 26.149 11.934 1.00 76.25 661 ALA A CA 1
ATOM 5041 C C . ALA A 1 661 ? 10.624 26.987 11.238 1.00 76.25 661 ALA A C 1
ATOM 5043 O O . ALA A 1 661 ? 9.467 26.997 11.661 1.00 76.25 661 ALA A O 1
ATOM 5044 N N . LYS A 1 662 ? 10.983 27.756 10.203 1.00 80.94 662 LYS A N 1
ATOM 5045 C CA . LYS A 1 662 ? 10.061 28.624 9.462 1.00 80.94 662 LYS A CA 1
ATOM 5046 C C . LYS A 1 662 ? 10.491 28.778 8.010 1.00 80.94 662 LYS A C 1
ATOM 5048 O O . LYS A 1 662 ? 11.648 28.565 7.667 1.00 80.94 662 LYS A O 1
ATOM 5053 N N . ASN A 1 663 ? 9.563 29.255 7.189 1.00 83.81 663 ASN A N 1
ATOM 5054 C CA . ASN A 1 663 ? 9.844 29.627 5.808 1.00 83.81 663 ASN A CA 1
ATOM 5055 C C . ASN A 1 663 ? 10.607 30.958 5.769 1.00 83.81 663 ASN A C 1
ATOM 5057 O O . ASN A 1 663 ? 10.283 31.893 6.506 1.00 83.81 663 ASN A O 1
ATOM 5061 N N . GLY A 1 664 ? 11.597 31.059 4.887 1.00 85.75 664 GLY A N 1
ATOM 5062 C CA . GLY A 1 664 ? 12.388 32.271 4.703 1.00 85.75 664 GLY A CA 1
ATOM 5063 C C . GLY A 1 664 ? 13.638 32.019 3.868 1.00 85.75 664 GLY A C 1
ATOM 5064 O O . GLY A 1 664 ? 14.090 30.885 3.721 1.00 85.75 664 GLY A O 1
ATOM 5065 N N . VAL A 1 665 ? 14.187 33.092 3.306 1.00 86.88 665 VAL A N 1
ATOM 5066 C CA . VAL A 1 665 ? 15.382 33.034 2.456 1.00 86.88 665 VAL A CA 1
ATOM 5067 C C . VAL A 1 665 ? 16.626 32.814 3.319 1.00 86.88 665 VAL A C 1
ATOM 5069 O O . VAL A 1 665 ? 16.749 33.402 4.390 1.00 86.88 665 VAL A O 1
ATOM 5072 N N . GLY A 1 666 ? 17.548 31.969 2.851 1.00 84.69 666 GLY A N 1
ATOM 5073 C CA . GLY A 1 666 ? 18.845 31.746 3.500 1.00 84.69 666 GLY A CA 1
ATOM 5074 C C . GLY A 1 666 ? 18.792 30.961 4.813 1.00 84.69 666 GLY A C 1
ATOM 5075 O O . GLY A 1 666 ? 19.788 30.929 5.526 1.00 84.69 666 GLY A O 1
ATOM 5076 N N . LEU A 1 667 ? 17.655 30.337 5.148 1.00 87.81 667 LEU A N 1
ATOM 5077 C CA . LEU A 1 667 ? 17.497 29.561 6.385 1.00 87.81 667 LEU A CA 1
ATOM 5078 C C . LEU A 1 667 ? 18.084 28.144 6.303 1.00 87.81 667 LEU A C 1
ATOM 5080 O O . LEU A 1 667 ? 18.426 27.574 7.333 1.00 87.81 667 LEU A O 1
ATOM 5084 N N . PHE A 1 668 ? 18.214 27.583 5.099 1.00 89.12 668 PHE A N 1
ATOM 5085 C CA . PHE A 1 668 ? 18.919 26.323 4.866 1.00 89.12 668 PHE A CA 1
ATOM 5086 C C . PHE A 1 668 ? 20.385 26.633 4.532 1.00 89.12 668 PHE A C 1
ATOM 5088 O O . PHE A 1 668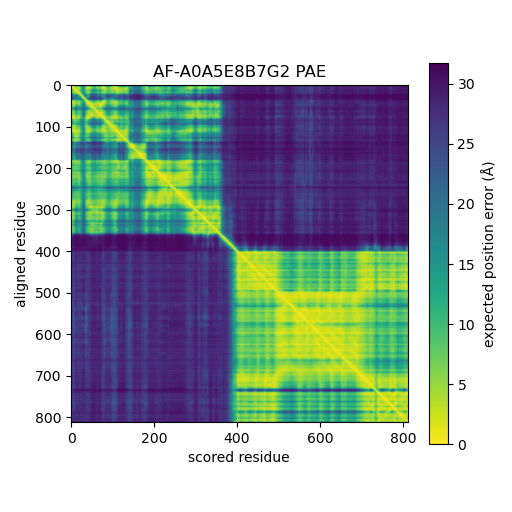 ? 20.707 26.981 3.396 1.00 89.12 668 PHE A O 1
ATOM 5095 N N . ASN A 1 669 ? 21.246 26.619 5.552 1.00 90.12 669 ASN A N 1
ATOM 5096 C CA . ASN A 1 669 ? 22.646 27.047 5.474 1.00 90.12 669 ASN A CA 1
ATOM 5097 C C . ASN A 1 669 ? 23.558 26.194 6.377 1.00 90.12 669 ASN A C 1
ATOM 5099 O O . ASN A 1 669 ? 23.075 25.353 7.137 1.00 90.12 669 ASN A O 1
ATOM 5103 N N . ASP A 1 670 ? 24.866 26.454 6.309 1.00 89.81 670 ASP A N 1
ATOM 5104 C CA . ASP A 1 670 ? 25.890 25.676 7.020 1.00 89.81 670 ASP A CA 1
ATOM 5105 C C . ASP A 1 670 ? 25.832 25.802 8.550 1.00 89.81 670 ASP A C 1
ATOM 5107 O O . ASP A 1 670 ? 26.380 24.963 9.254 1.00 89.81 670 ASP A O 1
ATOM 5111 N N . SER A 1 671 ? 25.126 26.804 9.084 1.00 87.88 671 SER A N 1
ATOM 5112 C CA . SER A 1 671 ? 24.875 26.914 10.527 1.00 87.88 671 SER A CA 1
ATOM 5113 C C . SER A 1 671 ? 23.782 25.956 11.009 1.00 87.88 671 SER A C 1
ATOM 5115 O O . SER A 1 671 ? 23.727 25.648 12.197 1.00 87.88 671 SER A O 1
ATOM 5117 N N . LEU A 1 672 ? 22.878 25.532 10.118 1.00 88.31 672 LEU A N 1
ATOM 5118 C CA . LEU A 1 672 ? 21.825 24.559 10.423 1.00 88.31 672 LEU A CA 1
ATOM 5119 C C . LEU A 1 672 ? 22.310 23.124 10.185 1.00 88.31 672 LEU A C 1
ATOM 5121 O O . LEU A 1 672 ? 22.027 22.225 10.977 1.00 88.31 672 LEU A O 1
ATOM 5125 N N . ASN A 1 673 ? 23.015 22.916 9.073 1.00 88.44 673 ASN A N 1
ATOM 5126 C CA . ASN A 1 673 ? 23.656 21.653 8.739 1.00 88.44 673 ASN A CA 1
ATOM 5127 C C . ASN A 1 673 ? 25.000 21.944 8.076 1.00 88.44 673 ASN A C 1
ATOM 5129 O O . ASN A 1 673 ? 25.015 22.515 6.993 1.00 88.44 673 ASN A O 1
ATOM 5133 N N . ASP A 1 674 ? 26.094 21.459 8.651 1.00 90.56 674 ASP A N 1
ATOM 5134 C CA . ASP A 1 674 ? 27.487 21.752 8.273 1.00 90.56 674 ASP A CA 1
ATOM 5135 C C . ASP A 1 674 ? 27.836 21.427 6.799 1.00 90.56 674 ASP A C 1
ATOM 5137 O O . ASP A 1 674 ? 28.884 21.814 6.288 1.00 90.56 674 ASP A O 1
ATOM 5141 N N . TRP A 1 675 ? 26.970 20.674 6.118 1.00 91.94 675 TRP A N 1
ATOM 5142 C CA . TRP A 1 675 ? 27.101 20.195 4.739 1.00 91.94 675 TRP A CA 1
ATOM 5143 C C . TRP A 1 675 ? 26.083 20.816 3.765 1.00 91.94 675 TRP A C 1
ATOM 5145 O O . TRP A 1 675 ? 26.045 20.422 2.595 1.00 91.94 675 TRP A O 1
ATOM 5155 N N . ALA A 1 676 ? 25.233 21.748 4.211 1.00 90.94 676 ALA A N 1
ATOM 5156 C CA . ALA A 1 676 ? 24.112 22.273 3.428 1.00 90.94 676 ALA A CA 1
ATOM 5157 C C . ALA A 1 676 ? 24.563 22.924 2.113 1.00 90.94 676 ALA A C 1
ATOM 5159 O O . ALA A 1 676 ? 24.014 22.620 1.052 1.00 90.94 676 ALA A O 1
ATOM 5160 N N . SER A 1 677 ? 25.585 23.781 2.156 1.00 90.81 677 SER A N 1
ATOM 5161 C CA . SER A 1 677 ? 26.122 24.451 0.967 1.00 90.81 677 SER A CA 1
ATOM 5162 C C . SER A 1 677 ? 26.715 23.457 -0.028 1.00 90.81 677 SER A C 1
ATOM 5164 O O . SER A 1 677 ? 26.467 23.566 -1.229 1.00 90.81 677 SER A O 1
ATOM 5166 N N . SER A 1 678 ? 27.429 22.449 0.477 1.00 92.94 678 SER A N 1
ATOM 5167 C CA . SER A 1 678 ? 28.024 21.386 -0.336 1.00 92.94 678 SER A CA 1
ATOM 5168 C C . SER A 1 678 ? 26.956 20.563 -1.053 1.00 92.94 678 SER A C 1
ATOM 5170 O O . SER A 1 678 ? 27.106 20.274 -2.235 1.00 92.94 678 SER A O 1
ATOM 5172 N N . LEU A 1 679 ? 25.855 20.228 -0.373 1.00 92.94 679 LEU A N 1
ATOM 5173 C CA . LEU A 1 679 ? 24.730 19.507 -0.972 1.00 92.94 679 LEU A CA 1
ATOM 5174 C C . LEU A 1 679 ? 24.036 20.338 -2.065 1.00 92.94 679 LEU A C 1
ATOM 5176 O O . LEU A 1 679 ? 23.772 19.819 -3.147 1.00 92.94 679 LEU A O 1
ATOM 5180 N N . CYS A 1 680 ? 23.783 21.625 -1.807 1.00 91.62 680 CYS A N 1
ATOM 5181 C CA . CYS A 1 680 ? 23.115 22.534 -2.746 1.00 91.62 680 CYS A CA 1
ATOM 5182 C C . CYS A 1 680 ? 23.918 22.816 -4.028 1.00 91.62 680 CYS A C 1
ATOM 5184 O O . CYS A 1 680 ? 23.340 23.255 -5.019 1.00 91.62 680 CYS A O 1
ATOM 5186 N N . GLN A 1 681 ? 25.236 22.602 -4.020 1.00 90.94 681 GLN A N 1
ATOM 5187 C CA . GLN A 1 681 ? 26.103 22.806 -5.189 1.00 90.94 681 GLN A CA 1
ATOM 5188 C C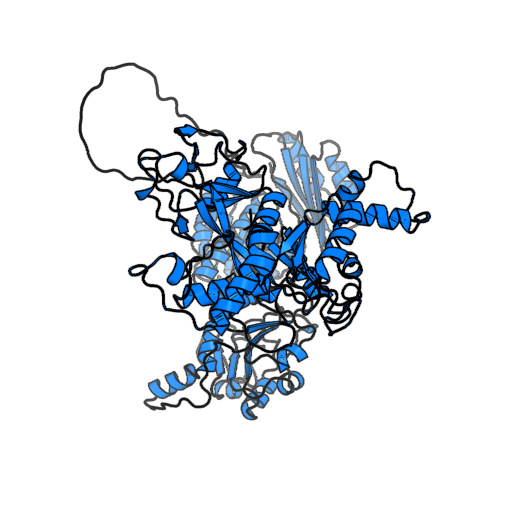 . GLN A 1 681 ? 26.169 21.586 -6.121 1.00 90.94 681 GLN A C 1
ATOM 5190 O O . GLN A 1 681 ? 26.702 21.688 -7.229 1.00 90.94 681 GLN A O 1
ATOM 5195 N N . LEU A 1 682 ? 25.661 20.428 -5.695 1.00 93.25 682 LEU A N 1
ATOM 5196 C CA . LEU A 1 682 ? 25.714 19.204 -6.487 1.00 93.25 682 LEU A CA 1
ATOM 5197 C C . LEU A 1 682 ? 24.722 19.241 -7.656 1.00 93.25 682 LEU A C 1
ATOM 5199 O O . LEU A 1 682 ? 23.558 19.597 -7.502 1.00 93.25 682 LEU A O 1
ATOM 5203 N N . SER A 1 683 ? 25.174 18.782 -8.824 1.00 90.94 683 SER A N 1
ATOM 5204 C CA . SER A 1 683 ? 24.312 18.576 -9.992 1.00 90.94 683 SER A CA 1
ATOM 5205 C C . SER A 1 683 ? 23.461 17.316 -9.862 1.00 90.94 683 SER A C 1
ATOM 5207 O O . SER A 1 683 ? 23.900 16.310 -9.288 1.00 90.94 683 SER A O 1
ATOM 5209 N N . ASN A 1 684 ? 22.275 17.335 -10.469 1.00 93.44 684 ASN A N 1
ATOM 5210 C CA . ASN A 1 684 ? 21.309 16.241 -10.494 1.00 93.44 684 ASN A CA 1
ATOM 5211 C C . ASN A 1 684 ? 20.893 15.775 -9.088 1.00 93.44 684 ASN A C 1
ATOM 5213 O O . ASN A 1 684 ? 20.743 14.576 -8.832 1.00 93.44 684 ASN A O 1
ATOM 5217 N N . ILE A 1 685 ? 20.748 16.737 -8.174 1.00 95.81 685 ILE A N 1
ATOM 5218 C CA . ILE A 1 685 ? 20.170 16.557 -6.844 1.00 95.81 685 ILE A CA 1
ATOM 5219 C C . ILE A 1 685 ? 18.873 17.363 -6.770 1.00 95.81 685 ILE A C 1
ATOM 5221 O O . ILE A 1 685 ? 18.855 18.551 -7.084 1.00 95.81 685 ILE A O 1
ATOM 5225 N N . ILE A 1 686 ? 17.786 16.718 -6.355 1.00 96.81 686 ILE A N 1
ATOM 5226 C CA . ILE A 1 686 ? 16.500 17.374 -6.109 1.00 96.81 686 ILE A CA 1
ATOM 5227 C C . ILE A 1 686 ? 16.367 17.581 -4.604 1.00 96.81 686 ILE A C 1
ATOM 5229 O O . ILE A 1 686 ? 16.432 16.624 -3.837 1.00 96.81 686 ILE A O 1
ATOM 5233 N N . LEU A 1 687 ? 16.197 18.834 -4.191 1.00 95.75 687 LEU A N 1
ATOM 5234 C CA . LEU A 1 687 ? 16.002 19.216 -2.796 1.00 95.75 687 LEU A CA 1
ATOM 5235 C C . LEU A 1 687 ? 14.613 19.824 -2.656 1.00 95.75 687 LEU A C 1
ATOM 5237 O O . LEU A 1 687 ? 14.332 20.876 -3.237 1.00 95.75 687 LEU A O 1
ATOM 5241 N N . THR A 1 688 ? 13.748 19.172 -1.890 1.00 95.38 688 THR A N 1
ATOM 5242 C CA . THR A 1 688 ? 12.412 19.681 -1.579 1.00 95.38 688 THR A CA 1
ATOM 5243 C C . THR A 1 688 ? 12.301 19.992 -0.083 1.00 95.38 688 THR A C 1
ATOM 5245 O O . THR A 1 688 ? 12.974 19.356 0.728 1.00 95.38 688 THR A O 1
ATOM 5248 N N . PRO A 1 689 ? 11.537 21.029 0.314 1.00 93.25 689 PRO A N 1
ATOM 5249 C CA . PRO A 1 689 ? 11.492 21.494 1.699 1.00 93.25 689 PRO A CA 1
ATOM 5250 C C . PRO A 1 689 ? 10.407 20.769 2.514 1.00 93.25 689 PRO A C 1
ATOM 5252 O O . PRO A 1 689 ? 9.461 21.407 2.976 1.00 93.25 689 PRO A O 1
ATOM 5255 N N . HIS A 1 690 ? 10.526 19.449 2.670 1.00 90.69 690 HIS A N 1
ATOM 5256 C CA . HIS A 1 690 ? 9.606 18.600 3.439 1.00 90.69 690 HIS A CA 1
ATOM 5257 C C . HIS A 1 690 ? 8.136 18.758 3.012 1.00 90.69 690 HIS A C 1
ATOM 5259 O O . HIS A 1 690 ? 7.230 19.043 3.804 1.00 90.69 690 HIS A O 1
ATOM 5265 N N . ILE A 1 691 ? 7.891 18.596 1.714 1.00 91.50 691 ILE A N 1
ATOM 5266 C CA . ILE A 1 691 ? 6.583 18.787 1.079 1.00 91.50 691 ILE A CA 1
ATOM 5267 C C . ILE A 1 691 ? 5.943 17.491 0.581 1.00 91.50 691 ILE A C 1
ATOM 5269 O O . ILE A 1 691 ? 4.858 17.560 0.005 1.00 91.50 691 ILE A O 1
ATOM 5273 N N . GLY A 1 692 ? 6.522 16.316 0.840 1.00 88.69 692 GLY A N 1
ATOM 5274 C CA . GLY A 1 692 ? 6.000 15.038 0.345 1.00 88.69 692 GLY A CA 1
ATOM 5275 C C . GLY A 1 692 ? 4.529 14.778 0.679 1.00 88.69 692 GLY A C 1
ATOM 5276 O O . GLY A 1 692 ? 3.790 14.231 -0.136 1.00 88.69 692 GLY A O 1
ATOM 5277 N N . GLY A 1 693 ? 4.065 15.219 1.852 1.00 86.25 693 GLY A N 1
ATOM 5278 C CA . GLY A 1 693 ? 2.653 15.134 2.250 1.00 86.25 693 GLY A CA 1
ATOM 5279 C C . GLY A 1 693 ? 1.839 16.422 2.102 1.00 86.25 693 GLY A C 1
ATOM 5280 O O . GLY A 1 693 ? 0.691 16.468 2.543 1.00 86.25 693 GLY A O 1
ATOM 5281 N N . SER A 1 694 ? 2.416 17.483 1.542 1.00 87.31 694 SER A N 1
ATOM 5282 C CA . SER A 1 694 ? 1.869 18.843 1.589 1.00 87.31 694 SER A CA 1
ATOM 5283 C C . SER A 1 694 ? 1.022 19.173 0.355 1.00 87.31 694 SER A C 1
ATOM 5285 O O . SER A 1 694 ? 1.358 20.064 -0.420 1.00 87.31 694 SER A O 1
ATOM 5287 N N . THR A 1 695 ? -0.104 18.474 0.188 1.00 90.06 695 THR A N 1
ATOM 5288 C CA . THR A 1 695 ? -1.080 18.695 -0.901 1.00 90.06 695 THR A CA 1
ATOM 5289 C C . THR A 1 695 ? -2.457 19.088 -0.365 1.00 90.06 695 THR A C 1
ATOM 5291 O O . THR A 1 695 ? -2.794 18.805 0.788 1.00 90.06 695 THR A O 1
ATOM 5294 N N . SER A 1 696 ? -3.278 19.740 -1.192 1.00 88.50 696 SER A N 1
ATOM 5295 C CA . SER A 1 696 ? -4.649 20.120 -0.818 1.00 88.50 696 SER A CA 1
ATOM 5296 C C . SER A 1 696 ? -5.515 18.895 -0.506 1.00 88.50 696 SER A C 1
ATOM 5298 O O . SER A 1 696 ? -6.270 18.899 0.466 1.00 88.50 696 SER A O 1
ATOM 5300 N N . GLU A 1 697 ? -5.352 17.821 -1.274 1.00 90.06 697 GLU A N 1
ATOM 5301 C CA . GLU A 1 697 ? -6.047 16.545 -1.121 1.00 90.06 697 GLU A CA 1
ATOM 5302 C C . GLU A 1 697 ? -5.632 15.824 0.167 1.00 90.06 697 GLU A C 1
ATOM 5304 O O . GLU A 1 697 ? -6.492 15.305 0.886 1.00 90.06 697 GLU A O 1
ATOM 5309 N N . ALA A 1 698 ? -4.336 15.833 0.506 1.00 89.00 698 ALA A N 1
ATOM 5310 C CA . ALA A 1 698 ? -3.863 15.288 1.775 1.00 89.00 698 ALA A CA 1
ATOM 5311 C C . ALA A 1 698 ? -4.410 16.101 2.954 1.00 89.00 698 ALA A C 1
ATOM 5313 O O . ALA A 1 698 ? -4.887 15.515 3.920 1.00 89.00 698 ALA A O 1
ATOM 5314 N N . GLN A 1 699 ? -4.430 17.438 2.870 1.00 87.25 699 GLN A N 1
ATOM 5315 C CA . GLN A 1 699 ? -5.025 18.279 3.919 1.00 87.25 699 GLN A CA 1
ATOM 5316 C C . GLN A 1 699 ? -6.528 18.018 4.097 1.00 87.25 699 GLN A C 1
ATOM 5318 O O . GLN A 1 699 ? -7.009 17.969 5.233 1.00 87.25 699 GLN A O 1
ATOM 5323 N N . ALA A 1 700 ? -7.268 17.806 3.005 1.00 89.38 700 ALA A N 1
ATOM 5324 C CA . ALA A 1 700 ? -8.675 17.420 3.065 1.00 89.38 700 ALA A CA 1
ATOM 5325 C C . ALA A 1 700 ? -8.860 16.041 3.725 1.00 89.38 700 ALA A C 1
ATOM 5327 O O . ALA A 1 700 ? -9.711 15.894 4.603 1.00 89.38 700 ALA A O 1
ATOM 5328 N N . SER A 1 701 ? -8.026 15.065 3.358 1.00 89.69 701 SER A N 1
ATOM 5329 C CA . SER A 1 701 ? -8.067 13.697 3.897 1.00 89.69 701 SER A CA 1
ATOM 5330 C C . SER A 1 701 ? -7.715 13.651 5.386 1.00 89.69 701 SER A C 1
ATOM 5332 O O . SER A 1 701 ? -8.480 13.097 6.171 1.00 89.69 701 SER A O 1
ATOM 5334 N N . ILE A 1 702 ? -6.641 14.340 5.797 1.00 90.69 702 ILE A N 1
ATOM 5335 C CA . ILE A 1 702 ? -6.244 14.515 7.206 1.00 90.69 702 ILE A CA 1
ATOM 5336 C C . ILE A 1 702 ? -7.404 15.099 8.010 1.00 90.69 702 ILE A C 1
ATOM 5338 O O . ILE A 1 702 ? -7.691 14.660 9.121 1.00 90.69 702 ILE A O 1
ATOM 5342 N N . SER A 1 703 ? -8.087 16.091 7.443 1.00 88.81 703 SER A N 1
ATOM 5343 C CA . SER A 1 703 ? -9.172 16.780 8.133 1.00 88.81 703 SER A CA 1
ATOM 5344 C C . SER A 1 703 ? -10.388 15.890 8.360 1.00 88.81 703 SER A C 1
ATOM 5346 O O . SER A 1 703 ? -11.014 15.982 9.414 1.00 88.81 703 SER A O 1
ATOM 5348 N N . ILE A 1 704 ? -10.693 15.004 7.410 1.00 89.06 704 ILE A N 1
ATOM 5349 C CA . ILE A 1 704 ? -11.749 13.999 7.560 1.00 89.06 704 ILE A CA 1
ATOM 5350 C C . ILE A 1 704 ? -11.327 12.936 8.581 1.00 89.06 704 ILE A C 1
ATOM 5352 O O . ILE A 1 704 ? -12.098 12.631 9.485 1.00 89.06 704 ILE A O 1
ATOM 5356 N N . GLU A 1 705 ? -10.105 12.407 8.480 1.00 91.19 705 GLU A N 1
ATOM 5357 C CA . GLU A 1 705 ? -9.625 11.322 9.344 1.00 91.19 705 GLU A CA 1
ATOM 5358 C C . GLU A 1 705 ? -9.517 11.752 10.814 1.00 91.19 705 GLU A C 1
ATOM 5360 O O . GLU A 1 705 ? -10.060 11.089 11.699 1.00 91.19 705 GLU A O 1
ATOM 5365 N N . VAL A 1 706 ? -8.842 12.873 11.089 1.00 92.88 706 VAL A N 1
ATOM 5366 C CA . VAL A 1 706 ? -8.712 13.396 12.459 1.00 92.88 706 VAL A CA 1
ATOM 5367 C C . VAL A 1 706 ? -10.070 13.870 12.966 1.00 92.88 706 VAL A C 1
ATOM 5369 O O . VAL A 1 706 ? -10.414 13.595 14.110 1.00 92.88 706 VAL A O 1
ATOM 5372 N N . GLY A 1 707 ? -10.878 14.521 12.121 1.00 91.19 707 GLY A N 1
ATOM 5373 C CA . GLY A 1 707 ? -12.232 14.941 12.485 1.00 91.19 707 GLY A CA 1
ATOM 5374 C C . GLY A 1 707 ? -13.123 13.775 12.927 1.00 91.19 707 GLY A C 1
ATOM 5375 O O . GLY A 1 707 ? -13.804 13.876 13.950 1.00 91.19 707 GLY A O 1
ATOM 5376 N N . ASP A 1 708 ? -13.078 12.651 12.207 1.00 90.44 708 ASP A N 1
ATOM 5377 C CA . ASP A 1 708 ? -13.806 11.423 12.548 1.00 90.44 708 ASP A CA 1
ATOM 5378 C C . ASP A 1 708 ? -13.273 10.791 13.843 1.00 90.44 708 ASP A C 1
ATOM 5380 O O . ASP A 1 708 ? -14.057 10.508 14.748 1.00 90.44 708 ASP A O 1
ATOM 5384 N N . LYS A 1 709 ? -11.947 10.666 14.002 1.00 92.56 709 LYS A N 1
ATOM 5385 C CA . LYS A 1 709 ? -11.323 10.163 15.245 1.00 92.56 709 LYS A CA 1
ATOM 5386 C C . LYS A 1 709 ? -11.731 10.982 16.471 1.00 92.56 709 LYS A C 1
ATOM 5388 O O . LYS A 1 709 ? -12.164 10.417 17.473 1.00 92.56 709 LYS A O 1
ATOM 5393 N N . LEU A 1 710 ? -11.663 12.311 16.370 1.00 92.81 710 LEU A N 1
ATOM 5394 C CA . LEU A 1 710 ? -12.092 13.219 17.434 1.00 92.81 710 LEU A CA 1
ATOM 5395 C C . LEU A 1 710 ? -13.584 13.045 17.747 1.00 92.81 710 LEU A C 1
ATOM 5397 O O . LEU A 1 710 ? -13.953 12.921 18.912 1.00 92.81 710 LEU A O 1
ATOM 5401 N N . SER A 1 711 ? -14.433 12.977 16.719 1.00 89.50 711 SER A N 1
ATOM 5402 C CA . SER A 1 711 ? -15.881 12.790 16.889 1.00 89.50 711 SER A CA 1
ATOM 5403 C C . SER A 1 711 ? -16.212 11.456 17.566 1.00 89.50 711 SER A C 1
ATOM 5405 O O . SER A 1 711 ? -17.018 11.418 18.495 1.00 89.50 711 SER A O 1
ATOM 5407 N N . ARG A 1 712 ? -15.564 10.358 17.157 1.00 89.62 712 ARG A N 1
ATOM 5408 C CA . ARG A 1 712 ? -15.757 9.028 17.757 1.00 89.62 712 ARG A CA 1
ATOM 5409 C C . ARG A 1 712 ? -15.267 8.965 19.195 1.00 89.62 712 ARG A C 1
ATOM 5411 O O . ARG A 1 712 ? -15.933 8.369 20.031 1.00 89.62 712 ARG A O 1
ATOM 5418 N N . TYR A 1 713 ? -14.149 9.601 19.526 1.00 91.69 713 TYR A N 1
ATOM 5419 C CA . TYR A 1 713 ? -13.697 9.639 20.915 1.00 91.69 713 TYR A CA 1
ATOM 5420 C C . TYR A 1 713 ? -14.635 10.469 21.807 1.00 91.69 713 TYR A C 1
ATOM 5422 O O . TYR A 1 713 ? -14.950 10.077 22.934 1.00 91.69 713 TYR A O 1
ATOM 5430 N N . VAL A 1 714 ? -15.137 11.598 21.299 1.00 89.19 714 VAL A N 1
ATOM 5431 C CA . VAL A 1 714 ? -16.094 12.439 22.031 1.00 89.19 714 VAL A CA 1
ATOM 5432 C C . VAL A 1 714 ? -17.420 11.706 22.253 1.00 89.19 714 VAL A C 1
ATOM 5434 O O . VAL A 1 714 ? -17.914 11.724 23.382 1.00 89.19 714 VAL A O 1
ATOM 5437 N N . ASN A 1 715 ? -17.957 11.047 21.222 1.00 85.62 715 ASN A N 1
ATOM 5438 C CA . ASN A 1 715 ? -19.294 10.442 21.242 1.00 85.62 715 ASN A CA 1
ATOM 5439 C C . ASN A 1 715 ? -19.323 8.978 21.711 1.00 85.62 715 ASN A C 1
ATOM 5441 O O . ASN A 1 715 ? -20.328 8.533 22.243 1.00 85.62 715 ASN A O 1
ATOM 5445 N N . GLU A 1 716 ? -18.257 8.207 21.499 1.00 86.25 716 GLU A N 1
ATOM 5446 C CA . GLU A 1 716 ? -18.243 6.755 21.748 1.00 86.25 716 GLU A CA 1
ATOM 5447 C C . GLU A 1 716 ? -17.148 6.309 22.721 1.00 86.25 716 GLU A C 1
ATOM 5449 O O . GLU A 1 716 ? -17.222 5.184 23.214 1.00 86.25 716 GLU A O 1
ATOM 5454 N N . GLY A 1 717 ? -16.141 7.154 22.980 1.00 89.25 717 GLY A N 1
ATOM 5455 C CA . GLY A 1 717 ? -14.968 6.822 23.797 1.00 89.25 717 GLY A CA 1
ATOM 5456 C C . GLY A 1 717 ? -13.886 6.015 23.072 1.00 89.25 717 GLY A C 1
ATOM 5457 O O . GLY A 1 717 ? -12.933 5.576 23.698 1.00 89.25 717 GLY A O 1
ATOM 5458 N N . SER A 1 718 ? -13.993 5.806 21.756 1.00 92.75 718 SER A N 1
ATOM 5459 C CA . SER A 1 718 ? -13.014 4.998 21.014 1.00 92.75 718 SER A CA 1
ATOM 5460 C C . SER A 1 718 ? -11.646 5.689 20.931 1.00 92.75 718 SER A C 1
ATOM 5462 O O . SER A 1 718 ? -11.557 6.807 20.425 1.00 92.75 718 SER A O 1
ATOM 5464 N N . THR A 1 719 ? -10.578 4.999 21.337 1.00 93.75 719 THR A N 1
ATOM 5465 C CA . THR A 1 719 ? -9.190 5.507 21.335 1.00 93.75 719 THR A CA 1
ATOM 5466 C C . THR A 1 719 ? -8.286 4.858 20.285 1.00 93.75 719 THR A C 1
ATOM 5468 O O . THR A 1 719 ? -7.085 5.107 20.274 1.00 93.75 719 THR A O 1
ATOM 5471 N N . ASN A 1 720 ? -8.845 4.073 19.357 1.00 91.50 720 ASN A N 1
ATOM 5472 C CA . ASN A 1 720 ? -8.093 3.484 18.242 1.00 91.50 720 ASN A CA 1
ATOM 5473 C C . ASN A 1 720 ? -7.285 4.532 17.458 1.00 91.50 720 ASN A C 1
ATOM 5475 O O . ASN A 1 720 ? -7.840 5.514 16.948 1.00 91.50 720 ASN A O 1
ATOM 5479 N N . GLY A 1 721 ? -5.985 4.280 17.303 1.00 89.38 721 GLY A N 1
ATOM 5480 C CA . GLY A 1 721 ? -5.057 5.190 16.632 1.00 89.38 721 GLY A CA 1
ATOM 5481 C C . GLY A 1 721 ? -4.708 6.459 17.420 1.00 89.38 721 GLY A C 1
ATOM 5482 O O . GLY A 1 721 ? -4.284 7.442 16.802 1.00 89.38 721 GLY A O 1
ATOM 5483 N N . ALA A 1 722 ? -4.910 6.473 18.741 1.00 93.19 722 ALA A N 1
ATOM 5484 C CA . ALA A 1 722 ? -4.316 7.475 19.622 1.00 93.19 722 ALA A CA 1
ATOM 5485 C C . ALA A 1 722 ? -2.806 7.223 19.764 1.00 93.19 722 ALA A C 1
ATOM 5487 O O . ALA A 1 722 ? -2.367 6.085 19.886 1.00 93.19 722 ALA A O 1
ATOM 5488 N N . VAL A 1 723 ? -1.995 8.283 19.767 1.00 91.69 723 VAL A N 1
ATOM 5489 C CA . VAL A 1 723 ? -0.523 8.151 19.804 1.00 91.69 723 VAL A CA 1
ATOM 5490 C C . VAL A 1 723 ? 0.056 8.055 21.218 1.00 91.69 723 VAL A C 1
ATOM 5492 O O . VAL A 1 723 ? 1.218 7.699 21.374 1.00 91.69 723 VAL A O 1
ATOM 5495 N N . ASN A 1 724 ? -0.721 8.420 22.240 1.00 92.56 724 ASN A N 1
ATOM 5496 C CA . ASN A 1 724 ? -0.273 8.527 23.634 1.00 92.56 724 ASN A CA 1
ATOM 5497 C C . ASN A 1 724 ? -1.212 7.822 24.629 1.00 92.56 724 ASN A C 1
ATOM 5499 O O . ASN A 1 724 ? -1.136 8.084 25.828 1.00 92.56 724 ASN A O 1
ATOM 5503 N N . PHE A 1 725 ? -2.146 7.003 24.143 1.00 92.94 725 PHE A N 1
ATOM 5504 C CA . PHE A 1 725 ? -3.240 6.456 24.943 1.00 92.94 725 PHE A CA 1
ATOM 5505 C C . PHE A 1 725 ? -3.477 4.973 24.617 1.00 92.94 725 PHE A C 1
ATOM 5507 O O . PHE A 1 725 ? -3.262 4.597 23.466 1.00 92.94 725 PHE A O 1
ATOM 5514 N N . PRO A 1 726 ? -3.935 4.134 25.572 1.00 93.50 726 PRO A N 1
ATOM 5515 C CA . PRO A 1 726 ? -4.293 2.742 25.288 1.00 93.50 726 PRO A CA 1
ATOM 5516 C C . PRO A 1 726 ? -5.389 2.642 24.219 1.00 93.50 726 PRO A C 1
ATOM 5518 O O . PRO A 1 726 ? -6.352 3.416 24.255 1.00 93.50 726 PRO A O 1
ATOM 5521 N N . GLU A 1 727 ? -5.271 1.690 23.290 1.00 92.50 727 GLU A N 1
ATOM 5522 C CA . GLU A 1 727 ? -6.172 1.568 22.137 1.00 92.50 727 GLU A CA 1
ATOM 5523 C C . GLU A 1 727 ? -7.395 0.695 22.454 1.00 92.50 727 GLU A C 1
ATOM 5525 O O . GLU A 1 727 ? -7.368 -0.527 22.391 1.00 92.50 727 GLU A O 1
ATOM 5530 N N . VAL A 1 728 ? -8.521 1.328 22.780 1.00 92.12 728 VAL A N 1
ATOM 5531 C CA . VAL A 1 728 ? -9.755 0.652 23.188 1.00 92.12 728 VAL A CA 1
ATOM 5532 C C . VAL A 1 728 ? -10.898 1.061 22.269 1.00 92.12 728 VAL A C 1
ATOM 5534 O O . VAL A 1 728 ? -11.149 2.245 22.032 1.00 92.12 728 VAL A O 1
ATOM 5537 N N . SER A 1 729 ? -11.650 0.075 21.782 1.00 90.25 729 SER A N 1
ATOM 5538 C CA . SER A 1 729 ? -12.863 0.315 21.003 1.00 90.25 729 SER A CA 1
ATOM 5539 C C . SER A 1 729 ? -13.898 -0.786 21.220 1.00 90.25 729 SER A C 1
ATOM 5541 O O . SER A 1 729 ? -13.597 -1.977 21.186 1.00 90.25 729 SER A O 1
ATOM 5543 N N . LEU A 1 730 ? -15.149 -0.376 21.424 1.00 86.50 730 LEU A N 1
ATOM 5544 C CA . LEU A 1 730 ? -16.313 -1.234 21.600 1.00 86.50 730 LEU A CA 1
ATOM 5545 C C . LEU A 1 730 ? -17.373 -0.811 20.596 1.00 86.50 730 LEU A C 1
ATOM 5547 O O . LEU A 1 730 ? -17.668 0.374 20.441 1.00 86.50 730 LEU A O 1
ATOM 5551 N N . ARG A 1 731 ? -17.997 -1.797 19.948 1.00 80.69 731 ARG A N 1
ATOM 5552 C CA . ARG A 1 731 ? -19.082 -1.535 18.999 1.00 80.69 731 ARG A CA 1
ATOM 5553 C C . ARG A 1 731 ? -20.251 -0.852 19.701 1.00 80.69 731 ARG A C 1
ATOM 5555 O O . ARG A 1 731 ? -20.788 -1.396 20.670 1.00 80.69 731 ARG A O 1
ATOM 5562 N N . SER A 1 732 ? -20.655 0.292 19.163 1.00 68.44 732 SER A N 1
ATOM 5563 C CA . SER A 1 732 ? -21.842 1.047 19.567 1.00 68.44 732 SER A CA 1
ATOM 5564 C C . SER A 1 732 ? -23.100 0.178 19.451 1.00 68.44 732 SER A C 1
ATOM 5566 O O . SER A 1 732 ? -23.255 -0.582 18.488 1.00 68.44 732 SER A O 1
ATOM 5568 N N . SER A 1 733 ? -23.977 0.243 20.454 1.00 59.84 733 SER A N 1
ATOM 5569 C CA . SER A 1 733 ? -25.246 -0.496 20.460 1.00 59.84 733 SER A CA 1
ATOM 5570 C C . SER A 1 733 ? -26.313 0.217 19.605 1.00 59.84 733 SER A C 1
ATOM 5572 O O . SER A 1 733 ? -26.222 1.428 19.403 1.00 59.84 733 SER A O 1
ATOM 5574 N N . PRO A 1 734 ? -27.308 -0.508 19.049 1.00 52.31 734 PRO A N 1
ATOM 5575 C CA . PRO A 1 734 ? -28.381 0.091 18.255 1.00 52.31 734 PRO A CA 1
ATOM 5576 C C . PRO A 1 734 ? -29.216 1.095 19.067 1.00 52.31 734 PRO A C 1
ATOM 5578 O O . PRO A 1 734 ? -29.437 0.906 20.256 1.00 52.31 734 PRO A O 1
ATOM 5581 N N . SER A 1 735 ? -29.726 2.120 18.383 1.00 53.62 735 SER A N 1
ATOM 5582 C CA . SER A 1 735 ? -30.359 3.354 18.884 1.00 53.62 735 SER A CA 1
ATOM 5583 C C . SER A 1 735 ? -31.582 3.253 19.812 1.00 53.62 735 SER A C 1
ATOM 5585 O O . SER A 1 735 ? -32.071 4.300 20.237 1.00 53.62 735 SER A O 1
ATOM 5587 N N . ASP A 1 736 ? -32.114 2.059 20.076 1.00 49.16 736 ASP A N 1
ATOM 5588 C CA . ASP A 1 736 ? -33.454 1.876 20.662 1.00 49.16 736 ASP A CA 1
ATOM 5589 C C . ASP A 1 736 ? -33.459 1.531 22.165 1.00 49.16 736 ASP A C 1
ATOM 5591 O O . ASP A 1 736 ? -34.533 1.496 22.760 1.00 49.16 736 ASP A O 1
ATOM 5595 N N . ASP A 1 737 ? -32.301 1.309 22.797 1.00 56.47 737 ASP A N 1
ATOM 5596 C CA . ASP A 1 737 ? -32.225 0.968 24.227 1.00 56.47 737 ASP A CA 1
ATOM 5597 C C . ASP A 1 737 ? -31.952 2.229 25.069 1.00 56.47 737 ASP A C 1
ATOM 5599 O O . ASP A 1 737 ? -30.803 2.644 25.211 1.00 56.47 737 ASP A O 1
ATOM 5603 N N . SER A 1 738 ? -32.995 2.840 25.645 1.00 58.50 738 SER A N 1
ATOM 5604 C CA . SER A 1 738 ? -32.890 4.014 26.539 1.00 58.50 738 SER A CA 1
ATOM 5605 C C . SER A 1 738 ? -32.186 3.744 27.872 1.00 58.50 738 SER A C 1
ATOM 5607 O O . SER A 1 738 ? -31.897 4.681 28.608 1.00 58.50 738 SER A O 1
ATOM 5609 N N . ASP A 1 739 ? -31.918 2.476 28.180 1.00 70.44 739 ASP A N 1
ATOM 5610 C CA . ASP A 1 739 ? -31.531 2.027 29.518 1.00 70.44 739 ASP A CA 1
ATOM 5611 C C . ASP A 1 739 ? -30.058 1.581 29.577 1.00 70.44 739 ASP A C 1
ATOM 5613 O O . ASP A 1 739 ? -29.673 0.799 30.451 1.00 70.44 739 ASP A O 1
ATOM 5617 N N . LYS A 1 740 ? -29.223 2.024 28.628 1.00 78.12 740 LYS A N 1
ATOM 5618 C CA . LYS A 1 740 ? -27.800 1.660 28.547 1.00 78.12 740 LYS A CA 1
ATOM 5619 C C . LYS A 1 740 ? -26.905 2.873 28.756 1.00 78.12 740 LYS A C 1
ATOM 5621 O O . LYS A 1 740 ? -27.064 3.886 28.088 1.00 78.12 740 LYS A O 1
ATOM 5626 N N . ALA A 1 741 ? -25.916 2.727 29.631 1.00 84.56 741 ALA A N 1
ATOM 5627 C CA . ALA A 1 741 ? -24.879 3.722 29.867 1.00 84.56 741 ALA A CA 1
ATOM 5628 C C . ALA A 1 741 ? -23.504 3.118 29.564 1.00 84.56 741 ALA A C 1
ATOM 5630 O O . ALA A 1 741 ? -23.194 1.995 29.963 1.00 84.56 741 ALA A O 1
ATOM 5631 N N . ARG A 1 742 ? -22.659 3.870 28.867 1.00 88.12 742 ARG A N 1
ATOM 5632 C CA . ARG A 1 742 ? -21.265 3.530 28.595 1.00 88.12 742 ARG A CA 1
ATOM 5633 C C . ARG A 1 742 ? -20.356 4.278 29.557 1.00 88.12 742 ARG A C 1
ATOM 5635 O O . ARG A 1 742 ? -20.253 5.501 29.512 1.00 88.12 742 ARG A O 1
ATOM 5642 N N . VAL A 1 743 ? -19.659 3.531 30.397 1.00 90.00 743 VAL A N 1
ATOM 5643 C CA . VAL A 1 743 ? -18.678 4.042 31.349 1.00 90.00 743 VAL A CA 1
ATOM 5644 C C . VAL A 1 743 ? -17.302 4.045 30.693 1.00 90.00 743 VAL A C 1
ATOM 5646 O O . VAL A 1 743 ? -16.824 3.011 30.227 1.00 90.00 743 VAL A O 1
ATOM 5649 N N . LEU A 1 744 ? -16.668 5.213 30.672 1.00 92.56 744 LEU A N 1
ATOM 5650 C CA . LEU A 1 744 ? -15.288 5.433 30.260 1.00 92.56 744 LEU A CA 1
ATOM 5651 C C . LEU A 1 744 ? -14.484 5.809 31.504 1.00 92.56 744 LEU A C 1
ATOM 5653 O O . LEU A 1 744 ? -14.745 6.839 32.130 1.00 92.56 744 LEU A O 1
ATOM 5657 N N . TYR A 1 745 ? -13.499 4.998 31.858 1.00 93.44 745 TYR A N 1
ATOM 5658 C CA . TYR A 1 745 ? -12.741 5.175 33.087 1.00 93.44 745 TYR A CA 1
ATOM 5659 C C . TYR A 1 745 ? -11.242 5.090 32.803 1.00 93.44 745 TYR A C 1
ATOM 5661 O O . TYR A 1 745 ? -10.718 4.042 32.424 1.00 93.44 745 TYR A O 1
ATOM 5669 N N . VAL A 1 746 ? -10.558 6.223 32.956 1.00 94.38 746 VAL A N 1
ATOM 5670 C CA . VAL A 1 746 ? -9.105 6.353 32.825 1.00 94.38 746 VAL A CA 1
ATOM 5671 C C . VAL A 1 746 ? -8.505 6.330 34.220 1.00 94.38 746 VAL A C 1
ATOM 5673 O O . VAL A 1 746 ? -8.916 7.109 35.085 1.00 94.38 746 VAL A O 1
ATOM 5676 N N . HIS A 1 747 ? -7.513 5.477 34.444 1.00 94.06 747 HIS A N 1
ATOM 5677 C CA . HIS A 1 747 ? -6.909 5.303 35.758 1.00 94.06 747 HIS A CA 1
ATOM 5678 C C . HIS A 1 747 ? -5.412 5.027 35.690 1.00 94.06 747 HIS A C 1
ATOM 5680 O O . HIS A 1 747 ? -4.865 4.660 34.649 1.00 94.06 747 HIS A O 1
ATOM 5686 N N . GLN A 1 748 ? -4.752 5.188 36.833 1.00 92.94 748 GLN A N 1
ATOM 5687 C CA . GLN A 1 748 ? -3.377 4.744 37.014 1.00 92.94 748 GLN A CA 1
ATOM 5688 C C . GLN A 1 748 ? -3.321 3.217 36.952 1.00 92.94 748 GLN A C 1
ATOM 5690 O O . GLN A 1 748 ? -4.186 2.525 37.505 1.00 92.94 748 GLN A O 1
ATOM 5695 N N . ASN A 1 749 ? -2.309 2.686 36.278 1.00 92.88 749 ASN A N 1
ATOM 5696 C CA . ASN A 1 749 ? -2.130 1.255 36.073 1.00 92.88 749 ASN A CA 1
ATOM 5697 C C . ASN A 1 749 ? -1.599 0.564 37.345 1.00 92.88 749 ASN A C 1
ATOM 5699 O O . ASN A 1 749 ? -0.445 0.149 37.415 1.00 92.88 749 ASN A O 1
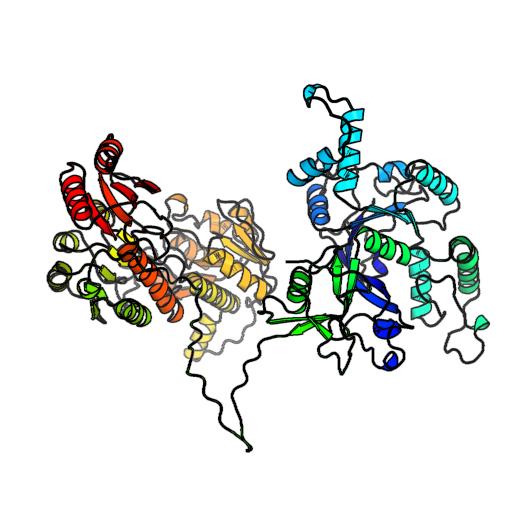ATOM 5703 N N . VAL A 1 750 ? -2.446 0.463 38.375 1.00 92.31 750 VAL A N 1
ATOM 5704 C CA . VAL A 1 750 ? -2.112 -0.174 39.657 1.00 92.31 750 VAL A CA 1
ATOM 5705 C C . VAL A 1 750 ? -2.970 -1.420 39.922 1.00 92.31 750 VAL A C 1
ATOM 5707 O O . VAL A 1 750 ? -4.142 -1.472 39.526 1.00 92.31 750 VAL A O 1
ATOM 5710 N N . PRO A 1 751 ? -2.432 -2.447 40.608 1.00 91.25 751 PRO A N 1
ATOM 5711 C CA . PRO A 1 751 ? -3.186 -3.659 40.914 1.00 91.25 751 PRO A CA 1
ATOM 5712 C C . PRO A 1 751 ? -4.440 -3.383 41.756 1.00 91.25 751 PRO A C 1
ATOM 5714 O O . PRO A 1 751 ? -4.409 -2.613 42.711 1.00 91.25 751 PRO A O 1
ATOM 5717 N N . GLY A 1 752 ? -5.540 -4.067 41.433 1.00 89.56 752 GLY A N 1
ATOM 5718 C CA . GLY A 1 752 ? -6.789 -4.014 42.203 1.00 89.56 752 GLY A CA 1
ATOM 5719 C C . GLY A 1 752 ? -7.834 -3.013 41.699 1.00 89.56 752 GLY A C 1
ATOM 5720 O O . GLY A 1 752 ? -8.997 -3.159 42.064 1.00 89.56 752 GLY A O 1
ATOM 5721 N N . VAL A 1 753 ? -7.486 -2.083 40.799 1.00 91.38 753 VAL A N 1
ATOM 5722 C CA . VAL A 1 753 ? -8.447 -1.089 40.270 1.00 91.38 753 VAL A CA 1
ATOM 5723 C C . VAL A 1 753 ? -9.629 -1.751 39.566 1.00 91.38 753 VAL A C 1
ATOM 5725 O O . VAL A 1 753 ? -10.773 -1.406 39.842 1.00 91.38 753 VAL A O 1
ATOM 5728 N N . LEU A 1 754 ? -9.381 -2.757 38.720 1.00 91.62 754 LEU A N 1
ATOM 5729 C CA . LEU A 1 754 ? -10.454 -3.484 38.028 1.00 91.62 754 LEU A CA 1
ATOM 5730 C C . LEU A 1 754 ? -11.415 -4.178 38.997 1.00 91.62 754 LEU A C 1
ATOM 5732 O O . LEU A 1 754 ? -12.609 -4.251 38.724 1.00 91.62 754 LEU A O 1
ATOM 5736 N N . LYS A 1 755 ? -10.914 -4.660 40.142 1.00 92.56 755 LYS A N 1
ATOM 5737 C CA . LYS A 1 755 ? -11.759 -5.245 41.187 1.00 92.56 755 LYS A CA 1
ATOM 5738 C C . LYS A 1 755 ? -12.681 -4.177 41.776 1.00 92.56 755 LYS A C 1
ATOM 5740 O O . LYS A 1 755 ? -13.883 -4.399 41.810 1.00 92.56 755 LYS A O 1
ATOM 5745 N N . THR A 1 756 ? -12.138 -3.022 42.164 1.00 91.25 756 THR A N 1
ATOM 5746 C CA . THR A 1 756 ? -12.927 -1.896 42.694 1.00 91.25 756 THR A CA 1
ATOM 5747 C C . THR A 1 756 ? -13.976 -1.415 41.691 1.00 91.25 756 THR A C 1
ATOM 5749 O O . THR A 1 756 ? -15.130 -1.220 42.058 1.00 91.25 756 THR A O 1
ATOM 5752 N N . VAL A 1 757 ? -13.607 -1.271 40.414 1.00 91.12 757 VAL A N 1
ATOM 5753 C CA . VAL A 1 757 ? -14.541 -0.852 39.356 1.00 91.12 757 VAL A CA 1
ATOM 5754 C C . VAL A 1 757 ? -15.642 -1.897 39.155 1.00 91.12 757 VAL A C 1
ATOM 5756 O O . VAL A 1 757 ? -16.813 -1.539 39.103 1.00 91.12 757 VAL A O 1
ATOM 5759 N N . ASN A 1 758 ? -15.308 -3.188 39.106 1.00 91.56 758 ASN A N 1
ATOM 5760 C CA . ASN A 1 758 ? -16.311 -4.247 38.960 1.00 91.56 758 ASN A CA 1
ATOM 5761 C C . ASN A 1 758 ? -17.214 -4.387 40.199 1.00 91.56 758 ASN A C 1
ATOM 5763 O O . ASN A 1 758 ? -18.374 -4.758 40.053 1.00 91.56 758 ASN A O 1
ATOM 5767 N N . GLU A 1 759 ? -16.721 -4.080 41.403 1.00 91.44 759 GLU A N 1
ATOM 5768 C CA . GLU A 1 759 ? -17.541 -4.010 42.622 1.00 91.44 759 GLU A CA 1
ATOM 5769 C C . GLU A 1 759 ? -18.553 -2.858 42.548 1.00 91.44 759 GLU A C 1
ATOM 5771 O O . GLU A 1 759 ? -19.729 -3.073 42.836 1.00 91.44 759 GLU A O 1
ATOM 5776 N N . ILE A 1 760 ? -18.136 -1.676 42.081 1.00 89.44 760 ILE A N 1
ATOM 5777 C CA . ILE A 1 760 ? -19.025 -0.522 41.845 1.00 89.44 760 ILE A CA 1
ATOM 5778 C C . ILE A 1 760 ? -20.097 -0.865 40.800 1.00 89.44 760 ILE A C 1
ATOM 5780 O O . ILE A 1 760 ? -21.285 -0.620 41.003 1.00 89.44 760 ILE A O 1
ATOM 5784 N N . LEU A 1 761 ? -19.692 -1.495 39.695 1.00 88.19 761 LEU A N 1
ATOM 5785 C CA . LEU A 1 761 ? -20.601 -1.884 38.617 1.00 88.19 761 LEU A CA 1
ATOM 5786 C C . LEU A 1 761 ? -21.461 -3.113 38.953 1.00 88.19 761 LEU A C 1
ATOM 5788 O O . LEU A 1 761 ? -22.384 -3.405 38.202 1.00 88.19 761 LEU A O 1
ATOM 5792 N N . SER A 1 762 ? -21.206 -3.821 40.061 1.00 87.31 762 SER A N 1
ATOM 5793 C CA . SER A 1 762 ? -21.844 -5.111 40.386 1.00 87.31 762 SER A CA 1
ATOM 5794 C C . SER A 1 762 ? -23.366 -5.052 40.553 1.00 87.31 762 SER A C 1
ATOM 5796 O O . SER A 1 762 ? -24.047 -6.067 40.403 1.00 87.31 762 SER A O 1
ATOM 5798 N N . HIS A 1 763 ? -23.907 -3.867 40.839 1.00 83.44 763 HIS A N 1
ATOM 5799 C CA . HIS A 1 763 ? -25.346 -3.625 40.941 1.00 83.44 763 HIS A CA 1
ATOM 5800 C C . HIS A 1 763 ? -26.048 -3.548 39.577 1.00 83.44 763 HIS A C 1
ATOM 5802 O O . HIS A 1 763 ? -27.278 -3.572 39.520 1.00 83.44 763 HIS A O 1
ATOM 5808 N N . HIS A 1 764 ? -25.282 -3.497 38.487 1.00 85.06 764 HIS A N 1
ATOM 5809 C CA . HIS A 1 764 ? -25.775 -3.431 37.120 1.00 85.06 764 HIS A CA 1
ATOM 5810 C C . HIS A 1 764 ? -25.163 -4.539 36.255 1.00 85.06 764 HIS A C 1
ATOM 5812 O O . HIS A 1 764 ? -24.087 -5.068 36.528 1.00 85.06 764 HIS A O 1
ATOM 5818 N N . ASN A 1 765 ? -25.850 -4.905 35.174 1.00 86.69 765 ASN A N 1
ATOM 5819 C CA . ASN A 1 765 ? -25.336 -5.920 34.260 1.00 86.69 765 ASN A CA 1
ATOM 5820 C C . ASN A 1 765 ? -24.389 -5.288 33.228 1.00 86.69 765 ASN A C 1
ATOM 5822 O O . ASN A 1 765 ? -24.794 -4.383 32.496 1.00 86.69 765 ASN A O 1
ATOM 5826 N N . ILE A 1 766 ? -23.158 -5.794 33.139 1.00 89.81 766 ILE A N 1
ATOM 5827 C CA . ILE A 1 766 ? -22.157 -5.367 32.153 1.00 89.81 766 ILE A CA 1
ATOM 5828 C C . ILE A 1 766 ? -22.333 -6.209 30.881 1.00 89.81 766 ILE A C 1
ATOM 5830 O O . ILE A 1 766 ? -22.128 -7.420 30.898 1.00 89.81 766 ILE A O 1
ATOM 5834 N N . GLU A 1 767 ? -22.716 -5.581 29.769 1.00 88.06 767 GLU A N 1
ATOM 5835 C CA . GLU A 1 767 ? -22.901 -6.261 28.476 1.00 88.06 767 GLU A CA 1
ATOM 5836 C C . GLU A 1 767 ? -21.559 -6.480 27.767 1.00 88.06 767 GLU A C 1
ATOM 5838 O O . GLU A 1 767 ? -21.306 -7.534 27.182 1.00 88.06 767 GLU A O 1
ATOM 5843 N N . LYS A 1 768 ? -20.698 -5.460 27.804 1.00 89.06 768 LYS A N 1
ATOM 5844 C CA . LYS A 1 768 ? -19.381 -5.463 27.165 1.00 89.06 768 LYS A CA 1
ATOM 5845 C C . LYS A 1 768 ? -18.403 -4.715 28.049 1.00 89.06 768 LYS A C 1
ATOM 5847 O O . LYS A 1 768 ? -18.749 -3.679 28.603 1.00 89.06 768 LYS A O 1
ATOM 5852 N N . GLN A 1 769 ? -17.175 -5.201 28.120 1.00 91.56 769 GLN A N 1
ATOM 5853 C CA . GLN A 1 769 ? -16.085 -4.531 28.813 1.00 91.56 769 GLN A CA 1
ATOM 5854 C C . GLN A 1 769 ? -14.797 -4.774 28.039 1.00 91.56 769 GLN A C 1
ATOM 5856 O O . GLN A 1 769 ? -14.525 -5.900 27.621 1.00 91.56 769 GLN A O 1
ATOM 5861 N N . TYR A 1 770 ? -14.016 -3.721 27.842 1.00 94.12 770 TYR A N 1
ATOM 5862 C CA . TYR A 1 770 ? -12.684 -3.796 27.262 1.00 94.12 770 TYR A CA 1
ATOM 5863 C C . TYR A 1 770 ? -11.757 -2.899 28.069 1.00 94.12 770 TYR A C 1
ATOM 5865 O O . TYR A 1 770 ? -12.123 -1.780 28.434 1.00 94.12 770 TYR A O 1
ATOM 5873 N N . THR A 1 771 ? -10.566 -3.397 28.368 1.00 93.19 771 THR A N 1
ATOM 5874 C CA . THR A 1 771 ? -9.555 -2.639 29.093 1.00 93.19 771 THR A CA 1
ATOM 5875 C C . THR A 1 771 ? -8.192 -2.880 28.480 1.00 93.19 771 THR A C 1
ATOM 5877 O O . THR A 1 771 ? -7.863 -4.006 28.111 1.00 93.19 771 THR A O 1
ATOM 5880 N N . GLU A 1 772 ? -7.417 -1.810 28.371 1.00 94.62 772 GLU A N 1
ATOM 5881 C CA . GLU A 1 772 ? -6.044 -1.851 27.893 1.00 94.62 772 GLU A CA 1
ATOM 5882 C C . GLU A 1 772 ? -5.187 -0.887 28.712 1.00 94.62 772 GLU A C 1
ATOM 5884 O O . GLU A 1 772 ? -5.666 0.139 29.205 1.00 94.62 772 GLU A O 1
ATOM 5889 N N . SER A 1 773 ? -3.913 -1.227 28.877 1.00 91.81 773 SER A N 1
ATOM 5890 C CA . SER A 1 773 ? -2.952 -0.462 29.668 1.00 91.81 773 SER A CA 1
ATOM 5891 C C . SER A 1 773 ? -1.708 -0.152 28.850 1.00 91.81 773 SER A C 1
ATOM 5893 O O . SER A 1 773 ? -1.195 -1.028 28.155 1.00 91.81 773 SER A O 1
ATOM 5895 N N . HIS A 1 774 ? -1.185 1.061 28.993 1.00 87.62 774 HIS A N 1
ATOM 5896 C CA . HIS A 1 774 ? 0.037 1.516 28.346 1.00 87.62 774 HIS A CA 1
ATOM 5897 C C . HIS A 1 774 ? 0.875 2.316 29.351 1.00 87.62 774 HIS A C 1
ATOM 5899 O O . HIS A 1 774 ? 0.495 3.412 29.762 1.00 87.62 774 HIS A O 1
ATOM 5905 N N . GLY A 1 775 ? 2.009 1.752 29.776 1.00 87.06 775 GLY A N 1
ATOM 5906 C CA . GLY A 1 775 ? 2.845 2.345 30.823 1.00 87.06 775 GLY A CA 1
ATOM 5907 C C . GLY A 1 775 ? 2.082 2.523 32.142 1.00 87.06 775 GLY A C 1
ATOM 5908 O O . GLY A 1 775 ? 1.495 1.572 32.663 1.00 87.06 775 GLY A O 1
ATOM 5909 N N . GLU A 1 776 ? 2.078 3.753 32.655 1.00 87.88 776 GLU A N 1
ATOM 5910 C CA . GLU A 1 776 ? 1.462 4.137 33.935 1.00 87.88 776 GLU A CA 1
ATOM 5911 C C . GLU A 1 776 ? -0.055 4.381 33.849 1.00 87.88 776 GLU A C 1
ATOM 5913 O O . GLU A 1 776 ? -0.700 4.610 34.875 1.00 87.88 776 GLU A O 1
ATOM 5918 N N . ILE A 1 777 ? -0.644 4.341 32.648 1.00 93.06 777 ILE A N 1
ATOM 5919 C CA . ILE A 1 777 ? -2.068 4.618 32.434 1.00 93.06 777 ILE A CA 1
ATOM 5920 C C . ILE A 1 777 ? -2.814 3.400 31.894 1.00 93.06 777 ILE A C 1
ATOM 5922 O O . ILE A 1 777 ? -2.283 2.588 31.136 1.00 93.06 777 ILE A O 1
ATOM 5926 N N . ALA A 1 778 ? -4.080 3.288 32.271 1.00 93.38 778 ALA A N 1
ATOM 5927 C CA . ALA A 1 778 ? -4.994 2.278 31.773 1.00 93.38 778 ALA A CA 1
ATOM 5928 C C . ALA A 1 778 ? -6.361 2.893 31.480 1.00 93.38 778 ALA A C 1
ATOM 5930 O O . ALA A 1 778 ? -6.796 3.849 32.130 1.00 93.38 778 ALA A O 1
ATOM 5931 N N . TYR A 1 779 ? -7.018 2.342 30.466 1.00 95.25 779 TYR A N 1
ATOM 5932 C CA . TYR A 1 779 ? -8.319 2.789 30.011 1.00 95.25 779 TYR A CA 1
ATOM 5933 C C . TYR A 1 779 ? -9.294 1.620 29.995 1.00 95.25 779 TYR A C 1
ATOM 5935 O O . TYR A 1 779 ? -9.013 0.557 29.436 1.00 95.25 779 TYR A O 1
ATOM 5943 N N . LEU A 1 780 ? -10.438 1.815 30.643 1.00 93.88 780 LEU A N 1
ATOM 5944 C CA . LEU A 1 780 ? -11.534 0.865 30.709 1.00 93.88 780 LEU A CA 1
ATOM 5945 C C . LEU A 1 780 ? -12.767 1.479 30.062 1.00 93.88 780 LEU A C 1
ATOM 5947 O O . LEU A 1 780 ? -13.177 2.591 30.394 1.00 93.88 780 LEU A O 1
ATOM 5951 N N . MET A 1 781 ? -13.381 0.710 29.172 1.00 93.25 781 MET A N 1
ATOM 5952 C CA . MET A 1 781 ? -14.665 1.028 28.573 1.00 93.25 781 MET A CA 1
ATOM 5953 C C . MET A 1 781 ? -15.646 -0.108 28.859 1.00 93.25 781 MET A C 1
ATOM 5955 O O . MET A 1 781 ? -15.337 -1.270 28.582 1.00 93.25 781 MET A O 1
ATOM 5959 N N . ALA A 1 782 ? -16.812 0.213 29.419 1.00 91.12 782 ALA A N 1
ATOM 5960 C CA . ALA A 1 782 ? -17.839 -0.765 29.774 1.00 91.12 782 ALA A CA 1
ATOM 5961 C C . ALA A 1 782 ? -19.246 -0.290 29.384 1.00 91.12 782 ALA A C 1
ATOM 5963 O O . ALA A 1 782 ? -19.630 0.830 29.706 1.00 91.12 782 ALA A O 1
ATOM 5964 N N . ASP A 1 783 ? -20.018 -1.156 28.726 1.00 89.31 783 ASP A N 1
ATOM 5965 C CA . ASP A 1 783 ? -21.441 -0.948 28.434 1.00 89.31 783 ASP A CA 1
ATOM 5966 C C . ASP A 1 783 ? -22.274 -1.599 29.545 1.00 89.31 783 ASP A C 1
ATOM 5968 O O . ASP A 1 783 ? -22.207 -2.814 29.750 1.00 89.31 783 ASP A O 1
ATOM 5972 N N . VAL A 1 784 ? -23.066 -0.794 30.248 1.00 88.31 784 VAL A N 1
ATOM 5973 C CA . VAL A 1 784 ? -23.837 -1.180 31.433 1.00 88.31 784 VAL A CA 1
ATOM 5974 C C . VAL A 1 784 ? -25.332 -1.018 31.146 1.00 88.31 784 VAL A C 1
ATOM 5976 O O . VAL A 1 784 ? -25.753 0.002 30.604 1.00 88.31 784 VAL A O 1
ATOM 5979 N N . CYS A 1 785 ? -26.139 -2.026 31.481 1.00 85.31 785 CYS A N 1
ATOM 5980 C CA . CYS A 1 785 ? -27.586 -2.048 31.227 1.00 85.31 785 CYS A CA 1
ATOM 5981 C C . CYS A 1 785 ? -28.418 -1.710 32.475 1.00 85.31 785 CYS A C 1
ATOM 5983 O O . CYS A 1 785 ? -27.981 -1.935 33.605 1.00 85.31 785 CYS A O 1
ATOM 5985 N N . ASN A 1 786 ? -29.667 -1.293 32.245 1.00 74.56 786 ASN A N 1
ATOM 5986 C CA . ASN A 1 786 ? -30.682 -0.966 33.250 1.00 74.56 786 ASN A CA 1
ATOM 5987 C C . ASN A 1 786 ? -30.242 0.158 34.201 1.00 74.56 786 ASN A C 1
ATOM 5989 O O . ASN A 1 786 ? -30.369 0.033 35.422 1.00 74.56 786 ASN A O 1
ATOM 5993 N N . VAL A 1 787 ? -29.697 1.245 33.651 1.00 75.12 787 VAL A N 1
ATOM 5994 C CA . VAL A 1 787 ? -29.271 2.414 34.435 1.00 75.12 787 VAL A CA 1
ATOM 5995 C C . VAL A 1 787 ? -30.279 3.551 34.244 1.00 75.12 787 VAL A C 1
ATOM 5997 O O . VAL A 1 787 ? -30.444 4.052 33.137 1.00 75.12 787 VAL A O 1
ATOM 6000 N N . SER A 1 788 ? -30.964 3.962 35.315 1.00 73.62 788 SER A N 1
ATOM 6001 C CA . SER A 1 788 ? -31.815 5.162 35.311 1.00 73.62 788 SER A CA 1
ATOM 6002 C C . SER A 1 788 ? -30.972 6.443 35.378 1.00 73.62 788 SER A C 1
ATOM 6004 O O . SER A 1 788 ? -29.835 6.408 35.844 1.00 73.62 788 SER A O 1
ATOM 6006 N N . GLU A 1 789 ? -31.529 7.604 35.008 1.00 71.75 789 GLU A N 1
ATOM 6007 C CA . GLU A 1 789 ? -30.821 8.900 35.103 1.00 71.75 789 GLU A CA 1
ATOM 6008 C C . GLU A 1 789 ? -30.247 9.180 36.508 1.00 71.75 789 GLU A C 1
ATOM 6010 O O . GLU A 1 789 ? -29.148 9.719 36.640 1.00 71.75 789 GLU A O 1
ATOM 6015 N N . SER A 1 790 ? -30.947 8.768 37.573 1.00 72.25 790 SER A N 1
ATOM 6016 C CA . SER A 1 790 ? -30.443 8.870 38.950 1.00 72.25 790 SER A CA 1
ATOM 6017 C C . SER A 1 790 ? -29.256 7.935 39.213 1.00 72.25 790 SER A C 1
ATOM 6019 O O . SER A 1 790 ? -28.296 8.339 39.867 1.00 72.25 790 SER A O 1
ATOM 6021 N N . GLY A 1 791 ? -29.290 6.719 38.659 1.00 76.44 791 GLY A N 1
ATOM 6022 C CA . GLY A 1 791 ? -28.212 5.735 38.770 1.00 76.44 791 GLY A CA 1
ATOM 6023 C C . GLY A 1 791 ? -26.945 6.143 38.016 1.00 76.44 791 GLY A C 1
ATOM 6024 O O . GLY A 1 791 ? -25.847 5.846 38.474 1.00 76.44 791 GLY A O 1
ATOM 6025 N N . ILE A 1 792 ? -27.063 6.896 36.914 1.00 79.56 792 ILE A N 1
ATOM 6026 C CA . ILE A 1 792 ? -25.901 7.444 36.186 1.00 79.56 792 ILE A CA 1
ATOM 6027 C C . ILE A 1 792 ? -25.091 8.379 37.088 1.00 79.56 792 ILE A C 1
ATOM 6029 O O . ILE A 1 792 ? -23.862 8.298 37.122 1.00 79.56 792 ILE A O 1
ATOM 6033 N N . LYS A 1 793 ? -25.770 9.256 37.837 1.00 82.06 793 LYS A N 1
ATOM 6034 C CA . LYS A 1 793 ? -25.106 10.198 38.742 1.00 82.06 793 LYS A CA 1
ATOM 6035 C C . LYS A 1 793 ? -24.433 9.480 39.913 1.00 82.06 793 LYS A C 1
ATOM 6037 O O . LYS A 1 793 ? -23.292 9.790 40.231 1.00 82.06 793 LYS A O 1
ATOM 6042 N N . GLU A 1 794 ? -25.106 8.495 40.504 1.00 85.19 794 GLU A N 1
ATOM 6043 C CA . GLU A 1 794 ? -24.529 7.676 41.577 1.00 85.19 794 GLU A CA 1
ATOM 6044 C C . GLU A 1 794 ? -23.296 6.896 41.103 1.00 85.19 794 GLU A C 1
ATOM 6046 O O . GLU A 1 794 ? -22.269 6.908 41.780 1.00 85.19 794 GLU A O 1
ATOM 6051 N N . LEU A 1 795 ? -23.359 6.279 39.917 1.00 85.50 795 LEU A N 1
ATOM 6052 C CA . LEU A 1 795 ? -22.222 5.588 39.303 1.00 85.50 795 LEU A CA 1
ATOM 6053 C C . LEU A 1 795 ? -21.048 6.534 39.050 1.00 85.50 795 LEU A C 1
ATOM 6055 O O . LEU A 1 795 ? -19.905 6.187 39.351 1.00 85.50 795 LEU A O 1
ATOM 6059 N N . TYR A 1 796 ? -21.322 7.730 38.522 1.00 87.31 796 TYR A N 1
ATOM 6060 C CA . TYR A 1 796 ? -20.300 8.751 38.318 1.00 87.31 796 TYR A CA 1
ATOM 6061 C C . TYR A 1 796 ? -19.636 9.133 39.644 1.00 87.31 796 TYR A C 1
ATOM 6063 O O . TYR A 1 796 ? -18.415 9.062 39.750 1.00 87.31 796 TYR A O 1
ATOM 6071 N N . ASP A 1 797 ? -20.425 9.458 40.671 1.00 87.94 797 ASP A N 1
ATOM 6072 C CA . ASP A 1 797 ? -19.916 9.883 41.977 1.00 87.94 797 ASP A CA 1
ATOM 6073 C C . ASP A 1 797 ? -19.105 8.773 42.675 1.00 87.94 797 ASP A C 1
ATOM 6075 O O . ASP A 1 797 ? -18.097 9.063 43.322 1.00 87.94 797 ASP A O 1
ATOM 6079 N N . GLN A 1 798 ? -19.495 7.501 42.525 1.00 89.19 798 GLN A N 1
ATOM 6080 C CA . GLN A 1 798 ? -18.758 6.355 43.077 1.00 89.19 798 GLN A CA 1
ATOM 6081 C C . GLN A 1 798 ? -17.416 6.131 42.372 1.00 89.19 798 GLN A C 1
ATOM 6083 O O . GLN A 1 798 ? -16.391 5.959 43.037 1.00 89.19 798 GLN A O 1
ATOM 6088 N N . LEU A 1 799 ? -17.395 6.170 41.037 1.00 88.50 799 LEU A N 1
ATOM 6089 C CA . LEU A 1 799 ? -16.156 6.069 40.259 1.00 88.50 799 LEU A CA 1
ATOM 6090 C C . LEU A 1 799 ? -15.231 7.257 40.542 1.00 88.50 799 LEU A C 1
ATOM 6092 O O . LEU A 1 799 ? -14.021 7.085 40.697 1.00 88.50 799 LEU A O 1
ATOM 6096 N N . GLU A 1 800 ? -15.802 8.446 40.715 1.00 88.44 800 GLU A N 1
ATOM 6097 C CA . GLU A 1 800 ? -15.071 9.664 41.043 1.00 88.44 800 GLU A CA 1
ATOM 6098 C C . GLU A 1 800 ? -14.514 9.651 42.481 1.00 88.44 800 GLU A C 1
ATOM 6100 O O . GLU A 1 800 ? -13.613 10.418 42.798 1.00 88.44 800 GLU A O 1
ATOM 6105 N N . GLN A 1 801 ? -14.957 8.773 43.377 1.00 89.69 801 GLN A N 1
ATOM 6106 C CA . GLN A 1 801 ? -14.357 8.642 44.716 1.00 89.69 801 GLN A CA 1
ATOM 6107 C C . GLN A 1 801 ? -13.165 7.679 44.759 1.00 89.69 801 GLN A C 1
ATOM 6109 O O . GLN A 1 801 ? -12.472 7.593 45.776 1.00 89.69 801 GLN A O 1
ATOM 6114 N N . THR A 1 802 ? -12.893 6.960 43.669 1.00 89.25 802 THR A N 1
ATOM 6115 C CA . THR A 1 802 ? -11.789 6.000 43.637 1.00 89.25 802 THR A CA 1
ATOM 6116 C C . THR A 1 802 ? -10.421 6.708 43.665 1.00 89.25 802 THR A C 1
ATOM 6118 O O . THR A 1 802 ? -10.223 7.731 43.005 1.00 89.25 802 THR A O 1
ATOM 6121 N N . PRO A 1 803 ? -9.437 6.183 44.421 1.00 84.38 803 PRO A N 1
ATOM 6122 C CA . PRO A 1 803 ? -8.170 6.881 44.663 1.00 84.38 803 PRO A CA 1
ATOM 6123 C C . PRO A 1 803 ? -7.225 6.901 43.453 1.00 84.38 803 PRO A C 1
ATOM 6125 O O . PRO A 1 803 ? -6.313 7.721 43.408 1.00 84.38 803 PRO A O 1
ATOM 6128 N N . PHE A 1 804 ? -7.427 6.008 42.482 1.00 88.06 804 PHE A N 1
ATOM 6129 C CA . PHE A 1 804 ? -6.518 5.800 41.348 1.00 88.06 804 PHE A CA 1
ATOM 6130 C C . PHE A 1 804 ? -7.044 6.372 40.026 1.00 88.06 804 PHE A C 1
ATOM 6132 O O . PHE A 1 804 ? -6.451 6.131 38.972 1.00 88.06 804 PHE A O 1
ATOM 6139 N N . LYS A 1 805 ? -8.163 7.103 40.060 1.00 90.50 805 LYS A N 1
ATOM 6140 C CA . LYS A 1 805 ? -8.766 7.722 38.876 1.00 90.50 805 LYS A CA 1
ATOM 6141 C C . LYS A 1 805 ? -7.860 8.804 38.286 1.00 90.50 805 LYS A C 1
ATOM 6143 O O . LYS A 1 805 ? -7.175 9.533 39.004 1.00 90.50 805 LYS A O 1
ATOM 6148 N N . ILE A 1 806 ? -7.934 8.947 36.972 1.00 90.94 806 ILE A N 1
ATOM 6149 C CA . ILE A 1 806 ? -7.400 10.094 36.233 1.00 90.94 806 ILE A CA 1
ATOM 6150 C C . ILE A 1 806 ? -8.569 10.902 35.675 1.00 90.94 806 ILE A C 1
ATOM 6152 O O . ILE A 1 806 ? -8.640 12.113 35.872 1.00 90.94 806 ILE A O 1
ATOM 6156 N N . THR A 1 807 ? -9.506 10.243 34.991 1.00 90.31 807 THR A N 1
ATOM 6157 C CA . THR A 1 807 ? -10.688 10.885 34.403 1.00 90.31 807 THR A CA 1
ATOM 6158 C C . THR A 1 807 ? -11.811 9.869 34.241 1.00 90.31 807 THR A C 1
ATOM 6160 O O . THR A 1 807 ? -11.579 8.752 33.777 1.00 90.31 807 THR A O 1
ATOM 6163 N N . THR A 1 808 ? -13.036 10.280 34.562 1.00 90.44 808 THR A N 1
ATOM 6164 C CA . THR A 1 808 ? -14.248 9.472 34.395 1.00 90.44 808 THR A CA 1
ATOM 6165 C C . THR A 1 808 ? -15.211 10.190 33.456 1.00 90.44 808 THR A C 1
ATOM 6167 O O . THR A 1 808 ? -15.431 11.393 33.584 1.00 90.44 808 THR A O 1
ATOM 6170 N N . ARG A 1 809 ? -15.810 9.468 32.506 1.00 88.81 809 ARG A N 1
ATOM 6171 C CA . ARG A 1 809 ? -16.901 9.972 31.658 1.00 88.81 809 ARG A CA 1
ATOM 6172 C C . ARG A 1 809 ? -17.963 8.890 31.514 1.00 88.81 809 ARG A C 1
ATOM 6174 O O . ARG A 1 809 ? -17.628 7.730 31.312 1.00 88.81 809 ARG A O 1
ATOM 6181 N N . ILE A 1 810 ? -19.236 9.266 31.570 1.00 86.44 810 ILE A N 1
ATOM 6182 C CA . ILE A 1 810 ? -20.346 8.352 31.276 1.00 86.44 810 ILE A CA 1
ATOM 6183 C C . ILE A 1 810 ? -21.100 8.898 30.070 1.00 86.44 810 ILE A C 1
ATOM 6185 O O . ILE A 1 810 ? -21.527 10.047 30.098 1.00 86.44 810 ILE A O 1
ATOM 6189 N N . LEU A 1 811 ? -21.223 8.090 29.017 1.00 81.19 811 LEU A N 1
ATOM 6190 C CA . LEU A 1 811 ? -21.985 8.367 27.798 1.00 81.19 811 LEU A CA 1
ATOM 6191 C C . LEU A 1 811 ? -23.323 7.619 27.880 1.00 81.19 811 LEU A C 1
ATOM 6193 O O . LEU A 1 811 ? -23.321 6.452 28.257 1.00 81.19 811 LEU A O 1
ATOM 6197 N N . TYR A 1 812 ? -24.446 8.248 27.545 1.00 68.56 812 TYR A N 1
ATOM 6198 C CA . TYR A 1 812 ? -25.782 7.635 27.606 1.00 68.56 812 TYR A CA 1
ATOM 6199 C C . TYR A 1 812 ? -26.684 8.124 26.471 1.00 68.56 812 TYR A C 1
ATOM 6201 O O . TYR A 1 812 ? -26.362 9.179 25.879 1.00 68.56 812 TYR A O 1
#

Secondary structure (DSSP, 8-state):
--PPPEEEEE--TTSSHHHHHTTS--------S--SSPEEEEEEEEEE-GGGG-GGGGGG---SSSEEETTEEEEEEEEEEPPPPPTTGGGT-TTHHHHHHHHHT-SEEEEEEETT--B-TTS-B-SS--THHHH-------HHHHHHHHHT--S----GGG--HHHHHHHHHHHHHHH--EEEEEE-TTSTTHHHHHHHHHHH-TTSEEEEE-HHHHHHHHHHHHHTSEEE-TTSS-EEEHHHH-TTS-PPPPPHHHHHHHHHHIIIIIHHHSS-SHHHHHHHHHHHTTEEEEEE-S-GGG------EEEETT-BHHHHHHHHH-SPPEEEEEETTTEEE-TTPBPBTTBS-EEEEEE------------------------------------SS-GGG-EEEE-S---HHHHHHHHHTT-EEEE-SSPPPHHHHHHHHTT-SEEEE-SS--B-HHHHHH-SS--EEEESSS--TTB-HHHHHHTT-EEE--SSTTHHHHHHHHHHHHHHHHTTHHHHHHHHHTT------TT---STTPEEEEE--SHHHHHHHHHHHHTT-EEEEE-SS--PPPTT-EE-SSHHHHHHH-SEEEE-----GGGTT-BSHHHHHHSPTTEEEEE-S-TTSB-HHHHHHHHHTTSEEEEEES--SS--SS--TT-SSTTTSTTHHHHHT-TTEEE--S-TT--HHHHHHHHHHHHHHHHHHHHH---TTBSSS-----PPPPTT-TTEEEEEEEEE--TTHHHHHHHHHTTSEEEEEEEEEETTEEEEEEEEES--HHHHHHHHHHHHT-TTEEEEEEE-

Sequence (812 aa):
MPRDPLIGIVGKPSSGKSTTLNNAQAKTGAFPFTTIDPNKATGYLKVDCACSRFPDKVGTCKPNYGWCKDGKRYVPIMLLDVAGLVPGAHEGRGLGNKFLDDLRHADCLIHVVDVSGTTDAEGKATRGYSPIADIECGYGSTANLVARALKRIEQPIGPLEDWTMDDVFTVVKAFVAEKFPTVLSLNKIDHPDADKNISKILRKFPNAKVVLSSALTEVFLRKLQKQGYIKYEPGTEFVDTYEDLGAGCGLKPLDEKLKNQIEHIKDTVLYRFGSTGVMETLQASAEVLGLIPVFPVKNFSKLDFRECVLLKENTTAGSAARKIMGDVPISAIETYPGIKISETDEITSGHNDILSPINVVSTSPAQGSYVGSPSGSFGRRRLSYTGTREQKALKPFSTTDIKVLLLENVHQNAVEAFKSQGYQVEFYKSSLPEDELIEKIKDVHVVGIRSKTQLNEKVLKAAQNLIVIGCFCIGTNQVALDFAASKGIAVFNSPFSNSRSVAELVIAEIITLARQLGDRSIEMHAGTWNKVSARCYEIRGKTLGIVGYGHIGSQLSVLAEAMGMTVIYYDVITIMPLGSAKQVPTLEALLRQADFVTLHVPQLPETFKMISTAQFDVMKEGSYLINASRGHVVDIPALIAAKNSGKLAGAALDVYPNEPAKNGVGLFNDSLNDWASSLCQLSNIILTPHIGGSTSEAQASISIEVGDKLSRYVNEGSTNGAVNFPEVSLRSSPSDDSDKARVLYVHQNVPGVLKTVNEILSHHNIEKQYTESHGEIAYLMADVCNVSESGIKELYDQLEQTPFKITTRILY

pLDDT: mean 79.74, std 17.09, range [23.64, 98.5]

Organism: NCBI:txid2606893